Protein AF-0000000069819298 (afdb_homodimer)

Nearest PDB structures (foldseek):
  6ddc-assembly1_A  TM=9.667E-01  e=2.920E-60  Homo sapiens
  6ddk-assembly1_B  TM=9.464E-01  e=2.832E-61  Homo sapiens
  6ddk-assembly1_A-2  TM=9.397E-01  e=3.091E-60  Homo sapiens
  6ddo-assembly1_A-2  TM=9.383E-01  e=1.852E-60  Homo sapiens
  6ddq-assembly1_A-2  TM=9.361E-01  e=7.260E-60  Homo sapiens

Foldseek 3Di:
DPPPPPPCVLPPPQPQPPPVVRDGDGDPQLDWAFLAWDFLLLAFEEEEAVPCFLWNWDPPQLLQVLLQLLQVVVVVVPPDPVSNPDGDDQQPFDAFWKAFQQQLKTFFAFQQFATLWIDQQNDTDDPVRCCVLPPVNGDDDDPLGIDHGHFPLCRSVVNSSSSRRCVLVVDPQWDDDRQATDHDPDTDGSNNVSVSSVVSSVVCVVDVSLPVCLVVVPNTTDADLLSLVVLQQQDDPRHFYEYDYLAADVSCQSNQLVNQCAQHPVGDRDRSLQSGQYYEYNQPFPVQLPVKDAKFWADNVVSDTDDDHPDAAGGRPTYMYIHHPVVNCVRPVHQLCNYEYEDADLRRTFASSCPRRNYAYEHAALLVVLVVVLVPPVVVLVVVLVVLVVVVCVQCVPPDPPDPDDDPCPVSVVVNVVSLVVSQCSSGDRGDSADRRPGGTSNVVSCSVGHRIYHNHPSSCSSDDSRDMGHHDDDDDPCGVVDDPDDDPVPPCVVVVPPCPVVDPPPPPPVVVCCVVVVVVVVPDDPPVPPDDPDDDPPVPPPPPDDPPPPDDPDPPDPDDDDDDDDDPDPPPPDDDPDPDDPPPDDPDDDDDD/DPPPPPPCVLPPPQPQPPPVPRDGDGDPQLDWAFLAWDFLLLAFEEEEAVPCFLWNWDPPQLLQVLLQLLQVVVVVVPPDPCSNVDGDDQQPFDAFWKAFQQQLKTFFAFQQFATLWIDQQNDTDDPVRCCVLPPVNGDDDDPLGIDHGHFPLCRSVVNSSSSRRCVLVVDPQWDDDRQATDHDPDTDGSNNVSVSSVVSSVVCVVDVSLPVCLVPVPNTTDADLLSLVVLQVQDDPRHFYEYDYLAADVSCQSNQLVNQCAADPVGDRDRSLQSGQAYEYNQPFPVQLPVKDAKFWADNVVSDTDDDHDPAAGGRPTYMYIHHPVVNCVSPVHQLCSYEYEDADLRRTFASSCPRRNYAYEHAALLVVLVVVLVPPVVVLVVVLVVLVVVVCVQCVPPDPPDPDDDPCPVSVVVNVVSLVVSQCSSGDRGDSADRRPGGTSNVVSCSVGHRIYHNHPSSCVSDDSRDMGHHDDDDDPCGVVDDPDDDPPPPCVVVVPPCPVVDDPPPPPVNCCCVVVVVVVVPDDPPVPPDDPDDDDPPPPPPPDDPPPPDDPDDPDPDDDDDDDDDDDPDDCPDDPCPDDPDPDDPDDDDDD

Sequence (1188 aa):
MQLSLTNDDLDAQCLYGNLHRGKYQRRTKNRIFVNRSLRLDRIRFFGFDMDYTLASYKSPQYEELAFKILRDRLIEFGYPQELSQFEYEPSFPVRGLWFDQQYGSLMKIDQFGNILMCLVGFKVLSNEQIGELYPNRFIKYEKDRIRVMSTLFDLPEIYLLACIIHYMHSNDSYIKESNGVKYQSLYISYKSVLQDVEEAMSWMHMGELKKQTMANIGKYIEQNPKLLVLLDKLRTDRTNVFLLTNSDYEYSDAVMKYLCNLPDKDGNVRHWTSYFDYIVVDAKKPVFFQEGTLMRAVDMSTGRYKMGQIEGPLERGKIYAGGSSATFTHLIGAQGKDVLYTGDHIFGDILKSKRQVGWKTFLVVPELLNEIYVWKKKNSLFERLNELDNELADKYKDLNIASSSKPDVSQLHKEIRKVATEMNEAYGLLGSIFRHGSRLTTFSSQAMQFADLYSYSCYNLIYYPLCYMFRAPPMLMPHESTVPHEETAFESFKDLEDSPCGLRRRTTTEAEMARHIKAMLLKRLPDSMMATHSSVGETEEDYEGPECIEIAAIAATPVLTTTVPVVLKNLSSRMETMDIGTITSSSASSSHSFMQLSLTNDDLDAQCLYGNLHRGKYQRRTKNRIFVNRSLRLDRIRFFGFDMDYTLASYKSPQYEELAFKILRDRLIEFGYPQELSQFEYEPSFPVRGLWFDQQYGSLMKIDQFGNILMCLVGFKVLSNEQIGELYPNRFIKYEKDRIRVMSTLFDLPEIYLLACIIHYMHSNDSYIKESNGVKYQSLYISYKSVLQDVEEAMSWMHMGELKKQTMANIGKYIEQNPKLLVLLDKLRTDRTNVFLLTNSDYEYSDAVMKYLCNLPDKDGNVRHWTSYFDYIVVDAKKPVFFQEGTLMRAVDMSTGRYKMGQIEGPLERGKIYAGGSSATFTHLIGAQGKDVLYTGDHIFGDILKSKRQVGWKTFLVVPELLNEIYVWKKKNSLFERLNELDNELADKYKDLNIASSSKPDVSQLHKEIRKVATEMNEAYGLLGSIFRHGSRLTTFSSQAMQFADLYSYSCYNLIYYPLCYMFRAPPMLMPHESTVPHEETAFESFKDLEDSPCGLRRRTTTEAEMARHIKAMLLKRLPDSMMATHSSVGETEEDYEGPECIEIAAIAATPVLTTTVPVVLKNLSSRMETMDIGTITSSSASSSHSF

Organism: Echinococcus multilocularis (NCBI:txid6211)

pLDDT: mean 76.58, std 26.66, range [15.64, 98.25]

Solvent-accessible surface area (backbone atoms only — not comparable to full-atom values): 66427 Å² total; per-residue (Å²): 134,77,82,67,82,56,81,61,76,72,55,64,72,78,62,78,54,92,39,78,92,67,50,70,60,72,57,75,92,47,39,71,33,33,59,39,62,43,55,41,65,60,41,34,33,43,33,32,26,42,76,57,38,71,42,41,63,36,44,46,58,39,47,38,50,54,29,51,53,44,53,52,51,43,37,72,74,66,45,64,71,72,59,71,74,65,69,79,58,55,36,53,46,60,50,41,29,34,37,33,30,54,66,47,29,42,27,38,35,28,72,84,26,40,57,76,43,43,24,52,27,84,44,72,54,51,71,69,57,39,35,73,78,22,66,86,34,40,53,78,93,40,80,93,46,41,47,77,34,59,35,82,81,34,35,36,54,52,44,48,52,25,51,52,46,31,50,46,72,72,32,84,70,33,43,83,49,79,44,30,31,31,46,84,94,41,76,47,38,28,48,56,51,50,49,53,52,50,50,42,49,51,53,32,71,73,40,57,53,56,53,55,39,66,75,43,39,78,72,29,42,59,74,52,74,60,55,60,54,41,42,52,59,51,45,48,97,73,25,39,29,32,41,52,24,59,50,45,56,69,60,46,50,54,51,41,46,59,53,35,68,45,63,44,100,86,62,47,68,57,65,51,52,75,58,29,47,38,38,32,24,35,27,48,60,50,43,16,51,59,86,34,50,75,38,21,46,42,37,85,90,77,60,46,71,45,88,62,73,75,84,71,66,79,49,68,70,44,45,29,30,36,16,22,46,71,58,48,35,55,50,74,66,55,83,23,67,27,27,38,38,32,23,42,36,57,63,55,47,22,38,36,37,31,74,66,55,37,31,38,21,34,35,30,38,60,66,46,55,58,53,51,46,45,50,33,70,47,33,63,51,54,51,48,48,51,50,49,51,26,51,52,32,61,68,45,58,82,38,22,36,84,45,81,78,73,76,87,54,64,68,57,50,51,50,47,51,50,48,50,48,50,54,34,37,54,52,4,67,71,26,43,65,46,32,62,86,55,41,51,18,36,43,38,48,48,45,54,70,39,22,28,29,36,24,47,45,69,66,33,54,47,58,36,28,57,71,39,70,48,69,36,68,64,68,64,51,53,70,56,71,70,46,72,45,70,76,37,91,80,54,55,60,62,61,62,68,64,45,71,50,20,74,41,84,9,49,57,48,72,66,49,46,46,41,49,52,38,45,62,54,49,72,69,58,77,82,77,82,75,67,69,94,73,72,83,75,77,78,74,71,78,77,70,66,84,71,81,75,73,80,72,79,80,76,79,68,80,80,79,78,81,87,79,85,82,85,79,80,78,76,79,66,88,69,74,80,77,78,82,76,81,80,82,73,83,82,83,83,72,84,92,80,132,134,80,82,66,82,56,80,60,78,71,55,66,70,77,59,78,51,91,42,78,84,74,47,68,62,71,58,74,92,47,40,70,36,35,58,38,62,44,55,42,66,60,41,35,33,44,34,32,26,41,77,56,39,71,41,41,62,36,42,48,58,40,47,39,50,52,29,51,54,44,54,53,50,42,36,73,74,64,45,65,71,72,59,72,75,64,69,76,58,56,37,54,48,62,51,41,28,35,37,34,30,56,66,46,29,42,29,38,35,28,72,83,25,40,57,76,42,43,24,50,28,84,43,73,56,50,73,68,56,39,34,72,77,24,67,86,34,40,54,79,93,40,79,93,45,41,47,77,35,59,34,83,82,35,34,36,53,53,45,48,53,25,50,53,45,33,52,46,70,72,32,83,72,33,43,82,51,79,46,30,32,32,45,86,93,41,77,46,39,27,46,56,52,50,50,52,51,50,50,42,49,50,53,33,71,74,39,57,52,57,52,55,40,68,76,43,40,79,73,31,40,58,74,53,75,60,54,60,53,41,41,52,60,50,45,50,98,73,24,39,29,32,41,52,25,58,49,45,58,67,59,46,50,54,52,40,45,58,53,34,67,46,62,45,100,87,63,46,68,57,65,51,52,75,59,30,48,39,38,30,24,35,27,48,62,50,43,16,49,60,86,34,51,74,39,23,46,43,38,84,88,77,61,46,71,45,90,62,75,76,87,64,68,79,50,68,67,45,45,29,29,35,17,25,47,68,59,48,36,56,50,74,65,54,83,23,67,26,28,37,39,30,22,42,34,56,62,55,47,22,38,38,36,30,76,67,53,37,32,36,24,33,33,30,39,61,65,46,55,57,53,50,45,46,51,32,72,48,33,63,50,54,50,49,48,50,50,51,52,28,52,52,32,62,69,43,57,84,38,22,35,82,46,80,78,72,76,86,54,63,67,58,49,51,50,47,51,51,46,51,49,51,54,34,38,55,51,4,68,71,24,44,64,46,32,62,88,54,41,51,17,36,44,38,49,48,44,52,70,38,22,27,28,37,24,48,45,69,67,35,55,49,58,36,30,58,71,38,68,49,68,36,66,64,66,63,50,53,70,57,68,70,46,70,46,68,77,41,91,79,56,56,60,61,63,62,66,62,46,71,46,19,74,39,84,8,49,57,47,71,64,48,46,44,39,50,52,39,46,61,54,49,73,67,58,78,80,75,84,76,69,72,96,74,73,84,78,79,79,75,71,80,76,70,69,85,73,81,78,72,80,75,80,82,77,82,75,79,83,78,79,80,89,79,89,78,90,77,83,82,82,80,75,88,73,76,73,82,68,79,72,72,89,81,77,81,84,78,65,83,88,92,88,130

InterPro domains:
  IPR008380 HAD-superfamily hydrolase, subfamily IG, 5'-nucleotidase [PF05761] (32-481)
  IPR008380 HAD-superfamily hydrolase, subfamily IG, 5'-nucleotidase [PTHR12103] (24-482)
  IPR008380 HAD-superfamily hydrolase, subfamily IG, 5'-nucleotidase [TIGR02244] (32-384)
  IPR023214 HAD superfamily [G3DSA:3.40.50.1000] (191-397)
  IPR036412 HAD-like superfamily [SSF56784] (30-482)

Secondary structure (DSSP, 8-state):
------TTSS---------SS------GGG--EESS-EEGGG--EEEE-TBTTTBEEPTTHHHHHHHHHHHHHHHHHT--GGGGG----TTS--TTEEEETTTTEEEEEBTTSBEEEEEETTEEPPHHHHHHHSGGGB----TTTEEEE-SGGGHHHHHHHHHHHHHHHH-TTEEEETTEEEETTEEEEHHHHHHHHHHHHHHIIIIIHHHHHHHTHHHHEE--THHHHHHHHH--SS-EEEEE-SS-HHHHHHHHHHHT-S--TTS----GGGG-SEEEES--TTGGGTT----EEB-TTT-PBPSS---SSPPTT-EEE---HHHHHHHHT--STTEEEEES-IIIIIIHIIIII--EEEEE-TTHHHHHHHHHHTHHHHHHHHHHHHHHHHHHTT--TT-------HHHHHHHHHHHHHHHHHT-TT--SSEETTEEBHHHHHHHHH-SEEES-GGGGGGS-TT-EE-PPPPPPHHHHSS-SS--TTS-THHHHHS--SS------HHHHHHHHHHHHHTTS-GGGGSS--------------------------------------------------------------/------TTSS---------SS------GGG--EESS-EEGGG--EEEE-TBTTTBEEPTTHHHHHHHHHHHHHHHHHT--GGGGG----TTS--TTEEEETTTTEEEEEBTTSBEEEEEETTEEPPHHHHHHHSGGGB----TTTEEEE-SGGGHHHHHHHHHHHHHHHH-TTEEEETTEEEETTEEEEHHHHHHHHHHHHHHIIIIIHHHHHHHTHHHHEE--THHHHHHHHH--SS-EEEEE-SS-HHHHHHHHHHHT-S--TTS----GGGG-SEEEES--TTGGGTT----EEB-TTT-PBPSS---SPPPTT-EEE---HHHHHHHHT--STTEEEEES-IIIIIIHHHHHH--EEEEE-TTHHHHHHHHHHTHHHHHHHHHHHHHHHHHHTT--TT-------HHHHHHHHHHHHHHHHHT-TT--SSEETTEEBHHHHHHHHH-SEEES-GGGGGGS-TT-EE-PPPPPPHHHHSS-SS--TTS-THHHHHS--SS------HHHHHHHHHHHHHTTS-SGGGSS--------------------------------------------------------------

Radius of gyration: 34.6 Å; Cα contacts (8 Å, |Δi|>4): 1882; chains: 2; bounding box: 110×103×105 Å

Structure (mmCIF, N/CA/C/O backbone):
data_AF-0000000069819298-model_v1
#
loop_
_entity.id
_entity.type
_entity.pdbx_description
1 polymer 'Cytosolic purine 5prime nucleotidase'
#
loop_
_atom_site.group_PDB
_atom_site.id
_atom_site.type_symbol
_atom_site.label_atom_id
_atom_site.label_alt_id
_atom_site.label_comp_id
_atom_site.label_asym_id
_atom_site.label_entity_id
_atom_site.label_seq_id
_atom_site.pdbx_PDB_ins_code
_atom_site.Cartn_x
_atom_site.Cartn_y
_atom_site.Cartn_z
_atom_site.occupancy
_atom_site.B_iso_or_equiv
_atom_site.auth_seq_id
_atom_site.auth_comp_id
_atom_site.auth_asym_id
_atom_site.auth_atom_id
_atom_site.pdbx_PDB_model_num
ATOM 1 N N . MET A 1 1 ? 11.125 35.594 37.031 1 20.42 1 MET A N 1
ATOM 2 C CA . MET A 1 1 ? 11.391 34.188 37.375 1 20.42 1 MET A CA 1
ATOM 3 C C . MET A 1 1 ? 11.789 33.406 36.125 1 20.42 1 MET A C 1
ATOM 5 O O . MET A 1 1 ? 11.047 33.375 35.125 1 20.42 1 MET A O 1
ATOM 9 N N . GLN A 1 2 ? 13.078 33.281 35.844 1 22.42 2 GLN A N 1
ATOM 10 C CA . GLN A 1 2 ? 13.883 32.875 34.688 1 22.42 2 GLN A CA 1
ATOM 11 C C . GLN A 1 2 ? 13.594 31.438 34.312 1 22.42 2 GLN A C 1
ATOM 13 O O . GLN A 1 2 ? 13.758 30.531 35.125 1 22.42 2 GLN A O 1
ATOM 18 N N . LEU A 1 3 ? 12.578 31.219 33.531 1 28.88 3 LEU A N 1
ATOM 19 C CA . LEU A 1 3 ? 12.227 29.875 33.125 1 28.88 3 LEU A CA 1
ATOM 20 C C . LEU A 1 3 ? 13.445 29.125 32.594 1 28.88 3 LEU A C 1
ATOM 22 O O . LEU A 1 3 ? 13.938 29.406 31.516 1 28.88 3 LEU A O 1
ATOM 26 N N . SER A 1 4 ? 14.516 28.953 33.469 1 28.94 4 SER A N 1
ATOM 27 C CA . SER A 1 4 ? 15.68 28.125 33.219 1 28.94 4 SER A CA 1
ATOM 28 C C . SER A 1 4 ? 15.281 26.781 32.625 1 28.94 4 SER A C 1
ATOM 30 O O . SER A 1 4 ? 14.531 26.016 33.25 1 28.94 4 SER A O 1
ATOM 32 N N . LEU A 1 5 ? 15 26.703 31.375 1 33.53 5 LEU A N 1
ATOM 33 C CA . LEU A 1 5 ? 14.969 25.422 30.672 1 33.53 5 LEU A CA 1
ATOM 34 C C . LEU A 1 5 ? 16.047 24.484 31.203 1 33.53 5 LEU A C 1
ATOM 36 O O . LEU A 1 5 ? 17.219 24.641 30.891 1 33.53 5 LEU A O 1
ATOM 40 N N . THR A 1 6 ? 16.094 24.234 32.531 1 29.5 6 THR A N 1
ATOM 41 C CA . THR A 1 6 ? 17 23.266 33.156 1 29.5 6 THR A CA 1
ATOM 42 C C . THR A 1 6 ? 17.094 22.016 32.312 1 29.5 6 THR A C 1
ATOM 44 O O . THR A 1 6 ? 16.172 21.688 31.547 1 29.5 6 THR A O 1
ATOM 47 N N . ASN A 1 7 ? 18.375 21.453 32.094 1 32.81 7 ASN A N 1
ATOM 48 C CA . ASN A 1 7 ? 18.875 20.219 31.5 1 32.81 7 ASN A CA 1
ATOM 49 C C . ASN A 1 7 ? 17.906 19.047 31.719 1 32.81 7 ASN A C 1
ATOM 51 O O . ASN A 1 7 ? 18.062 17.984 31.141 1 32.81 7 ASN A O 1
ATOM 55 N N . ASP A 1 8 ? 17.203 19.031 32.812 1 31.86 8 ASP A N 1
ATOM 56 C CA . ASP A 1 8 ? 16.453 17.875 33.312 1 31.86 8 ASP A CA 1
ATOM 57 C C . ASP A 1 8 ? 15.273 17.562 32.406 1 31.86 8 ASP A C 1
ATOM 59 O O . ASP A 1 8 ? 14.758 16.438 32.406 1 31.86 8 ASP A O 1
ATOM 63 N N . ASP A 1 9 ? 14.586 18.562 31.891 1 35.12 9 ASP A N 1
ATOM 64 C CA . ASP A 1 9 ? 13.312 18.172 31.297 1 35.12 9 ASP A CA 1
ATOM 65 C C . ASP A 1 9 ? 13.516 17.406 30 1 35.12 9 ASP A C 1
ATOM 67 O O . ASP A 1 9 ? 12.547 17.062 29.312 1 35.12 9 ASP A O 1
ATOM 71 N N . LEU A 1 10 ? 14.578 17.75 29.375 1 38.12 10 LEU A N 1
ATOM 72 C CA . LEU A 1 10 ? 14.836 16.812 28.281 1 38.12 10 LEU A CA 1
ATOM 73 C C . LEU A 1 10 ? 15.102 15.414 28.828 1 38.12 10 LEU A C 1
ATOM 75 O O . LEU A 1 10 ? 16.25 15.047 29.062 1 38.12 10 LEU A O 1
ATOM 79 N N . ASP A 1 11 ? 14.562 15.055 30.016 1 32.53 11 ASP A N 1
ATOM 80 C CA . ASP A 1 11 ? 14.789 13.859 30.828 1 32.53 11 ASP A CA 1
ATOM 81 C C . ASP A 1 11 ? 14.75 12.602 29.953 1 32.53 11 ASP A C 1
ATOM 83 O O . ASP A 1 11 ? 13.719 12.281 29.375 1 32.53 11 ASP A O 1
ATOM 87 N N . ALA A 1 12 ? 15.758 12.266 29.312 1 33.41 12 ALA A N 1
ATOM 88 C CA . ALA A 1 12 ? 16.016 10.922 28.812 1 33.41 12 ALA A CA 1
ATOM 89 C C . ALA A 1 12 ? 15.727 9.875 29.891 1 33.41 12 ALA A C 1
ATOM 91 O O . ALA A 1 12 ? 16.625 9.43 30.609 1 33.41 12 ALA A O 1
ATOM 92 N N . GLN A 1 13 ? 14.844 10.078 30.875 1 30.28 13 GLN A N 1
ATOM 93 C CA . GLN A 1 13 ? 14.711 8.938 31.781 1 30.28 13 GLN A CA 1
ATOM 94 C C . GLN A 1 13 ? 14.344 7.668 31 1 30.28 13 GLN A C 1
ATOM 96 O O . GLN A 1 13 ? 13.43 7.684 30.172 1 30.28 13 GLN A O 1
ATOM 101 N N . CYS A 1 14 ? 15.305 6.727 30.922 1 32.38 14 CYS A N 1
ATOM 102 C CA . CYS A 1 14 ? 15.383 5.363 30.406 1 32.38 14 CYS A CA 1
ATOM 103 C C . CYS A 1 14 ? 14.211 4.523 30.922 1 32.38 14 CYS A C 1
ATOM 105 O O . CYS A 1 14 ? 14.141 4.215 32.094 1 32.38 14 CYS A O 1
ATOM 107 N N . LEU A 1 15 ? 13.023 4.773 30.594 1 31.7 15 LEU A N 1
ATOM 108 C CA . LEU A 1 15 ? 12.078 3.814 31.156 1 31.7 15 LEU A CA 1
ATOM 109 C C . LEU A 1 15 ? 12.32 2.418 30.594 1 31.7 15 LEU A C 1
ATOM 111 O O . LEU A 1 15 ? 12.367 2.236 29.375 1 31.7 15 LEU A O 1
ATOM 115 N N . TYR A 1 16 ? 13.055 1.569 31.344 1 29.77 16 TYR A N 1
ATOM 116 C CA . TYR A 1 16 ? 13.25 0.146 31.094 1 29.77 16 TYR A CA 1
ATOM 117 C C . TYR A 1 16 ? 11.914 -0.588 31.062 1 29.77 16 TYR A C 1
ATOM 119 O O . TYR A 1 16 ? 11.477 -1.132 32.094 1 29.77 16 TYR A O 1
ATOM 127 N N . GLY A 1 17 ? 10.773 0.037 30.844 1 30.34 17 GLY A N 1
ATOM 128 C CA . GLY A 1 17 ? 9.641 -0.849 31.031 1 30.34 17 GLY A CA 1
ATOM 129 C C . GLY A 1 17 ? 9.797 -2.184 30.328 1 30.34 17 GLY A C 1
ATOM 130 O O . GLY A 1 17 ? 10.75 -2.383 29.578 1 30.34 17 GLY A O 1
ATOM 131 N N . ASN A 1 18 ? 8.844 -3.166 30.766 1 30.3 18 ASN A N 1
ATOM 132 C CA . ASN A 1 18 ? 8.703 -4.555 30.344 1 30.3 18 ASN A CA 1
ATOM 133 C C . ASN A 1 18 ? 8.711 -4.684 28.828 1 30.3 18 ASN A C 1
ATOM 135 O O . ASN A 1 18 ? 7.691 -4.469 28.172 1 30.3 18 ASN A O 1
ATOM 139 N N . LEU A 1 19 ? 9.688 -4.301 28.312 1 35.22 19 LEU A N 1
ATOM 140 C CA . LEU A 1 19 ? 10.055 -4.496 26.922 1 35.22 19 LEU A CA 1
ATOM 141 C C . LEU A 1 19 ? 9.805 -5.938 26.484 1 35.22 19 LEU A C 1
ATOM 143 O O . LEU A 1 19 ? 10.375 -6.867 27.062 1 35.22 19 LEU A O 1
ATOM 147 N N . HIS A 1 20 ? 8.812 -6.449 26.406 1 36.72 20 HIS A N 1
ATOM 148 C CA . HIS A 1 20 ? 9.125 -7.723 25.781 1 36.72 20 HIS A CA 1
ATOM 149 C C . HIS A 1 20 ? 10.469 -7.66 25.047 1 36.72 20 HIS A C 1
ATOM 151 O O . HIS A 1 20 ? 11.43 -8.305 25.469 1 36.72 20 HIS A O 1
ATOM 157 N N . ARG A 1 21 ? 10.758 -7.766 23.547 1 42.88 21 ARG A N 1
ATOM 158 C CA . ARG A 1 21 ? 12.055 -7.691 22.875 1 42.88 21 ARG A CA 1
ATOM 159 C C . ARG A 1 21 ? 12.688 -6.316 23.078 1 42.88 21 ARG A C 1
ATOM 161 O O . ARG A 1 21 ? 12.078 -5.293 22.766 1 42.88 21 ARG A O 1
ATOM 168 N N . GLY A 1 22 ? 13.508 -5.887 24.234 1 47.5 22 GLY A N 1
ATOM 169 C CA . GLY A 1 22 ? 14.133 -4.918 25.125 1 47.5 22 GLY A CA 1
ATOM 170 C C . GLY A 1 22 ? 14.641 -3.686 24.391 1 47.5 22 GLY A C 1
ATOM 171 O O . GLY A 1 22 ? 15.742 -3.213 24.672 1 47.5 22 GLY A O 1
ATOM 172 N N . LYS A 1 23 ? 14.242 -3.338 23.281 1 57.28 23 LYS A N 1
ATOM 173 C CA . LYS A 1 23 ? 14.828 -2.172 22.625 1 57.28 23 LYS A CA 1
ATOM 174 C C . LYS A 1 23 ? 14.438 -0.883 23.344 1 57.28 23 LYS A C 1
ATOM 176 O O . LYS A 1 23 ? 13.289 -0.72 23.766 1 57.28 23 LYS A O 1
ATOM 181 N N . TYR A 1 24 ? 15.445 -0.209 23.844 1 58 24 TYR A N 1
ATOM 182 C CA . TYR A 1 24 ? 15.156 1.13 24.344 1 58 24 TYR A CA 1
ATOM 183 C C . TYR A 1 24 ? 14.359 1.936 23.312 1 58 24 TYR A C 1
ATOM 185 O O . TYR A 1 24 ? 14.641 1.879 22.125 1 58 24 TYR A O 1
ATOM 193 N N . GLN A 1 25 ? 13.188 2.293 23.812 1 68.94 25 GLN A N 1
ATOM 194 C CA . GLN A 1 25 ? 12.422 3.234 23 1 68.94 25 GLN A CA 1
ATOM 195 C C . GLN A 1 25 ? 12.148 4.523 23.766 1 68.94 25 GLN A C 1
ATOM 197 O O . GLN A 1 25 ? 11.938 4.5 24.969 1 68.94 25 GLN A O 1
ATOM 202 N N . ARG A 1 26 ? 12.328 5.633 23.109 1 77.44 26 ARG A N 1
ATOM 203 C CA . ARG A 1 26 ? 11.992 6.934 23.688 1 77.44 26 ARG A CA 1
ATOM 204 C C . ARG A 1 26 ? 10.531 6.992 24.109 1 77.44 26 ARG A C 1
ATOM 206 O O . ARG A 1 26 ? 9.727 6.156 23.688 1 77.44 26 ARG A O 1
ATOM 213 N N . ARG A 1 27 ? 10.266 7.996 24.984 1 77.12 27 ARG A N 1
ATOM 214 C CA . ARG A 1 27 ? 8.867 8.203 25.359 1 77.12 27 ARG A CA 1
ATOM 215 C C . ARG A 1 27 ? 7.988 8.383 24.125 1 77.12 27 ARG A C 1
ATOM 217 O O . ARG A 1 27 ? 8.383 9.039 23.156 1 77.12 27 ARG A O 1
ATOM 224 N N . THR A 1 28 ? 6.871 7.809 24.234 1 79.25 28 THR A N 1
ATOM 225 C CA . THR A 1 28 ? 5.996 7.746 23.062 1 79.25 28 THR A CA 1
ATOM 226 C C . THR A 1 28 ? 5.703 9.148 22.531 1 79.25 28 THR A C 1
ATOM 228 O O . THR A 1 28 ? 5.707 9.375 21.328 1 79.25 28 THR A O 1
ATOM 231 N N . LYS A 1 29 ? 5.473 10.102 23.438 1 81.38 29 LYS A N 1
ATOM 232 C CA . LYS A 1 29 ? 5.141 11.461 23.031 1 81.38 29 LYS A CA 1
ATOM 233 C C . LYS A 1 29 ? 6.336 12.148 22.375 1 81.38 29 LYS A C 1
ATOM 235 O O . LYS A 1 29 ? 6.176 13.156 21.688 1 81.38 29 LYS A O 1
ATOM 240 N N . ASN A 1 30 ? 7.512 11.625 22.594 1 87.62 30 ASN A N 1
ATOM 241 C CA . ASN A 1 30 ? 8.734 12.227 22.078 1 87.62 30 ASN A CA 1
ATOM 242 C C . ASN A 1 30 ? 9.242 11.484 20.844 1 87.62 30 ASN A C 1
ATOM 244 O O . ASN A 1 30 ? 10.281 11.836 20.281 1 87.62 30 ASN A O 1
ATOM 248 N N . ARG A 1 31 ? 8.453 10.57 20.391 1 90.81 31 ARG A N 1
ATOM 249 C CA . ARG A 1 31 ? 8.953 9.68 19.359 1 90.81 31 ARG A CA 1
ATOM 250 C C . ARG A 1 31 ? 8.656 10.227 17.969 1 90.81 31 ARG A C 1
ATOM 252 O O . ARG A 1 31 ? 7.66 10.93 17.781 1 90.81 31 ARG A O 1
ATOM 259 N N . ILE A 1 32 ? 9.594 9.961 17.141 1 95.56 32 ILE A N 1
ATOM 260 C CA . ILE A 1 32 ? 9.406 10.094 15.703 1 95.56 32 ILE A CA 1
ATOM 261 C C . ILE A 1 32 ? 9.266 8.711 15.07 1 95.56 32 ILE A C 1
ATOM 263 O O . ILE A 1 32 ? 10.102 7.832 15.297 1 95.56 32 ILE A O 1
ATOM 267 N N . PHE A 1 33 ? 8.234 8.516 14.391 1 95.62 33 PHE A N 1
ATOM 268 C CA . PHE A 1 33 ? 7.984 7.219 13.766 1 95.62 33 PHE A CA 1
ATOM 269 C C . PHE A 1 33 ? 8.531 7.188 12.344 1 95.62 33 PHE A C 1
ATOM 271 O O . PHE A 1 33 ? 8.625 8.227 11.688 1 95.62 33 PHE A O 1
ATOM 278 N N . VAL A 1 34 ? 8.867 5.961 11.914 1 94.62 34 VAL A N 1
ATOM 279 C CA . VAL A 1 34 ? 9.727 5.855 10.734 1 94.62 34 VAL A CA 1
ATOM 280 C C . VAL A 1 34 ? 9.07 4.949 9.695 1 94.62 34 VAL A C 1
ATOM 282 O O . VAL A 1 34 ? 8.797 3.779 9.969 1 94.62 34 VAL A O 1
ATOM 285 N N . ASN A 1 35 ? 8.781 5.508 8.539 1 89.94 35 ASN A N 1
ATOM 286 C CA . ASN A 1 35 ? 8.305 4.711 7.414 1 89.94 35 ASN A CA 1
ATOM 287 C C . ASN A 1 35 ? 9.469 4.223 6.551 1 89.94 35 ASN A C 1
ATOM 289 O O . ASN A 1 35 ? 9.398 3.143 5.961 1 89.94 35 ASN A O 1
ATOM 293 N N . ARG A 1 36 ? 10.523 5.059 6.461 1 88.06 36 ARG A N 1
ATOM 294 C CA . ARG A 1 36 ? 11.75 4.742 5.738 1 88.06 36 ARG A CA 1
ATOM 295 C C . ARG A 1 36 ? 12.984 5.184 6.527 1 88.06 36 ARG A C 1
ATOM 297 O O . ARG A 1 36 ? 13.008 6.285 7.082 1 88.06 36 ARG A O 1
ATOM 304 N N . SER A 1 37 ? 13.898 4.293 6.52 1 87.94 37 SER A N 1
ATOM 305 C CA . SER A 1 37 ? 15.102 4.586 7.301 1 87.94 37 SER A CA 1
ATOM 306 C C . SER A 1 37 ? 15.789 5.852 6.805 1 87.94 37 SER A C 1
ATOM 308 O O . SER A 1 37 ? 15.812 6.121 5.602 1 87.94 37 SER A O 1
ATOM 310 N N . LEU A 1 38 ? 16.312 6.613 7.754 1 91.75 38 LEU A N 1
ATOM 311 C CA . LEU A 1 38 ? 16.906 7.91 7.461 1 91.75 38 LEU A CA 1
ATOM 312 C C . LEU A 1 38 ? 18.062 8.203 8.422 1 91.75 38 LEU A C 1
ATOM 314 O O . LEU A 1 38 ? 17.922 8.047 9.633 1 91.75 38 LEU A O 1
ATOM 318 N N . ARG A 1 39 ? 19.141 8.555 7.801 1 90.94 39 ARG A N 1
ATOM 319 C CA . ARG A 1 39 ? 20.297 8.984 8.586 1 90.94 39 ARG A CA 1
ATOM 320 C C . ARG A 1 39 ? 20.328 10.508 8.727 1 90.94 39 ARG A C 1
ATOM 322 O O . ARG A 1 39 ? 20.5 11.219 7.738 1 90.94 39 ARG A O 1
ATOM 329 N N . LEU A 1 40 ? 20.266 10.969 9.914 1 93.38 40 LEU A N 1
ATOM 330 C CA . LEU A 1 40 ? 20.25 12.406 10.141 1 93.38 40 LEU A CA 1
ATOM 331 C C . LEU A 1 40 ? 21.625 13.016 9.852 1 93.38 40 LEU A C 1
ATOM 333 O O . LEU A 1 40 ? 21.734 14.203 9.539 1 93.38 40 LEU A O 1
ATOM 337 N N . ASP A 1 41 ? 22.656 12.227 10 1 90.5 41 ASP A N 1
ATOM 338 C CA . ASP A 1 41 ? 24 12.75 9.781 1 90.5 41 ASP A CA 1
ATOM 339 C C . ASP A 1 41 ? 24.25 13.039 8.297 1 90.5 41 ASP A C 1
ATOM 341 O O . ASP A 1 41 ? 25.203 13.727 7.941 1 90.5 41 ASP A O 1
ATOM 345 N N . ARG A 1 42 ? 23.344 12.586 7.469 1 91.38 42 ARG A N 1
ATOM 346 C CA . ARG A 1 42 ? 23.469 12.836 6.035 1 91.38 42 ARG A CA 1
ATOM 347 C C . ARG A 1 42 ? 22.609 14.016 5.605 1 91.38 42 ARG A C 1
ATOM 349 O O . ARG A 1 42 ? 22.688 14.461 4.457 1 91.38 42 ARG A O 1
ATOM 356 N N . ILE A 1 43 ? 21.859 14.508 6.48 1 95.62 43 ILE A N 1
ATOM 357 C CA . ILE A 1 43 ? 21 15.656 6.184 1 95.62 43 ILE A CA 1
ATOM 358 C C . ILE A 1 43 ? 21.797 16.953 6.391 1 95.62 43 ILE A C 1
ATOM 360 O O . ILE A 1 43 ? 22.375 17.172 7.457 1 95.62 43 ILE A O 1
ATOM 364 N N . ARG A 1 44 ? 21.75 17.781 5.395 1 96.5 44 ARG A N 1
ATOM 365 C CA . ARG A 1 44 ? 22.469 19.047 5.469 1 96.5 44 ARG A CA 1
ATOM 366 C C . ARG A 1 44 ? 21.516 20.219 5.562 1 96.5 44 ARG A C 1
ATOM 368 O O . ARG A 1 44 ? 21.891 21.297 6.027 1 96.5 44 ARG A O 1
ATOM 375 N N . PHE A 1 45 ? 20.328 20 5.066 1 96.88 45 PHE A N 1
ATOM 376 C CA . PHE A 1 45 ? 19.344 21.078 5.055 1 96.88 45 PHE A CA 1
ATOM 377 C C . PHE A 1 45 ? 18.047 20.625 5.719 1 96.88 45 PHE A C 1
ATOM 379 O O . PHE A 1 45 ? 17.453 19.641 5.309 1 96.88 45 PHE A O 1
ATOM 386 N N . PHE A 1 46 ? 17.672 21.344 6.711 1 97.88 46 PHE A N 1
ATOM 387 C CA . PHE A 1 46 ? 16.391 21.125 7.359 1 97.88 46 PHE A CA 1
ATOM 388 C C . PHE A 1 46 ? 15.391 22.203 6.945 1 97.88 46 PHE A C 1
ATOM 390 O O . PHE A 1 46 ? 15.586 23.391 7.234 1 97.88 46 PHE A O 1
ATOM 397 N N . GLY A 1 47 ? 14.359 21.812 6.262 1 97.12 47 GLY A N 1
ATOM 398 C CA . GLY A 1 47 ? 13.32 22.734 5.812 1 97.12 47 GLY A CA 1
ATOM 399 C C . GLY A 1 47 ? 12.008 22.547 6.547 1 97.12 47 GLY A C 1
ATOM 400 O O . GLY A 1 47 ? 11.633 21.422 6.891 1 97.12 47 GLY A O 1
ATOM 401 N N . PHE A 1 48 ? 11.312 23.703 6.695 1 97.75 48 PHE A N 1
ATOM 402 C CA . PHE A 1 48 ? 10.055 23.672 7.434 1 97.75 48 PHE A CA 1
ATOM 403 C C . PHE A 1 48 ? 8.984 24.5 6.727 1 97.75 48 PHE A C 1
ATOM 405 O O . PHE A 1 48 ? 9.273 25.578 6.211 1 97.75 48 PHE A O 1
ATOM 412 N N . ASP A 1 49 ? 7.781 23.875 6.707 1 96.62 49 ASP A N 1
ATOM 413 C CA . ASP A 1 49 ? 6.602 24.703 6.496 1 96.62 49 ASP A CA 1
ATOM 414 C C . ASP A 1 49 ? 6.254 25.5 7.754 1 96.62 49 ASP A C 1
ATOM 416 O O . ASP A 1 49 ? 6.812 25.25 8.828 1 96.62 49 ASP A O 1
ATOM 420 N N . MET A 1 50 ? 5.488 26.547 7.555 1 97.56 50 MET A N 1
ATOM 421 C CA . MET A 1 50 ? 5.117 27.359 8.711 1 97.56 50 MET A CA 1
ATOM 422 C C . MET A 1 50 ? 3.805 26.875 9.32 1 97.56 50 MET A C 1
ATOM 424 O O . MET A 1 50 ? 3.781 26.391 10.453 1 97.56 50 MET A O 1
ATOM 428 N N . ASP A 1 51 ? 2.727 26.812 8.461 1 95.69 51 ASP A N 1
ATOM 429 C CA . ASP A 1 51 ? 1.382 26.531 8.945 1 95.69 51 ASP A CA 1
ATOM 430 C C . ASP A 1 51 ? 1.242 25.062 9.328 1 95.69 51 ASP A C 1
ATOM 432 O O . ASP A 1 51 ? 1.488 24.172 8.508 1 95.69 51 ASP A O 1
ATOM 436 N N . TYR A 1 52 ? 0.8 24.797 10.562 1 94.56 52 TYR A N 1
ATOM 437 C CA . TYR A 1 52 ? 0.562 23.484 11.125 1 94.56 52 TYR A CA 1
ATOM 438 C C . TYR A 1 52 ? 1.856 22.672 11.195 1 94.56 52 TYR A C 1
ATOM 440 O O . TYR A 1 52 ? 1.831 21.438 11.227 1 94.56 52 TYR A O 1
ATOM 448 N N . THR A 1 53 ? 2.961 23.344 11.133 1 96.25 53 THR A N 1
ATOM 449 C CA . THR A 1 53 ? 4.281 22.734 11.281 1 96.25 53 THR A CA 1
ATOM 450 C C . THR A 1 53 ? 5.09 23.453 12.352 1 96.25 53 THR A C 1
ATOM 452 O O . THR A 1 53 ? 5.078 23.062 13.523 1 96.25 53 THR A O 1
ATOM 455 N N . LEU A 1 54 ? 5.656 24.656 11.992 1 97.5 54 LEU A N 1
ATOM 456 C CA . LEU A 1 54 ? 6.289 25.453 13.039 1 97.5 54 LEU A CA 1
ATOM 457 C C . LEU A 1 54 ? 5.246 26.141 13.914 1 97.5 54 LEU A C 1
ATOM 459 O O . LEU A 1 54 ? 5.43 26.25 15.125 1 97.5 54 LEU A O 1
ATOM 463 N N . ALA A 1 55 ? 4.215 26.609 13.234 1 96.56 55 ALA A N 1
ATOM 464 C CA . ALA A 1 55 ? 3.092 27.219 13.945 1 96.56 55 ALA A CA 1
ATOM 465 C C . ALA A 1 55 ? 2.006 26.188 14.234 1 96.56 55 ALA A C 1
ATOM 467 O O . ALA A 1 55 ? 1.386 25.656 13.305 1 96.56 55 ALA A O 1
ATOM 468 N N . SER A 1 56 ? 1.812 25.922 15.438 1 93.44 56 SER A N 1
ATOM 469 C CA . SER A 1 56 ? 0.711 25.062 15.844 1 93.44 56 SER A CA 1
ATOM 470 C C . SER A 1 56 ? -0.54 25.859 16.172 1 93.44 56 SER A C 1
ATOM 472 O O . SER A 1 56 ? -0.511 26.75 17.031 1 93.44 56 SER A O 1
ATOM 474 N N . TYR A 1 57 ? -1.57 25.547 15.492 1 94 57 TYR A N 1
ATOM 475 C CA . TYR A 1 57 ? -2.83 26.25 15.734 1 94 57 TYR A CA 1
ATOM 476 C C . TYR A 1 57 ? -3.656 25.531 16.797 1 94 57 TYR A C 1
ATOM 478 O O . TYR A 1 57 ? -3.752 24.297 16.781 1 94 57 TYR A O 1
ATOM 486 N N . LYS A 1 58 ? -4.199 26.312 17.672 1 91.81 58 LYS A N 1
ATOM 487 C CA . LYS A 1 58 ? -4.938 25.766 18.812 1 91.81 58 LYS A CA 1
ATOM 488 C C . LYS A 1 58 ? -6.266 25.172 18.359 1 91.81 58 LYS A C 1
ATOM 490 O O . LYS A 1 58 ? -7.078 25.844 17.719 1 91.81 58 LYS A O 1
ATOM 495 N N . SER A 1 59 ? -6.445 23.984 18.578 1 88.56 59 SER A N 1
ATOM 496 C CA . SER A 1 59 ? -7.68 23.25 18.297 1 88.56 59 SER A CA 1
ATOM 497 C C . SER A 1 59 ? -8.523 23.094 19.547 1 88.56 59 SER A C 1
ATOM 499 O O . SER A 1 59 ? -8.008 22.75 20.625 1 88.56 59 SER A O 1
ATOM 501 N N . PRO A 1 60 ? -9.836 23.438 19.5 1 89.81 60 PRO A N 1
ATOM 502 C CA . PRO A 1 60 ? -10.625 23.625 18.281 1 89.81 60 PRO A CA 1
ATOM 503 C C . PRO A 1 60 ? -10.852 25.094 17.938 1 89.81 60 PRO A C 1
ATOM 505 O O . PRO A 1 60 ? -11.625 25.406 17.031 1 89.81 60 PRO A O 1
ATOM 508 N N . GLN A 1 61 ? -10.172 25.984 18.688 1 93.06 61 GLN A N 1
ATOM 509 C CA . GLN A 1 61 ? -10.453 27.406 18.562 1 93.06 61 GLN A CA 1
ATOM 510 C C . GLN A 1 61 ? -10.258 27.891 17.141 1 93.06 61 GLN A C 1
ATOM 512 O O . GLN A 1 61 ? -11.07 28.656 16.625 1 93.06 61 GLN A O 1
ATOM 517 N N . TYR A 1 62 ? -9.227 27.453 16.547 1 94.88 62 TYR A N 1
ATOM 518 C CA . TYR A 1 62 ? -8.906 27.938 15.211 1 94.88 62 TYR A CA 1
ATOM 519 C C . TYR A 1 62 ? -9.883 27.375 14.18 1 94.88 62 TYR A C 1
ATOM 521 O O . TYR A 1 62 ? -10.305 28.078 13.266 1 94.88 62 TYR A O 1
ATOM 529 N N . GLU A 1 63 ? -10.227 26.062 14.297 1 94.94 63 GLU A N 1
ATOM 530 C CA . GLU A 1 63 ? -11.203 25.469 13.391 1 94.94 63 GLU A CA 1
ATOM 531 C C . GLU A 1 63 ? -12.57 26.125 13.547 1 94.94 63 GLU A C 1
ATOM 533 O O . GLU A 1 63 ? -13.289 26.328 12.562 1 94.94 63 GLU A O 1
ATOM 538 N N . GLU A 1 64 ? -12.867 26.453 14.773 1 95.31 64 GLU A N 1
ATOM 539 C CA . GLU A 1 64 ? -14.125 27.141 15.047 1 95.31 64 GLU A CA 1
ATOM 540 C C . GLU A 1 64 ? -14.172 28.5 14.336 1 95.31 64 GLU A C 1
ATOM 542 O O . GLU A 1 64 ? -15.203 28.875 13.789 1 95.31 64 GLU A O 1
ATOM 547 N N . LEU A 1 65 ? -13.109 29.172 14.406 1 97.44 65 LEU A N 1
ATOM 548 C CA . LEU A 1 65 ? -13.016 30.453 13.711 1 97.44 65 LEU A CA 1
ATOM 549 C C . LEU A 1 65 ? -13.242 30.281 12.219 1 97.44 65 LEU A C 1
ATOM 551 O O . LEU A 1 65 ? -14.062 30.984 11.625 1 97.44 65 LEU A O 1
ATOM 555 N N . ALA A 1 66 ? -12.5 29.344 11.617 1 97.62 66 ALA A N 1
ATOM 556 C CA . ALA A 1 66 ? -12.609 29.109 10.188 1 97.62 66 ALA A CA 1
ATOM 557 C C . ALA A 1 66 ? -14.031 28.688 9.805 1 97.62 66 ALA A C 1
ATOM 559 O O . ALA A 1 66 ? -14.57 29.156 8.805 1 97.62 66 ALA A O 1
ATOM 560 N N . PHE A 1 67 ? -14.672 27.875 10.633 1 97.62 67 PHE A N 1
ATOM 561 C CA . PHE A 1 67 ? -16.031 27.422 10.391 1 97.62 67 PHE A CA 1
ATOM 562 C C . PHE A 1 67 ? -17 28.594 10.383 1 97.62 67 PHE A C 1
ATOM 564 O O . PHE A 1 67 ? -17.844 28.703 9.484 1 97.62 67 PHE A O 1
ATOM 571 N N . LYS A 1 68 ? -16.875 29.406 11.367 1 97.75 68 LYS A N 1
ATOM 572 C CA . LYS A 1 68 ? -17.75 30.562 11.484 1 97.75 68 LYS A CA 1
ATOM 573 C C . LYS A 1 68 ? -17.609 31.484 10.273 1 97.75 68 LYS A C 1
ATOM 575 O O . LYS A 1 68 ? -18.609 31.969 9.734 1 97.75 68 LYS A O 1
ATOM 580 N N . ILE A 1 69 ? -16.391 31.719 9.883 1 98.06 69 ILE A N 1
ATOM 581 C CA . ILE A 1 69 ? -16.125 32.562 8.742 1 98.06 69 ILE A CA 1
ATOM 582 C C . ILE A 1 69 ? -16.781 32 7.492 1 98.06 69 ILE A C 1
ATOM 584 O O . ILE A 1 69 ? -17.469 32.719 6.758 1 98.06 69 ILE A O 1
ATOM 588 N N . LEU A 1 70 ? -16.641 30.703 7.25 1 98.25 70 LEU A N 1
ATOM 589 C CA . LEU A 1 70 ? -17.172 30.047 6.07 1 98.25 70 LEU A CA 1
ATOM 590 C C . LEU A 1 70 ? -18.703 30.047 6.098 1 98.25 70 LEU A C 1
ATOM 592 O O . LEU A 1 70 ? -19.344 30.359 5.098 1 98.25 70 LEU A O 1
ATOM 596 N N . ARG A 1 71 ? -19.219 29.656 7.246 1 98 71 ARG A N 1
ATOM 597 C CA . ARG A 1 71 ? -20.672 29.609 7.426 1 98 71 ARG A CA 1
ATOM 598 C C . ARG A 1 71 ? -21.297 30.969 7.141 1 98 71 ARG A C 1
ATOM 600 O O . ARG A 1 71 ? -22.266 31.062 6.367 1 98 71 ARG A O 1
ATOM 607 N N . ASP A 1 72 ? -20.766 31.969 7.73 1 97.75 72 ASP A N 1
ATOM 608 C CA . ASP A 1 72 ? -21.328 33.312 7.586 1 97.75 72 ASP A CA 1
ATOM 609 C C . ASP A 1 72 ? -21.172 33.812 6.152 1 97.75 72 ASP A C 1
ATOM 611 O O . ASP A 1 72 ? -22.062 34.5 5.637 1 97.75 72 ASP A O 1
ATOM 615 N N . ARG A 1 73 ? -20.078 33.5 5.508 1 97.75 73 ARG A N 1
ATOM 616 C CA . ARG A 1 73 ? -19.875 33.875 4.117 1 97.75 73 ARG A CA 1
ATOM 617 C C . ARG A 1 73 ? -20.906 33.219 3.205 1 97.75 73 ARG A C 1
ATOM 619 O O . ARG A 1 73 ? -21.406 33.875 2.275 1 97.75 73 ARG A O 1
ATOM 626 N N . LEU A 1 74 ? -21.234 31.984 3.441 1 97.75 74 LEU A N 1
ATOM 627 C CA . LEU A 1 74 ? -22.219 31.281 2.627 1 97.75 74 LEU A CA 1
ATOM 628 C C . LEU A 1 74 ? -23.609 31.875 2.826 1 97.75 74 LEU A C 1
ATOM 630 O O . LEU A 1 74 ? -24.391 31.984 1.875 1 97.75 74 LEU A O 1
ATOM 634 N N . ILE A 1 75 ? -23.922 32.25 4.062 1 97.19 75 ILE A N 1
ATOM 635 C CA . ILE A 1 75 ? -25.188 32.875 4.348 1 97.19 75 ILE A CA 1
ATOM 636 C C . ILE A 1 75 ? -25.281 34.188 3.582 1 97.19 75 ILE A C 1
ATOM 638 O O . ILE A 1 75 ? -26.312 34.5 2.992 1 97.19 75 ILE A O 1
ATOM 642 N N . GLU A 1 76 ? -24.188 34.906 3.521 1 96.56 76 GLU A N 1
ATOM 643 C CA . GLU A 1 76 ? -24.125 36.125 2.758 1 96.56 76 GLU A CA 1
ATOM 644 C C . GLU A 1 76 ? -24.344 35.875 1.269 1 96.56 76 GLU A C 1
ATOM 646 O O . GLU A 1 76 ? -24.906 36.719 0.563 1 96.56 76 GLU A O 1
ATOM 651 N N . PHE A 1 77 ? -23.906 34.75 0.788 1 94.06 77 PHE A N 1
ATOM 652 C CA . PHE A 1 77 ? -24.016 34.375 -0.618 1 94.06 77 PHE A CA 1
ATOM 653 C C . PHE A 1 77 ? -25.438 33.906 -0.948 1 94.06 77 PHE A C 1
ATOM 655 O O . PHE A 1 77 ? -25.766 33.719 -2.115 1 94.06 77 PHE A O 1
ATOM 662 N N . GLY A 1 78 ? -26.281 33.688 0.1 1 93.12 78 GLY A N 1
ATOM 663 C CA . GLY A 1 78 ? -27.656 33.344 -0.203 1 93.12 78 GLY A CA 1
ATOM 664 C C . GLY A 1 78 ? -28.109 32.031 0.402 1 93.12 78 GLY A C 1
ATOM 665 O O . GLY A 1 78 ? -29.266 31.625 0.218 1 93.12 78 GLY A O 1
ATOM 666 N N . TYR A 1 79 ? -27.234 31.375 1.06 1 95.69 79 TYR A N 1
ATOM 667 C CA . TYR A 1 79 ? -27.656 30.156 1.741 1 95.69 79 TYR A CA 1
ATOM 668 C C . TYR A 1 79 ? -28.625 30.484 2.881 1 95.69 79 TYR A C 1
ATOM 670 O O . TYR A 1 79 ? -28.688 31.625 3.342 1 95.69 79 TYR A O 1
ATOM 678 N N . PRO A 1 80 ? -29.359 29.5 3.336 1 93.5 80 PRO A N 1
ATOM 679 C CA . PRO A 1 80 ? -30.391 29.75 4.352 1 93.5 80 PRO A CA 1
ATOM 680 C C . PRO A 1 80 ? -29.812 30.281 5.656 1 93.5 80 PRO A C 1
ATOM 682 O O . PRO A 1 80 ? -28.781 29.797 6.129 1 93.5 80 PRO A O 1
ATOM 685 N N . GLN A 1 81 ? -30.469 31.188 6.273 1 95.12 81 GLN A N 1
ATOM 686 C CA . GLN A 1 81 ? -30.062 31.797 7.539 1 95.12 81 GLN A CA 1
ATOM 687 C C . GLN A 1 81 ? -30.016 30.75 8.656 1 95.12 81 GLN A C 1
ATOM 689 O O . GLN A 1 81 ? -29.266 30.906 9.625 1 95.12 81 GLN A O 1
ATOM 694 N N . GLU A 1 82 ? -30.734 29.703 8.492 1 93.06 82 GLU A N 1
ATOM 695 C CA . GLU A 1 82 ? -30.828 28.625 9.477 1 93.06 82 GLU A CA 1
ATOM 696 C C . GLU A 1 82 ? -29.484 27.953 9.672 1 93.06 82 GLU A C 1
ATOM 698 O O . GLU A 1 82 ? -29.25 27.281 10.688 1 93.06 82 GLU A O 1
ATOM 703 N N . LEU A 1 83 ? -28.594 28.156 8.734 1 94.69 83 LEU A N 1
ATOM 704 C CA . LEU A 1 83 ? -27.266 27.594 8.875 1 94.69 83 LEU A CA 1
ATOM 705 C C . LEU A 1 83 ? -26.547 28.188 10.078 1 94.69 83 LEU A C 1
ATOM 707 O O . LEU A 1 83 ? -25.594 27.594 10.602 1 94.69 83 LEU A O 1
ATOM 711 N N . SER A 1 84 ? -26.922 29.375 10.523 1 95.12 84 SER A N 1
ATOM 712 C CA . SER A 1 84 ? -26.281 30.062 11.641 1 95.12 84 SER A CA 1
ATOM 713 C C . SER A 1 84 ? -26.438 29.281 12.938 1 95.12 84 SER A C 1
ATOM 715 O O . SER A 1 84 ? -25.688 29.5 13.898 1 95.12 84 SER A O 1
ATOM 717 N N . GLN A 1 85 ? -27.297 28.328 12.945 1 91.56 85 GLN A N 1
ATOM 718 C CA . GLN A 1 85 ? -27.547 27.531 14.141 1 91.56 85 GLN A CA 1
ATOM 719 C C . GLN A 1 85 ? -26.422 26.5 14.367 1 91.56 85 GLN A C 1
ATOM 721 O O . GLN A 1 85 ? -26.25 26.016 15.477 1 91.56 85 GLN A O 1
ATOM 726 N N . PHE A 1 86 ? -25.766 26.234 13.312 1 93.38 86 PHE A N 1
ATOM 727 C CA . PHE A 1 86 ? -24.719 25.219 13.438 1 93.38 86 PHE A CA 1
ATOM 728 C C . PHE A 1 86 ? -23.453 25.828 14.055 1 93.38 86 PHE A C 1
ATOM 730 O O . PHE A 1 86 ? -23.031 26.906 13.68 1 93.38 86 PHE A O 1
ATOM 737 N N . GLU A 1 87 ? -22.953 25.125 15.07 1 93.75 87 GLU A N 1
ATOM 738 C CA . GLU A 1 87 ? -21.656 25.422 15.672 1 93.75 87 GLU A CA 1
ATOM 739 C C . GLU A 1 87 ? -20.656 24.312 15.383 1 93.75 87 GLU A C 1
ATOM 741 O O . GLU A 1 87 ? -21.031 23.156 15.211 1 93.75 87 GLU A O 1
ATOM 746 N N . TYR A 1 88 ? -19.422 24.719 15.352 1 93.19 88 TYR A N 1
ATOM 747 C CA . TYR A 1 88 ? -18.375 23.766 14.992 1 93.19 88 TYR A CA 1
ATOM 748 C C . TYR A 1 88 ? -18.312 22.641 16.016 1 93.19 88 TYR A C 1
ATOM 750 O O . TYR A 1 88 ? -18.266 22.891 17.219 1 93.19 88 TYR A O 1
ATOM 758 N N . GLU A 1 89 ? -18.328 21.422 15.531 1 87.94 89 GLU A N 1
ATOM 759 C CA . GLU A 1 89 ? -18.188 20.234 16.359 1 87.94 89 GLU A CA 1
ATOM 760 C C . GLU A 1 89 ? -16.875 19.516 16.078 1 87.94 89 GLU A C 1
ATOM 762 O O . GLU A 1 89 ? -16.766 18.766 15.109 1 87.94 89 GLU A O 1
ATOM 767 N N . PRO A 1 90 ? -15.891 19.734 16.906 1 85.62 90 PRO A N 1
ATOM 768 C CA . PRO A 1 90 ? -14.539 19.234 16.641 1 85.62 90 PRO A CA 1
ATOM 769 C C . PRO A 1 90 ? -14.461 17.719 16.594 1 85.62 90 PRO A C 1
ATOM 771 O O . PRO A 1 90 ? -13.531 17.156 16.016 1 85.62 90 PRO A O 1
ATOM 774 N N . SER A 1 91 ? -15.367 16.984 17.109 1 79.25 91 SER A N 1
ATOM 775 C CA . SER A 1 91 ? -15.312 15.523 17.188 1 79.25 91 SER A CA 1
ATOM 776 C C . SER A 1 91 ? -15.766 14.883 15.891 1 79.25 91 SER A C 1
ATOM 778 O O . SER A 1 91 ? -15.555 13.688 15.68 1 79.25 91 SER A O 1
ATOM 780 N N . PHE A 1 92 ? -16.281 15.641 15.016 1 86.25 92 PHE A N 1
ATOM 781 C CA . PHE A 1 92 ? -16.875 15.078 13.812 1 86.25 92 PHE A CA 1
ATOM 782 C C . PHE A 1 92 ? -15.828 14.922 12.711 1 86.25 92 PHE A C 1
ATOM 784 O O . PHE A 1 92 ? -15.578 13.812 12.234 1 86.25 92 PHE A O 1
ATOM 791 N N . PRO A 1 93 ? -15.211 16 12.305 1 89.19 93 PRO A N 1
ATOM 792 C CA . PRO A 1 93 ? -14.414 15.898 11.078 1 89.19 93 PRO A CA 1
ATOM 793 C C . PRO A 1 93 ? -13.078 15.195 11.297 1 89.19 93 PRO A C 1
ATOM 795 O O . PRO A 1 93 ? -12.469 15.344 12.367 1 89.19 93 PRO A O 1
ATOM 798 N N . VAL A 1 94 ? -12.672 14.445 10.375 1 89.94 94 VAL A N 1
ATOM 799 C CA . VAL A 1 94 ? -11.344 13.852 10.266 1 89.94 94 VAL A CA 1
ATOM 800 C C . VAL A 1 94 ? -10.797 14.07 8.852 1 89.94 94 VAL A C 1
ATOM 802 O O . VAL A 1 94 ? -11.539 13.977 7.871 1 89.94 94 VAL A O 1
ATOM 805 N N . ARG A 1 95 ? -9.555 14.445 8.781 1 91.56 95 ARG A N 1
ATOM 806 C CA . ARG A 1 95 ? -9.023 14.633 7.43 1 91.56 95 ARG A CA 1
ATOM 807 C C . ARG A 1 95 ? -8.797 13.289 6.742 1 91.56 95 ARG A C 1
ATOM 809 O O . ARG A 1 95 ? -8.797 12.242 7.395 1 91.56 95 ARG A O 1
ATOM 816 N N . GLY A 1 96 ? -8.719 13.344 5.457 1 92.69 96 GLY A N 1
ATOM 817 C CA . GLY A 1 96 ? -8.523 12.148 4.66 1 92.69 96 GLY A CA 1
ATOM 818 C C . GLY A 1 96 ? -9.805 11.633 4.039 1 92.69 96 GLY A C 1
ATOM 819 O O . GLY A 1 96 ? -9.797 10.617 3.334 1 92.69 96 GLY A O 1
ATOM 820 N N . LEU A 1 97 ? -10.875 12.328 4.242 1 95.31 97 LEU A N 1
ATOM 821 C CA . LEU A 1 97 ? -12.141 11.93 3.646 1 95.31 97 LEU A CA 1
ATOM 822 C C . LEU A 1 97 ? -12.219 12.359 2.188 1 95.31 97 LEU A C 1
ATOM 824 O O . LEU A 1 97 ? -11.547 13.305 1.778 1 95.31 97 LEU A O 1
ATOM 828 N N . TRP A 1 98 ? -12.969 11.578 1.45 1 96.62 98 TRP A N 1
ATOM 829 C CA . TRP A 1 98 ? -13.336 11.945 0.084 1 96.62 98 TRP A CA 1
ATOM 830 C C . TRP A 1 98 ? -14.75 12.508 0.028 1 96.62 98 TRP A C 1
ATOM 832 O O . TRP A 1 98 ? -15.664 11.953 0.644 1 96.62 98 TRP A O 1
ATOM 842 N N . PHE A 1 99 ? -14.906 13.617 -0.613 1 97.75 99 PHE A N 1
ATOM 843 C CA . PHE A 1 99 ? -16.25 14.141 -0.88 1 97.75 99 PHE A CA 1
ATOM 844 C C . PHE A 1 99 ? -16.656 13.867 -2.324 1 97.75 99 PHE A C 1
ATOM 846 O O . PHE A 1 99 ? -15.984 14.328 -3.256 1 97.75 99 PHE A O 1
ATOM 853 N N . ASP A 1 100 ? -17.719 13.141 -2.506 1 97.94 100 ASP A N 1
ATOM 854 C CA . ASP A 1 100 ? -18.281 12.875 -3.83 1 97.94 100 ASP A CA 1
ATOM 855 C C . ASP A 1 100 ? -19.297 13.938 -4.219 1 97.94 100 ASP A C 1
ATOM 857 O O . ASP A 1 100 ? -20.391 13.992 -3.66 1 97.94 100 ASP A O 1
ATOM 861 N N . GLN A 1 101 ? -18.984 14.688 -5.199 1 97.12 101 GLN A N 1
ATOM 862 C CA . GLN A 1 101 ? -19.844 15.805 -5.566 1 97.12 101 GLN A CA 1
ATOM 863 C C . GLN A 1 101 ? -21.078 15.32 -6.324 1 97.12 101 GLN A C 1
ATOM 865 O O . GLN A 1 101 ? -22.031 16.078 -6.516 1 97.12 101 GLN A O 1
ATOM 870 N N . GLN A 1 102 ? -21.109 14.109 -6.734 1 96.94 102 GLN A N 1
ATOM 871 C CA . GLN A 1 102 ? -22.266 13.555 -7.434 1 96.94 102 GLN A CA 1
ATOM 872 C C . GLN A 1 102 ? -23.391 13.234 -6.457 1 96.94 102 GLN A C 1
ATOM 874 O O . GLN A 1 102 ? -24.547 13.586 -6.695 1 96.94 102 GLN A O 1
ATOM 879 N N . TYR A 1 103 ? -23.062 12.633 -5.328 1 97.25 103 TYR A N 1
ATOM 880 C CA . TYR A 1 103 ? -24.094 12.156 -4.422 1 97.25 103 TYR A CA 1
ATOM 881 C C . TYR A 1 103 ? -24.062 12.938 -3.111 1 97.25 103 TYR A C 1
ATOM 883 O O . TYR A 1 103 ? -24.906 12.703 -2.23 1 97.25 103 TYR A O 1
ATOM 891 N N . GLY A 1 104 ? -23.141 13.867 -2.943 1 97.31 104 GLY A N 1
ATOM 892 C CA . GLY A 1 104 ? -23.047 14.656 -1.725 1 97.31 104 GLY A CA 1
ATOM 893 C C . GLY A 1 104 ? -22.625 13.844 -0.518 1 97.31 104 GLY A C 1
ATOM 894 O O . GLY A 1 104 ? -23.047 14.125 0.606 1 97.31 104 GLY A O 1
ATOM 895 N N . SER A 1 105 ? -21.828 12.82 -0.786 1 97.62 105 SER A N 1
ATOM 896 C CA . SER A 1 105 ? -21.438 11.906 0.286 1 97.62 105 SER A CA 1
ATOM 897 C C . SER A 1 105 ? -20 12.133 0.712 1 97.62 105 SER A C 1
ATOM 899 O O . SER A 1 105 ? -19.156 12.508 -0.107 1 97.62 105 SER A O 1
ATOM 901 N N . LEU A 1 106 ? -19.781 11.992 2.004 1 97.19 106 LEU A N 1
ATOM 902 C CA . LEU A 1 106 ? -18.438 11.93 2.586 1 97.19 106 LEU A CA 1
ATOM 903 C C . LEU A 1 106 ? -18.016 10.492 2.83 1 97.19 106 LEU A C 1
ATOM 905 O O . LEU A 1 106 ? -18.75 9.727 3.469 1 97.19 106 LEU A O 1
ATOM 909 N N . MET A 1 107 ? -16.828 10.156 2.377 1 97.25 107 MET A N 1
ATOM 910 C CA . MET A 1 107 ? -16.469 8.742 2.438 1 97.25 107 MET A CA 1
ATOM 911 C C . MET A 1 107 ? -15.055 8.562 2.992 1 97.25 107 MET A C 1
ATOM 913 O O . MET A 1 107 ? -14.156 9.336 2.674 1 97.25 107 MET A O 1
ATOM 917 N N . LYS A 1 108 ? -14.953 7.598 3.828 1 94.44 108 LYS A N 1
ATOM 918 C CA . LYS A 1 108 ? -13.648 7.039 4.168 1 94.44 108 LYS A CA 1
ATOM 919 C C . LYS A 1 108 ? -13.289 5.871 3.258 1 94.44 108 LYS A C 1
ATOM 921 O O . LYS A 1 108 ? -14.086 4.938 3.102 1 94.44 108 LYS A O 1
ATOM 926 N N . ILE A 1 109 ? -12.125 5.969 2.656 1 94.12 109 ILE A N 1
ATOM 927 C CA . ILE A 1 109 ? -11.75 5.023 1.612 1 94.12 109 ILE A CA 1
ATOM 928 C C . ILE A 1 109 ? -10.414 4.363 1.967 1 94.12 109 ILE A C 1
ATOM 930 O O . ILE A 1 109 ? -9.555 4.984 2.6 1 94.12 109 ILE A O 1
ATOM 934 N N . ASP A 1 110 ? -10.266 3.107 1.604 1 87.56 110 ASP A N 1
ATOM 935 C CA . ASP A 1 110 ? -8.961 2.475 1.795 1 87.56 110 ASP A CA 1
ATOM 936 C C . ASP A 1 110 ? -8.055 2.701 0.585 1 87.56 110 ASP A C 1
ATOM 938 O O . ASP A 1 110 ? -8.43 3.42 -0.346 1 87.56 110 ASP A O 1
ATOM 942 N N . GLN A 1 111 ? -6.887 2.197 0.647 1 80.44 111 GLN A N 1
ATOM 943 C CA . GLN A 1 111 ? -5.871 2.467 -0.363 1 80.44 111 GLN A CA 1
ATOM 944 C C . GLN A 1 111 ? -6.273 1.887 -1.716 1 80.44 111 GLN A C 1
ATOM 946 O O . GLN A 1 111 ? -5.723 2.271 -2.75 1 80.44 111 GLN A O 1
ATOM 951 N N . PHE A 1 112 ? -7.25 1.022 -1.706 1 72.81 112 PHE A N 1
ATOM 952 C CA . PHE A 1 112 ? -7.586 0.326 -2.941 1 72.81 112 PHE A CA 1
ATOM 953 C C . PHE A 1 112 ? -8.883 0.871 -3.533 1 72.81 112 PHE A C 1
ATOM 955 O O . PHE A 1 112 ? -9.312 0.433 -4.602 1 72.81 112 PHE A O 1
ATOM 962 N N . GLY A 1 113 ? -9.57 1.725 -2.84 1 82.38 113 GLY A N 1
ATOM 963 C CA . GLY A 1 113 ? -10.789 2.324 -3.352 1 82.38 113 GLY A CA 1
ATOM 964 C C . GLY A 1 113 ? -12.047 1.756 -2.717 1 82.38 113 GLY A C 1
ATOM 965 O O . GLY A 1 113 ? -13.156 2.141 -3.078 1 82.38 113 GLY A O 1
ATOM 966 N N . ASN A 1 114 ? -11.898 0.871 -1.8 1 85.31 114 ASN A N 1
ATOM 967 C CA . ASN A 1 114 ? -13.062 0.353 -1.085 1 85.31 114 ASN A CA 1
ATOM 968 C C . ASN A 1 114 ? -13.617 1.377 -0.098 1 85.31 114 ASN A C 1
ATOM 970 O O . ASN A 1 114 ? -12.852 2.01 0.638 1 85.31 114 ASN A O 1
ATOM 974 N N . ILE A 1 115 ? -14.891 1.481 -0.139 1 93.38 115 ILE A N 1
ATOM 975 C CA . ILE A 1 115 ? -15.539 2.428 0.767 1 93.38 115 ILE A CA 1
ATOM 976 C C . ILE A 1 115 ? -15.703 1.791 2.145 1 93.38 115 ILE A C 1
ATOM 978 O O . ILE A 1 115 ? -16.406 0.793 2.295 1 93.38 115 ILE A O 1
ATOM 982 N N . LEU A 1 116 ? -15.023 2.338 3.09 1 90.44 116 LEU A N 1
ATOM 983 C CA . LEU A 1 116 ? -15.055 1.816 4.453 1 90.44 116 LEU A CA 1
ATOM 984 C C . LEU A 1 116 ? -16.234 2.389 5.227 1 90.44 116 LEU A C 1
ATOM 986 O O . LEU A 1 116 ? -16.797 1.722 6.105 1 90.44 116 LEU A O 1
ATOM 990 N N . MET A 1 117 ? -16.516 3.631 4.973 1 92.31 117 MET A N 1
ATOM 991 C CA . MET A 1 117 ? -17.609 4.367 5.594 1 92.31 117 MET A CA 1
ATOM 992 C C . MET A 1 117 ? -18.125 5.457 4.66 1 92.31 117 MET A C 1
ATOM 994 O O . MET A 1 117 ? -17.359 6.039 3.889 1 92.31 117 MET A O 1
ATOM 998 N N . CYS A 1 118 ? -19.391 5.656 4.742 1 95.69 118 CYS A N 1
ATOM 999 C CA . CYS A 1 118 ? -20.031 6.652 3.887 1 95.69 118 CYS A CA 1
ATOM 1000 C C . CYS A 1 118 ? -21.109 7.418 4.641 1 95.69 118 CYS A C 1
ATOM 1002 O O . CYS A 1 118 ? -21.938 6.816 5.324 1 95.69 118 CYS A O 1
ATOM 1004 N N . LEU A 1 119 ? -21.062 8.711 4.469 1 95.75 119 LEU A N 1
ATOM 1005 C CA . LEU A 1 119 ? -22.016 9.578 5.137 1 95.75 119 LEU A CA 1
ATOM 1006 C C . LEU A 1 119 ? -22.703 10.508 4.137 1 95.75 119 LEU A C 1
ATOM 1008 O O . LEU A 1 119 ? -22.062 10.984 3.197 1 95.75 119 LEU A O 1
ATOM 1012 N N . VAL A 1 120 ? -23.938 10.766 4.328 1 95.81 120 VAL A N 1
ATOM 1013 C CA . VAL A 1 120 ? -24.688 11.852 3.709 1 95.81 120 VAL A CA 1
ATOM 1014 C C . VAL A 1 120 ? -25.234 12.781 4.789 1 95.81 120 VAL A C 1
ATOM 1016 O O . VAL A 1 120 ? -26.172 12.422 5.516 1 95.81 120 VAL A O 1
ATOM 1019 N N . GLY A 1 121 ? -24.656 14 4.793 1 94.38 121 GLY A N 1
ATOM 1020 C CA . GLY A 1 121 ? -24.891 14.773 6.004 1 94.38 121 GLY A CA 1
ATOM 1021 C C . GLY A 1 121 ? -24.297 14.125 7.242 1 94.38 121 GLY A C 1
ATOM 1022 O O . GLY A 1 121 ? -23.109 13.812 7.281 1 94.38 121 GLY A O 1
ATOM 1023 N N . PHE A 1 122 ? -25.141 13.898 8.18 1 92.88 122 PHE A N 1
ATOM 1024 C CA . PHE A 1 122 ? -24.672 13.242 9.398 1 92.88 122 PHE A CA 1
ATOM 1025 C C . PHE A 1 122 ? -25.141 11.797 9.453 1 92.88 122 PHE A C 1
ATOM 1027 O O . PHE A 1 122 ? -24.875 11.078 10.414 1 92.88 122 PHE A O 1
ATOM 1034 N N . LYS A 1 123 ? -25.766 11.359 8.406 1 91.81 123 LYS A N 1
ATOM 1035 C CA . LYS A 1 123 ? -26.297 10 8.359 1 91.81 123 LYS A CA 1
ATOM 1036 C C . LYS A 1 123 ? -25.25 9.023 7.812 1 91.81 123 LYS A C 1
ATOM 1038 O O . LYS A 1 123 ? -24.781 9.188 6.691 1 91.81 123 LYS A O 1
ATOM 1043 N N . VAL A 1 124 ? -25 8.016 8.625 1 90.62 124 VAL A N 1
ATOM 1044 C CA . VAL A 1 124 ? -24.125 6.945 8.172 1 90.62 124 VAL A CA 1
ATOM 1045 C C . VAL A 1 124 ? -24.906 5.93 7.348 1 90.62 124 VAL A C 1
ATOM 1047 O O . VAL A 1 124 ? -25.922 5.41 7.805 1 90.62 124 VAL A O 1
ATOM 1050 N N . LEU A 1 125 ? -24.469 5.66 6.188 1 94.31 125 LEU A N 1
ATOM 1051 C CA . LEU A 1 125 ? -25.141 4.723 5.305 1 94.31 125 LEU A CA 1
ATOM 1052 C C . LEU A 1 125 ? -24.766 3.283 5.641 1 94.31 125 LEU A C 1
ATOM 1054 O O . LEU A 1 125 ? -23.625 3 5.973 1 94.31 125 LEU A O 1
ATOM 1058 N N . SER A 1 126 ? -25.766 2.439 5.527 1 90.69 126 SER A N 1
ATOM 1059 C CA . SER A 1 126 ? -25.516 1.009 5.672 1 90.69 126 SER A CA 1
ATOM 1060 C C . SER A 1 126 ? -24.797 0.452 4.449 1 90.69 126 SER A C 1
ATOM 1062 O O . SER A 1 126 ? -24.734 1.104 3.404 1 90.69 126 SER A O 1
ATOM 1064 N N . ASN A 1 127 ? -24.281 -0.735 4.57 1 86.06 127 ASN A N 1
ATOM 1065 C CA . ASN A 1 127 ? -23.578 -1.384 3.463 1 86.06 127 ASN A CA 1
ATOM 1066 C C . ASN A 1 127 ? -24.5 -1.557 2.254 1 86.06 127 ASN A C 1
ATOM 1068 O O . ASN A 1 127 ? -24.047 -1.442 1.111 1 86.06 127 ASN A O 1
ATOM 1072 N N . GLU A 1 128 ? -25.703 -1.874 2.508 1 89.19 128 GLU A N 1
ATOM 1073 C CA . GLU A 1 128 ? -26.672 -2.021 1.433 1 89.19 128 GLU A CA 1
ATOM 1074 C C . GLU A 1 128 ? -26.891 -0.7 0.705 1 89.19 128 GLU A C 1
ATOM 1076 O O . GLU A 1 128 ? -26.906 -0.657 -0.527 1 89.19 128 GLU A O 1
ATOM 1081 N N . GLN A 1 129 ? -27 0.335 1.486 1 93.25 129 GLN A N 1
ATOM 1082 C CA . GLN A 1 129 ? -27.203 1.658 0.909 1 93.25 129 GLN A CA 1
ATOM 1083 C C . GLN A 1 129 ? -26 2.1 0.094 1 93.25 129 GLN A C 1
ATOM 1085 O O . GLN A 1 129 ? -26.141 2.709 -0.968 1 93.25 129 GLN A O 1
ATOM 1090 N N . ILE A 1 130 ? -24.828 1.794 0.619 1 94.75 130 ILE A N 1
ATOM 1091 C CA . ILE A 1 130 ? -23.594 2.117 -0.099 1 94.75 130 ILE A CA 1
ATOM 1092 C C . ILE A 1 130 ? -23.562 1.369 -1.43 1 94.75 130 ILE A C 1
ATOM 1094 O O . ILE A 1 130 ? -23.203 1.941 -2.463 1 94.75 130 ILE A O 1
ATOM 1098 N N . GLY A 1 131 ? -23.953 0.135 -1.403 1 88.19 131 GLY A N 1
ATOM 1099 C CA . GLY A 1 131 ? -23.969 -0.681 -2.607 1 88.19 131 GLY A CA 1
ATOM 1100 C C . GLY A 1 131 ? -24.906 -0.15 -3.676 1 88.19 131 GLY A C 1
ATOM 1101 O O . GLY A 1 131 ? -24.641 -0.315 -4.871 1 88.19 131 GLY A O 1
ATOM 1102 N N . GLU A 1 132 ? -25.953 0.457 -3.266 1 91.19 132 GLU A N 1
ATOM 1103 C CA . GLU A 1 132 ? -26.922 1.041 -4.195 1 91.19 132 GLU A CA 1
ATOM 1104 C C . GLU A 1 132 ? -26.328 2.244 -4.922 1 91.19 132 GLU A C 1
ATOM 1106 O O . GLU A 1 132 ? -26.578 2.451 -6.109 1 91.19 132 GLU A O 1
ATOM 1111 N N . LEU A 1 133 ? -25.547 2.988 -4.215 1 93.25 133 LEU A N 1
ATOM 1112 C CA . LEU A 1 133 ? -24.938 4.188 -4.785 1 93.25 133 LEU A CA 1
ATOM 1113 C C . LEU A 1 133 ? -23.656 3.854 -5.523 1 93.25 133 LEU A C 1
ATOM 1115 O O . LEU A 1 133 ? -23.328 4.469 -6.543 1 93.25 133 LEU A O 1
ATOM 1119 N N . TYR A 1 134 ? -22.922 2.928 -4.906 1 92.25 134 TYR A N 1
ATOM 1120 C CA . TYR A 1 134 ? -21.609 2.562 -5.398 1 92.25 134 TYR A CA 1
ATOM 1121 C C . TYR A 1 134 ? -21.5 1.058 -5.621 1 92.25 134 TYR A C 1
ATOM 1123 O O . TYR A 1 134 ? -21.312 0.296 -4.668 1 92.25 134 TYR A O 1
ATOM 1131 N N . PRO A 1 135 ? -21.5 0.714 -6.867 1 81.94 135 PRO A N 1
ATOM 1132 C CA . PRO A 1 135 ? -21.422 -0.722 -7.145 1 81.94 135 PRO A CA 1
ATOM 1133 C C . PRO A 1 135 ? -20.234 -1.396 -6.453 1 81.94 135 PRO A C 1
ATOM 1135 O O . PRO A 1 135 ? -19.109 -0.889 -6.508 1 81.94 135 PRO A O 1
ATOM 1138 N N . ASN A 1 136 ? -20.5 -2.455 -5.699 1 73.75 136 ASN A N 1
ATOM 1139 C CA . ASN A 1 136 ? -19.5 -3.254 -4.992 1 73.75 136 ASN A CA 1
ATOM 1140 C C . ASN A 1 136 ? -18.844 -2.465 -3.857 1 73.75 136 ASN A C 1
ATOM 1142 O O . ASN A 1 136 ? -17.781 -2.838 -3.371 1 73.75 136 ASN A O 1
ATOM 1146 N N . ARG A 1 137 ? -19.422 -1.299 -3.508 1 88.12 137 ARG A N 1
ATOM 1147 C CA . ARG A 1 137 ? -18.922 -0.414 -2.461 1 88.12 137 ARG A CA 1
ATOM 1148 C C . ARG A 1 137 ? -17.5 0.065 -2.775 1 88.12 137 ARG A C 1
ATOM 1150 O O . ARG A 1 137 ? -16.625 0.038 -1.911 1 88.12 137 ARG A O 1
ATOM 1157 N N . PHE A 1 138 ? -17.359 0.271 -4.062 1 85 138 PHE A N 1
ATOM 1158 C CA . PHE A 1 138 ? -16.062 0.671 -4.613 1 85 138 PHE A CA 1
ATOM 1159 C C . PHE A 1 138 ? -16.188 1.967 -5.406 1 85 138 PHE A C 1
ATOM 1161 O O . PHE A 1 138 ? -17.219 2.205 -6.055 1 85 138 PHE A O 1
ATOM 1168 N N . ILE A 1 139 ? -15.148 2.818 -5.273 1 89.5 139 ILE A N 1
ATOM 1169 C CA . ILE A 1 139 ? -15.133 4.035 -6.078 1 89.5 139 ILE A CA 1
ATOM 1170 C C . ILE A 1 139 ? -13.719 4.305 -6.578 1 89.5 139 ILE A C 1
ATOM 1172 O O . ILE A 1 139 ? -12.75 4.184 -5.824 1 89.5 139 ILE A O 1
ATOM 1176 N N . LYS A 1 140 ? -13.617 4.566 -7.836 1 83.81 140 LYS A N 1
ATOM 1177 C CA . LYS A 1 140 ? -12.344 5 -8.422 1 83.81 140 LYS A CA 1
ATOM 1178 C C . LYS A 1 140 ? -12.188 6.516 -8.336 1 83.81 140 LYS A C 1
ATOM 1180 O O . LYS A 1 140 ? -13.156 7.254 -8.539 1 83.81 140 LYS A O 1
ATOM 1185 N N . TYR A 1 141 ? -10.953 6.887 -8.047 1 89 141 TYR A N 1
ATOM 1186 C CA . TYR A 1 141 ? -10.711 8.32 -7.965 1 89 141 TYR A CA 1
ATOM 1187 C C . TYR A 1 141 ? -10.875 8.984 -9.328 1 89 141 TYR A C 1
ATOM 1189 O O . TYR A 1 141 ? -10.266 8.555 -10.312 1 89 141 TYR A O 1
ATOM 1197 N N . GLU A 1 142 ? -11.641 9.906 -9.312 1 89.94 142 GLU A N 1
ATOM 1198 C CA . GLU A 1 142 ? -11.828 10.781 -10.469 1 89.94 142 GLU A CA 1
ATOM 1199 C C . GLU A 1 142 ? -11.703 12.25 -10.07 1 89.94 142 GLU A C 1
ATOM 1201 O O . GLU A 1 142 ? -12.508 12.75 -9.289 1 89.94 142 GLU A O 1
ATOM 1206 N N . LYS A 1 143 ? -10.82 12.953 -10.672 1 88 143 LYS A N 1
ATOM 1207 C CA . LYS A 1 143 ? -10.477 14.32 -10.281 1 88 143 LYS A CA 1
ATOM 1208 C C . LYS A 1 143 ? -11.688 15.242 -10.383 1 88 143 LYS A C 1
ATOM 1210 O O . LYS A 1 143 ? -11.867 16.125 -9.539 1 88 143 LYS A O 1
ATOM 1215 N N . ASP A 1 144 ? -12.492 15.023 -11.375 1 91.5 144 ASP A N 1
ATOM 1216 C CA . ASP A 1 144 ? -13.602 15.938 -11.617 1 91.5 144 ASP A CA 1
ATOM 1217 C C . ASP A 1 144 ? -14.805 15.578 -10.758 1 91.5 144 ASP A C 1
ATOM 1219 O O . ASP A 1 144 ? -15.781 16.328 -10.695 1 91.5 144 ASP A O 1
ATOM 1223 N N . ARG A 1 145 ? -14.734 14.578 -10.031 1 95.31 145 ARG A N 1
ATOM 1224 C CA . ARG A 1 145 ? -15.883 14.109 -9.266 1 95.31 145 ARG A CA 1
ATOM 1225 C C . ARG A 1 145 ? -15.586 14.117 -7.773 1 95.31 145 ARG A C 1
ATOM 1227 O O . ARG A 1 145 ? -16.453 14.43 -6.961 1 95.31 145 ARG A O 1
ATOM 1234 N N . ILE A 1 146 ? -14.375 13.789 -7.473 1 96.88 146 ILE A N 1
ATOM 1235 C CA . ILE A 1 146 ? -14.055 13.555 -6.07 1 96.88 146 ILE A CA 1
ATOM 1236 C C . ILE A 1 146 ? -13.125 14.648 -5.559 1 96.88 146 ILE A C 1
ATOM 1238 O O . ILE A 1 146 ? -12.102 14.953 -6.188 1 96.88 146 ILE A O 1
ATOM 1242 N N . ARG A 1 147 ? -13.484 15.227 -4.457 1 96.06 147 ARG A N 1
ATOM 1243 C CA . ARG A 1 147 ? -12.602 16.125 -3.723 1 96.06 147 ARG A CA 1
ATOM 1244 C C . ARG A 1 147 ? -11.961 15.422 -2.535 1 96.06 147 ARG A C 1
ATOM 1246 O O . ARG A 1 147 ? -12.656 14.953 -1.631 1 96.06 147 ARG A O 1
ATOM 1253 N N . VAL A 1 148 ? -10.641 15.336 -2.568 1 93.62 148 VAL A N 1
ATOM 1254 C CA . VAL A 1 148 ? -9.922 14.719 -1.458 1 93.62 148 VAL A CA 1
ATOM 1255 C C . VAL A 1 148 ? -9.602 15.773 -0.398 1 93.62 148 VAL A C 1
ATOM 1257 O O . VAL A 1 148 ? -8.969 16.781 -0.692 1 93.62 148 VAL A O 1
ATOM 1260 N N . MET A 1 149 ? -10.008 15.562 0.81 1 94.69 149 MET A N 1
ATOM 1261 C CA . MET A 1 149 ? -9.836 16.516 1.897 1 94.69 149 MET A CA 1
ATOM 1262 C C . MET A 1 149 ? -8.836 16 2.926 1 94.69 149 MET A C 1
ATOM 1264 O O . MET A 1 149 ? -9.227 15.406 3.934 1 94.69 149 MET A O 1
ATOM 1268 N N . SER A 1 150 ? -7.543 16.328 2.703 1 90.94 150 SER A N 1
ATOM 1269 C CA . SER A 1 150 ? -6.5 15.641 3.463 1 90.94 150 SER A CA 1
ATOM 1270 C C . SER A 1 150 ? -5.68 16.625 4.289 1 90.94 150 SER A C 1
ATOM 1272 O O . SER A 1 150 ? -4.703 16.234 4.938 1 90.94 150 SER A O 1
ATOM 1274 N N . THR A 1 151 ? -5.992 17.906 4.328 1 90.94 151 THR A N 1
ATOM 1275 C CA . THR A 1 151 ? -5.246 18.891 5.102 1 90.94 151 THR A CA 1
ATOM 1276 C C . THR A 1 151 ? -6.008 19.281 6.363 1 90.94 151 THR A C 1
ATOM 1278 O O . THR A 1 151 ? -7.215 19.062 6.457 1 90.94 151 THR A O 1
ATOM 1281 N N . LEU A 1 152 ? -5.289 19.812 7.215 1 92.25 152 LEU A N 1
ATOM 1282 C CA . LEU A 1 152 ? -5.918 20.25 8.461 1 92.25 152 LEU A CA 1
ATOM 1283 C C . LEU A 1 152 ? -6.848 21.422 8.219 1 92.25 152 LEU A C 1
ATOM 1285 O O . LEU A 1 152 ? -7.816 21.625 8.953 1 92.25 152 LEU A O 1
ATOM 1289 N N . PHE A 1 153 ? -6.633 22.172 7.195 1 92.31 153 PHE A N 1
ATOM 1290 C CA . PHE A 1 153 ? -7.488 23.297 6.859 1 92.31 153 PHE A CA 1
ATOM 1291 C C . PHE A 1 153 ? -8.828 22.812 6.301 1 92.31 153 PHE A C 1
ATOM 1293 O O . PHE A 1 153 ? -9.781 23.594 6.223 1 92.31 153 PHE A O 1
ATOM 1300 N N . ASP A 1 154 ? -8.914 21.547 5.984 1 94.88 154 ASP A N 1
ATOM 1301 C CA . ASP A 1 154 ? -10.141 20.984 5.41 1 94.88 154 ASP A CA 1
ATOM 1302 C C . ASP A 1 154 ? -11.156 20.656 6.504 1 94.88 154 ASP A C 1
ATOM 1304 O O . ASP A 1 154 ? -12.336 20.453 6.215 1 94.88 154 ASP A O 1
ATOM 1308 N N . LEU A 1 155 ? -10.805 20.625 7.715 1 94.69 155 LEU A N 1
ATOM 1309 C CA . LEU A 1 155 ? -11.656 20.141 8.797 1 94.69 155 LEU A CA 1
ATOM 1310 C C . LEU A 1 155 ? -12.93 20.969 8.906 1 94.69 155 LEU A C 1
ATOM 1312 O O . LEU A 1 155 ? -14.031 20.422 8.906 1 94.69 155 LEU A O 1
ATOM 1316 N N . PRO A 1 156 ? -12.82 22.297 8.922 1 96.06 156 PRO A N 1
ATOM 1317 C CA . PRO A 1 156 ? -14.055 23.078 8.969 1 96.06 156 PRO A CA 1
ATOM 1318 C C . PRO A 1 156 ? -14.922 22.891 7.723 1 96.06 156 PRO A C 1
ATOM 1320 O O . PRO A 1 156 ? -16.156 22.922 7.809 1 96.06 156 PRO A O 1
ATOM 1323 N N . GLU A 1 157 ? -14.25 22.719 6.613 1 97 157 GLU A N 1
ATOM 1324 C CA . GLU A 1 157 ? -14.969 22.516 5.359 1 97 157 GLU A CA 1
ATOM 1325 C C . GLU A 1 157 ? -15.758 21.203 5.383 1 97 157 GLU A C 1
ATOM 1327 O O . GLU A 1 157 ? -16.906 21.156 4.941 1 97 157 GLU A O 1
ATOM 1332 N N . ILE A 1 158 ? -15.133 20.172 5.867 1 96.69 158 ILE A N 1
ATOM 1333 C CA . ILE A 1 158 ? -15.773 18.859 5.965 1 96.69 158 ILE A CA 1
ATOM 1334 C C . ILE A 1 158 ? -17.047 18.969 6.805 1 96.69 158 ILE A C 1
ATOM 1336 O O . ILE A 1 158 ? -18.109 18.5 6.398 1 96.69 158 ILE A O 1
ATOM 1340 N N . TYR A 1 159 ? -16.969 19.594 7.926 1 95.69 159 TYR A N 1
ATOM 1341 C CA . TYR A 1 159 ? -18.109 19.734 8.828 1 95.69 159 TYR A CA 1
ATOM 1342 C C . TYR A 1 159 ? -19.188 20.609 8.203 1 95.69 159 TYR A C 1
ATOM 1344 O O . TYR A 1 159 ? -20.375 20.297 8.32 1 95.69 159 TYR A O 1
ATOM 1352 N N . LEU A 1 160 ? -18.797 21.672 7.574 1 97.75 160 LEU A N 1
ATOM 1353 C CA . LEU A 1 160 ? -19.75 22.578 6.961 1 97.75 160 LEU A CA 1
ATOM 1354 C C . LEU A 1 160 ? -20.547 21.875 5.867 1 97.75 160 LEU A C 1
ATOM 1356 O O . LEU A 1 160 ? -21.766 22.047 5.777 1 97.75 160 LEU A O 1
ATOM 1360 N N . LEU A 1 161 ? -19.875 21.109 5.043 1 97.94 161 LEU A N 1
ATOM 1361 C CA . LEU A 1 161 ? -20.562 20.359 3.996 1 97.94 161 LEU A CA 1
ATOM 1362 C C . LEU A 1 161 ? -21.578 19.406 4.598 1 97.94 161 LEU A C 1
ATOM 1364 O O . LEU A 1 161 ? -22.703 19.281 4.09 1 97.94 161 LEU A O 1
ATOM 1368 N N . ALA A 1 162 ? -21.141 18.766 5.641 1 96.5 162 ALA A N 1
ATOM 1369 C CA . ALA A 1 162 ? -22.062 17.859 6.32 1 96.5 162 ALA A CA 1
ATOM 1370 C C . ALA A 1 162 ? -23.281 18.609 6.859 1 96.5 162 ALA A C 1
ATOM 1372 O O . ALA A 1 162 ? -24.406 18.125 6.758 1 96.5 162 ALA A O 1
ATOM 1373 N N . CYS A 1 163 ? -23.094 19.797 7.434 1 96.25 163 CYS A N 1
ATOM 1374 C CA . CYS A 1 163 ? -24.172 20.625 7.965 1 96.25 163 CYS A CA 1
ATOM 1375 C C . CYS A 1 163 ? -25.141 21.016 6.863 1 96.25 163 CYS A C 1
ATOM 1377 O O . CYS A 1 163 ? -26.359 20.906 7.039 1 96.25 163 CYS A O 1
ATOM 1379 N N . ILE A 1 164 ? -24.656 21.453 5.754 1 97.31 164 ILE A N 1
ATOM 1380 C CA . ILE A 1 164 ? -25.469 21.922 4.648 1 97.31 164 ILE A CA 1
ATOM 1381 C C . ILE A 1 164 ? -26.328 20.781 4.109 1 97.31 164 ILE A C 1
ATOM 1383 O O . ILE A 1 164 ? -27.547 20.938 3.963 1 97.31 164 ILE A O 1
ATOM 1387 N N . ILE A 1 165 ? -25.688 19.672 3.848 1 96.56 165 ILE A N 1
ATOM 1388 C CA . ILE A 1 165 ? -26.406 18.531 3.281 1 96.56 165 ILE A CA 1
ATOM 1389 C C . ILE A 1 165 ? -27.422 18.016 4.289 1 96.56 165 ILE A C 1
ATOM 1391 O O . ILE A 1 165 ? -28.562 17.672 3.918 1 96.56 165 ILE A O 1
ATOM 1395 N N . HIS A 1 166 ? -27 17.953 5.539 1 94.88 166 HIS A N 1
ATOM 1396 C CA . HIS A 1 166 ? -27.938 17.562 6.59 1 94.88 166 HIS A CA 1
ATOM 1397 C C . HIS A 1 166 ? -29.156 18.469 6.629 1 94.88 166 HIS A C 1
ATOM 1399 O O . HIS A 1 166 ? -30.281 18 6.727 1 94.88 166 HIS A O 1
ATOM 1405 N N . TYR A 1 167 ? -28.953 19.75 6.602 1 94.88 167 TYR A N 1
ATOM 1406 C CA . TYR A 1 167 ? -30.047 20.719 6.629 1 94.88 167 TYR A CA 1
ATOM 1407 C C . TYR A 1 167 ? -30.984 20.5 5.457 1 94.88 167 TYR A C 1
ATOM 1409 O O . TYR A 1 167 ? -32.219 20.469 5.633 1 94.88 167 TYR A O 1
ATOM 1417 N N . MET A 1 168 ? -30.422 20.328 4.266 1 94.31 168 MET A N 1
ATOM 1418 C CA . MET A 1 168 ? -31.219 20.141 3.059 1 94.31 168 MET A CA 1
ATOM 1419 C C . MET A 1 168 ? -32.031 18.859 3.127 1 94.31 168 MET A C 1
ATOM 1421 O O . MET A 1 168 ? -33.188 18.812 2.693 1 94.31 168 MET A O 1
ATOM 1425 N N . HIS A 1 169 ? -31.422 17.859 3.695 1 93.12 169 HIS A N 1
ATOM 1426 C CA . HIS A 1 169 ? -32.062 16.547 3.725 1 93.12 169 HIS A CA 1
ATOM 1427 C C . HIS A 1 169 ? -33.094 16.453 4.848 1 93.12 169 HIS A C 1
ATOM 1429 O O . HIS A 1 169 ? -34 15.625 4.801 1 93.12 169 HIS A O 1
ATOM 1435 N N . SER A 1 170 ? -32.906 17.234 5.871 1 91.38 170 SER A N 1
ATOM 1436 C CA . SER A 1 170 ? -33.781 17.172 7.031 1 91.38 170 SER A CA 1
ATOM 1437 C C . SER A 1 170 ? -34.969 18.156 6.898 1 91.38 170 SER A C 1
ATOM 1439 O O . SER A 1 170 ? -35.875 18.141 7.719 1 91.38 170 SER A O 1
ATOM 1441 N N . ASN A 1 171 ? -34.906 19.016 5.992 1 91.44 171 ASN A N 1
ATOM 1442 C CA . ASN A 1 171 ? -35.938 20.016 5.742 1 91.44 171 ASN A CA 1
ATOM 1443 C C . ASN A 1 171 ? -36.875 19.578 4.617 1 91.44 171 ASN A C 1
ATOM 1445 O O . ASN A 1 171 ? -36.469 19.406 3.477 1 91.44 171 ASN A O 1
ATOM 1449 N N . ASP A 1 172 ? -38.094 19.5 4.871 1 90.75 172 ASP A N 1
ATOM 1450 C CA . ASP A 1 172 ? -39.094 18.969 3.955 1 90.75 172 ASP A CA 1
ATOM 1451 C C . ASP A 1 172 ? -39.281 19.875 2.74 1 90.75 172 ASP A C 1
ATOM 1453 O O . ASP A 1 172 ? -39.812 19.453 1.714 1 90.75 172 ASP A O 1
ATOM 1457 N N . SER A 1 173 ? -38.844 21.062 2.893 1 91.75 173 SER A N 1
ATOM 1458 C CA . SER A 1 173 ? -38.969 22 1.772 1 91.75 173 SER A CA 1
ATOM 1459 C C . SER A 1 173 ? -38.031 21.625 0.639 1 91.75 173 SER A C 1
ATOM 1461 O O . SER A 1 173 ? -38.188 22.094 -0.486 1 91.75 173 SER A O 1
ATOM 1463 N N . TYR A 1 174 ? -37.094 20.812 0.955 1 93.38 174 TYR A N 1
ATOM 1464 C CA . TYR A 1 174 ? -36.156 20.344 -0.044 1 93.38 174 TYR A CA 1
ATOM 1465 C C . TYR A 1 174 ? -36.469 18.922 -0.486 1 93.38 174 TYR A C 1
ATOM 1467 O O . TYR A 1 174 ? -36.656 18.031 0.348 1 93.38 174 TYR A O 1
ATOM 1475 N N . ILE A 1 175 ? -36.625 18.75 -1.755 1 94.06 175 ILE A N 1
ATOM 1476 C CA . ILE A 1 175 ? -36.906 17.422 -2.297 1 94.06 175 ILE A CA 1
ATOM 1477 C C . ILE A 1 175 ? -35.594 16.766 -2.752 1 94.06 175 ILE A C 1
ATOM 1479 O O . ILE A 1 175 ? -34.906 17.297 -3.619 1 94.06 175 ILE A O 1
ATOM 1483 N N . LYS A 1 176 ? -35.344 15.641 -2.211 1 92.19 176 LYS A N 1
ATOM 1484 C CA . LYS A 1 176 ? -34.094 14.938 -2.498 1 92.19 176 LYS A CA 1
ATOM 1485 C C . LYS A 1 176 ? -34.094 14.352 -3.906 1 92.19 176 LYS A C 1
ATOM 1487 O O . LYS A 1 176 ? -35.094 13.75 -4.328 1 92.19 176 LYS A O 1
ATOM 1492 N N . GLU A 1 177 ? -33.062 14.617 -4.605 1 92.12 177 GLU A N 1
ATOM 1493 C CA . GLU A 1 177 ? -32.75 14 -5.895 1 92.12 177 GLU A CA 1
ATOM 1494 C C . GLU A 1 177 ? -31.422 13.258 -5.867 1 92.12 177 GLU A C 1
ATOM 1496 O O . GLU A 1 177 ? -30.703 13.328 -4.879 1 92.12 177 GLU A O 1
ATOM 1501 N N . SER A 1 178 ? -31.094 12.594 -6.949 1 88.56 178 SER A N 1
ATOM 1502 C CA . SER A 1 178 ? -29.922 11.734 -6.98 1 88.56 178 SER A CA 1
ATOM 1503 C C . SER A 1 178 ? -28.641 12.555 -6.852 1 88.56 178 SER A C 1
ATOM 1505 O O . SER A 1 178 ? -27.703 12.156 -6.148 1 88.56 178 SER A O 1
ATOM 1507 N N . ASN A 1 179 ? -28.609 13.703 -7.488 1 94.62 179 ASN A N 1
ATOM 1508 C CA . ASN A 1 179 ? -27.375 14.469 -7.543 1 94.62 179 ASN A CA 1
ATOM 1509 C C . ASN A 1 179 ? -27.531 15.844 -6.902 1 94.62 179 ASN A C 1
ATOM 1511 O O . ASN A 1 179 ? -26.734 16.75 -7.148 1 94.62 179 ASN A O 1
ATOM 1515 N N . GLY A 1 180 ? -28.609 15.977 -6.105 1 95.25 180 GLY A N 1
ATOM 1516 C CA . GLY A 1 180 ? -28.891 17.25 -5.477 1 95.25 180 GLY A CA 1
ATOM 1517 C C . GLY A 1 180 ? -30.266 17.312 -4.836 1 95.25 180 GLY A C 1
ATOM 1518 O O . GLY A 1 180 ? -30.781 16.297 -4.387 1 95.25 180 GLY A O 1
ATOM 1519 N N . VAL A 1 181 ? -30.688 18.547 -4.625 1 95.38 181 VAL A N 1
ATOM 1520 C CA . VAL A 1 181 ? -32 18.766 -4.043 1 95.38 181 VAL A CA 1
ATOM 1521 C C . VAL A 1 181 ? -32.75 19.812 -4.852 1 95.38 181 VAL A C 1
ATOM 1523 O O . VAL A 1 181 ? -32.156 20.641 -5.527 1 95.38 181 VAL A O 1
ATOM 1526 N N . LYS A 1 182 ? -34.031 19.625 -4.766 1 95.19 182 LYS A N 1
ATOM 1527 C CA . LYS A 1 182 ? -34.906 20.625 -5.359 1 95.19 182 LYS A CA 1
ATOM 1528 C C . LYS A 1 182 ? -35.594 21.484 -4.289 1 95.19 182 LYS A C 1
ATOM 1530 O O . LYS A 1 182 ? -36.094 20.938 -3.299 1 95.19 182 LYS A O 1
ATOM 1535 N N . TYR A 1 183 ? -35.406 22.75 -4.359 1 91.94 183 TYR A N 1
ATOM 1536 C CA . TYR A 1 183 ? -36.062 23.719 -3.484 1 91.94 183 TYR A CA 1
ATOM 1537 C C . TYR A 1 183 ? -36.938 24.672 -4.285 1 91.94 183 TYR A C 1
ATOM 1539 O O . TYR A 1 183 ? -36.438 25.547 -4.992 1 91.94 183 TYR A O 1
ATOM 1547 N N . GLN A 1 184 ? -38.219 24.453 -4.148 1 88.25 184 GLN A N 1
ATOM 1548 C CA . GLN A 1 184 ? -39.156 25.219 -4.961 1 88.25 184 GLN A CA 1
ATOM 1549 C C . GLN A 1 184 ? -38.875 25.016 -6.449 1 88.25 184 GLN A C 1
ATOM 1551 O O . GLN A 1 184 ? -38.875 23.891 -6.938 1 88.25 184 GLN A O 1
ATOM 1556 N N . SER A 1 185 ? -38.438 26.141 -7.184 1 89.62 185 SER A N 1
ATOM 1557 C CA . SER A 1 185 ? -38.188 26.031 -8.617 1 89.62 185 SER A CA 1
ATOM 1558 C C . SER A 1 185 ? -36.688 25.938 -8.906 1 89.62 185 SER A C 1
ATOM 1560 O O . SER A 1 185 ? -36.281 25.922 -10.062 1 89.62 185 SER A O 1
ATOM 1562 N N . LEU A 1 186 ? -36 25.75 -7.852 1 92.19 186 LEU A N 1
ATOM 1563 C CA . LEU A 1 186 ? -34.531 25.75 -8.031 1 92.19 186 LEU A CA 1
ATOM 1564 C C . LEU A 1 186 ? -33.969 24.359 -7.793 1 92.19 186 LEU A C 1
ATOM 1566 O O . LEU A 1 186 ? -34.406 23.641 -6.895 1 92.19 186 LEU A O 1
ATOM 1570 N N . TYR A 1 187 ? -33.062 24.047 -8.664 1 94.31 187 TYR A N 1
ATOM 1571 C CA . TYR A 1 187 ? -32.281 22.828 -8.469 1 94.31 187 TYR A CA 1
ATOM 1572 C C . TYR A 1 187 ? -30.891 23.141 -7.949 1 94.31 187 TYR A C 1
ATOM 1574 O O . TYR A 1 187 ? -30.172 23.938 -8.539 1 94.31 187 TYR A O 1
ATOM 1582 N N . ILE A 1 188 ? -30.562 22.547 -6.863 1 94.94 188 ILE A N 1
ATOM 1583 C CA . ILE A 1 188 ? -29.266 22.734 -6.234 1 94.94 188 ILE A CA 1
ATOM 1584 C C . ILE A 1 188 ? -28.484 21.422 -6.262 1 94.94 188 ILE A C 1
ATOM 1586 O O . ILE A 1 188 ? -28.781 20.516 -5.496 1 94.94 188 ILE A O 1
ATOM 1590 N N . SER A 1 189 ? -27.469 21.391 -7.117 1 96.62 189 SER A N 1
ATOM 1591 C CA . SER A 1 189 ? -26.656 20.188 -7.18 1 96.62 189 SER A CA 1
ATOM 1592 C C . SER A 1 189 ? -25.609 20.172 -6.066 1 96.62 189 SER A C 1
ATOM 1594 O O . SER A 1 189 ? -25.188 21.219 -5.582 1 96.62 189 SER A O 1
ATOM 1596 N N . TYR A 1 190 ? -25.188 19.031 -5.648 1 97.5 190 TYR A N 1
ATOM 1597 C CA . TYR A 1 190 ? -24.125 18.922 -4.66 1 97.5 190 TYR A CA 1
ATOM 1598 C C . TYR A 1 190 ? -22.812 19.484 -5.199 1 97.5 190 TYR A C 1
ATOM 1600 O O . TYR A 1 190 ? -22 20.031 -4.445 1 97.5 190 TYR A O 1
ATOM 1608 N N . LYS A 1 191 ? -22.656 19.328 -6.457 1 96.88 191 LYS A N 1
ATOM 1609 C CA . LYS A 1 191 ? -21.5 19.922 -7.121 1 96.88 191 LYS A CA 1
ATOM 1610 C C . LYS A 1 191 ? -21.469 21.438 -6.91 1 96.88 191 LYS A C 1
ATOM 1612 O O . LYS A 1 191 ? -20.422 22.016 -6.605 1 96.88 191 LYS A O 1
ATOM 1617 N N . SER A 1 192 ? -22.609 22.031 -7.094 1 96.12 192 SER A N 1
ATOM 1618 C CA . SER A 1 192 ? -22.688 23.469 -6.906 1 96.12 192 SER A CA 1
ATOM 1619 C C . SER A 1 192 ? -22.438 23.859 -5.453 1 96.12 192 SER A C 1
ATOM 1621 O O . SER A 1 192 ? -21.844 24.906 -5.176 1 96.12 192 SER A O 1
ATOM 1623 N N . VAL A 1 193 ? -22.953 23.047 -4.57 1 96.88 193 VAL A N 1
ATOM 1624 C CA . VAL A 1 193 ? -22.734 23.297 -3.148 1 96.88 193 VAL A CA 1
ATOM 1625 C C . VAL A 1 193 ? -21.234 23.281 -2.854 1 96.88 193 VAL A C 1
ATOM 1627 O O . VAL A 1 193 ? -20.719 24.188 -2.186 1 96.88 193 VAL A O 1
ATOM 1630 N N . LEU A 1 194 ? -20.578 22.266 -3.336 1 97.75 194 LEU A N 1
ATOM 1631 C CA . LEU A 1 194 ? -19.141 22.172 -3.129 1 97.75 194 LEU A CA 1
ATOM 1632 C C . LEU A 1 194 ? -18.406 23.375 -3.73 1 97.75 194 LEU A C 1
ATOM 1634 O O . LEU A 1 194 ? -17.5 23.922 -3.117 1 97.75 194 LEU A O 1
ATOM 1638 N N . GLN A 1 195 ? -18.766 23.766 -4.871 1 96.56 195 GLN A N 1
ATOM 1639 C CA . GLN A 1 195 ? -18.141 24.891 -5.551 1 96.56 195 GLN A CA 1
ATOM 1640 C C . GLN A 1 195 ? -18.281 26.172 -4.727 1 96.56 195 GLN A C 1
ATOM 1642 O O . GLN A 1 195 ? -17.328 26.938 -4.609 1 96.56 195 GLN A O 1
ATOM 1647 N N . ASP A 1 196 ? -19.453 26.359 -4.203 1 97.44 196 ASP A N 1
ATOM 1648 C CA . ASP A 1 196 ? -19.688 27.547 -3.375 1 97.44 196 ASP A CA 1
ATOM 1649 C C . ASP A 1 196 ? -18.828 27.5 -2.115 1 97.44 196 ASP A C 1
ATOM 1651 O O . ASP A 1 196 ? -18.25 28.516 -1.713 1 97.44 196 ASP A O 1
ATOM 1655 N N . VAL A 1 197 ? -18.797 26.328 -1.566 1 97.62 197 VAL A N 1
ATOM 1656 C CA . VAL A 1 197 ? -17.984 26.188 -0.355 1 97.62 197 VAL A CA 1
ATOM 1657 C C . VAL A 1 197 ? -16.516 26.406 -0.679 1 97.62 197 VAL A C 1
ATOM 1659 O O . VAL A 1 197 ? -15.797 27.062 0.083 1 97.62 197 VAL A O 1
ATOM 1662 N N . GLU A 1 198 ? -16.031 25.891 -1.751 1 96.25 198 GLU A N 1
ATOM 1663 C CA . GLU A 1 198 ? -14.641 26.062 -2.164 1 96.25 198 GLU A CA 1
ATOM 1664 C C . GLU A 1 198 ? -14.328 27.516 -2.461 1 96.25 198 GLU A C 1
ATOM 1666 O O . GLU A 1 198 ? -13.227 28 -2.168 1 96.25 198 GLU A O 1
ATOM 1671 N N . GLU A 1 199 ? -15.266 28.141 -3.061 1 95.81 199 GLU A N 1
ATOM 1672 C CA . GLU A 1 199 ? -15.094 29.562 -3.309 1 95.81 199 GLU A CA 1
ATOM 1673 C C . GLU A 1 199 ? -14.984 30.344 -2 1 95.81 199 GLU A C 1
ATOM 1675 O O . GLU A 1 199 ? -14.156 31.25 -1.876 1 95.81 199 GLU A O 1
ATOM 1680 N N . ALA A 1 200 ? -15.867 30.031 -1.127 1 97.25 200 ALA A N 1
ATOM 1681 C CA . ALA A 1 200 ? -15.805 30.656 0.192 1 97.25 200 ALA A CA 1
ATOM 1682 C C . ALA A 1 200 ? -14.469 30.359 0.875 1 97.25 200 ALA A C 1
ATOM 1684 O O . ALA A 1 200 ? -13.898 31.219 1.536 1 97.25 200 ALA A O 1
ATOM 1685 N N . MET A 1 201 ? -14.008 29.141 0.754 1 96.56 201 MET A N 1
ATOM 1686 C CA . MET A 1 201 ? -12.727 28.719 1.316 1 96.56 201 MET A CA 1
ATOM 1687 C C . MET A 1 201 ? -11.578 29.547 0.725 1 96.56 201 MET A C 1
ATOM 1689 O O . MET A 1 201 ? -10.703 30 1.453 1 96.56 201 MET A O 1
ATOM 1693 N N . SER A 1 202 ? -11.617 29.688 -0.538 1 93.62 202 SER A N 1
ATOM 1694 C CA . SER A 1 202 ? -10.594 30.469 -1.22 1 93.62 202 SER A CA 1
ATOM 1695 C C . SER A 1 202 ? -10.602 31.922 -0.736 1 93.62 202 SER A C 1
ATOM 1697 O O . SER A 1 202 ? -9.539 32.469 -0.454 1 93.62 202 SER A O 1
ATOM 1699 N N . TRP A 1 203 ? -11.742 32.406 -0.688 1 95 203 TRP A N 1
ATOM 1700 C CA . TRP A 1 203 ? -11.898 33.781 -0.204 1 95 203 TRP A CA 1
ATOM 1701 C C . TRP A 1 203 ? -11.367 33.938 1.219 1 95 203 TRP A C 1
ATOM 1703 O O . TRP A 1 203 ? -10.672 34.906 1.536 1 95 203 TRP A O 1
ATOM 1713 N N . MET A 1 204 ? -11.711 33.062 2.055 1 96.19 204 MET A N 1
ATOM 1714 C CA . MET A 1 204 ? -11.273 33.062 3.447 1 96.19 204 MET A CA 1
ATOM 1715 C C . MET A 1 204 ? -9.75 33.031 3.541 1 96.19 204 MET A C 1
ATOM 1717 O O . MET A 1 204 ? -9.164 33.812 4.301 1 96.19 204 MET A O 1
ATOM 1721 N N . HIS A 1 205 ? -9.109 32.188 2.742 1 91.19 205 HIS A N 1
ATOM 1722 C CA . HIS A 1 205 ? -7.66 32 2.816 1 91.19 205 HIS A CA 1
ATOM 1723 C C . HIS A 1 205 ? -6.918 33.188 2.207 1 91.19 205 HIS A C 1
ATOM 1725 O O . HIS A 1 205 ? -5.746 33.406 2.51 1 91.19 205 HIS A O 1
ATOM 1731 N N . MET A 1 206 ? -7.574 33.906 1.38 1 87.19 206 MET A N 1
ATOM 1732 C CA . MET A 1 206 ? -6.945 35.062 0.734 1 87.19 206 MET A CA 1
ATOM 1733 C C . MET A 1 206 ? -6.812 36.219 1.709 1 87.19 206 MET A C 1
ATOM 1735 O O . MET A 1 206 ? -5.941 37.094 1.541 1 87.19 206 MET A O 1
ATOM 1739 N N . GLY A 1 207 ? -7.734 36.188 2.758 1 88.06 207 GLY A N 1
ATOM 1740 C CA . GLY A 1 207 ? -7.527 37.344 3.594 1 88.06 207 GLY A CA 1
ATOM 1741 C C . GLY A 1 207 ? -8.234 37.281 4.934 1 88.06 207 GLY A C 1
ATOM 1742 O O . GLY A 1 207 ? -7.625 37.5 5.98 1 88.06 207 GLY A O 1
ATOM 1743 N N . GLU A 1 208 ? -9.406 36.906 4.949 1 94.25 208 GLU A N 1
ATOM 1744 C CA . GLU A 1 208 ? -10.25 37.062 6.129 1 94.25 208 GLU A CA 1
ATOM 1745 C C . GLU A 1 208 ? -9.711 36.25 7.301 1 94.25 208 GLU A C 1
ATOM 1747 O O . GLU A 1 208 ? -9.672 36.719 8.43 1 94.25 208 GLU A O 1
ATOM 1752 N N . LEU A 1 209 ? -9.328 35.031 7.055 1 96.81 209 LEU A N 1
ATOM 1753 C CA . LEU A 1 209 ? -8.82 34.156 8.109 1 96.81 209 LEU A CA 1
ATOM 1754 C C . LEU A 1 209 ? -7.512 34.719 8.68 1 96.81 209 LEU A C 1
ATOM 1756 O O . LEU A 1 209 ? -7.328 34.75 9.898 1 96.81 209 LEU A O 1
ATOM 1760 N N . LYS A 1 210 ? -6.633 35.125 7.836 1 96.25 210 LYS A N 1
ATOM 1761 C CA . LYS A 1 210 ? -5.352 35.688 8.25 1 96.25 210 LYS A CA 1
ATOM 1762 C C . LYS A 1 210 ? -5.543 36.969 9.07 1 96.25 210 LYS A C 1
ATOM 1764 O O . LYS A 1 210 ? -4.879 37.156 10.086 1 96.25 210 LYS A O 1
ATOM 1769 N N . LYS A 1 211 ? -6.445 37.75 8.578 1 96.81 211 LYS A N 1
ATOM 1770 C CA . LYS A 1 211 ? -6.754 39 9.266 1 96.81 211 LYS A CA 1
ATOM 1771 C C . LYS A 1 211 ? -7.223 38.75 10.695 1 96.81 211 LYS A C 1
ATOM 1773 O O . LYS A 1 211 ? -6.711 39.375 11.641 1 96.81 211 LYS A O 1
ATOM 1778 N N . GLN A 1 212 ? -8.125 37.875 10.812 1 97.19 212 GLN A N 1
ATOM 1779 C CA . GLN A 1 212 ? -8.68 37.594 12.133 1 97.19 212 GLN A CA 1
ATOM 1780 C C . GLN A 1 212 ? -7.652 36.875 13.008 1 97.19 212 GLN A C 1
ATOM 1782 O O . GLN A 1 212 ? -7.621 37.062 14.227 1 97.19 212 GLN A O 1
ATOM 1787 N N . THR A 1 213 ? -6.828 36.062 12.414 1 97.31 213 THR A N 1
ATOM 1788 C CA . THR A 1 213 ? -5.77 35.406 13.148 1 97.31 213 THR A CA 1
ATOM 1789 C C . THR A 1 213 ? -4.781 36.406 13.734 1 97.31 213 THR A C 1
ATOM 1791 O O . THR A 1 213 ? -4.441 36.312 14.914 1 97.31 213 THR A O 1
ATOM 1794 N N . MET A 1 214 ? -4.352 37.375 12.914 1 97 214 MET A N 1
ATOM 1795 C CA . MET A 1 214 ? -3.367 38.344 13.328 1 97 214 MET A CA 1
ATOM 1796 C C . MET A 1 214 ? -3.943 39.281 14.391 1 97 214 MET A C 1
ATOM 1798 O O . MET A 1 214 ? -3.225 39.719 15.289 1 97 214 MET A O 1
ATOM 1802 N N . ALA A 1 215 ? -5.234 39.5 14.32 1 97.12 215 ALA A N 1
ATOM 1803 C CA . ALA A 1 215 ? -5.902 40.344 15.289 1 97.12 215 ALA A CA 1
ATOM 1804 C C . ALA A 1 215 ? -5.93 39.719 16.672 1 97.12 215 ALA A C 1
ATOM 1806 O O . ALA A 1 215 ? -5.938 40.406 17.688 1 97.12 215 ALA A O 1
ATOM 1807 N N . ASN A 1 216 ? -5.973 38.375 16.781 1 96.75 216 ASN A N 1
ATOM 1808 C CA . ASN A 1 216 ? -5.996 37.625 18.031 1 96.75 216 ASN A CA 1
ATOM 1809 C C . ASN A 1 216 ? -5.02 36.469 18 1 96.75 216 ASN A C 1
ATOM 1811 O O . ASN A 1 216 ? -5.402 35.312 18.25 1 96.75 216 ASN A O 1
ATOM 1815 N N . ILE A 1 217 ? -3.828 36.781 17.734 1 96.62 217 ILE A N 1
ATOM 1816 C CA . ILE A 1 217 ? -2.828 35.781 17.391 1 96.62 217 ILE A CA 1
ATOM 1817 C C . ILE A 1 217 ? -2.592 34.875 18.594 1 96.62 217 ILE A C 1
ATOM 1819 O O . ILE A 1 217 ? -2.445 33.656 18.438 1 96.62 217 ILE A O 1
ATOM 1823 N N . GLY A 1 218 ? -2.562 35.344 19.844 1 95.12 218 GLY A N 1
ATOM 1824 C CA . GLY A 1 218 ? -2.361 34.562 21.047 1 95.12 218 GLY A CA 1
ATOM 1825 C C . GLY A 1 218 ? -3.473 33.562 21.297 1 95.12 218 GLY A C 1
ATOM 1826 O O . GLY A 1 218 ? -3.25 32.5 21.906 1 95.12 218 GLY A O 1
ATOM 1827 N N . LYS A 1 219 ? -4.621 33.875 20.781 1 95.44 219 LYS A N 1
ATOM 1828 C CA . LYS A 1 219 ? -5.781 33 20.953 1 95.44 219 LYS A CA 1
ATOM 1829 C C . LYS A 1 219 ? -5.695 31.781 20.031 1 95.44 219 LYS A C 1
ATOM 1831 O O . LYS A 1 219 ? -6.164 30.703 20.391 1 95.44 219 LYS A O 1
ATOM 1836 N N . TYR A 1 220 ? -5.016 31.922 18.953 1 96.44 220 TYR A N 1
ATOM 1837 C CA . TYR A 1 220 ? -5.152 30.906 17.906 1 96.44 220 TYR A CA 1
ATOM 1838 C C . TYR A 1 220 ? -3.832 30.172 17.688 1 96.44 220 TYR A C 1
ATOM 1840 O O . TYR A 1 220 ? -3.809 29.078 17.125 1 96.44 220 TYR A O 1
ATOM 1848 N N . ILE A 1 221 ? -2.766 30.719 18.062 1 96.38 221 ILE A N 1
ATOM 1849 C CA . ILE A 1 221 ? -1.466 30.109 17.812 1 96.38 221 ILE A CA 1
ATOM 1850 C C . ILE A 1 221 ? -0.747 29.859 19.125 1 96.38 221 ILE A C 1
ATOM 1852 O O . ILE A 1 221 ? -0.75 30.703 20.016 1 96.38 221 ILE A O 1
ATOM 1856 N N . GLU A 1 222 ? -0.155 28.703 19.234 1 92.62 222 GLU A N 1
ATOM 1857 C CA . GLU A 1 222 ? 0.572 28.312 20.438 1 92.62 222 GLU A CA 1
ATOM 1858 C C . GLU A 1 222 ? 2.039 28.734 20.359 1 92.62 222 GLU A C 1
ATOM 1860 O O . GLU A 1 222 ? 2.688 28.531 19.328 1 92.62 222 GLU A O 1
ATOM 1865 N N . GLN A 1 223 ? 2.518 29.359 21.469 1 92.12 223 GLN A N 1
ATOM 1866 C CA . GLN A 1 223 ? 3.947 29.625 21.594 1 92.12 223 GLN A CA 1
ATOM 1867 C C . GLN A 1 223 ? 4.645 28.5 22.375 1 92.12 223 GLN A C 1
ATOM 1869 O O . GLN A 1 223 ? 4.195 28.109 23.453 1 92.12 223 GLN A O 1
ATOM 1874 N N . ASN A 1 224 ? 5.629 27.984 21.797 1 89.88 224 ASN A N 1
ATOM 1875 C CA . ASN A 1 224 ? 6.395 26.891 22.391 1 89.88 224 ASN A CA 1
ATOM 1876 C C . ASN A 1 224 ? 7.891 27.172 22.359 1 89.88 224 ASN A C 1
ATOM 1878 O O . ASN A 1 224 ? 8.492 27.234 21.281 1 89.88 224 ASN A O 1
ATOM 1882 N N . PRO A 1 225 ? 8.5 27.297 23.484 1 90.44 225 PRO A N 1
ATOM 1883 C CA . PRO A 1 225 ? 9.93 27.625 23.531 1 90.44 225 PRO A CA 1
ATOM 1884 C C . PRO A 1 225 ? 10.797 26.578 22.859 1 90.44 225 PRO A C 1
ATOM 1886 O O . PRO A 1 225 ? 11.938 26.844 22.484 1 90.44 225 PRO A O 1
ATOM 1889 N N . LYS A 1 226 ? 10.289 25.391 22.703 1 90.81 226 LYS A N 1
ATOM 1890 C CA . LYS A 1 226 ? 11.047 24.312 22.062 1 90.81 226 LYS A CA 1
ATOM 1891 C C . LYS A 1 226 ? 11.391 24.672 20.625 1 90.81 226 LYS A C 1
ATOM 1893 O O . LYS A 1 226 ? 12.359 24.156 20.062 1 90.81 226 LYS A O 1
ATOM 1898 N N . LEU A 1 227 ? 10.617 25.562 20.078 1 94.5 227 LEU A N 1
ATOM 1899 C CA . LEU A 1 227 ? 10.844 25.984 18.703 1 94.5 227 LEU A CA 1
ATOM 1900 C C . LEU A 1 227 ? 12.227 26.625 18.562 1 94.5 227 LEU A C 1
ATOM 1902 O O . LEU A 1 227 ? 12.977 26.281 17.656 1 94.5 227 LEU A O 1
ATOM 1906 N N . LEU A 1 228 ? 12.531 27.547 19.484 1 94 228 LEU A N 1
ATOM 1907 C CA . LEU A 1 228 ? 13.789 28.281 19.406 1 94 228 LEU A CA 1
ATOM 1908 C C . LEU A 1 228 ? 14.977 27.344 19.609 1 94 228 LEU A C 1
ATOM 1910 O O . LEU A 1 228 ? 15.992 27.469 18.922 1 94 228 LEU A O 1
ATOM 1914 N N . VAL A 1 229 ? 14.797 26.406 20.5 1 92.06 229 VAL A N 1
ATOM 1915 C CA . VAL A 1 229 ? 15.836 25.406 20.766 1 92.06 229 VAL A CA 1
ATOM 1916 C C . VAL A 1 229 ? 16.062 24.562 19.516 1 92.06 229 VAL A C 1
ATOM 1918 O O . VAL A 1 229 ? 17.203 24.328 19.125 1 92.06 229 VAL A O 1
ATOM 1921 N N . LEU A 1 230 ? 15.023 24.141 18.938 1 95.5 230 LEU A N 1
ATOM 1922 C CA . LEU A 1 230 ? 15.086 23.297 17.734 1 95.5 230 LEU A CA 1
ATOM 1923 C C . LEU A 1 230 ? 15.828 24.016 16.609 1 95.5 230 LEU A C 1
ATOM 1925 O O . LEU A 1 230 ? 16.797 23.469 16.062 1 95.5 230 LEU A O 1
ATOM 1929 N N . LEU A 1 231 ? 15.43 25.219 16.328 1 95.94 231 LEU A N 1
ATOM 1930 C CA . LEU A 1 231 ? 16 25.953 15.195 1 95.94 231 LEU A CA 1
ATOM 1931 C C . LEU A 1 231 ? 17.469 26.266 15.445 1 95.94 231 LEU A C 1
ATOM 1933 O O . LEU A 1 231 ? 18.297 26.156 14.531 1 95.94 231 LEU A O 1
ATOM 1937 N N . ASP A 1 232 ? 17.812 26.578 16.656 1 93.69 232 ASP A N 1
ATOM 1938 C CA . ASP A 1 232 ? 19.188 26.906 17 1 93.69 232 ASP A CA 1
ATOM 1939 C C . ASP A 1 232 ? 20.078 25.672 16.906 1 93.69 232 ASP A C 1
ATOM 1941 O O . ASP A 1 232 ? 21.219 25.75 16.422 1 93.69 232 ASP A O 1
ATOM 1945 N N . LYS A 1 233 ? 19.578 24.609 17.391 1 93.38 233 LYS A N 1
ATOM 1946 C CA . LYS A 1 233 ? 20.406 23.406 17.469 1 93.38 233 LYS A CA 1
ATOM 1947 C C . LYS A 1 233 ? 20.531 22.75 16.094 1 93.38 233 LYS A C 1
ATOM 1949 O O . LYS A 1 233 ? 21.516 22.031 15.828 1 93.38 233 LYS A O 1
ATOM 1954 N N . LEU A 1 234 ? 19.609 23.016 15.234 1 95.88 234 LEU A N 1
ATOM 1955 C CA . LEU A 1 234 ? 19.672 22.453 13.891 1 95.88 234 LEU A CA 1
ATOM 1956 C C . LEU A 1 234 ? 20.672 23.219 13.023 1 95.88 234 LEU A C 1
ATOM 1958 O O . LEU A 1 234 ? 21.156 22.703 12.016 1 95.88 234 LEU A O 1
ATOM 1962 N N . ARG A 1 235 ? 20.875 24.406 13.438 1 93.81 235 ARG A N 1
ATOM 1963 C CA . ARG A 1 235 ? 21.828 25.219 12.688 1 93.81 235 ARG A CA 1
ATOM 1964 C C . ARG A 1 235 ? 23.25 25 13.203 1 93.81 235 ARG A C 1
ATOM 1966 O O . ARG A 1 235 ? 23.609 25.484 14.273 1 93.81 235 ARG A O 1
ATOM 1973 N N . THR A 1 236 ? 23.984 24.281 12.461 1 91.5 236 THR A N 1
ATOM 1974 C CA . THR A 1 236 ? 25.375 24.016 12.781 1 91.5 236 THR A CA 1
ATOM 1975 C C . THR A 1 236 ? 26.297 24.406 11.617 1 91.5 236 THR A C 1
ATOM 1977 O O . THR A 1 236 ? 25.844 25.062 10.672 1 91.5 236 THR A O 1
ATOM 1980 N N . ASP A 1 237 ? 27.547 24.078 11.75 1 89.94 237 ASP A N 1
ATOM 1981 C CA . ASP A 1 237 ? 28.5 24.344 10.672 1 89.94 237 ASP A CA 1
ATOM 1982 C C . ASP A 1 237 ? 28.219 23.453 9.461 1 89.94 237 ASP A C 1
ATOM 1984 O O . ASP A 1 237 ? 28.547 23.812 8.328 1 89.94 237 ASP A O 1
ATOM 1988 N N . ARG A 1 238 ? 27.547 22.438 9.773 1 91.12 238 ARG A N 1
ATOM 1989 C CA . ARG A 1 238 ? 27.344 21.453 8.711 1 91.12 238 ARG A CA 1
ATOM 1990 C C . ARG A 1 238 ? 25.906 21.516 8.195 1 91.12 238 ARG A C 1
ATOM 1992 O O . ARG A 1 238 ? 25.625 21.047 7.094 1 91.12 238 ARG A O 1
ATOM 1999 N N . THR A 1 239 ? 25.031 22 8.984 1 95.94 239 THR A N 1
ATOM 2000 C CA . THR A 1 239 ? 23.609 21.922 8.633 1 95.94 239 THR A CA 1
ATOM 2001 C C . THR A 1 239 ? 23 23.328 8.555 1 95.94 239 THR A C 1
ATOM 2003 O O . THR A 1 239 ? 23.438 24.234 9.273 1 95.94 239 THR A O 1
ATOM 2006 N N . ASN A 1 240 ? 22.062 23.516 7.641 1 96.94 240 ASN A N 1
ATOM 2007 C CA . ASN A 1 240 ? 21.312 24.766 7.434 1 96.94 240 ASN A CA 1
ATOM 2008 C C . ASN A 1 240 ? 19.828 24.562 7.641 1 96.94 240 ASN A C 1
ATOM 2010 O O . ASN A 1 240 ? 19.312 23.453 7.496 1 96.94 240 ASN A O 1
ATOM 2014 N N . VAL A 1 241 ? 19.203 25.656 8.023 1 98 241 VAL A N 1
ATOM 2015 C CA . VAL A 1 241 ? 17.766 25.641 8.25 1 98 241 VAL A CA 1
ATOM 2016 C C . VAL A 1 241 ? 17.078 26.641 7.32 1 98 241 VAL A C 1
ATOM 2018 O O . VAL A 1 241 ? 17.578 27.75 7.117 1 98 241 VAL A O 1
ATOM 2021 N N . PHE A 1 242 ? 15.961 26.219 6.676 1 97.5 242 PHE A N 1
ATOM 2022 C CA . PHE A 1 242 ? 15.25 27.172 5.832 1 97.5 242 PHE A CA 1
ATOM 2023 C C . PHE A 1 242 ? 13.75 27.078 6.062 1 97.5 242 PHE A C 1
ATOM 2025 O O . PHE A 1 242 ? 13.242 26.047 6.512 1 97.5 242 PHE A O 1
ATOM 2032 N N . LEU A 1 243 ? 13.102 28.172 5.848 1 97.94 243 LEU A N 1
ATOM 2033 C CA . LEU A 1 243 ? 11.641 28.281 5.855 1 97.94 243 LEU A CA 1
ATOM 2034 C C . LEU A 1 243 ? 11.094 28.344 4.434 1 97.94 243 LEU A C 1
ATOM 2036 O O . LEU A 1 243 ? 11.617 29.078 3.596 1 97.94 243 LEU A O 1
ATOM 2040 N N . LEU A 1 244 ? 10.164 27.484 4.129 1 96.62 244 LEU A N 1
ATOM 2041 C CA . LEU A 1 244 ? 9.469 27.469 2.846 1 96.62 244 LEU A CA 1
ATOM 2042 C C . LEU A 1 244 ? 7.961 27.359 3.049 1 96.62 244 LEU A C 1
ATOM 2044 O O . LEU A 1 244 ? 7.438 26.266 3.307 1 96.62 244 LEU A O 1
ATOM 2048 N N . THR A 1 245 ? 7.188 28.453 2.932 1 96.38 245 THR A N 1
ATOM 2049 C CA . THR A 1 245 ? 5.77 28.5 3.266 1 96.38 245 THR A CA 1
ATOM 2050 C C . THR A 1 245 ? 4.961 29.109 2.125 1 96.38 245 THR A C 1
ATOM 2052 O O . THR A 1 245 ? 5.496 29.875 1.32 1 96.38 245 THR A O 1
ATOM 2055 N N . ASN A 1 246 ? 3.734 28.703 2.006 1 93.31 246 ASN A N 1
ATOM 2056 C CA . ASN A 1 246 ? 2.82 29.281 1.025 1 93.31 246 ASN A CA 1
ATOM 2057 C C . ASN A 1 246 ? 2.27 30.625 1.496 1 93.31 246 ASN A C 1
ATOM 2059 O O . ASN A 1 246 ? 1.688 31.375 0.708 1 93.31 246 ASN A O 1
ATOM 2063 N N . SER A 1 247 ? 2.365 30.938 2.742 1 94.88 247 SER A N 1
ATOM 2064 C CA . SER A 1 247 ? 1.844 32.188 3.285 1 94.88 247 SER A CA 1
ATOM 2065 C C . SER A 1 247 ? 2.65 33.406 2.791 1 94.88 247 SER A C 1
ATOM 2067 O O . SER A 1 247 ? 3.867 33.281 2.611 1 94.88 247 SER A O 1
ATOM 2069 N N . ASP A 1 248 ? 1.996 34.469 2.605 1 93.94 248 ASP A N 1
ATOM 2070 C CA . ASP A 1 248 ? 2.664 35.688 2.146 1 93.94 248 ASP A CA 1
ATOM 2071 C C . ASP A 1 248 ? 3.523 36.281 3.256 1 93.94 248 ASP A C 1
ATOM 2073 O O . ASP A 1 248 ? 3.494 35.812 4.395 1 93.94 248 ASP A O 1
ATOM 2077 N N . TYR A 1 249 ? 4.27 37.312 2.873 1 95.44 249 TYR A N 1
ATOM 2078 C CA . TYR A 1 249 ? 5.246 37.906 3.789 1 95.44 249 TYR A CA 1
ATOM 2079 C C . TYR A 1 249 ? 4.559 38.5 5.012 1 95.44 249 TYR A C 1
ATOM 2081 O O . TYR A 1 249 ? 4.992 38.281 6.145 1 95.44 249 TYR A O 1
ATOM 2089 N N . GLU A 1 250 ? 3.504 39.25 4.836 1 94.75 250 GLU A N 1
ATOM 2090 C CA . GLU A 1 250 ? 2.842 39.938 5.938 1 94.75 250 GLU A CA 1
ATOM 2091 C C . GLU A 1 250 ? 2.379 38.969 7.012 1 94.75 250 GLU A C 1
ATOM 2093 O O . GLU A 1 250 ? 2.627 39.156 8.195 1 94.75 250 GLU A O 1
ATOM 2098 N N . TYR A 1 251 ? 1.743 38.031 6.574 1 96.44 251 TYR A N 1
ATOM 2099 C CA . TYR A 1 251 ? 1.238 37.031 7.512 1 96.44 251 TYR A CA 1
ATOM 2100 C C . TYR A 1 251 ? 2.383 36.25 8.148 1 96.44 251 TYR A C 1
ATOM 2102 O O . TYR A 1 251 ? 2.389 36 9.359 1 96.44 251 TYR A O 1
ATOM 2110 N N . SER A 1 252 ? 3.336 35.781 7.316 1 97.25 252 SER A N 1
ATOM 2111 C CA . SER A 1 252 ? 4.477 35.031 7.82 1 97.25 252 SER A CA 1
ATOM 2112 C C . SER A 1 252 ? 5.266 35.844 8.844 1 97.25 252 SER A C 1
ATOM 2114 O O . SER A 1 252 ? 5.707 35.312 9.867 1 97.25 252 SER A O 1
ATOM 2116 N N . ASP A 1 253 ? 5.438 37.094 8.531 1 96.75 253 ASP A N 1
ATOM 2117 C CA . ASP A 1 253 ? 6.164 37.969 9.43 1 96.75 253 ASP A CA 1
ATOM 2118 C C . ASP A 1 253 ? 5.445 38.094 10.773 1 96.75 253 ASP A C 1
ATOM 2120 O O . ASP A 1 253 ? 6.078 38.031 11.828 1 96.75 253 ASP A O 1
ATOM 2124 N N . ALA A 1 254 ? 4.168 38.281 10.719 1 96.69 254 ALA A N 1
ATOM 2125 C CA . ALA A 1 254 ? 3.377 38.438 11.938 1 96.69 254 ALA A CA 1
ATOM 2126 C C . ALA A 1 254 ? 3.43 37.156 12.781 1 96.69 254 ALA A C 1
ATOM 2128 O O . ALA A 1 254 ? 3.646 37.219 14 1 96.69 254 ALA A O 1
ATOM 2129 N N . VAL A 1 255 ? 3.254 36.031 12.172 1 97.88 255 VAL A N 1
ATOM 2130 C CA . VAL A 1 255 ? 3.193 34.75 12.867 1 97.88 255 VAL A CA 1
ATOM 2131 C C . VAL A 1 255 ? 4.566 34.438 13.445 1 97.88 255 VAL A C 1
ATOM 2133 O O . VAL A 1 255 ? 4.684 34.062 14.617 1 97.88 255 VAL A O 1
ATOM 2136 N N . MET A 1 256 ? 5.57 34.562 12.664 1 98.06 256 MET A N 1
ATOM 2137 C CA . MET A 1 256 ? 6.914 34.219 13.109 1 98.06 256 MET A CA 1
ATOM 2138 C C . MET A 1 256 ? 7.41 35.156 14.188 1 98.06 256 MET A C 1
ATOM 2140 O O . MET A 1 256 ? 8.117 34.75 15.109 1 98.06 256 MET A O 1
ATOM 2144 N N . LYS A 1 257 ? 7.059 36.469 14.07 1 96.75 257 LYS A N 1
ATOM 2145 C CA . LYS A 1 257 ? 7.379 37.406 15.133 1 96.75 257 LYS A CA 1
ATOM 2146 C C . LYS A 1 257 ? 6.75 36.969 16.453 1 96.75 257 LYS A C 1
ATOM 2148 O O . LYS A 1 257 ? 7.387 37.062 17.516 1 96.75 257 LYS A O 1
ATOM 2153 N N . TYR A 1 258 ? 5.551 36.594 16.375 1 97.31 258 TYR A N 1
ATOM 2154 C CA . TYR A 1 258 ? 4.848 36.125 17.578 1 97.31 258 TYR A CA 1
ATOM 2155 C C . TYR A 1 258 ? 5.488 34.875 18.141 1 97.31 258 TYR A C 1
ATOM 2157 O O . TYR A 1 258 ? 5.727 34.781 19.344 1 97.31 258 TYR A O 1
ATOM 2165 N N . LEU A 1 259 ? 5.812 33.875 17.266 1 97.31 259 LEU A N 1
ATOM 2166 C CA . LEU A 1 259 ? 6.359 32.594 17.672 1 97.31 259 LEU A CA 1
ATOM 2167 C C . LEU A 1 259 ? 7.734 32.75 18.312 1 97.31 259 LEU A C 1
ATOM 2169 O O . LEU A 1 259 ? 8.07 32.062 19.266 1 97.31 259 LEU A O 1
ATOM 2173 N N . CYS A 1 260 ? 8.484 33.688 17.766 1 96 260 CYS A N 1
ATOM 2174 C CA . CYS A 1 260 ? 9.875 33.844 18.188 1 96 260 CYS A CA 1
ATOM 2175 C C . CYS A 1 260 ? 10.016 34.938 19.234 1 96 260 CYS A C 1
ATOM 2177 O O . CYS A 1 260 ? 11.133 35.281 19.641 1 96 260 CYS A O 1
ATOM 2179 N N . ASN A 1 261 ? 8.836 35.469 19.594 1 94.06 261 ASN A N 1
ATOM 2180 C CA . ASN A 1 261 ? 8.875 36.5 20.641 1 94.06 261 ASN A CA 1
ATOM 2181 C C . ASN A 1 261 ? 9.062 35.875 22.016 1 94.06 261 ASN A C 1
ATOM 2183 O O . ASN A 1 261 ? 8.25 36.094 22.922 1 94.06 261 ASN A O 1
ATOM 2187 N N . LEU A 1 262 ? 10.078 35.094 22.172 1 92.19 262 LEU A N 1
ATOM 2188 C CA . LEU A 1 262 ? 10.5 34.406 23.391 1 92.19 262 LEU A CA 1
ATOM 2189 C C . LEU A 1 262 ? 12.008 34.562 23.594 1 92.19 262 LEU A C 1
ATOM 2191 O O . LEU A 1 262 ? 12.758 34.719 22.641 1 92.19 262 LEU A O 1
ATOM 2195 N N . PRO A 1 263 ? 12.406 34.594 24.859 1 89.94 263 PRO A N 1
ATOM 2196 C CA . PRO A 1 263 ? 13.844 34.688 25.078 1 89.94 263 PRO A CA 1
ATOM 2197 C C . PRO A 1 263 ? 14.586 33.406 24.656 1 89.94 263 PRO A C 1
ATOM 2199 O O . PRO A 1 263 ? 14.102 32.281 24.891 1 89.94 263 PRO A O 1
ATOM 2202 N N . ASP A 1 264 ? 15.703 33.656 24.016 1 85.12 264 ASP A N 1
ATOM 2203 C CA . ASP A 1 264 ? 16.531 32.5 23.625 1 85.12 264 ASP A CA 1
ATOM 2204 C C . ASP A 1 264 ? 17.391 32.031 24.797 1 85.12 264 ASP A C 1
ATOM 2206 O O . ASP A 1 264 ? 17.125 32.375 25.953 1 85.12 264 ASP A O 1
ATOM 2210 N N . LYS A 1 265 ? 18.297 31.094 24.516 1 78.69 265 LYS A N 1
ATOM 2211 C CA . LYS A 1 265 ? 19.141 30.484 25.547 1 78.69 265 LYS A CA 1
ATOM 2212 C C . LYS A 1 265 ? 19.906 31.547 26.328 1 78.69 265 LYS A C 1
ATOM 2214 O O . LYS A 1 265 ? 20.203 31.359 27.516 1 78.69 265 LYS A O 1
ATOM 2219 N N . ASP A 1 266 ? 20.188 32.719 25.719 1 84.25 266 ASP A N 1
ATOM 2220 C CA . ASP A 1 266 ? 20.953 33.781 26.328 1 84.25 266 ASP A CA 1
ATOM 2221 C C . ASP A 1 266 ? 20.016 34.875 26.891 1 84.25 266 ASP A C 1
ATOM 2223 O O . ASP A 1 266 ? 20.484 35.906 27.359 1 84.25 266 ASP A O 1
ATOM 2227 N N . GLY A 1 267 ? 18.703 34.625 26.75 1 86.19 267 GLY A N 1
ATOM 2228 C CA . GLY A 1 267 ? 17.734 35.562 27.297 1 86.19 267 GLY A CA 1
ATOM 2229 C C . GLY A 1 267 ? 17.359 36.688 26.344 1 86.19 267 GLY A C 1
ATOM 2230 O O . GLY A 1 267 ? 16.656 37.625 26.703 1 86.19 267 GLY A O 1
ATOM 2231 N N . ASN A 1 268 ? 17.859 36.656 25.125 1 89.75 268 ASN A N 1
ATOM 2232 C CA . ASN A 1 268 ? 17.594 37.688 24.125 1 89.75 268 ASN A CA 1
ATOM 2233 C C . ASN A 1 268 ? 16.422 37.312 23.234 1 89.75 268 ASN A C 1
ATOM 2235 O O . ASN A 1 268 ? 16.188 36.125 22.969 1 89.75 268 ASN A O 1
ATOM 2239 N N . VAL A 1 269 ? 15.719 38.312 22.875 1 93.38 269 VAL A N 1
ATOM 2240 C CA . VAL A 1 269 ? 14.68 38.125 21.875 1 93.38 269 VAL A CA 1
ATOM 2241 C C . VAL A 1 269 ? 15.203 38.562 20.5 1 93.38 269 VAL A C 1
ATOM 2243 O O . VAL A 1 269 ? 15.391 39.75 20.25 1 93.38 269 VAL A O 1
ATOM 2246 N N . ARG A 1 270 ? 15.453 37.625 19.656 1 92.94 270 ARG A N 1
ATOM 2247 C CA . ARG A 1 270 ? 16 37.875 18.328 1 92.94 270 ARG A CA 1
ATOM 2248 C C . ARG A 1 270 ? 14.898 37.938 17.281 1 92.94 270 ARG A C 1
ATOM 2250 O O . ARG A 1 270 ? 13.812 37.406 17.469 1 92.94 270 ARG A O 1
ATOM 2257 N N . HIS A 1 271 ? 15.227 38.719 16.266 1 94.44 271 HIS A N 1
ATOM 2258 C CA . HIS A 1 271 ? 14.312 38.719 15.133 1 94.44 271 HIS A CA 1
ATOM 2259 C C . HIS A 1 271 ? 14.219 37.312 14.516 1 94.44 271 HIS A C 1
ATOM 2261 O O . HIS A 1 271 ? 15.219 36.625 14.406 1 94.44 271 HIS A O 1
ATOM 2267 N N . TRP A 1 272 ? 13.047 37 14.07 1 96.56 272 TRP A N 1
ATOM 2268 C CA . TRP A 1 272 ? 12.781 35.594 13.703 1 96.56 272 TRP A CA 1
ATOM 2269 C C . TRP A 1 272 ? 13.625 35.188 12.5 1 96.56 272 TRP A C 1
ATOM 2271 O O . TRP A 1 272 ? 13.969 34 12.352 1 96.56 272 TRP A O 1
ATOM 2281 N N . THR A 1 273 ? 14.062 36.094 11.625 1 96.44 273 THR A N 1
ATOM 2282 C CA . THR A 1 273 ? 14.828 35.75 10.438 1 96.44 273 THR A CA 1
ATOM 2283 C C . THR A 1 273 ? 16.203 35.219 10.82 1 96.44 273 THR A C 1
ATOM 2285 O O . THR A 1 273 ? 16.844 34.5 10.031 1 96.44 273 THR A O 1
ATOM 2288 N N . SER A 1 274 ? 16.672 35.531 12.016 1 95.31 274 SER A N 1
ATOM 2289 C CA . SER A 1 274 ? 18 35.125 12.461 1 95.31 274 SER A CA 1
ATOM 2290 C C . SER A 1 274 ? 18.062 33.625 12.719 1 95.31 274 SER A C 1
ATOM 2292 O O . SER A 1 274 ? 19.156 33.062 12.797 1 95.31 274 SER A O 1
ATOM 2294 N N . TYR A 1 275 ? 16.953 33 12.828 1 96 275 TYR A N 1
ATOM 2295 C CA . TYR A 1 275 ? 16.906 31.594 13.133 1 96 275 TYR A CA 1
ATOM 2296 C C . TYR A 1 275 ? 17 30.75 11.859 1 96 275 TYR A C 1
ATOM 2298 O O . TYR A 1 275 ? 17.094 29.531 11.922 1 96 275 TYR A O 1
ATOM 2306 N N . PHE A 1 276 ? 17.016 31.406 10.695 1 97.56 276 PHE A N 1
ATOM 2307 C CA . PHE A 1 276 ? 17 30.688 9.422 1 97.56 276 PHE A CA 1
ATOM 2308 C C . PHE A 1 276 ? 18.188 31.109 8.562 1 97.56 276 PHE A C 1
ATOM 2310 O O . PHE A 1 276 ? 18.625 32.25 8.617 1 97.56 276 PHE A O 1
ATOM 2317 N N . ASP A 1 277 ? 18.641 30.172 7.824 1 97.12 277 ASP A N 1
ATOM 2318 C CA . ASP A 1 277 ? 19.656 30.484 6.82 1 97.12 277 ASP A CA 1
ATOM 2319 C C . ASP A 1 277 ? 19.016 30.969 5.523 1 97.12 277 ASP A C 1
ATOM 2321 O O . ASP A 1 277 ? 19.562 31.844 4.848 1 97.12 277 ASP A O 1
ATOM 2325 N N . TYR A 1 278 ? 17.875 30.406 5.168 1 96.44 278 TYR A N 1
ATOM 2326 C CA . TYR A 1 278 ? 17.125 30.781 3.973 1 96.44 278 TYR A CA 1
ATOM 2327 C C . TYR A 1 278 ? 15.633 30.875 4.266 1 96.44 278 TYR A C 1
ATOM 2329 O O . TYR A 1 278 ? 15.102 30.109 5.066 1 96.44 278 TYR A O 1
ATOM 2337 N N . ILE A 1 279 ? 15.008 31.875 3.664 1 97.31 279 ILE A N 1
ATOM 2338 C CA . ILE A 1 279 ? 13.578 32.062 3.896 1 97.31 279 ILE A CA 1
ATOM 2339 C C . ILE A 1 279 ? 12.867 32.312 2.568 1 97.31 279 ILE A C 1
ATOM 2341 O O . ILE A 1 279 ? 13.227 33.219 1.824 1 97.31 279 ILE A O 1
ATOM 2345 N N . VAL A 1 280 ? 11.883 31.484 2.289 1 96.06 280 VAL A N 1
ATOM 2346 C CA . VAL A 1 280 ? 11.047 31.656 1.102 1 96.06 280 VAL A CA 1
ATOM 2347 C C . VAL A 1 280 ? 9.578 31.734 1.51 1 96.06 280 VAL A C 1
ATOM 2349 O O . VAL A 1 280 ? 9.047 30.812 2.131 1 96.06 280 VAL A O 1
ATOM 2352 N N . VAL A 1 281 ? 8.914 32.812 1.196 1 96.06 281 VAL A N 1
ATOM 2353 C CA . VAL A 1 281 ? 7.488 33 1.457 1 96.06 281 VAL A CA 1
ATOM 2354 C C . VAL A 1 281 ? 6.719 33 0.139 1 96.06 281 VAL A C 1
ATOM 2356 O O . VAL A 1 281 ? 7.316 33.031 -0.938 1 96.06 281 VAL A O 1
ATOM 2359 N N . ASP A 1 282 ? 5.414 32.844 0.229 1 94.81 282 ASP A N 1
ATOM 2360 C CA . ASP A 1 282 ? 4.566 32.844 -0.959 1 94.81 282 ASP A CA 1
ATOM 2361 C C . ASP A 1 282 ? 5.109 31.891 -2.018 1 94.81 282 ASP A C 1
ATOM 2363 O O . ASP A 1 282 ? 5.273 32.25 -3.178 1 94.81 282 ASP A O 1
ATOM 2367 N N . ALA A 1 283 ? 5.461 30.734 -1.601 1 93.06 283 ALA A N 1
ATOM 2368 C CA . ALA A 1 283 ? 6.125 29.766 -2.475 1 93.06 283 ALA A CA 1
ATOM 2369 C C . ALA A 1 283 ? 5.145 29.188 -3.486 1 93.06 283 ALA A C 1
ATOM 2371 O O . ALA A 1 283 ? 5.551 28.688 -4.539 1 93.06 283 ALA A O 1
ATOM 2372 N N . LYS A 1 284 ? 3.844 29.125 -3.131 1 91.5 284 LYS A N 1
ATOM 2373 C CA . LYS A 1 284 ? 2.781 28.656 -4.008 1 91.5 284 LYS A CA 1
ATOM 2374 C C . LYS A 1 284 ? 2.9 27.156 -4.242 1 91.5 284 LYS A C 1
ATOM 2376 O O . LYS A 1 284 ? 2.805 26.688 -5.383 1 91.5 284 LYS A O 1
ATOM 2381 N N . LYS A 1 285 ? 3.279 26.469 -3.227 1 88.38 285 LYS A N 1
ATOM 2382 C CA . LYS A 1 285 ? 3.203 25.016 -3.324 1 88.38 285 LYS A CA 1
ATOM 2383 C C . LYS A 1 285 ? 1.789 24.562 -3.678 1 88.38 285 LYS A C 1
ATOM 2385 O O . LYS A 1 285 ? 0.809 25.125 -3.201 1 88.38 285 LYS A O 1
ATOM 2390 N N . PRO A 1 286 ? 1.609 23.672 -4.504 1 86.62 286 PRO A N 1
ATOM 2391 C CA . PRO A 1 286 ? 2.555 22.688 -5.023 1 86.62 286 PRO A CA 1
ATOM 2392 C C . PRO A 1 286 ? 3.271 23.156 -6.285 1 86.62 286 PRO A C 1
ATOM 2394 O O . PRO A 1 286 ? 4.207 22.5 -6.75 1 86.62 286 PRO A O 1
ATOM 2397 N N . VAL A 1 287 ? 2.969 24.281 -6.844 1 85.38 287 VAL A N 1
ATOM 2398 C CA . VAL A 1 287 ? 3.568 24.797 -8.07 1 85.38 287 VAL A CA 1
ATOM 2399 C C . VAL A 1 287 ? 5.078 24.938 -7.883 1 85.38 287 VAL A C 1
ATOM 2401 O O . VAL A 1 287 ? 5.844 24.734 -8.828 1 85.38 287 VAL A O 1
ATOM 2404 N N . PHE A 1 288 ? 5.473 25.219 -6.766 1 89.62 288 PHE A N 1
ATOM 2405 C CA . PHE A 1 288 ? 6.879 25.375 -6.41 1 89.62 288 PHE A CA 1
ATOM 2406 C C . PHE A 1 288 ? 7.676 24.141 -6.789 1 89.62 288 PHE A C 1
ATOM 2408 O O . PHE A 1 288 ? 8.836 24.234 -7.191 1 89.62 288 PHE A O 1
ATOM 2415 N N . PHE A 1 289 ? 7.086 23 -6.691 1 84.06 289 PHE A N 1
ATOM 2416 C CA . PHE A 1 289 ? 7.785 21.734 -6.91 1 84.06 289 PHE A CA 1
ATOM 2417 C C . PHE A 1 289 ? 7.648 21.297 -8.359 1 84.06 289 PHE A C 1
ATOM 2419 O O . PHE A 1 289 ? 8.133 20.219 -8.727 1 84.06 289 PHE A O 1
ATOM 2426 N N . GLN A 1 290 ? 6.996 22.016 -9.094 1 83.25 290 GLN A N 1
ATOM 2427 C CA . GLN A 1 290 ? 6.828 21.766 -10.523 1 83.25 290 GLN A CA 1
ATOM 2428 C C . GLN A 1 290 ? 7.523 22.828 -11.359 1 83.25 290 GLN A C 1
ATOM 2430 O O . GLN A 1 290 ? 8.742 23.016 -11.258 1 83.25 290 GLN A O 1
ATOM 2435 N N . GLU A 1 291 ? 6.699 23.703 -12.109 1 80.62 291 GLU A N 1
ATOM 2436 C CA . GLU A 1 291 ? 7.266 24.75 -12.969 1 80.62 291 GLU A CA 1
ATOM 2437 C C . GLU A 1 291 ? 7.758 25.938 -12.148 1 80.62 291 GLU A C 1
ATOM 2439 O O . GLU A 1 291 ? 8.695 26.625 -12.539 1 80.62 291 GLU A O 1
ATOM 2444 N N . GLY A 1 292 ? 7.207 26.062 -11.125 1 86.06 292 GLY A N 1
ATOM 2445 C CA . GLY A 1 292 ? 7.582 27.156 -10.234 1 86.06 292 GLY A CA 1
ATOM 2446 C C . GLY A 1 292 ? 7.145 28.516 -10.742 1 86.06 292 GLY A C 1
ATOM 2447 O O . GLY A 1 292 ? 6.305 28.609 -11.641 1 86.06 292 GLY A O 1
ATOM 2448 N N . THR A 1 293 ? 7.531 29.578 -10.008 1 88.44 293 THR A N 1
ATOM 2449 C CA . THR A 1 293 ? 7.305 30.984 -10.336 1 88.44 293 THR A CA 1
ATOM 2450 C C . THR A 1 293 ? 8.602 31.781 -10.258 1 88.44 293 THR A C 1
ATOM 2452 O O . THR A 1 293 ? 9.664 31.219 -9.977 1 88.44 293 THR A O 1
ATOM 2455 N N . LEU A 1 294 ? 8.492 33 -10.617 1 86.5 294 LEU A N 1
ATOM 2456 C CA . LEU A 1 294 ? 9.656 33.875 -10.516 1 86.5 294 LEU A CA 1
ATOM 2457 C C . LEU A 1 294 ? 10.016 34.125 -9.055 1 86.5 294 LEU A C 1
ATOM 2459 O O . LEU A 1 294 ? 9.141 34.5 -8.258 1 86.5 294 LEU A O 1
ATOM 2463 N N . MET A 1 295 ? 11.25 33.906 -8.797 1 90.88 295 MET A N 1
ATOM 2464 C CA . MET A 1 295 ? 11.719 34.156 -7.441 1 90.88 295 MET A CA 1
ATOM 2465 C C . MET A 1 295 ? 12.102 35.625 -7.285 1 90.88 295 MET A C 1
ATOM 2467 O O . MET A 1 295 ? 12.836 36.188 -8.109 1 90.88 295 MET A O 1
ATOM 2471 N N . ARG A 1 296 ? 11.586 36.281 -6.223 1 90.94 296 ARG A N 1
ATOM 2472 C CA . ARG A 1 296 ? 11.828 37.688 -5.992 1 90.94 296 ARG A CA 1
ATOM 2473 C C . ARG A 1 296 ? 12.258 37.938 -4.551 1 90.94 296 ARG A C 1
ATOM 2475 O O . ARG A 1 296 ? 11.875 37.219 -3.643 1 90.94 296 ARG A O 1
ATOM 2482 N N . ALA A 1 297 ? 13.062 38.938 -4.395 1 91.5 297 ALA A N 1
ATOM 2483 C CA . ALA A 1 297 ? 13.391 39.375 -3.041 1 91.5 297 ALA A CA 1
ATOM 2484 C C . ALA A 1 297 ? 12.266 40.219 -2.438 1 91.5 297 ALA A C 1
ATOM 2486 O O . ALA A 1 297 ? 11.594 40.969 -3.146 1 91.5 297 ALA A O 1
ATOM 2487 N N . VAL A 1 298 ? 12.094 40.094 -1.18 1 93.25 298 VAL A N 1
ATOM 2488 C CA . VAL A 1 298 ? 11.047 40.812 -0.483 1 93.25 298 VAL A CA 1
ATOM 2489 C C . VAL A 1 298 ? 11.656 42.031 0.217 1 93.25 298 VAL A C 1
ATOM 2491 O O . VAL A 1 298 ? 12.68 41.938 0.892 1 93.25 298 VAL A O 1
ATOM 2494 N N . ASP A 1 299 ? 11.07 43.125 -0.011 1 90.81 299 ASP A N 1
ATOM 2495 C CA . ASP A 1 299 ? 11.414 44.312 0.795 1 90.81 299 ASP A CA 1
ATOM 2496 C C . ASP A 1 299 ? 10.766 44.219 2.176 1 90.81 299 ASP A C 1
ATOM 2498 O O . ASP A 1 299 ? 9.562 44.469 2.316 1 90.81 299 ASP A O 1
ATOM 2502 N N . MET A 1 300 ? 11.5 44.031 3.154 1 89 300 MET A N 1
ATOM 2503 C CA . MET A 1 300 ? 11.008 43.75 4.496 1 89 300 MET A CA 1
ATOM 2504 C C . MET A 1 300 ? 10.352 44.969 5.109 1 89 300 MET A C 1
ATOM 2506 O O . MET A 1 300 ? 9.57 44.875 6.055 1 89 300 MET A O 1
ATOM 2510 N N . SER A 1 301 ? 10.633 46.125 4.602 1 88.44 301 SER A N 1
ATOM 2511 C CA . SER A 1 301 ? 10.039 47.375 5.121 1 88.44 301 SER A CA 1
ATOM 2512 C C . SER A 1 301 ? 8.648 47.594 4.547 1 88.44 301 SER A C 1
ATOM 2514 O O . SER A 1 301 ? 7.738 48.031 5.262 1 88.44 301 SER A O 1
ATOM 2516 N N . THR A 1 302 ? 8.469 47.219 3.312 1 88 302 THR A N 1
ATOM 2517 C CA . THR A 1 302 ? 7.199 47.5 2.652 1 88 302 THR A CA 1
ATOM 2518 C C . THR A 1 302 ? 6.391 46.219 2.445 1 88 302 THR A C 1
ATOM 2520 O O . THR A 1 302 ? 5.176 46.281 2.25 1 88 302 THR A O 1
ATOM 2523 N N . GLY A 1 303 ? 7.109 45.219 2.502 1 87.56 303 GLY A N 1
ATOM 2524 C CA . GLY A 1 303 ? 6.445 43.938 2.225 1 87.56 303 GLY A CA 1
ATOM 2525 C C . GLY A 1 303 ? 6.293 43.656 0.741 1 87.56 303 GLY A C 1
ATOM 2526 O O . GLY A 1 303 ? 5.836 42.594 0.351 1 87.56 303 GLY A O 1
ATOM 2527 N N . ARG A 1 304 ? 6.734 44.562 -0.156 1 88.38 304 ARG A N 1
ATOM 2528 C CA . ARG A 1 304 ? 6.59 44.438 -1.603 1 88.38 304 ARG A CA 1
ATOM 2529 C C . ARG A 1 304 ? 7.691 43.562 -2.184 1 88.38 304 ARG A C 1
ATOM 2531 O O . ARG A 1 304 ? 8.781 43.469 -1.615 1 88.38 304 ARG A O 1
ATOM 2538 N N . TYR A 1 305 ? 7.352 42.938 -3.271 1 88 305 TYR A N 1
ATOM 2539 C CA . TYR A 1 305 ? 8.305 42.062 -3.977 1 88 305 TYR A CA 1
ATOM 2540 C C . TYR A 1 305 ? 9.133 42.875 -4.969 1 88 305 TYR A C 1
ATOM 2542 O O . TYR A 1 305 ? 8.578 43.688 -5.746 1 88 305 TYR A O 1
ATOM 2550 N N . LYS A 1 306 ? 10.414 42.812 -4.828 1 84.12 306 LYS A N 1
ATOM 2551 C CA . LYS A 1 306 ? 11.305 43.562 -5.699 1 84.12 306 LYS A CA 1
ATOM 2552 C C . LYS A 1 306 ? 11.297 43 -7.117 1 84.12 306 LYS A C 1
ATOM 2554 O O . LYS A 1 306 ? 11.094 41.812 -7.312 1 84.12 306 LYS A O 1
ATOM 2559 N N . MET A 1 307 ? 11.508 44.062 -8.062 1 75.44 307 MET A N 1
ATOM 2560 C CA . MET A 1 307 ? 11.578 43.656 -9.469 1 75.44 307 MET A CA 1
ATOM 2561 C C . MET A 1 307 ? 12.945 43.062 -9.797 1 75.44 307 MET A C 1
ATOM 2563 O O . MET A 1 307 ? 13.961 43.5 -9.234 1 75.44 307 MET A O 1
ATOM 2567 N N . GLY A 1 308 ? 13.039 41.969 -10.5 1 67.44 308 GLY A N 1
ATOM 2568 C CA . GLY A 1 308 ? 14.297 41.438 -10.984 1 67.44 308 GLY A CA 1
ATOM 2569 C C . GLY A 1 308 ? 14.539 40 -10.531 1 67.44 308 GLY A C 1
ATOM 2570 O O . GLY A 1 308 ? 13.875 39.531 -9.609 1 67.44 308 GLY A O 1
ATOM 2571 N N . GLN A 1 309 ? 15.352 39.344 -11.367 1 66.06 309 GLN A N 1
ATOM 2572 C CA . GLN A 1 309 ? 15.734 37.938 -11.109 1 66.06 309 GLN A CA 1
ATOM 2573 C C . GLN A 1 309 ? 16.906 37.875 -10.125 1 66.06 309 GLN A C 1
ATOM 2575 O O . GLN A 1 309 ? 17.781 38.719 -10.141 1 66.06 309 GLN A O 1
ATOM 2580 N N . ILE A 1 310 ? 16.688 37.188 -9.086 1 68.19 310 ILE A N 1
ATOM 2581 C CA . ILE A 1 310 ? 17.75 36.938 -8.125 1 68.19 310 ILE A CA 1
ATOM 2582 C C . ILE A 1 310 ? 18.984 36.406 -8.844 1 68.19 310 ILE A C 1
ATOM 2584 O O . ILE A 1 310 ? 18.906 35.406 -9.562 1 68.19 310 ILE A O 1
ATOM 2588 N N . GLU A 1 311 ? 20 37.406 -9 1 63.06 311 GLU A N 1
ATOM 2589 C CA . GLU A 1 311 ? 21.281 37 -9.57 1 63.06 311 GLU A CA 1
ATOM 2590 C C . GLU A 1 311 ? 22.25 36.562 -8.477 1 63.06 311 GLU A C 1
ATOM 2592 O O . GLU A 1 311 ? 22.453 37.281 -7.492 1 63.06 311 GLU A O 1
ATOM 2597 N N . GLY A 1 312 ? 22.406 35.25 -8.086 1 67.38 312 GLY A N 1
ATOM 2598 C CA . GLY A 1 312 ? 23.422 34.75 -7.172 1 67.38 312 GLY A CA 1
ATOM 2599 C C . GLY A 1 312 ? 22.844 33.875 -6.066 1 67.38 312 GLY A C 1
ATOM 2600 O O . GLY A 1 312 ? 21.672 33.531 -6.09 1 67.38 312 GLY A O 1
ATOM 2601 N N . PRO A 1 313 ? 23.766 33.719 -5.062 1 79.88 313 PRO A N 1
ATOM 2602 C CA . PRO A 1 313 ? 23.375 32.844 -3.951 1 79.88 313 PRO A CA 1
ATOM 2603 C C . PRO A 1 313 ? 22.406 33.531 -2.982 1 79.88 313 PRO A C 1
ATOM 2605 O O . PRO A 1 313 ? 22.406 34.75 -2.867 1 79.88 313 PRO A O 1
ATOM 2608 N N . LEU A 1 314 ? 21.562 32.844 -2.414 1 87 314 LEU A N 1
ATOM 2609 C CA . LEU A 1 314 ? 20.641 33.375 -1.416 1 87 314 LEU A CA 1
ATOM 2610 C C . LEU A 1 314 ? 21.406 33.875 -0.192 1 87 314 LEU A C 1
ATOM 2612 O O . LEU A 1 314 ? 22.422 33.281 0.203 1 87 314 LEU A O 1
ATOM 2616 N N . GLU A 1 315 ? 20.922 34.969 0.257 1 86.69 315 GLU A N 1
ATOM 2617 C CA . GLU A 1 315 ? 21.594 35.594 1.387 1 86.69 315 GLU A CA 1
ATOM 2618 C C . GLU A 1 315 ? 20.844 35.344 2.691 1 86.69 315 GLU A C 1
ATOM 2620 O O . GLU A 1 315 ? 19.625 35.375 2.721 1 86.69 315 GLU A O 1
ATOM 2625 N N . ARG A 1 316 ? 21.672 35.188 3.672 1 87.5 316 ARG A N 1
ATOM 2626 C CA . ARG A 1 316 ? 21.109 35.031 5.008 1 87.5 316 ARG A CA 1
ATOM 2627 C C . ARG A 1 316 ? 20.438 36.312 5.469 1 87.5 316 ARG A C 1
ATOM 2629 O O . ARG A 1 316 ? 20.969 37.406 5.23 1 87.5 316 ARG A O 1
ATOM 2636 N N . GLY A 1 317 ? 19.281 36.188 6.109 1 86.06 317 GLY A N 1
ATOM 2637 C CA . GLY A 1 317 ? 18.578 37.344 6.645 1 86.06 317 GLY A CA 1
ATOM 2638 C C . GLY A 1 317 ? 17.609 37.969 5.66 1 86.06 317 GLY A C 1
ATOM 2639 O O . GLY A 1 317 ? 16.766 38.781 6.035 1 86.06 317 GLY A O 1
ATOM 2640 N N . LYS A 1 318 ? 17.766 37.562 4.43 1 90.38 318 LYS A N 1
ATOM 2641 C CA . LYS A 1 318 ? 16.844 38.062 3.422 1 90.38 318 LYS A CA 1
ATOM 2642 C C . LYS A 1 318 ? 15.688 37.094 3.203 1 90.38 318 LYS A C 1
ATOM 2644 O O . LYS A 1 318 ? 15.82 35.906 3.475 1 90.38 318 LYS A O 1
ATOM 2649 N N . ILE A 1 319 ? 14.641 37.75 2.795 1 95.25 319 ILE A N 1
ATOM 2650 C CA . ILE A 1 319 ? 13.438 36.969 2.529 1 95.25 319 ILE A CA 1
ATOM 2651 C C . ILE A 1 319 ? 13.133 36.969 1.032 1 95.25 319 ILE A C 1
ATOM 2653 O O . ILE A 1 319 ? 13.234 38.031 0.381 1 95.25 319 ILE A O 1
ATOM 2657 N N . TYR A 1 320 ? 12.859 35.844 0.502 1 94.5 320 TYR A N 1
ATOM 2658 C CA . TYR A 1 320 ? 12.523 35.719 -0.912 1 94.5 320 TYR A CA 1
ATOM 2659 C C . TYR A 1 320 ? 11.102 35.188 -1.092 1 94.5 320 TYR A C 1
ATOM 2661 O O . TYR A 1 320 ? 10.516 34.625 -0.163 1 94.5 320 TYR A O 1
ATOM 2669 N N . ALA A 1 321 ? 10.516 35.469 -2.24 1 94.31 321 ALA A N 1
ATOM 2670 C CA . ALA A 1 321 ? 9.172 35 -2.568 1 94.31 321 ALA A CA 1
ATOM 2671 C C . ALA A 1 321 ? 9.156 34.281 -3.91 1 94.31 321 ALA A C 1
ATOM 2673 O O . ALA A 1 321 ? 9.844 34.656 -4.852 1 94.31 321 ALA A O 1
ATOM 2674 N N . GLY A 1 322 ? 8.336 33.188 -3.938 1 92.5 322 GLY A N 1
ATOM 2675 C CA . GLY A 1 322 ? 8.203 32.438 -5.176 1 92.5 322 GLY A CA 1
ATOM 2676 C C . GLY A 1 322 ? 9.383 31.516 -5.445 1 92.5 322 GLY A C 1
ATOM 2677 O O . GLY A 1 322 ? 9.961 30.953 -4.512 1 92.5 322 GLY A O 1
ATOM 2678 N N . GLY A 1 323 ? 9.523 31.156 -6.754 1 89.94 323 GLY A N 1
ATOM 2679 C CA . GLY A 1 323 ? 10.625 30.297 -7.156 1 89.94 323 GLY A CA 1
ATOM 2680 C C . GLY A 1 323 ? 10.188 28.875 -7.453 1 89.94 323 GLY A C 1
ATOM 2681 O O . GLY A 1 323 ? 8.992 28.594 -7.578 1 89.94 323 GLY A O 1
ATOM 2682 N N . SER A 1 324 ? 11.211 28.062 -7.676 1 89.69 324 SER A N 1
ATOM 2683 C CA . SER A 1 324 ? 10.984 26.641 -7.926 1 89.69 324 SER A CA 1
ATOM 2684 C C . SER A 1 324 ? 11.93 25.781 -7.094 1 89.69 324 SER A C 1
ATOM 2686 O O . SER A 1 324 ? 13 26.234 -6.688 1 89.69 324 SER A O 1
ATOM 2688 N N . SER A 1 325 ? 11.43 24.594 -6.871 1 88.94 325 SER A N 1
ATOM 2689 C CA . SER A 1 325 ? 12.242 23.672 -6.086 1 88.94 325 SER A CA 1
ATOM 2690 C C . SER A 1 325 ? 13.594 23.422 -6.742 1 88.94 325 SER A C 1
ATOM 2692 O O . SER A 1 325 ? 14.617 23.328 -6.059 1 88.94 325 SER A O 1
ATOM 2694 N N . ALA A 1 326 ? 13.609 23.312 -8.016 1 83.94 326 ALA A N 1
ATOM 2695 C CA . ALA A 1 326 ? 14.852 23.094 -8.75 1 83.94 326 ALA A CA 1
ATOM 2696 C C . ALA A 1 326 ? 15.812 24.266 -8.57 1 83.94 326 ALA A C 1
ATOM 2698 O O . ALA A 1 326 ? 16.984 24.078 -8.234 1 83.94 326 ALA A O 1
ATOM 2699 N N . THR A 1 327 ? 15.312 25.406 -8.789 1 86 327 THR A N 1
ATOM 2700 C CA . THR A 1 327 ? 16.109 26.625 -8.656 1 86 327 THR A CA 1
ATOM 2701 C C . THR A 1 327 ? 16.578 26.797 -7.211 1 86 327 THR A C 1
ATOM 2703 O O . THR A 1 327 ? 17.734 27.141 -6.961 1 86 327 THR A O 1
ATOM 2706 N N . PHE A 1 328 ? 15.734 26.594 -6.324 1 91.31 328 PHE A N 1
ATOM 2707 C CA . PHE A 1 328 ? 16.047 26.781 -4.91 1 91.31 328 PHE A CA 1
ATOM 2708 C C . PHE A 1 328 ? 17.109 25.781 -4.457 1 91.31 328 PHE A C 1
ATOM 2710 O O . PHE A 1 328 ? 18.078 26.156 -3.795 1 91.31 328 PHE A O 1
ATOM 2717 N N . THR A 1 329 ? 16.891 24.531 -4.789 1 88.12 329 THR A N 1
ATOM 2718 C CA . THR A 1 329 ? 17.844 23.484 -4.438 1 88.12 329 THR A CA 1
ATOM 2719 C C . THR A 1 329 ? 19.234 23.797 -4.98 1 88.12 329 THR A C 1
ATOM 2721 O O . THR A 1 329 ? 20.234 23.594 -4.297 1 88.12 329 THR A O 1
ATOM 2724 N N . HIS A 1 330 ? 19.234 24.297 -6.125 1 86.88 330 HIS A N 1
ATOM 2725 C CA . HIS A 1 330 ? 20.5 24.688 -6.754 1 86.88 330 HIS A CA 1
ATOM 2726 C C . HIS A 1 330 ? 21.125 25.875 -6.043 1 86.88 330 HIS A C 1
ATOM 2728 O O . HIS A 1 330 ? 22.328 25.891 -5.793 1 86.88 330 HIS A O 1
ATOM 2734 N N . LEU A 1 331 ? 20.359 26.812 -5.766 1 89.31 331 LEU A N 1
ATOM 2735 C CA . LEU A 1 331 ? 20.828 28.047 -5.168 1 89.31 331 LEU A CA 1
ATOM 2736 C C . LEU A 1 331 ? 21.406 27.797 -3.783 1 89.31 331 LEU A C 1
ATOM 2738 O O . LEU A 1 331 ? 22.359 28.469 -3.369 1 89.31 331 LEU A O 1
ATOM 2742 N N . ILE A 1 332 ? 20.875 26.859 -3.064 1 90.81 332 ILE A N 1
ATOM 2743 C CA . ILE A 1 332 ? 21.344 26.625 -1.703 1 90.81 332 ILE A CA 1
ATOM 2744 C C . ILE A 1 332 ? 22.438 25.562 -1.706 1 90.81 332 ILE A C 1
ATOM 2746 O O . ILE A 1 332 ? 23.047 25.281 -0.673 1 90.81 332 ILE A O 1
ATOM 2750 N N . GLY A 1 333 ? 22.594 24.906 -2.848 1 88.38 333 GLY A N 1
ATOM 2751 C CA . GLY A 1 333 ? 23.641 23.906 -2.99 1 88.38 333 GLY A CA 1
ATOM 2752 C C . GLY A 1 333 ? 23.266 22.547 -2.453 1 88.38 333 GLY A C 1
ATOM 2753 O O . GLY A 1 333 ? 24.109 21.797 -1.977 1 88.38 333 GLY A O 1
ATOM 2754 N N . ALA A 1 334 ? 22.047 22.281 -2.447 1 89.12 334 ALA A N 1
ATOM 2755 C CA . ALA A 1 334 ? 21.562 20.984 -1.979 1 89.12 334 ALA A CA 1
ATOM 2756 C C . ALA A 1 334 ? 21.625 19.953 -3.092 1 89.12 334 ALA A C 1
ATOM 2758 O O . ALA A 1 334 ? 21.594 20.297 -4.277 1 89.12 334 ALA A O 1
ATOM 2759 N N . GLN A 1 335 ? 21.719 18.656 -2.697 1 83.31 335 GLN A N 1
ATOM 2760 C CA . GLN A 1 335 ? 21.797 17.547 -3.643 1 83.31 335 GLN A CA 1
ATOM 2761 C C . GLN A 1 335 ? 20.453 16.828 -3.756 1 83.31 335 GLN A C 1
ATOM 2763 O O . GLN A 1 335 ? 20.266 15.992 -4.641 1 83.31 335 GLN A O 1
ATOM 2768 N N . GLY A 1 336 ? 19.594 17.125 -2.914 1 83.38 336 GLY A N 1
ATOM 2769 C CA . GLY A 1 336 ? 18.297 16.469 -2.914 1 83.38 336 GLY A CA 1
ATOM 2770 C C . GLY A 1 336 ? 18.062 15.602 -1.689 1 83.38 336 GLY A C 1
ATOM 2771 O O . GLY A 1 336 ? 17.391 16.016 -0.743 1 83.38 336 GLY A O 1
ATOM 2772 N N . LYS A 1 337 ? 18.859 14.516 -1.608 1 84.25 337 LYS A N 1
ATOM 2773 C CA . LYS A 1 337 ? 18.672 13.547 -0.529 1 84.25 337 LYS A CA 1
ATOM 2774 C C . LYS A 1 337 ? 19.219 14.086 0.79 1 84.25 337 LYS A C 1
ATOM 2776 O O . LYS A 1 337 ? 18.938 13.531 1.855 1 84.25 337 LYS A O 1
ATOM 2781 N N . ASP A 1 338 ? 19.875 15.188 0.693 1 93.12 338 ASP A N 1
ATOM 2782 C CA . ASP A 1 338 ? 20.438 15.766 1.908 1 93.12 338 ASP A CA 1
ATOM 2783 C C . ASP A 1 338 ? 19.5 16.828 2.492 1 93.12 338 ASP A C 1
ATOM 2785 O O . ASP A 1 338 ? 19.891 17.594 3.379 1 93.12 338 ASP A O 1
ATOM 2789 N N . VAL A 1 339 ? 18.266 16.875 1.968 1 94.25 339 VAL A N 1
ATOM 2790 C CA . VAL A 1 339 ? 17.25 17.797 2.471 1 94.25 339 VAL A CA 1
ATOM 2791 C C . VAL A 1 339 ? 16.156 17.031 3.201 1 94.25 339 VAL A C 1
ATOM 2793 O O . VAL A 1 339 ? 15.695 15.992 2.715 1 94.25 339 VAL A O 1
ATOM 2796 N N . LEU A 1 340 ? 15.805 17.438 4.391 1 96.44 340 LEU A N 1
ATOM 2797 C CA . LEU A 1 340 ? 14.633 16.953 5.113 1 96.44 340 LEU A CA 1
ATOM 2798 C C . LEU A 1 340 ? 13.578 18.062 5.234 1 96.44 340 LEU A C 1
ATOM 2800 O O . LEU A 1 340 ? 13.766 19.016 5.988 1 96.44 340 LEU A O 1
ATOM 2804 N N . TYR A 1 341 ? 12.57 17.938 4.48 1 95.88 341 TYR A N 1
ATOM 2805 C CA . TYR A 1 341 ? 11.508 18.938 4.492 1 95.88 341 TYR A CA 1
ATOM 2806 C C . TYR A 1 341 ? 10.344 18.484 5.367 1 95.88 341 TYR A C 1
ATOM 2808 O O . TYR A 1 341 ? 9.875 17.344 5.254 1 95.88 341 TYR A O 1
ATOM 2816 N N . THR A 1 342 ? 9.867 19.375 6.234 1 96.88 342 THR A N 1
ATOM 2817 C CA . THR A 1 342 ? 8.844 19.062 7.223 1 96.88 342 THR A CA 1
ATOM 2818 C C . THR A 1 342 ? 7.57 19.859 6.949 1 96.88 342 THR A C 1
ATOM 2820 O O . THR A 1 342 ? 7.617 21.094 6.812 1 96.88 342 THR A O 1
ATOM 2823 N N . GLY A 1 343 ? 6.469 19.141 6.883 1 95.38 343 GLY A N 1
ATOM 2824 C CA . GLY A 1 343 ? 5.184 19.797 6.668 1 95.38 343 GLY A CA 1
ATOM 2825 C C . GLY A 1 343 ? 4.008 18.922 7.066 1 95.38 343 GLY A C 1
ATOM 2826 O O . GLY A 1 343 ? 4.188 17.781 7.496 1 95.38 343 GLY A O 1
ATOM 2827 N N . ASP A 1 344 ? 2.838 19.5 6.934 1 92.69 344 ASP A N 1
ATOM 2828 C CA . ASP A 1 344 ? 1.646 18.766 7.348 1 92.69 344 ASP A CA 1
ATOM 2829 C C . ASP A 1 344 ? 0.854 18.266 6.137 1 92.69 344 ASP A C 1
ATOM 2831 O O . ASP A 1 344 ? -0.007 17.391 6.266 1 92.69 344 ASP A O 1
ATOM 2835 N N . HIS A 1 345 ? 1.163 18.797 4.996 1 90 345 HIS A N 1
ATOM 2836 C CA . HIS A 1 345 ? 0.419 18.438 3.793 1 90 345 HIS A CA 1
ATOM 2837 C C . HIS A 1 345 ? 1.121 17.328 3.021 1 90 345 HIS A C 1
ATOM 2839 O O . HIS A 1 345 ? 2.258 17.5 2.572 1 90 345 HIS A O 1
ATOM 2845 N N . ILE A 1 346 ? 0.414 16.281 2.846 1 85.06 346 ILE A N 1
ATOM 2846 C CA . ILE A 1 346 ? 1.02 15.141 2.16 1 85.06 346 ILE A CA 1
ATOM 2847 C C . ILE A 1 346 ? 1.302 15.508 0.704 1 85.06 346 ILE A C 1
ATOM 2849 O O . ILE A 1 346 ? 2.396 15.258 0.195 1 85.06 346 ILE A O 1
ATOM 2853 N N . PHE A 1 347 ? 0.438 16.141 0.002 1 75.44 347 PHE A N 1
ATOM 2854 C CA . PHE A 1 347 ? 0.585 16.391 -1.425 1 75.44 347 PHE A CA 1
ATOM 2855 C C . PHE A 1 347 ? 1.4 17.656 -1.664 1 75.44 347 PHE A C 1
ATOM 2857 O O . PHE A 1 347 ? 2.326 17.656 -2.477 1 75.44 347 PHE A O 1
ATOM 2864 N N . GLY A 1 348 ? 1.096 18.641 -0.967 1 73.75 348 GLY A N 1
ATOM 2865 C CA . GLY A 1 348 ? 1.733 19.922 -1.214 1 73.75 348 GLY A CA 1
ATOM 2866 C C . GLY A 1 348 ? 3.139 20 -0.648 1 73.75 348 GLY A C 1
ATOM 2867 O O . GLY A 1 348 ? 3.982 20.734 -1.179 1 73.75 348 GLY A O 1
ATOM 2868 N N . ASP A 1 349 ? 3.367 19.203 0.331 1 78.44 349 ASP A N 1
ATOM 2869 C CA . ASP A 1 349 ? 4.656 19.312 1.011 1 78.44 349 ASP A CA 1
ATOM 2870 C C . ASP A 1 349 ? 5.5 18.062 0.776 1 78.44 349 ASP A C 1
ATOM 2872 O O . ASP A 1 349 ? 6.707 18.156 0.537 1 78.44 349 ASP A O 1
ATOM 2876 N N . ILE A 1 350 ? 4.883 16.984 0.833 1 77.56 350 ILE A N 1
ATOM 2877 C CA . ILE A 1 350 ? 5.605 15.734 1.022 1 77.56 350 ILE A CA 1
ATOM 2878 C C . ILE A 1 350 ? 5.758 15.016 -0.317 1 77.56 350 ILE A C 1
ATOM 2880 O O . ILE A 1 350 ? 6.875 14.711 -0.742 1 77.56 350 ILE A O 1
ATOM 2884 N N . LEU A 1 351 ? 4.656 14.859 -0.963 1 68.75 351 LEU A N 1
ATOM 2885 C CA . LEU A 1 351 ? 4.66 14.07 -2.191 1 68.75 351 LEU A CA 1
ATOM 2886 C C . LEU A 1 351 ? 5.52 14.734 -3.26 1 68.75 351 LEU A C 1
ATOM 2888 O O . LEU A 1 351 ? 6.414 14.102 -3.826 1 68.75 351 LEU A O 1
ATOM 2892 N N . LYS A 1 352 ? 5.344 15.961 -3.498 1 68.5 352 LYS A N 1
ATOM 2893 C CA . LYS A 1 352 ? 5.973 16.656 -4.621 1 68.5 352 LYS A CA 1
ATOM 2894 C C . LYS A 1 352 ? 7.465 16.859 -4.375 1 68.5 352 LYS A C 1
ATOM 2896 O O . LYS A 1 352 ? 8.273 16.719 -5.293 1 68.5 352 LYS A O 1
ATOM 2901 N N . SER A 1 353 ? 7.738 17.078 -3.164 1 71.19 353 SER A N 1
ATOM 2902 C CA . SER A 1 353 ? 9.148 17.266 -2.83 1 71.19 353 SER A CA 1
ATOM 2903 C C . SER A 1 353 ? 9.938 15.969 -3.012 1 71.19 353 SER A C 1
ATOM 2905 O O . SER A 1 353 ? 11.07 15.992 -3.492 1 71.19 353 SER A O 1
ATOM 2907 N N . LYS A 1 354 ? 9.383 14.969 -2.734 1 70.56 354 LYS A N 1
ATOM 2908 C CA . LYS A 1 354 ? 10.031 13.664 -2.803 1 70.56 354 LYS A CA 1
ATOM 2909 C C . LYS A 1 354 ? 10.172 13.188 -4.246 1 70.56 354 LYS A C 1
ATOM 2911 O O . LYS A 1 354 ? 11.25 12.773 -4.668 1 70.56 354 LYS A O 1
ATOM 2916 N N . ARG A 1 355 ? 9.18 13.203 -4.965 1 63.88 355 ARG A N 1
ATOM 2917 C CA . ARG A 1 355 ? 9.133 12.633 -6.309 1 63.88 355 ARG A CA 1
ATOM 2918 C C . ARG A 1 355 ? 9.945 13.477 -7.289 1 63.88 355 ARG A C 1
ATOM 2920 O O . ARG A 1 355 ? 10.648 12.938 -8.148 1 63.88 355 ARG A O 1
ATOM 2927 N N . GLN A 1 356 ? 9.867 14.734 -7.078 1 64.19 356 GLN A N 1
ATOM 2928 C CA . GLN A 1 356 ? 10.438 15.609 -8.102 1 64.19 356 GLN A CA 1
ATOM 2929 C C . GLN A 1 356 ? 11.906 15.898 -7.824 1 64.19 356 GLN A C 1
ATOM 2931 O O . GLN A 1 356 ? 12.719 15.953 -8.75 1 64.19 356 GLN A O 1
ATOM 2936 N N . VAL A 1 357 ? 12.203 16.031 -6.492 1 67.62 357 VAL A N 1
ATOM 2937 C CA . VAL A 1 357 ? 13.547 16.531 -6.23 1 67.62 357 VAL A CA 1
ATOM 2938 C C . VAL A 1 357 ? 14.297 15.539 -5.336 1 67.62 357 VAL A C 1
ATOM 2940 O O . VAL A 1 357 ? 15.516 15.656 -5.152 1 67.62 357 VAL A O 1
ATOM 2943 N N . GLY A 1 358 ? 13.617 14.625 -4.781 1 76.62 358 GLY A N 1
ATOM 2944 C CA . GLY A 1 358 ? 14.281 13.578 -4.02 1 76.62 358 GLY A CA 1
ATOM 2945 C C . GLY A 1 358 ? 14.531 13.969 -2.574 1 76.62 358 GLY A C 1
ATOM 2946 O O . GLY A 1 358 ? 15.461 13.453 -1.943 1 76.62 358 GLY A O 1
ATOM 2947 N N . TRP A 1 359 ? 13.812 14.984 -2.064 1 87.69 359 TRP A N 1
ATOM 2948 C CA . TRP A 1 359 ? 13.945 15.367 -0.661 1 87.69 359 TRP A CA 1
ATOM 2949 C C . TRP A 1 359 ? 13.422 14.258 0.252 1 87.69 359 TRP A C 1
ATOM 2951 O O . TRP A 1 359 ? 12.555 13.477 -0.14 1 87.69 359 TRP A O 1
ATOM 2961 N N . LYS A 1 360 ? 14.094 14.195 1.419 1 92.38 360 LYS A N 1
ATOM 2962 C CA . LYS A 1 360 ? 13.469 13.438 2.498 1 92.38 360 LYS A CA 1
ATOM 2963 C C . LYS A 1 360 ? 12.336 14.234 3.146 1 92.38 360 LYS A C 1
ATOM 2965 O O . LYS A 1 360 ? 12.328 15.461 3.094 1 92.38 360 LYS A O 1
ATOM 2970 N N . THR A 1 361 ? 11.398 13.484 3.656 1 94.31 361 THR A N 1
ATOM 2971 C CA . THR A 1 361 ? 10.195 14.188 4.102 1 94.31 361 THR A CA 1
ATOM 2972 C C . THR A 1 361 ? 9.828 13.773 5.523 1 94.31 361 THR A C 1
ATOM 2974 O O . THR A 1 361 ? 9.977 12.609 5.898 1 94.31 361 THR A O 1
ATOM 2977 N N . PHE A 1 362 ? 9.422 14.742 6.297 1 96.88 362 PHE A N 1
ATOM 2978 C CA . PHE A 1 362 ? 8.93 14.602 7.664 1 96.88 362 PHE A CA 1
ATOM 2979 C C . PHE A 1 362 ? 7.523 15.164 7.801 1 96.88 362 PHE A C 1
ATOM 2981 O O . PHE A 1 362 ? 7.332 16.391 7.762 1 96.88 362 PHE A O 1
ATOM 2988 N N . LEU A 1 363 ? 6.547 14.227 7.984 1 96.62 363 LEU A N 1
ATOM 2989 C CA . LEU A 1 363 ? 5.141 14.617 8.031 1 96.62 363 LEU A CA 1
ATOM 2990 C C . LEU A 1 363 ? 4.703 14.914 9.461 1 96.62 363 LEU A C 1
ATOM 2992 O O . LEU A 1 363 ? 4.93 14.102 10.367 1 96.62 363 LEU A O 1
ATOM 2996 N N . VAL A 1 364 ? 4.105 16.062 9.648 1 96.12 364 VAL A N 1
ATOM 2997 C CA . VAL A 1 364 ? 3.539 16.422 10.945 1 96.12 364 VAL A CA 1
ATOM 2998 C C . VAL A 1 364 ? 2.066 16.016 10.992 1 96.12 364 VAL A C 1
ATOM 3000 O O . VAL A 1 364 ? 1.258 16.5 10.195 1 96.12 364 VAL A O 1
ATOM 3003 N N . VAL A 1 365 ? 1.764 15.117 11.922 1 94.56 365 VAL A N 1
ATOM 3004 C CA . VAL A 1 365 ? 0.406 14.609 12.102 1 94.56 365 VAL A CA 1
ATOM 3005 C C . VAL A 1 365 ? -0.045 14.836 13.539 1 94.56 365 VAL A C 1
ATOM 3007 O O . VAL A 1 365 ? -0.008 13.922 14.359 1 94.56 365 VAL A O 1
ATOM 3010 N N . PRO A 1 366 ? -0.616 15.984 13.82 1 91.75 366 PRO A N 1
ATOM 3011 C CA . PRO A 1 366 ? -1.009 16.297 15.195 1 91.75 366 PRO A CA 1
ATOM 3012 C C . PRO A 1 366 ? -2 15.281 15.766 1 91.75 366 PRO A C 1
ATOM 3014 O O . PRO A 1 366 ? -1.998 15.023 16.969 1 91.75 366 PRO A O 1
ATOM 3017 N N . GLU A 1 367 ? -2.785 14.609 14.938 1 90.06 367 GLU A N 1
ATOM 3018 C CA . GLU A 1 367 ? -3.791 13.641 15.352 1 90.06 367 GLU A CA 1
ATOM 3019 C C . GLU A 1 367 ? -3.143 12.406 15.969 1 90.06 367 GLU A C 1
ATOM 3021 O O . GLU A 1 367 ? -3.811 11.617 16.641 1 90.06 367 GLU A O 1
ATOM 3026 N N . LEU A 1 368 ? -1.896 12.289 15.742 1 90.88 368 LEU A N 1
ATOM 3027 C CA . LEU A 1 368 ? -1.175 11.102 16.188 1 90.88 368 LEU A CA 1
ATOM 3028 C C . LEU A 1 368 ? -1.229 10.961 17.703 1 90.88 368 LEU A C 1
ATOM 3030 O O . LEU A 1 368 ? -1.259 9.852 18.234 1 90.88 368 LEU A O 1
ATOM 3034 N N . LEU A 1 369 ? -1.225 12.07 18.391 1 85.31 369 LEU A N 1
ATOM 3035 C CA . LEU A 1 369 ? -1.285 12.031 19.859 1 85.31 369 LEU A CA 1
ATOM 3036 C C . LEU A 1 369 ? -2.562 11.344 20.328 1 85.31 369 LEU A C 1
ATOM 3038 O O . LEU A 1 369 ? -2.529 10.531 21.25 1 85.31 369 LEU A O 1
ATOM 3042 N N . ASN A 1 370 ? -3.615 11.719 19.688 1 83.5 370 ASN A N 1
ATOM 3043 C CA . ASN A 1 370 ? -4.883 11.078 20.016 1 83.5 370 ASN A CA 1
ATOM 3044 C C . ASN A 1 370 ? -4.883 9.602 19.625 1 83.5 370 ASN A C 1
ATOM 3046 O O . ASN A 1 370 ? -5.434 8.766 20.344 1 83.5 370 ASN A O 1
ATOM 3050 N N . GLU A 1 371 ? -4.336 9.281 18.516 1 87.19 371 GLU A N 1
ATOM 3051 C CA . GLU A 1 371 ? -4.258 7.906 18.047 1 87.19 371 GLU A CA 1
ATOM 3052 C C . GLU A 1 371 ? -3.5 7.023 19.031 1 87.19 371 GLU A C 1
ATOM 3054 O O . GLU A 1 371 ? -3.936 5.91 19.344 1 87.19 371 GLU A O 1
ATOM 3059 N N . ILE A 1 372 ? -2.432 7.594 19.5 1 85.06 372 ILE A N 1
ATOM 3060 C CA . ILE A 1 372 ? -1.59 6.848 20.438 1 85.06 372 ILE A CA 1
ATOM 3061 C C . ILE A 1 372 ? -2.307 6.707 21.781 1 85.06 372 ILE A C 1
ATOM 3063 O O . ILE A 1 372 ? -2.234 5.656 22.422 1 85.06 372 ILE A O 1
ATOM 3067 N N . TYR A 1 373 ? -2.961 7.738 22.141 1 81.06 373 TYR A N 1
ATOM 3068 C CA . TYR A 1 373 ? -3.705 7.719 23.391 1 81.06 373 TYR A CA 1
ATOM 3069 C C . TYR A 1 373 ? -4.754 6.609 23.391 1 81.06 373 TYR A C 1
ATOM 3071 O O . TYR A 1 373 ? -4.832 5.816 24.328 1 81.06 373 TYR A O 1
ATOM 3079 N N . VAL A 1 374 ? -5.574 6.582 22.344 1 81.88 374 VAL A N 1
ATOM 3080 C CA . VAL A 1 374 ? -6.633 5.586 22.234 1 81.88 374 VAL A CA 1
ATOM 3081 C C . VAL A 1 374 ? -6.023 4.191 22.109 1 81.88 374 VAL A C 1
ATOM 3083 O O . VAL A 1 374 ? -6.527 3.232 22.703 1 81.88 374 VAL A O 1
ATOM 3086 N N . TRP A 1 375 ? -4.973 4.141 21.422 1 79.75 375 TRP A N 1
ATOM 3087 C CA . TRP A 1 375 ? -4.266 2.879 21.25 1 79.75 375 TRP A CA 1
ATOM 3088 C C . TRP A 1 375 ? -3.83 2.301 22.578 1 79.75 375 TRP A C 1
ATOM 3090 O O . TRP A 1 375 ? -3.928 1.093 22.812 1 79.75 375 TRP A O 1
ATOM 3100 N N . LYS A 1 376 ? -3.416 3.123 23.438 1 77.38 376 LYS A N 1
ATOM 3101 C CA . LYS A 1 376 ? -2.918 2.688 24.734 1 77.38 376 LYS A CA 1
ATOM 3102 C C . LYS A 1 376 ? -4.066 2.488 25.719 1 77.38 376 LYS A C 1
ATOM 3104 O O . LYS A 1 376 ? -4.113 1.48 26.438 1 77.38 376 LYS A O 1
ATOM 3109 N N . LYS A 1 377 ? -4.973 3.391 25.75 1 77 377 LYS A N 1
ATOM 3110 C CA . LYS A 1 377 ? -6.027 3.396 26.766 1 77 377 LYS A CA 1
ATOM 3111 C C . LYS A 1 377 ? -7.047 2.293 26.5 1 77 377 LYS A C 1
ATOM 3113 O O . LYS A 1 377 ? -7.617 1.729 27.438 1 77 377 LYS A O 1
ATOM 3118 N N . LYS A 1 378 ? -7.301 2.086 25.312 1 80.25 378 LYS A N 1
ATOM 3119 C CA . LYS A 1 378 ? -8.344 1.121 24.969 1 80.25 378 LYS A CA 1
ATOM 3120 C C . LYS A 1 378 ? -7.742 -0.242 24.641 1 80.25 378 LYS A C 1
ATOM 3122 O O . LYS A 1 378 ? -8.273 -0.974 23.812 1 80.25 378 LYS A O 1
ATOM 3127 N N . ASN A 1 379 ? -6.664 -0.517 25.25 1 80.56 379 ASN A N 1
ATOM 3128 C CA . ASN A 1 379 ? -5.992 -1.801 25.078 1 80.56 379 ASN A CA 1
ATOM 3129 C C . ASN A 1 379 ? -6.914 -2.967 25.422 1 80.56 379 ASN A C 1
ATOM 3131 O O . ASN A 1 379 ? -6.816 -4.039 24.812 1 80.56 379 ASN A O 1
ATOM 3135 N N . SER A 1 380 ? -7.77 -2.672 26.344 1 84.38 380 SER A N 1
ATOM 3136 C CA . SER A 1 380 ? -8.688 -3.717 26.781 1 84.38 380 SER A CA 1
ATOM 3137 C C . SER A 1 380 ? -9.578 -4.18 25.625 1 84.38 380 SER A C 1
ATOM 3139 O O . SER A 1 380 ? -9.93 -5.363 25.547 1 84.38 380 SER A O 1
ATOM 3141 N N . LEU A 1 381 ? -9.938 -3.258 24.812 1 85.25 381 LEU A N 1
ATOM 3142 C CA . LEU A 1 381 ? -10.773 -3.613 23.672 1 85.25 381 LEU A CA 1
ATOM 3143 C C . LEU A 1 381 ? -10 -4.484 22.688 1 85.25 381 LEU A C 1
ATOM 3145 O O . LEU A 1 381 ? -10.547 -5.434 22.125 1 85.25 381 LEU A O 1
ATOM 3149 N N . PHE A 1 382 ? -8.766 -4.219 22.547 1 77.56 382 PHE A N 1
ATOM 3150 C CA . PHE A 1 382 ? -7.91 -5.023 21.688 1 77.56 382 PHE A CA 1
ATOM 3151 C C . PHE A 1 382 ? -7.758 -6.434 22.234 1 77.56 382 PHE A C 1
ATOM 3153 O O . PHE A 1 382 ? -7.812 -7.414 21.484 1 77.56 382 PHE A O 1
ATOM 3160 N N . GLU A 1 383 ? -7.551 -6.477 23.484 1 84.25 383 GLU A N 1
ATOM 3161 C CA . GLU A 1 383 ? -7.422 -7.77 24.141 1 84.25 383 GLU A CA 1
ATOM 3162 C C . GLU A 1 383 ? -8.711 -8.586 24.016 1 84.25 383 GLU A C 1
ATOM 3164 O O . GLU A 1 383 ? -8.664 -9.797 23.797 1 84.25 383 GLU A O 1
ATOM 3169 N N . ARG A 1 384 ? -9.758 -7.848 24.203 1 89.12 384 ARG A N 1
ATOM 3170 C CA . ARG A 1 384 ? -11.039 -8.531 24.094 1 89.12 384 ARG A CA 1
ATOM 3171 C C . ARG A 1 384 ? -11.25 -9.07 22.688 1 89.12 384 ARG A C 1
ATOM 3173 O O . ARG A 1 384 ? -11.758 -10.18 22.5 1 89.12 384 ARG A O 1
ATOM 3180 N N . LEU A 1 385 ? -10.906 -8.352 21.719 1 84.88 385 LEU A N 1
ATOM 3181 C CA . LEU A 1 385 ? -11.016 -8.797 20.328 1 84.88 385 LEU A CA 1
ATOM 3182 C C . LEU A 1 385 ? -10.141 -10.031 20.094 1 84.88 385 LEU A C 1
ATOM 3184 O O . LEU A 1 385 ? -10.555 -10.961 19.406 1 84.88 385 LEU A O 1
ATOM 3188 N N . ASN A 1 386 ? -8.992 -10.023 20.641 1 82.31 386 ASN A N 1
ATOM 3189 C CA . ASN A 1 386 ? -8.094 -11.164 20.531 1 82.31 386 ASN A CA 1
ATOM 3190 C C . ASN A 1 386 ? -8.68 -12.406 21.188 1 82.31 386 ASN A C 1
ATOM 3192 O O . ASN A 1 386 ? -8.547 -13.516 20.672 1 82.31 386 ASN A O 1
ATOM 3196 N N . GLU A 1 387 ? -9.227 -12.156 22.297 1 89.44 387 GLU A N 1
ATOM 3197 C CA . GLU A 1 387 ? -9.875 -13.258 23 1 89.44 387 GLU A CA 1
ATOM 3198 C C . GLU A 1 387 ? -11.008 -13.852 22.172 1 89.44 387 GLU A C 1
ATOM 3200 O O . GLU A 1 387 ? -11.156 -15.078 22.109 1 89.44 387 GLU A O 1
ATOM 3205 N N . LEU A 1 388 ? -11.766 -12.969 21.609 1 89.56 388 LEU A N 1
ATOM 3206 C CA . LEU A 1 388 ? -12.883 -13.414 20.781 1 89.56 388 LEU A CA 1
ATOM 3207 C C . LEU A 1 388 ? -12.375 -14.156 19.562 1 89.56 388 LEU A C 1
ATOM 3209 O O . LEU A 1 388 ? -12.969 -15.156 19.141 1 89.56 388 LEU A O 1
ATOM 3213 N N . ASP A 1 389 ? -11.336 -13.758 19.031 1 84.38 389 ASP A N 1
ATOM 3214 C CA . ASP A 1 389 ? -10.727 -14.43 17.875 1 84.38 389 ASP A CA 1
ATOM 3215 C C . ASP A 1 389 ? -10.234 -15.828 18.266 1 84.38 389 ASP A C 1
ATOM 3217 O O . ASP A 1 389 ? -10.344 -16.766 17.484 1 84.38 389 ASP A O 1
ATOM 3221 N N . ASN A 1 390 ? -9.688 -15.875 19.438 1 85.44 390 ASN A N 1
ATOM 3222 C CA . ASN A 1 390 ? -9.234 -17.156 19.938 1 85.44 390 ASN A CA 1
ATOM 3223 C C . ASN A 1 390 ? -10.398 -18.125 20.156 1 85.44 390 ASN A C 1
ATOM 3225 O O . ASN A 1 390 ? -10.289 -19.312 19.891 1 85.44 390 ASN A O 1
ATOM 3229 N N . GLU A 1 391 ? -11.406 -17.578 20.672 1 89.19 391 GLU A N 1
ATOM 3230 C CA . GLU A 1 391 ? -12.602 -18.391 20.875 1 89.19 391 GLU A CA 1
ATOM 3231 C C . GLU A 1 391 ? -13.148 -18.906 19.531 1 89.19 391 GLU A C 1
ATOM 3233 O O . GLU A 1 391 ? -13.586 -20.047 19.438 1 89.19 391 GLU A O 1
ATOM 3238 N N . LEU A 1 392 ? -13.164 -18.109 18.609 1 87.44 392 LEU A N 1
ATOM 3239 C CA . LEU A 1 392 ? -13.609 -18.5 17.281 1 87.44 392 LEU A CA 1
ATOM 3240 C C . LEU A 1 392 ? -12.719 -19.594 16.719 1 87.44 392 LEU A C 1
ATOM 3242 O O . LEU A 1 392 ? -13.219 -20.562 16.141 1 87.44 392 LEU A O 1
ATOM 3246 N N . ALA A 1 393 ? -11.414 -19.438 16.828 1 84.44 393 ALA A N 1
ATOM 3247 C CA . ALA A 1 393 ? -10.453 -20.438 16.359 1 84.44 393 ALA A CA 1
ATOM 3248 C C . ALA A 1 393 ? -10.672 -21.766 17.062 1 84.44 393 ALA A C 1
ATOM 3250 O O . ALA A 1 393 ? -10.562 -22.828 16.422 1 84.44 393 ALA A O 1
ATOM 3251 N N . ASP A 1 394 ? -10.992 -21.672 18.312 1 86.25 394 ASP A N 1
ATOM 3252 C CA . ASP A 1 394 ? -11.227 -22.875 19.109 1 86.25 394 ASP A CA 1
ATOM 3253 C C . ASP A 1 394 ? -12.453 -23.625 18.594 1 86.25 394 ASP A C 1
ATOM 3255 O O . ASP A 1 394 ? -12.492 -24.859 18.641 1 86.25 394 ASP A O 1
ATOM 3259 N N . LYS A 1 395 ? -13.383 -22.906 18.141 1 87 395 LYS A N 1
ATOM 3260 C CA . LYS A 1 395 ? -14.594 -23.531 17.625 1 87 395 LYS A CA 1
ATOM 3261 C C . LYS A 1 395 ? -14.328 -24.25 16.297 1 87 395 LYS A C 1
ATOM 3263 O O . LYS A 1 395 ? -14.977 -25.25 15.984 1 87 395 LYS A O 1
ATOM 3268 N N . TYR A 1 396 ? -13.312 -23.766 15.586 1 86.81 396 TYR A N 1
ATOM 3269 C CA . TYR A 1 396 ? -13.055 -24.312 14.258 1 86.81 396 TYR A CA 1
ATOM 3270 C C . TYR A 1 396 ? -11.891 -25.297 14.281 1 86.81 396 TYR A C 1
ATOM 3272 O O . TYR A 1 396 ? -11.641 -25.984 13.297 1 86.81 396 TYR A O 1
ATOM 3280 N N . LYS A 1 397 ? -11.102 -25.375 15.328 1 84.38 397 LYS A N 1
ATOM 3281 C CA . LYS A 1 397 ? -9.797 -26.016 15.391 1 84.38 397 LYS A CA 1
ATOM 3282 C C . LYS A 1 397 ? -9.875 -27.469 14.938 1 84.38 397 LYS A C 1
ATOM 3284 O O . LYS A 1 397 ? -8.961 -27.984 14.289 1 84.38 397 LYS A O 1
ATOM 3289 N N . ASP A 1 398 ? -10.977 -28.125 15.141 1 83.25 398 ASP A N 1
ATOM 3290 C CA . ASP A 1 398 ? -11.062 -29.547 14.812 1 83.25 398 ASP A CA 1
ATOM 3291 C C . ASP A 1 398 ? -11.906 -29.766 13.562 1 83.25 398 ASP A C 1
ATOM 3293 O O . ASP A 1 398 ? -12.297 -30.906 13.266 1 83.25 398 ASP A O 1
ATOM 3297 N N . LEU A 1 399 ? -12.109 -28.734 12.891 1 88.44 399 LEU A N 1
ATOM 3298 C CA . LEU A 1 399 ? -12.969 -28.859 11.719 1 88.44 399 LEU A CA 1
ATOM 3299 C C . LEU A 1 399 ? -12.156 -28.75 10.43 1 88.44 399 LEU A C 1
ATOM 3301 O O . LEU A 1 399 ? -11.102 -28.094 10.414 1 88.44 399 LEU A O 1
ATOM 3305 N N . ASN A 1 400 ? -12.508 -29.453 9.438 1 89.31 400 ASN A N 1
ATOM 3306 C CA . ASN A 1 400 ? -11.938 -29.406 8.094 1 89.31 400 ASN A CA 1
ATOM 3307 C C . ASN A 1 400 ? -13.031 -29.422 7.027 1 89.31 400 ASN A C 1
ATOM 3309 O O . ASN A 1 400 ? -14.203 -29.219 7.332 1 89.31 400 ASN A O 1
ATOM 3313 N N . ILE A 1 401 ? -12.672 -29.609 5.832 1 89.5 401 ILE A N 1
ATOM 3314 C CA . ILE A 1 401 ? -13.594 -29.453 4.715 1 89.5 401 ILE A CA 1
ATOM 3315 C C . ILE A 1 401 ? -14.648 -30.547 4.762 1 89.5 401 ILE A C 1
ATOM 3317 O O . ILE A 1 401 ? -15.75 -30.391 4.223 1 89.5 401 ILE A O 1
ATOM 3321 N N . ALA A 1 402 ? -14.344 -31.656 5.406 1 85.25 402 ALA A N 1
ATOM 3322 C CA . ALA A 1 402 ? -15.25 -32.812 5.469 1 85.25 402 ALA A CA 1
ATOM 3323 C C . ALA A 1 402 ? -16.234 -32.656 6.633 1 85.25 402 ALA A C 1
ATOM 3325 O O . ALA A 1 402 ? -17.188 -33.438 6.734 1 85.25 402 ALA A O 1
ATOM 3326 N N . SER A 1 403 ? -15.922 -31.688 7.457 1 85.31 403 SER A N 1
ATOM 3327 C CA . SER A 1 403 ? -16.766 -31.531 8.641 1 85.31 403 SER A CA 1
ATOM 3328 C C . SER A 1 403 ? -18.156 -31.031 8.258 1 85.31 403 SER A C 1
ATOM 3330 O O . SER A 1 403 ? -18.297 -30.125 7.438 1 85.31 403 SER A O 1
ATOM 3332 N N . SER A 1 404 ? -19.156 -31.703 8.727 1 75.69 404 SER A N 1
ATOM 3333 C CA . SER A 1 404 ? -20.531 -31.328 8.453 1 75.69 404 SER A CA 1
ATOM 3334 C C . SER A 1 404 ? -21.094 -30.453 9.562 1 75.69 404 SER A C 1
ATOM 3336 O O . SER A 1 404 ? -22.109 -29.766 9.367 1 75.69 404 SER A O 1
ATOM 3338 N N . SER A 1 405 ? -20.391 -30.516 10.656 1 79.06 405 SER A N 1
ATOM 3339 C CA . SER A 1 405 ? -20.875 -29.734 11.789 1 79.06 405 SER A CA 1
ATOM 3340 C C . SER A 1 405 ? -20.562 -28.25 11.617 1 79.06 405 SER A C 1
ATOM 3342 O O . SER A 1 405 ? -19.453 -27.891 11.188 1 79.06 405 SER A O 1
ATOM 3344 N N . LYS A 1 406 ? -21.594 -27.516 11.75 1 84.25 406 LYS A N 1
ATOM 3345 C CA . LYS A 1 406 ? -21.453 -26.062 11.758 1 84.25 406 LYS A CA 1
ATOM 3346 C C . LYS A 1 406 ? -21.594 -25.516 13.172 1 84.25 406 LYS A C 1
ATOM 3348 O O . LYS A 1 406 ? -22.719 -25.391 13.688 1 84.25 406 LYS A O 1
ATOM 3353 N N . PRO A 1 407 ? -20.438 -25.234 13.75 1 87.31 407 PRO A N 1
ATOM 3354 C CA . PRO A 1 407 ? -20.578 -24.609 15.07 1 87.31 407 PRO A CA 1
ATOM 3355 C C . PRO A 1 407 ? -21.328 -23.281 15.031 1 87.31 407 PRO A C 1
ATOM 3357 O O . PRO A 1 407 ? -21.25 -22.547 14.039 1 87.31 407 PRO A O 1
ATOM 3360 N N . ASP A 1 408 ? -22.141 -23.047 16.016 1 87.31 408 ASP A N 1
ATOM 3361 C CA . ASP A 1 408 ? -22.844 -21.781 16.109 1 87.31 408 ASP A CA 1
ATOM 3362 C C . ASP A 1 408 ? -21.922 -20.672 16.609 1 87.31 408 ASP A C 1
ATOM 3364 O O . ASP A 1 408 ? -21.609 -20.609 17.812 1 87.31 408 ASP A O 1
ATOM 3368 N N . VAL A 1 409 ? -21.469 -19.906 15.695 1 89.12 409 VAL A N 1
ATOM 3369 C CA . VAL A 1 409 ? -20.547 -18.828 16.031 1 89.12 409 VAL A CA 1
ATOM 3370 C C . VAL A 1 409 ? -21.25 -17.484 15.922 1 89.12 409 VAL A C 1
ATOM 3372 O O . VAL A 1 409 ? -20.609 -16.438 15.828 1 89.12 409 VAL A O 1
ATOM 3375 N N . SER A 1 410 ? -22.578 -17.422 15.93 1 88.25 410 SER A N 1
ATOM 3376 C CA . SER A 1 410 ? -23.344 -16.188 15.727 1 88.25 410 SER A CA 1
ATOM 3377 C C . SER A 1 410 ? -23.125 -15.203 16.875 1 88.25 410 SER A C 1
ATOM 3379 O O . SER A 1 410 ? -22.938 -14.008 16.641 1 88.25 410 SER A O 1
ATOM 3381 N N . GLN A 1 411 ? -23.141 -15.773 18.062 1 90.62 411 GLN A N 1
ATOM 3382 C CA . GLN A 1 411 ? -22.938 -14.906 19.219 1 90.62 411 GLN A CA 1
ATOM 3383 C C . GLN A 1 411 ? -21.531 -14.32 19.234 1 90.62 411 GLN A C 1
ATOM 3385 O O . GLN A 1 411 ? -21.344 -13.156 19.609 1 90.62 411 GLN A O 1
ATOM 3390 N N . LEU A 1 412 ? -20.609 -15.141 18.844 1 90.5 412 LEU A N 1
ATOM 3391 C CA . LEU A 1 412 ? -19.234 -14.68 18.797 1 90.5 412 LEU A CA 1
ATOM 3392 C C . LEU A 1 412 ? -19.062 -13.586 17.75 1 90.5 412 LEU A C 1
ATOM 3394 O O . LEU A 1 412 ? -18.375 -12.586 17.984 1 90.5 412 LEU A O 1
ATOM 3398 N N . HIS A 1 413 ? -19.703 -13.719 16.703 1 87.81 413 HIS A N 1
ATOM 3399 C CA . HIS A 1 413 ? -19.641 -12.719 15.641 1 87.81 413 HIS A CA 1
ATOM 3400 C C . HIS A 1 413 ? -20.266 -11.406 16.078 1 87.81 413 HIS A C 1
ATOM 3402 O O . HIS A 1 413 ? -19.75 -10.328 15.781 1 87.81 413 HIS A O 1
ATOM 3408 N N . LYS A 1 414 ? -21.328 -11.539 16.75 1 90.25 414 LYS A N 1
ATOM 3409 C CA . LYS A 1 414 ? -22 -10.344 17.266 1 90.25 414 LYS A CA 1
ATOM 3410 C C . LYS A 1 414 ? -21.109 -9.602 18.25 1 90.25 414 LYS A C 1
ATOM 3412 O O . LYS A 1 414 ? -21.031 -8.375 18.234 1 90.25 414 LYS A O 1
ATOM 3417 N N . GLU A 1 415 ? -20.484 -10.344 19.094 1 92 415 GLU A N 1
ATOM 3418 C CA . GLU A 1 415 ? -19.594 -9.742 20.094 1 92 415 GLU A CA 1
ATOM 3419 C C . GLU A 1 415 ? -18.375 -9.102 19.438 1 92 415 GLU A C 1
ATOM 3421 O O . GLU A 1 415 ? -17.922 -8.039 19.859 1 92 415 GLU A O 1
ATOM 3426 N N . ILE A 1 416 ? -17.828 -9.75 18.469 1 88 416 ILE A N 1
ATOM 3427 C CA . ILE A 1 416 ? -16.688 -9.211 17.734 1 88 416 ILE A CA 1
ATOM 3428 C C . ILE A 1 416 ? -17.078 -7.887 17.094 1 88 416 ILE A C 1
ATOM 3430 O O . ILE A 1 416 ? -16.344 -6.902 17.188 1 88 416 ILE A O 1
ATOM 3434 N N . ARG A 1 417 ? -18.219 -7.863 16.484 1 84.94 417 ARG A N 1
ATOM 3435 C CA . ARG A 1 417 ? -18.703 -6.645 15.836 1 84.94 417 ARG A CA 1
ATOM 3436 C C . ARG A 1 417 ? -18.906 -5.527 16.859 1 84.94 417 ARG A C 1
ATOM 3438 O O . ARG A 1 417 ? -18.578 -4.371 16.578 1 84.94 417 ARG A O 1
ATOM 3445 N N . LYS A 1 418 ? -19.422 -5.891 17.938 1 89.06 418 LYS A N 1
ATOM 3446 C CA . LYS A 1 418 ? -19.672 -4.918 19 1 89.06 418 LYS A CA 1
ATOM 3447 C C . LYS A 1 418 ? -18.359 -4.305 19.5 1 89.06 418 LYS A C 1
ATOM 3449 O O . LYS A 1 418 ? -18.25 -3.084 19.609 1 89.06 418 LYS A O 1
ATOM 3454 N N . VAL A 1 419 ? -17.406 -5.145 19.766 1 88.56 419 VAL A N 1
ATOM 3455 C CA . VAL A 1 419 ? -16.125 -4.68 20.266 1 88.56 419 VAL A CA 1
ATOM 3456 C C . VAL A 1 419 ? -15.406 -3.865 19.203 1 88.56 419 VAL A C 1
ATOM 3458 O O . VAL A 1 419 ? -14.773 -2.85 19.5 1 88.56 419 VAL A O 1
ATOM 3461 N N . ALA A 1 420 ? -15.508 -4.27 18 1 83.56 420 ALA A N 1
ATOM 3462 C CA . ALA A 1 420 ? -14.891 -3.545 16.891 1 83.56 420 ALA A CA 1
ATOM 3463 C C . ALA A 1 420 ? -15.5 -2.158 16.734 1 83.56 420 ALA A C 1
ATOM 3465 O O . ALA A 1 420 ? -14.789 -1.181 16.484 1 83.56 420 ALA A O 1
ATOM 3466 N N . THR A 1 421 ? -16.766 -2.105 16.859 1 81.88 421 THR A N 1
ATOM 3467 C CA . THR A 1 421 ? -17.469 -0.831 16.766 1 81.88 421 THR A CA 1
ATOM 3468 C C . THR A 1 421 ? -17.062 0.091 17.922 1 81.88 421 THR A C 1
ATOM 3470 O O . THR A 1 421 ? -16.844 1.286 17.719 1 81.88 421 THR A O 1
ATOM 3473 N N . GLU A 1 422 ? -16.969 -0.485 19.031 1 83.19 422 GLU A N 1
ATOM 3474 C CA . GLU A 1 422 ? -16.547 0.285 20.188 1 83.19 422 GLU A CA 1
ATOM 3475 C C . GLU A 1 422 ? -15.133 0.822 20.016 1 83.19 422 GLU A C 1
ATOM 3477 O O . GLU A 1 422 ? -14.836 1.953 20.391 1 83.19 422 GLU A O 1
ATOM 3482 N N . MET A 1 423 ? -14.352 0.04 19.484 1 83.25 423 MET A N 1
ATOM 3483 C CA . MET A 1 423 ? -12.977 0.446 19.219 1 83.25 423 MET A CA 1
ATOM 3484 C C . MET A 1 423 ? -12.93 1.608 18.234 1 83.25 423 MET A C 1
ATOM 3486 O O . MET A 1 423 ? -12.195 2.574 18.438 1 83.25 423 MET A O 1
ATOM 3490 N N . ASN A 1 424 ? -13.68 1.503 17.266 1 80.62 424 ASN A N 1
ATOM 3491 C CA . ASN A 1 424 ? -13.719 2.568 16.266 1 80.62 424 ASN A CA 1
ATOM 3492 C C . ASN A 1 424 ? -14.25 3.869 16.859 1 80.62 424 ASN A C 1
ATOM 3494 O O . ASN A 1 424 ? -13.742 4.949 16.547 1 80.62 424 ASN A O 1
ATOM 3498 N N . GLU A 1 425 ? -15.195 3.703 17.625 1 77.69 425 GLU A N 1
ATOM 3499 C CA . GLU A 1 425 ? -15.844 4.863 18.219 1 77.69 425 GLU A CA 1
ATOM 3500 C C . GLU A 1 425 ? -14.922 5.555 19.234 1 77.69 425 GLU A C 1
ATOM 3502 O O . GLU A 1 425 ? -15.094 6.738 19.531 1 77.69 425 GLU A O 1
ATOM 3507 N N . ALA A 1 426 ? -13.992 4.82 19.719 1 80.38 426 ALA A N 1
ATOM 3508 C CA . ALA A 1 426 ? -13.047 5.395 20.672 1 80.38 426 ALA A CA 1
ATOM 3509 C C . ALA A 1 426 ? -12.203 6.492 20.031 1 80.38 426 ALA A C 1
ATOM 3511 O O . ALA A 1 426 ? -11.711 7.387 20.719 1 80.38 426 ALA A O 1
ATOM 3512 N N . TYR A 1 427 ? -12.062 6.441 18.75 1 80.25 427 TYR A N 1
ATOM 3513 C CA . TYR A 1 427 ? -11.266 7.43 18.031 1 80.25 427 TYR A CA 1
ATOM 3514 C C . TYR A 1 427 ? -12.117 8.625 17.625 1 80.25 427 TYR A C 1
ATOM 3516 O O . TYR A 1 427 ? -11.594 9.641 17.156 1 80.25 427 TYR A O 1
ATOM 3524 N N . GLY A 1 428 ? -13.312 8.609 17.812 1 76.56 428 GLY A N 1
ATOM 3525 C CA . GLY A 1 428 ? -14.258 9.625 17.359 1 76.56 428 GLY A CA 1
ATOM 3526 C C . GLY A 1 428 ? -15.352 9.062 16.469 1 76.56 428 GLY A C 1
ATOM 3527 O O . GLY A 1 428 ? -15.391 7.855 16.219 1 76.56 428 GLY A O 1
ATOM 3528 N N . LEU A 1 429 ? -16.156 9.961 15.93 1 76.12 429 LEU A N 1
ATOM 3529 C CA . LEU A 1 429 ? -17.344 9.547 15.188 1 76.12 429 LEU A CA 1
ATOM 3530 C C . LEU A 1 429 ? -16.953 8.844 13.891 1 76.12 429 LEU A C 1
ATOM 3532 O O . LEU A 1 429 ? -17.578 7.863 13.492 1 76.12 429 LEU A O 1
ATOM 3536 N N . LEU A 1 430 ? -15.938 9.414 13.367 1 86.5 430 LEU A N 1
ATOM 3537 C CA . LEU A 1 430 ? -15.547 8.852 12.078 1 86.5 430 LEU A CA 1
ATOM 3538 C C . LEU A 1 430 ? -14.367 7.895 12.242 1 86.5 430 LEU A C 1
ATOM 3540 O O . LEU A 1 430 ? -13.805 7.426 11.25 1 86.5 430 LEU A O 1
ATOM 3544 N N . GLY A 1 431 ? -14.023 7.621 13.516 1 86.38 431 GLY A N 1
ATOM 3545 C CA . GLY A 1 431 ? -12.992 6.641 13.797 1 86.38 431 GLY A CA 1
ATOM 3546 C C . GLY A 1 431 ? -11.586 7.18 13.609 1 86.38 431 GLY A C 1
ATOM 3547 O O . GLY A 1 431 ? -11.375 8.391 13.602 1 86.38 431 GLY A O 1
ATOM 3548 N N . SER A 1 432 ? -10.617 6.297 13.477 1 89.94 432 SER A N 1
ATOM 3549 C CA . SER A 1 432 ? -9.203 6.625 13.312 1 89.94 432 SER A CA 1
ATOM 3550 C C . SER A 1 432 ? -8.93 7.23 11.938 1 89.94 432 SER A C 1
ATOM 3552 O O . SER A 1 432 ? -9.539 6.82 10.945 1 89.94 432 SER A O 1
ATOM 3554 N N . ILE A 1 433 ? -8.031 8.195 11.945 1 91.69 433 ILE A N 1
ATOM 3555 C CA . ILE A 1 433 ? -7.641 8.766 10.664 1 91.69 433 ILE A CA 1
ATOM 3556 C C . ILE A 1 433 ? -6.832 7.742 9.875 1 91.69 433 ILE A C 1
ATOM 3558 O O . ILE A 1 433 ? -6.746 7.828 8.648 1 91.69 433 ILE A O 1
ATOM 3562 N N . PHE A 1 434 ? -6.324 6.746 10.57 1 92.31 434 PHE A N 1
ATOM 3563 C CA . PHE A 1 434 ? -5.367 5.855 9.922 1 92.31 434 PHE A CA 1
ATOM 3564 C C . PHE A 1 434 ? -6.027 4.535 9.539 1 92.31 434 PHE A C 1
ATOM 3566 O O . PHE A 1 434 ? -5.508 3.797 8.703 1 92.31 434 PHE A O 1
ATOM 3573 N N . ARG A 1 435 ? -7.133 4.242 10.188 1 89.38 435 ARG A N 1
ATOM 3574 C CA . ARG A 1 435 ? -7.672 2.914 9.898 1 89.38 435 ARG A CA 1
ATOM 3575 C C . ARG A 1 435 ? -9.172 2.861 10.172 1 89.38 435 ARG A C 1
ATOM 3577 O O . ARG A 1 435 ? -9.719 3.756 10.82 1 89.38 435 ARG A O 1
ATOM 35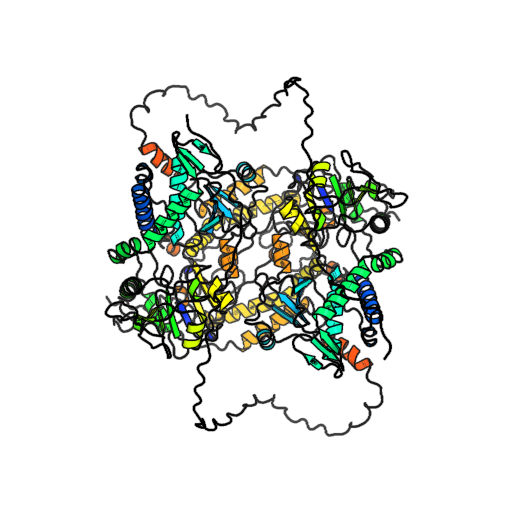84 N N . HIS A 1 436 ? -9.797 1.932 9.617 1 86.19 436 HIS A N 1
ATOM 3585 C CA . HIS A 1 436 ? -11.141 1.443 9.906 1 86.19 436 HIS A CA 1
ATOM 3586 C C . HIS A 1 436 ? -11.141 -0.067 10.117 1 86.19 436 HIS A C 1
ATOM 3588 O O . HIS A 1 436 ? -11.023 -0.833 9.156 1 86.19 436 HIS A O 1
ATOM 3594 N N . GLY A 1 437 ? -11.219 -0.453 11.422 1 79.44 437 GLY A N 1
ATOM 3595 C CA . GLY A 1 437 ? -11 -1.862 11.711 1 79.44 437 GLY A CA 1
ATOM 3596 C C . GLY A 1 437 ? -9.586 -2.322 11.391 1 79.44 437 GLY A C 1
ATOM 3597 O O . GLY A 1 437 ? -8.617 -1.718 11.852 1 79.44 437 GLY A O 1
ATOM 3598 N N . SER A 1 438 ? -9.5 -3.383 10.578 1 77.31 438 SER A N 1
ATOM 3599 C CA . SER A 1 438 ? -8.188 -3.938 10.242 1 77.31 438 SER A CA 1
ATOM 3600 C C . SER A 1 438 ? -7.625 -3.281 8.984 1 77.31 438 SER A C 1
ATOM 3602 O O . SER A 1 438 ? -6.469 -3.514 8.625 1 77.31 438 SER A O 1
ATOM 3604 N N . ARG A 1 439 ? -8.328 -2.426 8.398 1 83.38 439 ARG A N 1
ATOM 3605 C CA . ARG A 1 439 ? -7.934 -1.864 7.113 1 83.38 439 ARG A CA 1
ATOM 3606 C C . ARG A 1 439 ? -7.352 -0.466 7.281 1 83.38 439 ARG A C 1
ATOM 3608 O O . ARG A 1 439 ? -7.836 0.322 8.094 1 83.38 439 ARG A O 1
ATOM 3615 N N . LEU A 1 440 ? -6.379 -0.197 6.48 1 89 440 LEU A N 1
ATOM 3616 C CA . LEU A 1 440 ? -5.75 1.118 6.484 1 89 440 LEU A CA 1
ATOM 3617 C C . LEU A 1 440 ? -6.477 2.072 5.543 1 89 440 LEU A C 1
ATOM 3619 O O . LEU A 1 440 ? -6.984 1.653 4.5 1 89 440 LEU A O 1
ATOM 3623 N N . THR A 1 441 ? -6.508 3.342 5.902 1 92.94 441 THR A N 1
ATOM 3624 C CA . THR A 1 441 ? -7.152 4.363 5.082 1 92.94 441 THR A CA 1
ATOM 3625 C C . THR A 1 441 ? -6.215 4.844 3.979 1 92.94 441 THR A C 1
ATOM 3627 O O . THR A 1 441 ? -5.02 4.535 3.992 1 92.94 441 THR A O 1
ATOM 3630 N N . THR A 1 442 ? -6.801 5.57 3.02 1 90.25 442 THR A N 1
ATOM 3631 C CA . THR A 1 442 ? -5.996 6.188 1.972 1 90.25 442 THR A CA 1
ATOM 3632 C C . THR A 1 442 ? -4.996 7.176 2.568 1 90.25 442 THR A C 1
ATOM 3634 O O . THR A 1 442 ? -3.875 7.305 2.074 1 90.25 442 THR A O 1
ATOM 3637 N N . PHE A 1 443 ? -5.359 7.863 3.625 1 92.06 443 PHE A N 1
ATOM 3638 C CA . PHE A 1 443 ? -4.473 8.805 4.289 1 92.06 443 PHE A CA 1
ATOM 3639 C C . PHE A 1 443 ? -3.227 8.102 4.816 1 92.06 443 PHE A C 1
ATOM 3641 O O . PHE A 1 443 ? -2.105 8.57 4.605 1 92.06 443 PHE A O 1
ATOM 3648 N N . SER A 1 444 ? -3.457 7.039 5.535 1 92.19 444 SER A N 1
ATOM 3649 C CA . SER A 1 444 ? -2.334 6.309 6.109 1 92.19 444 SER A CA 1
ATOM 3650 C C . SER A 1 444 ? -1.43 5.738 5.023 1 92.19 444 SER A C 1
ATOM 3652 O O . SER A 1 444 ? -0.204 5.75 5.16 1 92.19 444 SER A O 1
ATOM 3654 N N . SER A 1 445 ? -2.029 5.227 3.998 1 86.75 445 SER A N 1
ATOM 3655 C CA . SER A 1 445 ? -1.245 4.68 2.896 1 86.75 445 SER A CA 1
ATOM 3656 C C . SER A 1 445 ? -0.382 5.754 2.244 1 86.75 445 SER A C 1
ATOM 3658 O O . SER A 1 445 ? 0.777 5.508 1.907 1 86.75 445 SER A O 1
ATOM 3660 N N . GLN A 1 446 ? -0.962 6.879 2.074 1 88.38 446 GLN A N 1
ATOM 3661 C CA . GLN A 1 446 ? -0.218 7.996 1.498 1 88.38 446 GLN A CA 1
ATOM 3662 C C . GLN A 1 446 ? 0.89 8.461 2.438 1 88.38 446 GLN A C 1
ATOM 3664 O O . GLN A 1 446 ? 1.987 8.805 1.991 1 88.38 446 GLN A O 1
ATOM 3669 N N . ALA A 1 447 ? 0.579 8.539 3.643 1 90.62 447 ALA A N 1
ATOM 3670 C CA . ALA A 1 447 ? 1.592 8.906 4.629 1 90.62 447 ALA A CA 1
ATOM 3671 C C . ALA A 1 447 ? 2.762 7.93 4.605 1 90.62 447 ALA A C 1
ATOM 3673 O O . ALA A 1 447 ? 3.924 8.336 4.641 1 90.62 447 ALA A O 1
ATOM 3674 N N . MET A 1 448 ? 2.477 6.68 4.535 1 87.81 448 MET A N 1
ATOM 3675 C CA . MET A 1 448 ? 3.512 5.648 4.516 1 87.81 448 MET A CA 1
ATOM 3676 C C . MET A 1 448 ? 4.316 5.711 3.219 1 87.81 448 MET A C 1
ATOM 3678 O O . MET A 1 448 ? 5.516 5.434 3.215 1 87.81 448 MET A O 1
ATOM 3682 N N . GLN A 1 449 ? 3.67 6.109 2.236 1 82.5 449 GLN A N 1
ATOM 3683 C CA . GLN A 1 449 ? 4.312 6.141 0.926 1 82.5 449 GLN A CA 1
ATOM 3684 C C . GLN A 1 449 ? 5.227 7.355 0.79 1 82.5 449 GLN A C 1
ATOM 3686 O O . GLN A 1 449 ? 6.34 7.246 0.271 1 82.5 449 GLN A O 1
ATOM 3691 N N . PHE A 1 450 ? 4.777 8.469 1.291 1 85.81 450 PHE A N 1
ATOM 3692 C CA . PHE A 1 450 ? 5.457 9.695 0.894 1 85.81 450 PHE A CA 1
ATOM 3693 C C . PHE A 1 450 ? 6.262 10.266 2.055 1 85.81 450 PHE A C 1
ATOM 3695 O O . PHE A 1 450 ? 7.199 11.039 1.844 1 85.81 450 PHE A O 1
ATOM 3702 N N . ALA A 1 451 ? 5.887 9.961 3.213 1 92.56 451 ALA A N 1
ATOM 3703 C CA . ALA A 1 451 ? 6.625 10.477 4.359 1 92.56 451 ALA A CA 1
ATOM 3704 C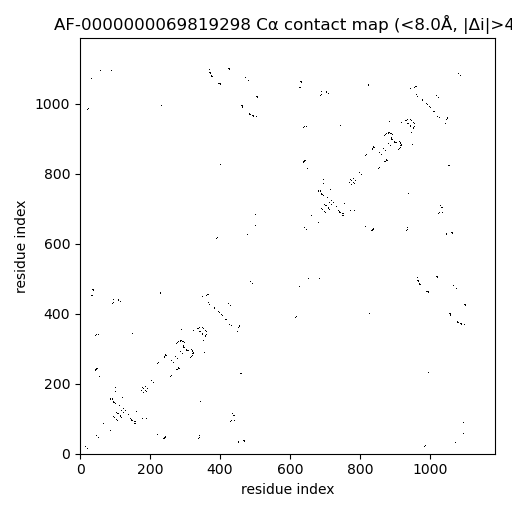 C . ALA A 1 451 ? 7.691 9.484 4.82 1 92.56 451 ALA A C 1
ATOM 3706 O O . ALA A 1 451 ? 7.395 8.312 5.059 1 92.56 451 ALA A O 1
ATOM 3707 N N . ASP A 1 452 ? 8.906 9.961 4.961 1 92.69 452 ASP A N 1
ATOM 3708 C CA . ASP A 1 452 ? 9.945 9.117 5.555 1 92.69 452 ASP A CA 1
ATOM 3709 C C . ASP A 1 452 ? 9.773 9.023 7.07 1 92.69 452 ASP A C 1
ATOM 3711 O O . ASP A 1 452 ? 9.906 7.945 7.648 1 92.69 452 ASP A O 1
ATOM 3715 N N . LEU A 1 453 ? 9.492 10.148 7.633 1 96.25 453 LEU A N 1
ATOM 3716 C CA . LEU A 1 453 ? 9.258 10.273 9.062 1 96.25 453 LEU A CA 1
ATOM 3717 C C . LEU A 1 453 ? 7.902 10.914 9.344 1 96.25 453 LEU A C 1
ATOM 3719 O O . LEU A 1 453 ? 7.363 11.633 8.492 1 96.25 453 LEU A O 1
ATOM 3723 N N . TYR A 1 454 ? 7.336 10.609 10.477 1 96.56 454 TYR A N 1
ATOM 3724 C CA . TYR A 1 454 ? 6.145 11.336 10.898 1 96.56 454 TYR A CA 1
ATOM 3725 C C . TYR A 1 454 ? 6.016 11.352 12.414 1 96.56 454 TYR A C 1
ATOM 3727 O O . TYR A 1 454 ? 6.508 10.445 13.094 1 96.56 454 TYR A O 1
ATOM 3735 N N . SER A 1 455 ? 5.508 12.336 12.969 1 96.06 455 SER A N 1
ATOM 3736 C CA . SER A 1 455 ? 5.223 12.523 14.391 1 96.06 455 SER A CA 1
ATOM 3737 C C . SER A 1 455 ? 4.137 13.57 14.602 1 96.06 455 SER A C 1
ATOM 3739 O O . SER A 1 455 ? 3.652 14.172 13.641 1 96.06 455 SER A O 1
ATOM 3741 N N . TYR A 1 456 ? 3.688 13.734 15.82 1 92.69 456 TYR A N 1
ATOM 3742 C CA . TYR A 1 456 ? 2.629 14.695 16.078 1 92.69 456 TYR A CA 1
ATOM 3743 C C . TYR A 1 456 ? 3.16 16.125 16 1 92.69 456 TYR A C 1
ATOM 3745 O O . TYR A 1 456 ? 2.395 17.062 15.781 1 92.69 456 TYR A O 1
ATOM 3753 N N . SER A 1 457 ? 4.488 16.234 16.156 1 94.06 457 SER A N 1
ATOM 3754 C CA . SER A 1 457 ? 5.129 17.547 16.125 1 94.06 457 SER A CA 1
ATOM 3755 C C . SER A 1 457 ? 6.559 17.438 15.602 1 94.06 457 SER A C 1
ATOM 3757 O O . SER A 1 457 ? 7.27 16.484 15.906 1 94.06 457 SER A O 1
ATOM 3759 N N . CYS A 1 458 ? 6.945 18.484 14.867 1 95.81 458 CYS A N 1
ATOM 3760 C CA . CYS A 1 458 ? 8.32 18.5 14.383 1 95.81 458 CYS A CA 1
ATOM 3761 C C . CYS A 1 458 ? 9.297 18.781 15.516 1 95.81 458 CYS A C 1
ATOM 3763 O O . CYS A 1 458 ? 10.5 18.516 15.391 1 95.81 458 CYS A O 1
ATOM 3765 N N . TYR A 1 459 ? 8.789 19.25 16.688 1 94.88 459 TYR A N 1
ATOM 3766 C CA . TYR A 1 459 ? 9.633 19.547 17.844 1 94.88 459 TYR A CA 1
ATOM 3767 C C . TYR A 1 459 ? 10.266 18.266 18.391 1 94.88 459 TYR A C 1
ATOM 3769 O O . TYR A 1 459 ? 11.258 18.328 19.125 1 94.88 459 TYR A O 1
ATOM 3777 N N . ASN A 1 460 ? 9.703 17.156 17.984 1 94.62 460 ASN A N 1
ATOM 3778 C CA . ASN A 1 460 ? 10.227 15.891 18.484 1 94.62 460 ASN A CA 1
ATOM 3779 C C . ASN A 1 460 ? 11.664 15.656 18.031 1 94.62 460 ASN A C 1
ATOM 3781 O O . ASN A 1 460 ? 12.359 14.805 18.578 1 94.62 460 ASN A O 1
ATOM 3785 N N . LEU A 1 461 ? 12.086 16.422 17.094 1 96.19 461 LEU A N 1
ATOM 3786 C CA . LEU A 1 461 ? 13.469 16.328 16.625 1 96.19 461 LEU A CA 1
ATOM 3787 C C . LEU A 1 461 ? 14.445 16.672 17.75 1 96.19 461 LEU A C 1
ATOM 3789 O O . LEU A 1 461 ? 15.602 16.25 17.734 1 96.19 461 LEU A O 1
ATOM 3793 N N . ILE A 1 462 ? 13.992 17.453 18.766 1 95.12 462 ILE A N 1
ATOM 3794 C CA . ILE A 1 462 ? 14.852 17.922 19.844 1 95.12 462 ILE A CA 1
ATOM 3795 C C . ILE A 1 462 ? 15.312 16.734 20.688 1 95.12 462 ILE A C 1
ATOM 3797 O O . ILE A 1 462 ? 16.359 16.797 21.344 1 95.12 462 ILE A O 1
ATOM 3801 N N . TYR A 1 463 ? 14.625 15.672 20.578 1 92.44 463 TYR A N 1
ATOM 3802 C CA . TYR A 1 463 ? 14.914 14.523 21.438 1 92.44 463 TYR A CA 1
ATOM 3803 C C . TYR A 1 463 ? 15.883 13.57 20.766 1 92.44 463 TYR A C 1
ATOM 3805 O O . TYR A 1 463 ? 16.219 12.516 21.312 1 92.44 463 TYR A O 1
ATOM 3813 N N . TYR A 1 464 ? 16.359 13.898 19.609 1 93.06 464 TYR A N 1
ATOM 3814 C CA . TYR A 1 464 ? 17.266 13.047 18.859 1 93.06 464 TYR A CA 1
ATOM 3815 C C . TYR A 1 464 ? 18.562 13.789 18.547 1 93.06 464 TYR A C 1
ATOM 3817 O O . TYR A 1 464 ? 18.547 14.977 18.219 1 93.06 464 TYR A O 1
ATOM 3825 N N . PRO A 1 465 ? 19.688 13.039 18.688 1 92.75 465 PRO A N 1
ATOM 3826 C CA . PRO A 1 465 ? 20.938 13.656 18.234 1 92.75 465 PRO A CA 1
ATOM 3827 C C . PRO A 1 465 ? 21.016 13.773 16.719 1 92.75 465 PRO A C 1
ATOM 3829 O O . PRO A 1 465 ? 20.375 12.992 16 1 92.75 465 PRO A O 1
ATOM 3832 N N . LEU A 1 466 ? 21.812 14.672 16.219 1 92.44 466 LEU A N 1
ATOM 3833 C CA . LEU A 1 466 ? 21.875 14.938 14.781 1 92.44 466 LEU A CA 1
ATOM 3834 C C . LEU A 1 466 ? 22.625 13.82 14.055 1 92.44 466 LEU A C 1
ATOM 3836 O O . LEU A 1 466 ? 22.641 13.773 12.828 1 92.44 466 LEU A O 1
ATOM 3840 N N . CYS A 1 467 ? 23.188 12.891 14.82 1 91.19 467 CYS A N 1
ATOM 3841 C CA . CYS A 1 467 ? 23.844 11.734 14.219 1 91.19 467 CYS A CA 1
ATOM 3842 C C . CYS A 1 467 ? 22.938 10.516 14.234 1 91.19 467 CYS A C 1
ATOM 3844 O O . CYS A 1 467 ? 23.344 9.414 13.859 1 91.19 467 CYS A O 1
ATOM 3846 N N . TYR A 1 468 ? 21.734 10.695 14.641 1 92 468 TYR A N 1
ATOM 3847 C CA . TYR A 1 468 ? 20.812 9.586 14.875 1 92 468 TYR A CA 1
ATOM 3848 C C . TYR A 1 468 ? 20.484 8.875 13.562 1 92 468 TYR A C 1
ATOM 3850 O O . TYR A 1 468 ? 20.359 9.508 12.516 1 92 468 TYR A O 1
ATOM 3858 N N . MET A 1 469 ? 20.312 7.621 13.703 1 90.81 469 MET A N 1
ATOM 3859 C CA . MET A 1 469 ? 19.844 6.805 12.586 1 90.81 469 MET A CA 1
ATOM 3860 C C . MET A 1 469 ? 18.453 6.273 12.844 1 90.81 469 MET A C 1
ATOM 3862 O O . MET A 1 469 ? 18.266 5.367 13.656 1 90.81 469 MET A O 1
ATOM 3866 N N . PHE A 1 470 ? 17.516 6.844 12.07 1 92 470 PHE A N 1
ATOM 3867 C CA . PHE A 1 470 ? 16.172 6.316 12.125 1 92 470 PHE A CA 1
ATOM 3868 C C . PHE A 1 470 ? 16.047 5.016 11.336 1 92 470 PHE A C 1
ATOM 3870 O O . PHE A 1 470 ? 16.375 4.977 10.148 1 92 470 PHE A O 1
ATOM 3877 N N . ARG A 1 471 ? 15.555 4.031 11.961 1 88.5 471 ARG A N 1
ATOM 3878 C CA . ARG A 1 471 ? 15.375 2.75 11.289 1 88.5 471 ARG A CA 1
ATOM 3879 C C . ARG A 1 471 ? 13.906 2.373 11.211 1 88.5 471 ARG A C 1
ATOM 3881 O O . ARG A 1 471 ? 13.195 2.387 12.219 1 88.5 471 ARG A O 1
ATOM 3888 N N . ALA A 1 472 ? 13.555 2.012 10.016 1 88.31 472 ALA A N 1
ATOM 3889 C CA . ALA A 1 472 ? 12.156 1.654 9.805 1 88.31 472 ALA A CA 1
ATOM 3890 C C . ALA A 1 472 ? 11.883 0.229 10.273 1 88.31 472 ALA A C 1
ATOM 3892 O O . ALA A 1 472 ? 12.648 -0.69 9.977 1 88.31 472 ALA A O 1
ATOM 3893 N N . PRO A 1 473 ? 10.773 0.071 11.016 1 85.75 473 PRO A N 1
ATOM 3894 C CA . PRO A 1 473 ? 10.352 -1.3 11.32 1 85.75 473 PRO A CA 1
ATOM 3895 C C . PRO A 1 473 ? 9.805 -2.031 10.094 1 85.75 473 PRO A C 1
ATOM 3897 O O . PRO A 1 473 ? 9.281 -1.397 9.172 1 85.75 473 PRO A O 1
ATOM 3900 N N . PRO A 1 474 ? 9.992 -3.332 10.062 1 80.31 474 PRO A N 1
ATOM 3901 C CA . PRO A 1 474 ? 9.453 -4.074 8.922 1 80.31 474 PRO A CA 1
ATOM 3902 C C . PRO A 1 474 ? 7.93 -4.125 8.906 1 80.31 474 PRO A C 1
ATOM 3904 O O . PRO A 1 474 ? 7.305 -4.242 9.969 1 80.31 474 PRO A O 1
ATOM 3907 N N . MET A 1 475 ? 7.398 -3.869 7.812 1 80.75 475 MET A N 1
ATOM 3908 C CA . MET A 1 475 ? 5.984 -4.16 7.617 1 80.75 475 MET A CA 1
ATOM 3909 C C . MET A 1 475 ? 5.773 -5.633 7.277 1 80.75 475 MET A C 1
ATOM 3911 O O . MET A 1 475 ? 6.262 -6.113 6.25 1 80.75 475 MET A O 1
ATOM 3915 N N . LEU A 1 476 ? 5.035 -6.262 8.047 1 85.44 476 LEU A N 1
ATOM 3916 C CA . LEU A 1 476 ? 4.918 -7.707 7.91 1 85.44 476 LEU A CA 1
ATOM 3917 C C . LEU A 1 476 ? 3.637 -8.086 7.172 1 85.44 476 LEU A C 1
ATOM 3919 O O . LEU A 1 476 ? 2.582 -7.492 7.414 1 85.44 476 LEU A O 1
ATOM 3923 N N . MET A 1 477 ? 3.758 -9.008 6.266 1 89.88 477 MET A N 1
ATOM 3924 C CA . MET A 1 477 ? 2.596 -9.633 5.641 1 89.88 477 MET A CA 1
ATOM 3925 C C . MET A 1 477 ? 1.97 -10.672 6.566 1 89.88 477 MET A C 1
ATOM 3927 O O . MET A 1 477 ? 2.59 -11.086 7.547 1 89.88 477 MET A O 1
ATOM 3931 N N . PRO A 1 478 ? 0.777 -11.141 6.238 1 88.88 478 PRO A N 1
ATOM 3932 C CA . PRO A 1 478 ? 0.087 -12.07 7.137 1 88.88 478 PRO A CA 1
ATOM 3933 C C . PRO A 1 478 ? 0.892 -13.336 7.402 1 88.88 478 PRO A C 1
ATOM 3935 O O . PRO A 1 478 ? 0.905 -13.836 8.531 1 88.88 478 PRO A O 1
ATOM 3938 N N . HIS A 1 479 ? 1.644 -13.836 6.465 1 90.12 479 HIS A N 1
ATOM 3939 C CA . HIS A 1 479 ? 2.391 -15.07 6.68 1 90.12 479 HIS A CA 1
ATOM 3940 C C . HIS A 1 479 ? 3.623 -14.82 7.543 1 90.12 479 HIS A C 1
ATOM 3942 O O . HIS A 1 479 ? 4.219 -15.766 8.07 1 90.12 479 HIS A O 1
ATOM 3948 N N . GLU A 1 480 ? 4.027 -13.586 7.621 1 85.31 480 GLU A N 1
ATOM 3949 C CA . GLU A 1 480 ? 5.148 -13.211 8.484 1 85.31 480 GLU A CA 1
ATOM 3950 C C . GLU A 1 480 ? 4.668 -12.852 9.883 1 85.31 480 GLU A C 1
ATOM 3952 O O . GLU A 1 480 ? 5.277 -13.258 10.883 1 85.31 480 GLU A O 1
ATOM 3957 N N . SER A 1 481 ? 3.547 -12.156 9.938 1 82.31 481 SER A N 1
ATOM 3958 C CA . SER A 1 481 ? 3.055 -11.648 11.211 1 82.31 481 SER A CA 1
ATOM 3959 C C . SER A 1 481 ? 2.381 -12.75 12.023 1 82.31 481 SER A C 1
ATOM 3961 O O . SER A 1 481 ? 2.348 -12.688 13.258 1 82.31 481 SER A O 1
ATOM 3963 N N . THR A 1 482 ? 1.898 -13.758 11.383 1 78.38 482 THR A N 1
ATOM 3964 C CA . THR A 1 482 ? 1.098 -14.742 12.102 1 78.38 482 THR A CA 1
ATOM 3965 C C . THR A 1 482 ? 1.88 -16.047 12.289 1 78.38 482 THR A C 1
ATOM 3967 O O . THR A 1 482 ? 1.442 -16.938 13.016 1 78.38 482 THR A O 1
ATOM 3970 N N . VAL A 1 483 ? 2.98 -16.234 11.578 1 75.81 483 VAL A N 1
ATOM 3971 C CA . VAL A 1 483 ? 3.789 -17.438 11.719 1 75.81 483 VAL A CA 1
ATOM 3972 C C . VAL A 1 483 ? 4.953 -17.172 12.672 1 75.81 483 VAL A C 1
ATOM 3974 O O . VAL A 1 483 ? 5.809 -16.328 12.391 1 75.81 483 VAL A O 1
ATOM 3977 N N . PRO A 1 484 ? 4.965 -17.812 13.758 1 72.56 484 PRO A N 1
ATOM 3978 C CA . PRO A 1 484 ? 6.07 -17.609 14.695 1 72.56 484 PRO A CA 1
ATOM 3979 C C . PRO A 1 484 ? 7.395 -18.172 14.18 1 72.56 484 PRO A C 1
ATOM 3981 O O . PRO A 1 484 ? 7.402 -19.125 13.406 1 72.56 484 PRO A O 1
ATOM 3984 N N . HIS A 1 485 ? 8.508 -17.578 14.531 1 67.25 485 HIS A N 1
ATOM 3985 C CA . HIS A 1 485 ? 9.852 -18.016 14.148 1 67.25 485 HIS A CA 1
ATOM 3986 C C . HIS A 1 485 ? 10.219 -19.328 14.836 1 67.25 485 HIS A C 1
ATOM 3988 O O . HIS A 1 485 ? 10.992 -20.125 14.297 1 67.25 485 HIS A O 1
ATOM 3994 N N . GLU A 1 486 ? 9.688 -19.531 15.984 1 62.78 486 GLU A N 1
ATOM 3995 C CA . GLU A 1 486 ? 10.133 -20.625 16.828 1 62.78 486 GLU A CA 1
ATOM 3996 C C . GLU A 1 486 ? 9.609 -21.969 16.297 1 62.78 486 GLU A C 1
ATOM 3998 O O . GLU A 1 486 ? 8.492 -22.047 15.781 1 62.78 486 GLU A O 1
ATOM 4003 N N . GLU A 1 487 ? 10.633 -22.859 15.984 1 57.69 487 GLU A N 1
ATOM 4004 C CA . GLU A 1 487 ? 10.289 -24.234 15.633 1 57.69 487 GLU A CA 1
ATOM 4005 C C . GLU A 1 487 ? 9.438 -24.891 16.719 1 57.69 487 GLU A C 1
ATOM 4007 O O . GLU A 1 487 ? 9.711 -24.719 17.922 1 57.69 487 GLU A O 1
ATOM 4012 N N . THR A 1 488 ? 8.211 -25.031 16.359 1 55.22 488 THR A N 1
ATOM 4013 C CA . THR A 1 488 ? 7.457 -25.828 17.328 1 55.22 488 THR A CA 1
ATOM 4014 C C . THR A 1 488 ? 7.59 -27.312 17.016 1 55.22 488 THR A C 1
ATOM 4016 O O . THR A 1 488 ? 8.016 -27.703 15.922 1 55.22 488 THR A O 1
ATOM 4019 N N . ALA A 1 489 ? 7.734 -28.219 17.969 1 48.47 489 ALA A N 1
ATOM 4020 C CA . ALA A 1 489 ? 7.836 -29.672 17.891 1 48.47 489 ALA A CA 1
ATOM 4021 C C . ALA A 1 489 ? 6.973 -30.219 16.75 1 48.47 489 ALA A C 1
ATOM 4023 O O . ALA A 1 489 ? 7.289 -31.25 16.172 1 48.47 489 ALA A O 1
ATOM 4024 N N . PHE A 1 490 ? 5.906 -29.672 16.5 1 48.06 490 PHE A N 1
ATOM 4025 C CA . PHE A 1 490 ? 4.934 -30.234 15.562 1 48.06 490 PHE A CA 1
ATOM 4026 C C . PHE A 1 490 ? 5.176 -29.719 14.156 1 48.06 490 PHE A C 1
ATOM 4028 O O . PHE A 1 490 ? 4.609 -30.234 13.188 1 48.06 490 PHE A O 1
ATOM 4035 N N . GLU A 1 491 ? 5.863 -28.688 14.062 1 56.56 491 GLU A N 1
ATOM 4036 C CA . GLU A 1 491 ? 6.117 -28.188 12.719 1 56.56 491 GLU A CA 1
ATOM 4037 C C . GLU A 1 491 ? 7.594 -28.312 12.344 1 56.56 491 GLU A C 1
ATOM 4039 O O . GLU A 1 491 ? 8.398 -27.438 12.656 1 56.56 491 GLU A O 1
ATOM 4044 N N . SER A 1 492 ? 7.895 -29.719 12.367 1 50.72 492 SER A N 1
ATOM 4045 C CA . SER A 1 492 ? 9.273 -29.938 11.938 1 50.72 492 SER A CA 1
ATOM 4046 C C . SER A 1 492 ? 9.5 -29.422 10.523 1 50.72 492 SER A C 1
ATOM 4048 O O . SER A 1 492 ? 8.594 -29.469 9.688 1 50.72 492 SER A O 1
ATOM 4050 N N . PHE A 1 493 ? 10.398 -28.578 10.414 1 54.66 493 PHE A N 1
ATOM 4051 C CA . PHE A 1 493 ? 10.961 -28.031 9.188 1 54.66 493 PHE A CA 1
ATOM 4052 C C . PHE A 1 493 ? 11.203 -29.125 8.156 1 54.66 493 PHE A C 1
ATOM 4054 O O . PHE A 1 493 ? 11.359 -28.844 6.969 1 54.66 493 PHE A O 1
ATOM 4061 N N . LYS A 1 494 ? 11.258 -30.375 8.688 1 54.81 494 LYS A N 1
ATOM 4062 C CA . LYS A 1 494 ? 11.664 -31.469 7.801 1 54.81 494 LYS A CA 1
ATOM 4063 C C . LYS A 1 494 ? 10.695 -31.609 6.633 1 54.81 494 LYS A C 1
ATOM 4065 O O . LYS A 1 494 ? 11.109 -31.906 5.512 1 54.81 494 LYS A O 1
ATOM 4070 N N . ASP A 1 495 ? 9.453 -31.312 7.016 1 54.16 495 ASP A N 1
ATOM 4071 C CA . ASP A 1 495 ? 8.484 -31.438 5.93 1 54.16 495 ASP A CA 1
ATOM 4072 C C . ASP A 1 495 ? 8.703 -30.344 4.875 1 54.16 495 ASP A C 1
ATOM 4074 O O . ASP A 1 495 ? 8.5 -30.594 3.682 1 54.16 495 ASP A O 1
ATOM 4078 N N . LEU A 1 496 ? 9.094 -29.203 5.332 1 57 496 LEU A N 1
ATOM 4079 C CA . LEU A 1 496 ? 9.367 -28.141 4.371 1 57 496 LEU A CA 1
ATOM 4080 C C . LEU A 1 496 ? 10.664 -28.406 3.611 1 57 496 LEU A C 1
ATOM 4082 O O . LEU A 1 496 ? 10.805 -28.016 2.451 1 57 496 LEU A O 1
ATOM 4086 N N . GLU A 1 497 ? 11.531 -29.094 4.289 1 56.41 497 GLU A N 1
ATOM 4087 C CA . GLU A 1 497 ? 12.812 -29.406 3.664 1 56.41 497 GLU A CA 1
ATOM 4088 C C . GLU A 1 497 ? 12.633 -30.359 2.48 1 56.41 497 GLU A C 1
ATOM 4090 O O . GLU A 1 497 ? 13.359 -30.266 1.488 1 56.41 497 GLU A O 1
ATOM 4095 N N . ASP A 1 498 ? 11.609 -31.312 2.631 1 50.09 498 ASP A N 1
ATOM 4096 C CA . ASP A 1 498 ? 11.406 -32.344 1.608 1 50.09 498 ASP A CA 1
ATOM 4097 C C . ASP A 1 498 ? 10.586 -31.797 0.444 1 50.09 498 ASP A C 1
ATOM 4099 O O . ASP A 1 498 ? 10.422 -32.469 -0.574 1 50.09 498 ASP A O 1
ATOM 4103 N N . SER A 1 499 ? 9.852 -30.875 0.755 1 47.75 499 SER A N 1
ATOM 4104 C CA . SER A 1 499 ? 9.031 -30.391 -0.353 1 47.75 499 SER A CA 1
ATOM 4105 C C . SER A 1 499 ? 9.891 -29.812 -1.468 1 47.75 499 SER A C 1
ATOM 4107 O O . SER A 1 499 ? 10.75 -28.969 -1.218 1 47.75 499 SER A O 1
ATOM 4109 N N . PRO A 1 500 ? 10.023 -30.688 -2.5 1 42.59 500 PRO A N 1
ATOM 4110 C CA . PRO A 1 500 ? 10.734 -30.141 -3.654 1 42.59 500 PRO A CA 1
ATOM 4111 C C . PRO A 1 500 ? 10.344 -28.688 -3.959 1 42.59 500 PRO A C 1
ATOM 4113 O O . PRO A 1 500 ? 9.164 -28.406 -4.207 1 42.59 500 PRO A O 1
ATOM 4116 N N . CYS A 1 501 ? 10.289 -27.938 -3.047 1 45.22 501 CYS A N 1
ATOM 4117 C CA . CYS A 1 501 ? 9.922 -26.641 -3.584 1 45.22 501 CYS A CA 1
ATOM 4118 C C . CYS A 1 501 ? 10.742 -26.312 -4.828 1 45.22 501 CYS A C 1
ATOM 4120 O O . CYS A 1 501 ? 11.977 -26.312 -4.781 1 45.22 501 CYS A O 1
ATOM 4122 N N . GLY A 1 502 ? 10.375 -26.922 -5.863 1 41.81 502 GLY A N 1
ATOM 4123 C CA . GLY A 1 502 ? 10.945 -26.625 -7.164 1 41.81 502 GLY A CA 1
ATOM 4124 C C . GLY A 1 502 ? 11.711 -25.312 -7.188 1 41.81 502 GLY A C 1
ATOM 4125 O O . GLY A 1 502 ? 12.438 -25.031 -8.148 1 41.81 502 GLY A O 1
ATOM 4126 N N . LEU A 1 503 ? 10.953 -24.25 -6.867 1 44.97 503 LEU A N 1
ATOM 4127 C CA . LEU A 1 503 ? 11.797 -23.062 -6.949 1 44.97 503 LEU A CA 1
ATOM 4128 C C . LEU A 1 503 ? 12.992 -23.188 -6.004 1 44.97 503 LEU A C 1
ATOM 4130 O O . LEU A 1 503 ? 12.828 -23.109 -4.785 1 44.97 503 LEU A O 1
ATOM 4134 N N . ARG A 1 504 ? 13.758 -24.234 -5.992 1 41.12 504 ARG A N 1
ATOM 4135 C CA . ARG A 1 504 ? 14.977 -24.688 -5.332 1 41.12 504 ARG A CA 1
ATOM 4136 C C . ARG A 1 504 ? 15.648 -23.531 -4.594 1 41.12 504 ARG A C 1
ATOM 4138 O O . ARG A 1 504 ? 15.531 -22.375 -4.996 1 41.12 504 ARG A O 1
ATOM 4145 N N . ARG A 1 505 ? 16.094 -23.984 -3.348 1 45.28 505 ARG A N 1
ATOM 4146 C CA . ARG A 1 505 ? 16.844 -23.328 -2.273 1 45.28 505 ARG A CA 1
ATOM 4147 C C . ARG A 1 505 ? 17.953 -22.453 -2.832 1 45.28 505 ARG A C 1
ATOM 4149 O O . ARG A 1 505 ? 18.922 -22.953 -3.4 1 45.28 505 ARG A O 1
ATOM 4156 N N . ARG A 1 506 ? 17.656 -21.656 -3.318 1 42.69 506 ARG A N 1
ATOM 4157 C CA . ARG A 1 506 ? 18.422 -20.594 -3.928 1 42.69 506 ARG A CA 1
ATOM 4158 C C . ARG A 1 506 ? 19.594 -20.188 -3.039 1 42.69 506 ARG A C 1
ATOM 4160 O O . ARG A 1 506 ? 20.172 -19.109 -3.209 1 42.69 506 ARG A O 1
ATOM 4167 N N . THR A 1 507 ? 19.812 -20.844 -1.905 1 35.78 507 THR A N 1
ATOM 4168 C CA . THR A 1 507 ? 20.875 -20.328 -1.062 1 35.78 507 THR A CA 1
ATOM 4169 C C . THR A 1 507 ? 22.203 -20.359 -1.804 1 35.78 507 THR A C 1
ATOM 4171 O O . THR A 1 507 ? 23.266 -20.375 -1.181 1 35.78 507 THR A O 1
ATOM 4174 N N . THR A 1 508 ? 22.328 -20.625 -2.998 1 35.59 508 THR A N 1
ATOM 4175 C CA . THR A 1 508 ? 23.719 -20.578 -3.41 1 35.59 508 THR A CA 1
ATOM 4176 C C . THR A 1 508 ? 24.266 -19.156 -3.357 1 35.59 508 THR A C 1
ATOM 4178 O O . THR A 1 508 ? 23.625 -18.219 -3.873 1 35.59 508 THR A O 1
ATOM 4181 N N . THR A 1 509 ? 25.141 -18.812 -2.453 1 35.81 509 THR A N 1
ATOM 4182 C CA . THR A 1 509 ? 25.859 -17.547 -2.266 1 35.81 509 THR A CA 1
ATOM 4183 C C . THR A 1 509 ? 26.344 -17 -3.605 1 35.81 509 THR A C 1
ATOM 4185 O O . THR A 1 509 ? 26.484 -17.75 -4.578 1 35.81 509 THR A O 1
ATOM 4188 N N . GLU A 1 510 ? 26.391 -15.672 -3.748 1 36.41 510 GLU A N 1
ATOM 4189 C CA . GLU A 1 510 ? 27.031 -14.953 -4.848 1 36.41 510 GLU A CA 1
ATOM 4190 C C . GLU A 1 510 ? 28.281 -15.672 -5.332 1 36.41 510 GLU A C 1
ATOM 4192 O O . GLU A 1 510 ? 28.531 -15.75 -6.535 1 36.41 510 GLU A O 1
ATOM 4197 N N . ALA A 1 511 ? 29.078 -16.141 -4.402 1 38.12 511 ALA A N 1
ATOM 4198 C CA . ALA A 1 511 ? 30.344 -16.797 -4.719 1 38.12 511 ALA A CA 1
ATOM 4199 C C . ALA A 1 511 ? 30.109 -18.109 -5.461 1 38.12 511 ALA A C 1
ATOM 4201 O O . ALA A 1 511 ? 30.828 -18.422 -6.414 1 38.12 511 ALA A O 1
ATOM 4202 N N . GLU A 1 512 ? 29.094 -18.781 -5.043 1 41.56 512 GLU A N 1
ATOM 4203 C CA . GLU A 1 512 ? 28.906 -20.094 -5.672 1 41.56 512 GLU A CA 1
ATOM 4204 C C . GLU A 1 512 ? 28.234 -19.953 -7.031 1 41.56 512 GLU A C 1
ATOM 4206 O O . GLU A 1 512 ? 28.562 -20.672 -7.973 1 41.56 512 GLU A O 1
ATOM 4211 N N . MET A 1 513 ? 27.391 -19 -7.137 1 42.69 513 MET A N 1
ATOM 4212 C CA . MET A 1 513 ? 26.844 -18.688 -8.453 1 42.69 513 MET A CA 1
ATOM 4213 C C . MET A 1 513 ? 27.938 -18.141 -9.367 1 42.69 513 MET A C 1
ATOM 4215 O O . MET A 1 513 ? 28.031 -18.5 -10.539 1 42.69 513 MET A O 1
ATOM 4219 N N . ALA A 1 514 ? 28.781 -17.234 -8.766 1 43.22 514 ALA A N 1
ATOM 4220 C CA . ALA A 1 514 ? 29.984 -16.828 -9.477 1 43.22 514 ALA A CA 1
ATOM 4221 C C . ALA A 1 514 ? 30.859 -18.031 -9.805 1 43.22 514 ALA A C 1
ATOM 4223 O O . ALA A 1 514 ? 31.422 -18.109 -10.898 1 43.22 514 ALA A O 1
ATOM 4224 N N . ARG A 1 515 ? 30.953 -18.969 -8.883 1 46.31 515 ARG A N 1
ATOM 4225 C CA . ARG A 1 515 ? 31.75 -20.172 -9.156 1 46.31 515 ARG A CA 1
ATOM 4226 C C . ARG A 1 515 ? 31.078 -21.047 -10.203 1 46.31 515 ARG A C 1
ATOM 4228 O O . ARG A 1 515 ? 31.75 -21.562 -11.102 1 46.31 515 ARG A O 1
ATOM 4235 N N . HIS A 1 516 ? 29.781 -21.156 -10.039 1 44.28 516 HIS A N 1
ATOM 4236 C CA . HIS A 1 516 ? 29.078 -21.953 -11.039 1 44.28 516 HIS A CA 1
ATOM 4237 C C . HIS A 1 516 ? 28.984 -21.203 -12.367 1 44.28 516 HIS A C 1
ATOM 4239 O O . HIS A 1 516 ? 29.203 -21.797 -13.43 1 44.28 516 HIS A O 1
ATOM 4245 N N . ILE A 1 517 ? 28.688 -19.922 -12.211 1 46.12 517 ILE A N 1
ATOM 4246 C CA . ILE A 1 517 ? 28.781 -19.094 -13.406 1 46.12 517 ILE A CA 1
ATOM 4247 C C . ILE A 1 517 ? 30.234 -19.016 -13.867 1 46.12 517 ILE A C 1
ATOM 4249 O O . ILE A 1 517 ? 30.531 -19.156 -15.055 1 46.12 517 ILE A O 1
ATOM 4253 N N . LYS A 1 518 ? 31.172 -18.766 -12.891 1 44.19 518 LYS A N 1
ATOM 4254 C CA . LYS A 1 518 ? 32.594 -18.875 -13.211 1 44.19 518 LYS A CA 1
ATOM 4255 C C . LYS A 1 518 ? 32.969 -20.297 -13.656 1 44.19 518 LYS A C 1
ATOM 4257 O O . LYS A 1 518 ? 33.719 -20.484 -14.609 1 44.19 518 LYS A O 1
ATOM 4262 N N . ALA A 1 519 ? 32.594 -21.297 -12.93 1 45.31 519 ALA A N 1
ATOM 4263 C CA . ALA A 1 519 ? 32.875 -22.672 -13.344 1 45.31 519 ALA A CA 1
ATOM 4264 C C . ALA A 1 519 ? 32.25 -22.969 -14.711 1 45.31 519 ALA A C 1
ATOM 4266 O O . ALA A 1 519 ? 32.844 -23.688 -15.523 1 45.31 519 ALA A O 1
ATOM 4267 N N . MET A 1 520 ? 31.172 -22.453 -14.898 1 43.16 520 MET A N 1
ATOM 4268 C CA . MET A 1 520 ? 30.594 -22.516 -16.234 1 43.16 520 MET A CA 1
ATOM 4269 C C . MET A 1 520 ? 31.406 -21.688 -17.219 1 43.16 520 MET A C 1
ATOM 4271 O O . MET A 1 520 ? 31.562 -22.078 -18.391 1 43.16 520 MET A O 1
ATOM 4275 N N . LEU A 1 521 ? 31.906 -20.547 -16.641 1 39.78 521 LEU A N 1
ATOM 4276 C CA . LEU A 1 521 ? 32.844 -19.75 -17.453 1 39.78 521 LEU A CA 1
ATOM 4277 C C . LEU A 1 521 ? 34.188 -20.484 -17.578 1 39.78 521 LEU A C 1
ATOM 4279 O O . LEU A 1 521 ? 34.781 -20.469 -18.656 1 39.78 521 LEU A O 1
ATOM 4283 N N . LEU A 1 522 ? 34.812 -20.984 -16.469 1 37.22 522 LEU A N 1
ATOM 4284 C CA . LEU A 1 522 ? 36.125 -21.656 -16.5 1 37.22 522 LEU A CA 1
ATOM 4285 C C . LEU A 1 522 ? 36.031 -22.969 -17.25 1 37.22 522 LEU A C 1
ATOM 4287 O O . LEU A 1 522 ? 37.031 -23.469 -17.797 1 37.22 522 LEU A O 1
ATOM 4291 N N . LYS A 1 523 ? 35.125 -23.844 -17.125 1 40.72 523 LYS A N 1
ATOM 4292 C CA . LYS A 1 523 ? 35.125 -25.078 -17.891 1 40.72 523 LYS A CA 1
ATOM 4293 C C . LYS A 1 523 ? 35.344 -24.797 -19.375 1 40.72 523 LYS A C 1
ATOM 4295 O O . LYS A 1 523 ? 35.625 -25.703 -20.156 1 40.72 523 LYS A O 1
ATOM 4300 N N . ARG A 1 524 ? 35.188 -23.641 -19.875 1 38.09 524 ARG A N 1
ATOM 4301 C CA . ARG A 1 524 ? 35.562 -23.484 -21.281 1 38.09 524 ARG A CA 1
ATOM 4302 C C . ARG A 1 524 ? 37 -23.016 -21.422 1 38.09 524 ARG A C 1
ATOM 4304 O O . ARG A 1 524 ? 37.438 -22.656 -22.516 1 38.09 524 ARG A O 1
ATOM 4311 N N . LEU A 1 525 ? 37.781 -22.688 -20.188 1 32.03 525 LEU A N 1
ATOM 4312 C CA . LEU A 1 525 ? 39.188 -22.375 -20.547 1 32.03 525 LEU A CA 1
ATOM 4313 C C . LEU A 1 525 ? 39.969 -23.656 -20.859 1 32.03 525 LEU A C 1
ATOM 4315 O O . LEU A 1 525 ? 39.844 -24.641 -20.125 1 32.03 525 LEU A O 1
ATOM 4319 N N . PRO A 1 526 ? 40.656 -23.859 -22 1 31.2 526 PRO A N 1
ATOM 4320 C CA . PRO A 1 526 ? 41.594 -24.922 -22.312 1 31.2 526 PRO A CA 1
ATOM 4321 C C . PRO A 1 526 ? 42.719 -25.062 -21.281 1 31.2 526 PRO A C 1
ATOM 4323 O O . PRO A 1 526 ? 43.031 -24.094 -20.578 1 31.2 526 PRO A O 1
ATOM 4326 N N . ASP A 1 527 ? 43.375 -26.297 -20.766 1 31.2 527 ASP A N 1
ATOM 4327 C CA . ASP A 1 527 ? 44.406 -26.797 -19.891 1 31.2 527 ASP A CA 1
ATOM 4328 C C . ASP A 1 527 ? 45.688 -25.969 -20 1 31.2 527 ASP A C 1
ATOM 4330 O O . ASP A 1 527 ? 46.5 -25.938 -19.078 1 31.2 527 ASP A O 1
ATOM 4334 N N . SER A 1 528 ? 46.281 -25.531 -21.141 1 30.81 528 SER A N 1
ATOM 4335 C CA . SER A 1 528 ? 47.656 -25.109 -21.375 1 30.81 528 SER A CA 1
ATOM 4336 C C . SER A 1 528 ? 48 -23.875 -20.547 1 30.81 528 SER A C 1
ATOM 4338 O O . SER A 1 528 ? 49.188 -23.609 -20.281 1 30.81 528 SER A O 1
ATOM 4340 N N . MET A 1 529 ? 47.25 -22.875 -20.453 1 27.38 529 MET A N 1
ATOM 4341 C CA . MET A 1 529 ? 47.812 -21.625 -19.938 1 27.38 529 MET A CA 1
ATOM 4342 C C . MET A 1 529 ? 47.844 -21.625 -18.422 1 27.38 529 MET A C 1
ATOM 4344 O O . MET A 1 529 ? 48.125 -20.609 -17.797 1 27.38 529 MET A O 1
ATOM 4348 N N . MET A 1 530 ? 47.5 -22.828 -17.734 1 26.53 530 MET A N 1
ATOM 4349 C CA . MET A 1 530 ? 47.531 -22.844 -16.281 1 26.53 530 MET A CA 1
ATOM 4350 C C . MET A 1 530 ? 48.969 -23 -15.773 1 26.53 530 MET A C 1
ATOM 4352 O O . MET A 1 530 ? 49.188 -23.203 -14.578 1 26.53 530 MET A O 1
ATOM 4356 N N . ALA A 1 531 ? 50.031 -23.328 -16.672 1 24.69 531 ALA A N 1
ATOM 4357 C CA . ALA A 1 531 ? 51.281 -23.812 -16.094 1 24.69 531 ALA A CA 1
ATOM 4358 C C . ALA A 1 531 ? 51.969 -22.719 -15.273 1 24.69 531 ALA A C 1
ATOM 4360 O O . ALA A 1 531 ? 52.719 -23.016 -14.344 1 24.69 531 ALA A O 1
ATOM 4361 N N . THR A 1 532 ? 52.312 -21.547 -15.852 1 22.33 532 THR A N 1
ATOM 4362 C CA . THR A 1 532 ? 53.594 -20.969 -15.5 1 22.33 532 THR A CA 1
ATOM 4363 C C . THR A 1 532 ? 53.594 -20.484 -14.047 1 22.33 532 THR A C 1
ATOM 4365 O O . THR A 1 532 ? 54.594 -20.672 -13.336 1 22.33 532 THR A O 1
ATOM 4368 N N . HIS A 1 533 ? 53.062 -19.297 -13.695 1 22.47 533 HIS A N 1
ATOM 4369 C CA . HIS A 1 533 ? 53.781 -18.391 -12.812 1 22.47 533 HIS A CA 1
ATOM 4370 C C . HIS A 1 533 ? 53.625 -18.781 -11.352 1 22.47 533 HIS A C 1
ATOM 4372 O O . HIS A 1 533 ? 52.562 -18.5 -10.75 1 22.47 533 HIS A O 1
ATOM 4378 N N . SER A 1 534 ? 54.062 -20.031 -10.906 1 21.56 534 SER A N 1
ATOM 4379 C CA . SER A 1 534 ? 54.031 -20.609 -9.57 1 21.56 534 SER A CA 1
ATOM 4380 C C . SER A 1 534 ? 54.656 -19.656 -8.539 1 21.56 534 SER A C 1
ATOM 4382 O O . SER A 1 534 ? 54.469 -19.844 -7.336 1 21.56 534 SER A O 1
ATOM 4384 N N . SER A 1 535 ? 55.906 -19.188 -8.789 1 20.95 535 SER A N 1
ATOM 4385 C CA . SER A 1 535 ? 56.906 -19.094 -7.738 1 20.95 535 SER A CA 1
ATOM 4386 C C . SER A 1 535 ? 56.562 -18.016 -6.727 1 20.95 535 SER A C 1
ATOM 4388 O O . SER A 1 535 ? 57.281 -17.812 -5.742 1 20.95 535 SER A O 1
ATOM 4390 N N . VAL A 1 536 ? 56.125 -16.891 -7.254 1 21.67 536 VAL A N 1
ATOM 4391 C CA . VAL A 1 536 ? 56.594 -15.742 -6.496 1 21.67 536 VAL A CA 1
ATOM 4392 C C . VAL A 1 536 ? 56.031 -15.805 -5.066 1 21.67 536 VAL A C 1
ATOM 4394 O O . VAL A 1 536 ? 54.938 -16.312 -4.832 1 21.67 536 VAL A O 1
ATOM 4397 N N . GLY A 1 537 ? 56.875 -15.633 -3.984 1 20.42 537 GLY A N 1
ATOM 4398 C CA . GLY A 1 537 ? 57.125 -15.617 -2.551 1 20.42 537 GLY A CA 1
ATOM 4399 C C . GLY A 1 537 ? 56 -14.977 -1.764 1 20.42 537 GLY A C 1
ATOM 4400 O O . GLY A 1 537 ? 55.25 -14.141 -2.289 1 20.42 537 GLY A O 1
ATOM 4401 N N . GLU A 1 538 ? 55.5 -15.656 -0.76 1 20.22 538 GLU A N 1
ATOM 4402 C CA . GLU A 1 538 ? 54.375 -15.656 0.161 1 20.22 538 GLU A CA 1
ATOM 4403 C C . GLU A 1 538 ? 54.312 -14.359 0.958 1 20.22 538 GLU A C 1
ATOM 4405 O O . GLU A 1 538 ? 53.625 -14.281 1.979 1 20.22 538 GLU A O 1
ATOM 4410 N N . THR A 1 539 ? 55.062 -13.289 0.549 1 20.03 539 THR A N 1
ATOM 4411 C CA . THR A 1 539 ? 55.188 -12.289 1.607 1 20.03 539 THR A CA 1
ATOM 4412 C C . THR A 1 539 ? 53.844 -11.945 2.182 1 20.03 539 THR A C 1
ATOM 4414 O O . THR A 1 539 ? 52.875 -11.734 1.436 1 20.03 539 THR A O 1
ATOM 4417 N N . GLU A 1 540 ? 53.531 -12.312 3.449 1 20.06 540 GLU A N 1
ATOM 4418 C CA . GLU A 1 540 ? 52.438 -12.25 4.434 1 20.06 540 GLU A CA 1
ATOM 4419 C C . GLU A 1 540 ? 51.875 -10.852 4.516 1 20.06 540 GLU A C 1
ATOM 4421 O O . GLU A 1 540 ? 51.094 -10.539 5.434 1 20.06 540 GLU A O 1
ATOM 4426 N N . GLU A 1 541 ? 52.219 -9.906 3.586 1 19.39 541 GLU A N 1
ATOM 4427 C CA . GLU A 1 541 ? 51.938 -8.555 4.043 1 19.39 541 GLU A CA 1
ATOM 4428 C C . GLU A 1 541 ? 50.469 -8.414 4.488 1 19.39 541 GLU A C 1
ATOM 4430 O O . GLU A 1 541 ? 49.594 -9.164 4.027 1 19.39 541 GLU A O 1
ATOM 4435 N N . ASP A 1 542 ? 50.25 -7.625 5.625 1 20.16 542 ASP A N 1
ATOM 4436 C CA . ASP A 1 542 ? 49.25 -7.148 6.559 1 20.16 542 ASP A CA 1
ATOM 4437 C C . ASP A 1 542 ? 48.031 -6.609 5.816 1 20.16 542 ASP A C 1
ATOM 4439 O O . ASP A 1 542 ? 48.125 -5.652 5.047 1 20.16 542 ASP A O 1
ATOM 4443 N N . TYR A 1 543 ? 47.344 -7.391 5.219 1 19.12 543 TYR A N 1
ATOM 4444 C CA . TYR A 1 543 ? 46.281 -7.051 4.266 1 19.12 543 TYR A CA 1
ATOM 4445 C C . TYR A 1 543 ? 45.344 -6.016 4.848 1 19.12 543 TYR A C 1
ATOM 4447 O O . TYR A 1 543 ? 44.531 -6.324 5.742 1 19.12 543 TYR A O 1
ATOM 4455 N N . GLU A 1 544 ? 45.969 -4.777 5.184 1 21.56 544 GLU A N 1
ATOM 4456 C CA . GLU A 1 544 ? 45.281 -3.535 5.516 1 21.56 544 GLU A CA 1
ATOM 4457 C C . GLU A 1 544 ? 44.062 -3.336 4.637 1 21.56 544 GLU A C 1
ATOM 4459 O O . GLU A 1 544 ? 44.125 -3.414 3.41 1 21.56 544 GLU A O 1
ATOM 4464 N N . GLY A 1 545 ? 43 -3.877 5.023 1 20.42 545 GLY A N 1
ATOM 4465 C CA . GLY A 1 545 ? 41.688 -3.922 4.406 1 20.42 545 GLY A CA 1
ATOM 4466 C C . GLY A 1 545 ? 41.375 -2.701 3.557 1 20.42 545 GLY A C 1
ATOM 4467 O O . GLY A 1 545 ? 41.938 -1.63 3.775 1 20.42 545 GLY A O 1
ATOM 4468 N N . PRO A 1 546 ? 41.031 -2.77 2.273 1 20.28 546 PRO A N 1
ATOM 4469 C CA . PRO A 1 546 ? 41.25 -1.748 1.25 1 20.28 546 PRO A CA 1
ATOM 4470 C C . PRO A 1 546 ? 40.969 -0.335 1.748 1 20.28 546 PRO A C 1
ATOM 4472 O O . PRO A 1 546 ? 40.062 -0.143 2.576 1 20.28 546 PRO A O 1
ATOM 4475 N N . GLU A 1 547 ? 42 0.438 1.984 1 18.98 547 GLU A N 1
ATOM 4476 C CA . GLU A 1 547 ? 42.094 1.893 2.025 1 18.98 547 GLU A CA 1
ATOM 4477 C C . GLU A 1 547 ? 41.188 2.543 1.005 1 18.98 547 GLU A C 1
ATOM 4479 O O . GLU A 1 547 ? 41 2.039 -0.109 1 18.98 547 GLU A O 1
ATOM 4484 N N . CYS A 1 548 ? 40.281 3.344 1.482 1 18.3 548 CYS A N 1
ATOM 4485 C CA . CYS A 1 548 ? 39.438 4.395 0.913 1 18.3 548 CYS A CA 1
ATOM 4486 C C . CYS A 1 548 ? 40.219 5.242 -0.08 1 18.3 548 CYS A C 1
ATOM 4488 O O . CYS A 1 548 ? 41.125 5.973 0.309 1 18.3 548 CYS A O 1
ATOM 4490 N N . ILE A 1 549 ? 40.75 4.598 -1.163 1 17.56 549 ILE A N 1
ATOM 4491 C CA . ILE A 1 549 ? 41.625 5.305 -2.08 1 17.56 549 ILE A CA 1
ATOM 4492 C C . ILE A 1 549 ? 41.125 6.734 -2.281 1 17.56 549 ILE A C 1
ATOM 4494 O O . ILE A 1 549 ? 39.969 6.945 -2.65 1 17.56 549 ILE A O 1
ATOM 4498 N N . GLU A 1 550 ? 41.875 7.645 -1.673 1 17.03 550 GLU A N 1
ATOM 4499 C CA . GLU A 1 550 ? 41.875 9.102 -1.741 1 17.03 550 GLU A CA 1
ATOM 4500 C C . GLU A 1 550 ? 42 9.586 -3.182 1 17.03 550 GLU A C 1
ATOM 4502 O O . GLU A 1 550 ? 43.062 9.477 -3.781 1 17.03 550 GLU A O 1
ATOM 4507 N N . ILE A 1 551 ? 41.156 9.133 -4.098 1 16.78 551 ILE A N 1
ATOM 4508 C CA . ILE A 1 551 ? 41.375 9.703 -5.422 1 16.78 551 ILE A CA 1
ATOM 4509 C C . ILE A 1 551 ? 41.625 11.203 -5.305 1 16.78 551 ILE A C 1
ATOM 4511 O O . ILE A 1 551 ? 40.75 11.945 -4.832 1 16.78 551 ILE A O 1
ATOM 4515 N N . ALA A 1 552 ? 42.875 11.578 -5.117 1 17.3 552 ALA A N 1
ATOM 4516 C CA . ALA A 1 552 ? 43.469 12.906 -5.164 1 17.3 552 ALA A CA 1
ATOM 4517 C C . ALA A 1 552 ? 42.906 13.742 -6.301 1 17.3 552 ALA A C 1
ATOM 4519 O O . ALA A 1 552 ? 42.406 13.195 -7.293 1 17.3 552 ALA A O 1
ATOM 4520 N N . ALA A 1 553 ? 43 15.109 -6.121 1 17.5 553 ALA A N 1
ATOM 4521 C CA . ALA A 1 553 ? 42.594 16.406 -6.629 1 17.5 553 ALA A CA 1
ATOM 4522 C C . ALA A 1 553 ? 43.219 16.703 -7.984 1 17.5 553 ALA A C 1
ATOM 4524 O O . ALA A 1 553 ? 44.219 17.453 -8.062 1 17.5 553 ALA A O 1
ATOM 4525 N N . ILE A 1 554 ? 43.531 15.766 -8.859 1 16.45 554 ILE A N 1
ATOM 4526 C CA . ILE A 1 554 ? 44.375 16.312 -9.906 1 16.45 554 ILE A CA 1
ATOM 4527 C C . ILE A 1 554 ? 43.781 17.609 -10.445 1 16.45 554 ILE A C 1
ATOM 4529 O O . ILE A 1 554 ? 42.562 17.688 -10.68 1 16.45 554 ILE A O 1
ATOM 4533 N N . ALA A 1 555 ? 44.75 18.625 -10.508 1 16 555 ALA A N 1
ATOM 4534 C CA . ALA A 1 555 ? 44.844 20.031 -10.891 1 16 555 ALA A CA 1
ATOM 4535 C C . ALA A 1 555 ? 44.25 20.266 -12.273 1 16 555 ALA A C 1
ATOM 4537 O O . ALA A 1 555 ? 44.438 19.453 -13.188 1 16 555 ALA A O 1
ATOM 4538 N N . ALA A 1 556 ? 43.188 21.031 -12.219 1 17.17 556 ALA A N 1
ATOM 4539 C CA . ALA A 1 556 ? 42.469 21.75 -13.266 1 17.17 556 ALA A CA 1
ATOM 4540 C C . ALA A 1 556 ? 43.406 22.406 -14.258 1 17.17 556 ALA A C 1
ATOM 4542 O O . ALA A 1 556 ? 44.094 23.375 -13.922 1 17.17 556 ALA A O 1
ATOM 4543 N N . THR A 1 557 ? 44.25 21.625 -14.906 1 16.72 557 THR A N 1
ATOM 4544 C CA . THR A 1 557 ? 45 22.484 -15.805 1 16.72 557 THR A CA 1
ATOM 4545 C C . THR A 1 557 ? 44.062 23.391 -16.609 1 16.72 557 THR A C 1
ATOM 4547 O O . THR A 1 557 ? 42.938 23 -16.922 1 16.72 557 THR A O 1
ATOM 4550 N N . PRO A 1 558 ? 44.531 24.641 -16.938 1 17.22 558 PRO A N 1
ATOM 4551 C CA . PRO A 1 558 ? 43.969 25.859 -17.531 1 17.22 558 PRO A CA 1
ATOM 4552 C C . PRO A 1 558 ? 43.469 25.641 -18.953 1 17.22 558 PRO A C 1
ATOM 4554 O O . PRO A 1 558 ? 44.219 25.203 -19.828 1 17.22 558 PRO A O 1
ATOM 4557 N N . VAL A 1 559 ? 42.406 24.75 -19.125 1 16.41 559 VAL A N 1
ATOM 4558 C CA . VAL A 1 559 ? 41.969 24.75 -20.516 1 16.41 559 VAL A CA 1
ATOM 4559 C C . VAL A 1 559 ? 42 26.172 -21.062 1 16.41 559 VAL A C 1
ATOM 4561 O O . VAL A 1 559 ? 41.469 27.094 -20.438 1 16.41 559 VAL A O 1
ATOM 4564 N N . LEU A 1 560 ? 42.719 26.406 -22.047 1 16.91 560 LEU A N 1
ATOM 4565 C CA . LEU A 1 560 ? 43.125 27.469 -22.969 1 16.91 560 LEU A CA 1
ATOM 4566 C C . LEU A 1 560 ? 41.875 28.188 -23.531 1 16.91 560 LEU A C 1
ATOM 4568 O O . LEU A 1 560 ? 40.812 27.609 -23.578 1 16.91 560 LEU A O 1
ATOM 4572 N N . THR A 1 561 ? 42.031 29.359 -24.25 1 16.44 561 THR A N 1
ATOM 4573 C CA . THR A 1 561 ? 41.562 30.719 -24.578 1 16.44 561 THR A CA 1
ATOM 4574 C C . THR A 1 561 ? 40.531 30.688 -25.688 1 16.44 561 THR A C 1
ATOM 4576 O O . THR A 1 561 ? 39.812 31.656 -25.875 1 16.44 561 THR A O 1
ATOM 4579 N N . THR A 1 562 ? 40.438 29.578 -26.547 1 16.59 562 THR A N 1
ATOM 4580 C CA . THR A 1 562 ? 40.312 30.266 -27.844 1 16.59 562 THR A CA 1
ATOM 4581 C C . THR A 1 562 ? 39 31.047 -27.938 1 16.59 562 THR A C 1
ATOM 4583 O O . THR A 1 562 ? 38.094 30.812 -27.141 1 16.59 562 THR A O 1
ATOM 4586 N N . THR A 1 563 ? 38.375 30.984 -29.188 1 17.14 563 THR A N 1
ATOM 4587 C CA . THR A 1 563 ? 37.812 31.938 -30.141 1 17.14 563 THR A CA 1
ATOM 4588 C C . THR A 1 563 ? 36.344 32.156 -29.891 1 17.14 563 THR A C 1
ATOM 4590 O O . THR A 1 563 ? 35.656 31.297 -29.344 1 17.14 563 THR A O 1
ATOM 4593 N N . VAL A 1 564 ? 35.719 33.344 -30.219 1 16.23 564 VAL A N 1
ATOM 4594 C CA . VAL A 1 564 ? 34.781 34.438 -29.953 1 16.23 564 VAL A CA 1
ATOM 4595 C C . VAL A 1 564 ? 33.375 34.031 -30.422 1 16.23 564 VAL A C 1
ATOM 4597 O O . VAL A 1 564 ? 32.406 34.312 -29.75 1 16.23 564 VAL A O 1
ATOM 4600 N N . PRO A 1 565 ? 33.062 33.188 -31.516 1 17.3 565 PRO A N 1
ATOM 4601 C CA . PRO A 1 565 ? 32.156 34.062 -32.281 1 17.3 565 PRO A CA 1
ATOM 4602 C C . PRO A 1 565 ? 30.75 34.094 -31.734 1 17.3 565 PRO A C 1
ATOM 4604 O O . PRO A 1 565 ? 30.344 33.188 -31 1 17.3 565 PRO A O 1
ATOM 4607 N N . VAL A 1 566 ? 29.734 35.031 -32.188 1 16.55 566 VAL A N 1
ATOM 4608 C CA . VAL A 1 566 ? 28.625 35.969 -31.969 1 16.55 566 VAL A CA 1
ATOM 4609 C C . VAL A 1 566 ? 27.297 35.219 -32.125 1 16.55 566 VAL A C 1
ATOM 4611 O O . VAL A 1 566 ? 26.312 35.594 -31.453 1 16.55 566 VAL A O 1
ATOM 4614 N N . VAL A 1 567 ? 27.078 34 -32.875 1 17.22 567 VAL A N 1
ATOM 4615 C CA . VAL A 1 567 ? 25.906 34.219 -33.719 1 17.22 567 VAL A CA 1
ATOM 4616 C C . VAL A 1 567 ? 24.625 34.094 -32.906 1 17.22 567 VAL A C 1
ATOM 4618 O O . VAL A 1 567 ? 24.578 33.281 -31.953 1 17.22 567 VAL A O 1
ATOM 4621 N N . LEU A 1 568 ? 23.469 34.812 -33.188 1 15.64 568 LEU A N 1
ATOM 4622 C CA . LEU A 1 568 ? 22.219 35.5 -32.875 1 15.64 568 LEU A CA 1
ATOM 4623 C C . LEU A 1 568 ? 21.047 34.5 -32.812 1 15.64 568 LEU A C 1
ATOM 4625 O O . LEU A 1 568 ? 20.312 34.344 -33.781 1 15.64 568 LEU A O 1
ATOM 4629 N N . LYS A 1 569 ? 21.359 33.188 -32.531 1 16.02 569 LYS A N 1
ATOM 4630 C CA . LYS A 1 569 ? 20.219 32.375 -32.969 1 16.02 569 LYS A CA 1
ATOM 4631 C C . LYS A 1 569 ? 18.938 32.812 -32.25 1 16.02 569 LYS A C 1
ATOM 4633 O O . LYS A 1 569 ? 18.953 33.062 -31.047 1 16.02 569 LYS A O 1
ATOM 4638 N N . ASN A 1 570 ? 17.859 32.969 -33.031 1 16.48 570 ASN A N 1
ATOM 4639 C CA . ASN A 1 570 ? 16.5 33.469 -33.062 1 16.48 570 ASN A CA 1
ATOM 4640 C C . ASN A 1 570 ? 15.57 32.688 -32.125 1 16.48 570 ASN A C 1
ATOM 4642 O O . ASN A 1 570 ? 15.508 31.469 -32.219 1 16.48 570 ASN A O 1
ATOM 4646 N N . LEU A 1 571 ? 15.211 33.156 -31.016 1 16.55 571 LEU A N 1
ATOM 4647 C CA . LEU A 1 571 ? 14.414 32.875 -29.812 1 16.55 571 LEU A CA 1
ATOM 4648 C C . LEU A 1 571 ? 12.977 32.531 -30.188 1 16.55 571 LEU A C 1
ATOM 4650 O O . LEU A 1 571 ? 12.102 33.406 -30.141 1 16.55 571 LEU A O 1
ATOM 4654 N N . SER A 1 572 ? 12.859 31.906 -31.469 1 16.39 572 SER A N 1
ATOM 4655 C CA . SER A 1 572 ? 11.445 32.094 -31.797 1 16.39 572 SER A CA 1
ATOM 4656 C C . SER A 1 572 ? 10.562 31.469 -30.719 1 16.39 572 SER A C 1
ATOM 4658 O O . SER A 1 572 ? 10.836 30.359 -30.234 1 16.39 572 SER A O 1
ATOM 4660 N N . SER A 1 573 ? 9.734 32.281 -30.094 1 15.95 573 SER A N 1
ATOM 4661 C CA . SER A 1 573 ? 8.688 32.594 -29.125 1 15.95 573 SER A CA 1
ATOM 4662 C C . SER A 1 573 ? 7.441 31.75 -29.344 1 15.95 573 SER A C 1
ATOM 4664 O O . SER A 1 573 ? 6.324 32.281 -29.391 1 15.95 573 SER A O 1
ATOM 4666 N N . ARG A 1 574 ? 7.641 30.484 -29.766 1 17.88 574 ARG A N 1
ATOM 4667 C CA . ARG A 1 574 ? 6.336 29.891 -30.031 1 17.88 574 ARG A CA 1
ATOM 4668 C C . ARG A 1 574 ? 5.449 29.953 -28.797 1 17.88 574 ARG A C 1
ATOM 4670 O O . ARG A 1 574 ? 5.715 29.281 -27.797 1 17.88 574 ARG A O 1
ATOM 4677 N N . MET A 1 575 ? 4.84 31.156 -28.641 1 15.97 575 MET A N 1
ATOM 4678 C CA . MET A 1 575 ? 3.82 31.656 -27.719 1 15.97 575 MET A CA 1
ATOM 4679 C C . MET A 1 575 ? 2.629 30.703 -27.656 1 15.97 575 MET A C 1
ATOM 4681 O O . MET A 1 575 ? 2.357 29.984 -28.609 1 15.97 575 MET A O 1
ATOM 4685 N N . GLU A 1 576 ? 1.921 30.781 -26.656 1 16.7 576 GLU A N 1
ATOM 4686 C CA . GLU A 1 576 ? 0.839 30.141 -25.922 1 16.7 576 GLU A CA 1
ATOM 4687 C C . GLU A 1 576 ? -0.468 30.188 -26.703 1 16.7 576 GLU A C 1
ATOM 4689 O O . GLU A 1 576 ? -1.36 29.359 -26.484 1 16.7 576 GLU A O 1
ATOM 4694 N N . THR A 1 577 ? -0.75 30.953 -27.688 1 16.41 577 THR A N 1
ATOM 4695 C CA . THR A 1 577 ? -2.078 31.531 -27.531 1 16.41 577 THR A CA 1
ATOM 4696 C C . THR A 1 577 ? -3.162 30.5 -27.828 1 16.41 577 THR A C 1
ATOM 4698 O O . THR A 1 577 ? -3.299 30.047 -28.953 1 16.41 577 THR A O 1
ATOM 4701 N N . MET A 1 578 ? -3.305 29.453 -27.109 1 16.75 578 MET A N 1
ATOM 4702 C CA . MET A 1 578 ? -4.414 28.594 -27.5 1 16.75 578 MET A CA 1
ATOM 4703 C C . MET A 1 578 ? -5.719 29.375 -27.578 1 16.75 578 MET A C 1
ATOM 4705 O O . MET A 1 578 ? -6.117 30.031 -26.609 1 16.75 578 MET A O 1
ATOM 4709 N N . ASP A 1 579 ? -6.16 29.922 -28.594 1 16.41 579 ASP A N 1
ATOM 4710 C CA . ASP A 1 579 ? -7.254 30.719 -29.141 1 16.41 579 ASP A CA 1
ATOM 4711 C C . ASP A 1 579 ? -8.609 30.156 -28.719 1 16.41 579 ASP A C 1
ATOM 4713 O O . ASP A 1 579 ? -8.906 28.984 -29 1 16.41 579 ASP A O 1
ATOM 4717 N N . ILE A 1 580 ? -9.195 30.734 -27.656 1 17.5 580 ILE A N 1
ATOM 4718 C CA . ILE A 1 580 ? -10.57 30.922 -27.188 1 17.5 580 ILE A CA 1
ATOM 4719 C C . ILE A 1 580 ? -11.43 31.469 -28.328 1 17.5 580 ILE A C 1
ATOM 4721 O O . ILE A 1 580 ? -11.32 32.625 -28.703 1 17.5 580 ILE A O 1
ATOM 4725 N N . GLY A 1 581 ? -11.531 30.844 -29.422 1 15.91 581 GLY A N 1
ATOM 4726 C CA . GLY A 1 581 ? -12.242 31.359 -30.578 1 15.91 581 GLY A CA 1
ATOM 4727 C C . GLY A 1 581 ? -13.57 32 -30.234 1 15.91 581 GLY A C 1
ATOM 4728 O O . GLY A 1 581 ? -14.023 31.938 -29.094 1 15.91 581 GLY A O 1
ATOM 4729 N N . THR A 1 582 ? -14.555 32.156 -31.156 1 16.25 582 THR A N 1
ATOM 4730 C CA . THR A 1 582 ? -15.383 33.031 -31.953 1 16.25 582 THR A CA 1
ATOM 4731 C C . THR A 1 582 ? -16.75 33.219 -31.312 1 16.25 582 THR A C 1
ATOM 4733 O O . THR A 1 582 ? -17.5 32.281 -31.141 1 16.25 582 THR A O 1
ATOM 4736 N N . ILE A 1 583 ? -16.859 34.219 -30.438 1 17.48 583 ILE A N 1
ATOM 4737 C CA . ILE A 1 583 ? -18.109 34.844 -30.031 1 17.48 583 ILE A CA 1
ATOM 4738 C C . ILE A 1 583 ? -18.812 35.375 -31.281 1 17.48 583 ILE A C 1
ATOM 4740 O O . ILE A 1 583 ? -18.344 36.312 -31.906 1 17.48 583 ILE A O 1
ATOM 4744 N N . THR A 1 584 ? -19.422 34.656 -32.188 1 16.45 584 THR A N 1
ATOM 4745 C CA . THR A 1 584 ? -20.109 35.25 -33.344 1 16.45 584 THR A CA 1
ATOM 4746 C C . THR A 1 584 ? -21.234 36.156 -32.844 1 16.45 584 THR A C 1
ATOM 4748 O O . THR A 1 584 ? -22.156 35.719 -32.188 1 16.45 584 THR A O 1
ATOM 4751 N N . SER A 1 585 ? -20.844 37.531 -32.656 1 17.11 585 SER A N 1
ATOM 4752 C CA . SER A 1 585 ? -21.734 38.656 -32.469 1 17.11 585 SER A CA 1
ATOM 4753 C C . SER A 1 585 ? -22.625 38.906 -33.688 1 17.11 585 SER A C 1
ATOM 4755 O O . SER A 1 585 ? -22.141 39.375 -34.719 1 17.11 585 SER A O 1
ATOM 4757 N N . SER A 1 586 ? -23.391 38.156 -34.25 1 16.84 586 SER A N 1
ATOM 4758 C CA . SER A 1 586 ? -23.984 38.781 -35.406 1 16.84 586 SER A CA 1
ATOM 4759 C C . SER A 1 586 ? -24.562 40.156 -35.094 1 16.84 586 SER A C 1
ATOM 4761 O O . SER A 1 586 ? -24.703 40.5 -33.906 1 16.84 586 SER A O 1
ATOM 4763 N N . SER A 1 587 ? -25.547 40.688 -36.188 1 16.89 587 SER A N 1
ATOM 4764 C CA . SER A 1 587 ? -26.031 41.75 -37.031 1 16.89 587 SER A CA 1
ATOM 4765 C C . SER A 1 587 ? -27 42.656 -36.281 1 16.89 587 SER A C 1
ATOM 4767 O O . SER A 1 587 ? -28.016 42.219 -35.75 1 16.89 587 SER A O 1
ATOM 4769 N N . ALA A 1 588 ? -26.578 43.75 -35.875 1 18.19 588 ALA A N 1
ATOM 4770 C CA . ALA A 1 588 ? -27.297 44.938 -35.406 1 18.19 588 ALA A CA 1
ATOM 4771 C C . ALA A 1 588 ? -28.016 45.625 -36.562 1 18.19 588 ALA A C 1
ATOM 4773 O O . ALA A 1 588 ? -27.406 46.406 -37.312 1 18.19 588 ALA A O 1
ATOM 4774 N N . SER A 1 589 ? -28.859 44.844 -37.406 1 17.09 589 SER A N 1
ATOM 4775 C CA . SER A 1 589 ? -29.5 45.75 -38.344 1 17.09 589 SER A CA 1
ATOM 4776 C C . SER A 1 589 ? -30.25 46.875 -37.625 1 17.09 589 SER A C 1
ATOM 4778 O O . SER A 1 589 ? -30.875 46.625 -36.562 1 17.09 589 SER A O 1
ATOM 4780 N N . SER A 1 590 ? -30.109 48.125 -37.812 1 17.31 590 SER A N 1
ATOM 4781 C CA . SER A 1 590 ? -30.578 49.5 -37.688 1 17.31 590 SER A CA 1
ATOM 4782 C C . SER A 1 590 ? -32 49.625 -38.219 1 17.31 590 SER A C 1
ATOM 4784 O O . SER A 1 590 ? -32.656 50.656 -38.031 1 17.31 590 SER A O 1
ATOM 4786 N N . SER A 1 591 ? -32.594 49.219 -39.312 1 19.08 591 SER A N 1
ATOM 4787 C CA . SER A 1 591 ? -33.688 50.125 -39.688 1 19.08 591 SER A CA 1
ATOM 4788 C C . SER A 1 591 ? -34.844 50.031 -38.719 1 19.08 591 SER A C 1
ATOM 4790 O 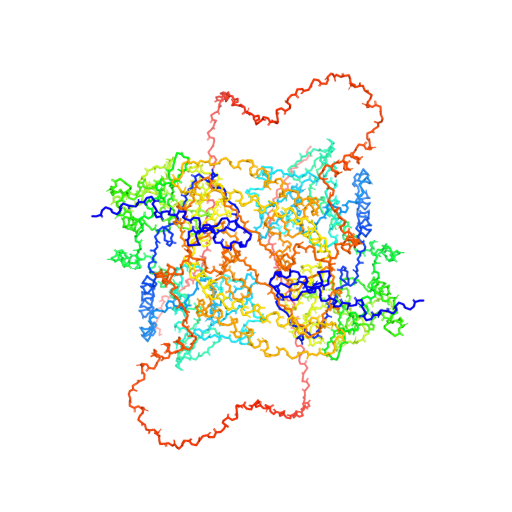O . SER A 1 591 ? -35.281 51.031 -38.156 1 19.08 591 SER A O 1
ATOM 4792 N N . HIS A 1 592 ? -36.25 49.531 -39.156 1 20.14 592 HIS A N 1
ATOM 4793 C CA . HIS A 1 592 ? -37.438 50.344 -39.406 1 20.14 592 HIS A CA 1
ATOM 4794 C C . HIS A 1 592 ? -38.281 50.438 -38.125 1 20.14 592 HIS A C 1
ATOM 4796 O O . HIS A 1 592 ? -38.125 49.625 -37.219 1 20.14 592 HIS A O 1
ATOM 4802 N N . SER A 1 593 ? -39.562 50.875 -38.312 1 20.64 593 SER A N 1
ATOM 4803 C CA . SER A 1 593 ? -40.875 51.312 -37.844 1 20.64 593 SER A CA 1
ATOM 4804 C C . SER A 1 593 ? -41.625 50.156 -37.156 1 20.64 593 SER A C 1
ATOM 4806 O O . SER A 1 593 ? -42.156 50.312 -36.062 1 20.64 593 SER A O 1
ATOM 4808 N N . PHE A 1 594 ? -42.25 49.094 -37.781 1 21.27 594 PHE A N 1
ATOM 4809 C CA . PHE A 1 594 ? -43.625 49 -37.312 1 21.27 594 PHE A CA 1
ATOM 4810 C C . PHE A 1 594 ? -43.688 48.219 -36 1 21.27 594 PHE A C 1
ATOM 4812 O O . PHE A 1 594 ? -43 47.219 -35.812 1 21.27 594 PHE A O 1
ATOM 4819 N N . MET B 1 1 ? -2.695 -52.25 -2.652 1 20.38 1 MET B N 1
ATOM 4820 C CA . MET B 1 1 ? -2.578 -51.625 -1.335 1 20.38 1 MET B CA 1
ATOM 4821 C C . MET B 1 1 ? -3.297 -50.281 -1.299 1 20.38 1 MET B C 1
ATOM 4823 O O . MET B 1 1 ? -2.986 -49.406 -2.084 1 20.38 1 MET B O 1
ATOM 4827 N N . GLN B 1 2 ? -4.562 -50.25 -0.92 1 23.03 2 GLN B N 1
ATOM 4828 C CA . GLN B 1 2 ? -5.652 -49.281 -0.939 1 23.03 2 GLN B CA 1
ATOM 4829 C C . GLN B 1 2 ? -5.273 -48.031 -0.165 1 23.03 2 GLN B C 1
ATOM 4831 O O . GLN B 1 2 ? -4.941 -48.094 1.021 1 23.03 2 GLN B O 1
ATOM 4836 N N . LEU B 1 3 ? -4.586 -47.125 -0.782 1 29.31 3 LEU B N 1
ATOM 4837 C CA . LEU B 1 3 ? -4.184 -45.906 -0.114 1 29.31 3 LEU B CA 1
ATOM 4838 C C . LEU B 1 3 ? -5.359 -45.281 0.63 1 29.31 3 LEU B C 1
ATOM 4840 O O . LEU B 1 3 ? -6.277 -44.75 0.007 1 29.31 3 LEU B O 1
ATOM 4844 N N . SER B 1 4 ? -5.961 -46.062 1.607 1 28.89 4 SER B N 1
ATOM 4845 C CA . SER B 1 4 ? -6.953 -45.531 2.545 1 28.89 4 SER B CA 1
ATOM 4846 C C . SER B 1 4 ? -6.555 -44.156 3.068 1 28.89 4 SER B C 1
ATOM 4848 O O . SER B 1 4 ? -5.488 -44 3.668 1 28.89 4 SER B O 1
ATOM 4850 N N . LEU B 1 5 ? -6.766 -43.156 2.346 1 33.31 5 LEU B N 1
ATOM 4851 C CA . LEU B 1 5 ? -6.766 -41.812 2.92 1 33.31 5 LEU B CA 1
ATOM 4852 C C . LEU B 1 5 ? -7.32 -41.812 4.34 1 33.31 5 LEU B C 1
ATOM 4854 O O . LEU B 1 5 ? -8.531 -41.938 4.539 1 33.31 5 LEU B O 1
ATOM 4858 N N . THR B 1 6 ? -6.797 -42.719 5.242 1 29.38 6 THR B N 1
ATOM 4859 C CA . THR B 1 6 ? -7.16 -42.75 6.652 1 29.38 6 THR B CA 1
ATOM 4860 C C . THR B 1 6 ? -7.324 -41.344 7.203 1 29.38 6 THR B C 1
ATOM 4862 O O . THR B 1 6 ? -6.723 -40.406 6.688 1 29.38 6 THR B O 1
ATOM 4865 N N . ASN B 1 7 ? -8.453 -41.062 8.016 1 32.75 7 ASN B N 1
ATOM 4866 C CA . ASN B 1 7 ? -8.875 -39.938 8.844 1 32.75 7 ASN B CA 1
ATOM 4867 C C . ASN B 1 7 ? -7.68 -39.219 9.461 1 32.75 7 ASN B C 1
ATOM 4869 O O . ASN B 1 7 ? -7.828 -38.156 10.039 1 32.75 7 ASN B O 1
ATOM 4873 N N . ASP B 1 8 ? -6.633 -39.906 9.758 1 32 8 ASP B N 1
ATOM 4874 C CA . ASP B 1 8 ? -5.539 -39.406 10.602 1 32 8 ASP B CA 1
ATOM 4875 C C . ASP B 1 8 ? -4.758 -38.312 9.898 1 32 8 ASP B C 1
ATOM 4877 O O . ASP B 1 8 ? -4.094 -37.5 10.555 1 32 8 ASP B O 1
ATOM 4881 N N . ASP B 1 9 ? -4.543 -38.406 8.617 1 35 9 ASP B N 1
ATOM 4882 C CA . ASP B 1 9 ? -3.564 -37.469 8.055 1 35 9 ASP B CA 1
ATOM 4883 C C . ASP B 1 9 ? -4.121 -36.062 8.016 1 35 9 ASP B C 1
ATOM 4885 O O . ASP B 1 9 ? -3.447 -35.125 7.566 1 35 9 ASP B O 1
ATOM 4889 N N . LEU B 1 10 ? -5.391 -36 7.852 1 38.41 10 LEU B N 1
ATOM 4890 C CA . LEU B 1 10 ? -5.914 -34.688 8.102 1 38.41 10 LEU B CA 1
ATOM 4891 C C . LEU B 1 10 ? -5.715 -34.281 9.562 1 38.41 10 LEU B C 1
ATOM 4893 O O . LEU B 1 10 ? -6.629 -34.406 10.383 1 38.41 10 LEU B O 1
ATOM 4897 N N . ASP B 1 11 ? -4.734 -34.906 10.273 1 32.41 11 ASP B N 1
ATOM 4898 C CA . ASP B 1 11 ? -4.453 -34.781 11.703 1 32.41 11 ASP B CA 1
ATOM 4899 C C . ASP B 1 11 ? -4.492 -33.312 12.156 1 32.41 11 ASP B C 1
ATOM 4901 O O . ASP B 1 11 ? -3.678 -32.5 11.719 1 32.41 11 ASP B O 1
ATOM 4905 N N . ALA B 1 12 ? -5.586 -32.781 12.406 1 33.22 12 ALA B N 1
ATOM 4906 C CA . ALA B 1 12 ? -5.742 -31.609 13.266 1 33.22 12 ALA B CA 1
ATOM 4907 C C . ALA B 1 12 ? -4.879 -31.719 14.516 1 33.22 12 ALA B C 1
ATOM 4909 O O . ALA B 1 12 ? -5.367 -32.094 15.586 1 33.22 12 ALA B O 1
ATOM 4910 N N . GLN B 1 13 ? -3.777 -32.438 14.562 1 30.23 13 GLN B N 1
ATOM 4911 C CA . GLN B 1 13 ? -3.109 -32.375 15.859 1 30.23 13 GLN B CA 1
ATOM 4912 C C . GLN B 1 13 ? -2.805 -30.938 16.234 1 30.23 13 GLN B C 1
ATOM 4914 O O . GLN B 1 13 ? -2.25 -30.172 15.438 1 30.23 13 GLN B O 1
ATOM 4919 N N . CYS B 1 14 ? -3.545 -30.406 17.234 1 32.5 14 CYS B N 1
ATOM 4920 C CA . CYS B 1 14 ? -3.566 -29.156 17.984 1 32.5 14 CYS B CA 1
ATOM 4921 C C . CYS B 1 14 ? -2.168 -28.781 18.469 1 32.5 14 CYS B C 1
ATOM 4923 O O . CYS B 1 14 ? -1.584 -29.484 19.297 1 32.5 14 CYS B O 1
ATOM 4925 N N . LEU B 1 15 ? -1.23 -28.531 17.656 1 31.52 15 LEU B N 1
ATOM 4926 C CA . LEU B 1 15 ? 0 -28.156 18.359 1 31.52 15 LEU B CA 1
ATOM 4927 C C . LEU B 1 15 ? -0.2 -26.891 19.188 1 31.52 15 LEU B C 1
ATOM 4929 O O . LEU B 1 15 ? -0.687 -25.875 18.672 1 31.52 15 LEU B O 1
ATOM 4933 N N . TYR B 1 16 ? -0.457 -27.047 20.484 1 29.91 16 TYR B N 1
ATOM 4934 C CA . TYR B 1 16 ? -0.455 -25.984 21.484 1 29.91 16 TYR B CA 1
ATOM 4935 C C . TYR B 1 16 ? 0.875 -25.25 21.484 1 29.91 16 TYR B C 1
ATOM 4937 O O . TYR B 1 16 ? 1.764 -25.547 22.281 1 29.91 16 TYR B O 1
ATOM 4945 N N . GLY B 1 17 ? 1.686 -25.312 20.469 1 30.33 17 GLY B N 1
ATOM 4946 C CA . GLY B 1 17 ? 2.961 -24.672 20.75 1 30.33 17 GLY B CA 1
ATOM 4947 C C . GLY B 1 17 ? 2.812 -23.328 21.438 1 30.33 17 GLY B C 1
ATOM 4948 O O . GLY B 1 17 ? 1.699 -22.812 21.578 1 30.33 17 GLY B O 1
ATOM 4949 N N . ASN B 1 18 ? 4.047 -22.859 21.984 1 30.03 18 ASN B N 1
ATOM 4950 C CA . ASN B 1 18 ? 4.289 -21.625 22.734 1 30.03 18 ASN B CA 1
ATOM 4951 C C . ASN B 1 18 ? 3.674 -20.422 22.031 1 30.03 18 ASN B C 1
ATOM 4953 O O . ASN B 1 18 ? 4.219 -19.922 21.047 1 30.03 18 ASN B O 1
ATOM 4957 N N . LEU B 1 19 ? 2.514 -20.453 21.891 1 35.22 19 LEU B N 1
ATOM 4958 C CA . LEU B 1 19 ? 1.637 -19.375 21.469 1 35.22 19 LEU B CA 1
ATOM 4959 C C . LEU B 1 19 ? 2.051 -18.062 22.141 1 35.22 19 LEU B C 1
ATOM 4961 O O . LEU B 1 19 ? 2.043 -17.953 23.375 1 35.22 19 LEU B O 1
ATOM 4965 N N . HIS B 1 20 ? 3.037 -17.547 21.969 1 37.22 20 HIS B N 1
ATOM 4966 C CA . HIS B 1 20 ? 2.783 -16.297 22.672 1 37.22 20 HIS B CA 1
ATOM 4967 C C . HIS B 1 20 ? 1.288 -16.031 22.797 1 37.22 20 HIS B C 1
ATOM 4969 O O . HIS B 1 20 ? 0.759 -15.953 23.906 1 37.22 20 HIS B O 1
ATOM 4975 N N . ARG B 1 21 ? 0.471 -14.953 22.047 1 41.75 21 ARG B N 1
ATOM 4976 C CA . ARG B 1 21 ? -0.962 -14.75 22.234 1 41.75 21 ARG B CA 1
ATOM 4977 C C . ARG B 1 21 ? -1.756 -15.93 21.688 1 41.75 21 ARG B C 1
ATOM 4979 O O . ARG B 1 21 ? -1.426 -16.484 20.641 1 41.75 21 ARG B O 1
ATOM 4986 N N . GLY B 1 22 ? -2.316 -17.047 22.438 1 47.94 22 GLY B N 1
ATOM 4987 C CA . GLY B 1 22 ? -3.047 -18.297 22.594 1 47.94 22 GLY B CA 1
ATOM 4988 C C . GLY B 1 22 ? -3.912 -18.641 21.391 1 47.94 22 GLY B C 1
ATOM 4989 O O . GLY B 1 22 ? -4.914 -19.344 21.516 1 47.94 22 GLY B O 1
ATOM 4990 N N . LYS B 1 23 ? -3.723 -18.031 20.297 1 56.97 23 LYS B N 1
ATOM 4991 C CA . LYS B 1 23 ? -4.695 -18.359 19.266 1 56.97 23 LYS B CA 1
ATOM 4992 C C . LYS B 1 23 ? -4.309 -19.641 18.547 1 56.97 23 LYS B C 1
ATOM 4994 O O . LYS B 1 23 ? -3.137 -19.859 18.234 1 56.97 23 LYS B O 1
ATOM 4999 N N . TYR B 1 24 ? -5.129 -20.688 18.625 1 57.69 24 TYR B N 1
ATOM 5000 C CA . TYR B 1 24 ? -4.93 -21.859 17.797 1 57.69 24 TYR B CA 1
ATOM 5001 C C . TYR B 1 24 ? -4.715 -21.469 16.344 1 57.69 24 TYR B C 1
ATOM 5003 O O . TYR B 1 24 ? -5.395 -20.578 15.828 1 57.69 24 TYR B O 1
ATOM 5011 N N . GLN B 1 25 ? -3.521 -21.891 15.906 1 68.62 25 GLN B N 1
ATOM 5012 C CA . GLN B 1 25 ? -3.289 -21.734 14.477 1 68.62 25 GLN B CA 1
ATOM 5013 C C . GLN B 1 25 ? -2.984 -23.078 13.82 1 68.62 25 GLN B C 1
ATOM 5015 O O . GLN B 1 25 ? -2.357 -23.938 14.43 1 68.62 25 GLN B O 1
ATOM 5020 N N . ARG B 1 26 ? -3.562 -23.312 12.68 1 77.56 26 ARG B N 1
ATOM 5021 C CA . ARG B 1 26 ? -3.283 -24.516 11.898 1 77.56 26 ARG B CA 1
ATOM 5022 C C . ARG B 1 26 ? -1.803 -24.609 11.547 1 77.56 26 ARG B C 1
ATOM 5024 O O . ARG B 1 26 ? -1.07 -23.625 11.656 1 77.56 26 ARG B O 1
ATOM 5031 N N . ARG B 1 27 ? -1.408 -25.859 11.156 1 77.31 27 ARG B N 1
ATOM 5032 C CA . ARG B 1 27 ? -0.03 -26.031 10.711 1 77.31 27 ARG B CA 1
ATOM 5033 C C . ARG B 1 27 ? 0.301 -25.062 9.578 1 77.31 27 ARG B C 1
ATOM 5035 O O . ARG B 1 27 ? -0.525 -24.828 8.695 1 77.31 27 ARG B O 1
ATOM 5042 N N . THR B 1 28 ? 1.451 -24.594 9.664 1 79.5 28 THR B N 1
ATOM 5043 C CA . THR B 1 28 ? 1.844 -23.516 8.758 1 79.5 28 THR B CA 1
ATOM 5044 C C . THR B 1 28 ? 1.68 -23.953 7.305 1 79.5 28 THR B C 1
ATOM 5046 O O . THR B 1 28 ? 1.197 -23.188 6.469 1 79.5 28 THR B O 1
ATOM 5049 N N . LYS B 1 29 ? 2.055 -25.203 6.996 1 81.81 29 LYS B N 1
ATOM 5050 C CA . LYS B 1 29 ? 1.976 -25.703 5.625 1 81.81 29 LYS B CA 1
ATOM 5051 C C . LYS B 1 29 ? 0.524 -25.844 5.176 1 81.81 29 LYS B C 1
ATOM 5053 O O . LYS B 1 29 ? 0.244 -25.938 3.98 1 81.81 29 LYS B O 1
ATOM 5058 N N . ASN B 1 30 ? -0.375 -25.891 6.113 1 87.62 30 ASN B N 1
ATOM 5059 C CA . ASN B 1 30 ? -1.789 -26.078 5.816 1 87.62 30 ASN B CA 1
ATOM 5060 C C . ASN B 1 30 ? -2.566 -24.766 5.883 1 87.62 30 ASN B C 1
ATOM 5062 O O . ASN B 1 30 ? -3.781 -24.75 5.68 1 87.62 30 ASN B O 1
ATOM 5066 N N . ARG B 1 31 ? -1.852 -23.719 6.043 1 90.75 31 ARG B N 1
ATOM 5067 C CA . ARG B 1 31 ? -2.525 -22.453 6.332 1 90.75 31 ARG B CA 1
ATOM 5068 C C . ARG B 1 31 ? -2.844 -21.688 5.047 1 90.75 31 ARG B C 1
ATOM 5070 O O . ARG B 1 31 ? -2.121 -21.812 4.055 1 90.75 31 ARG B O 1
ATOM 5077 N N . ILE B 1 32 ? -3.947 -21.062 5.129 1 95.56 32 ILE B N 1
ATOM 5078 C CA . ILE B 1 32 ? -4.312 -20.031 4.172 1 95.56 32 ILE B CA 1
ATOM 5079 C C . ILE B 1 32 ? -4.172 -18.656 4.82 1 95.56 32 ILE B C 1
ATOM 5081 O O . ILE B 1 32 ? -4.707 -18.422 5.906 1 95.56 32 ILE B O 1
ATOM 5085 N N . PHE B 1 33 ? -3.436 -17.828 4.227 1 95.5 33 PHE B N 1
ATOM 5086 C CA . PHE B 1 33 ? -3.201 -16.5 4.773 1 95.5 33 PHE B CA 1
ATOM 5087 C C . PHE B 1 33 ? -4.211 -15.508 4.215 1 95.5 33 PHE B C 1
ATOM 5089 O O . PHE B 1 33 ? -4.707 -15.672 3.1 1 95.5 33 PHE B O 1
ATOM 5096 N N . VAL B 1 34 ? -4.457 -14.469 5.027 1 94.62 34 VAL B N 1
ATOM 5097 C CA . VAL B 1 34 ? -5.645 -13.656 4.77 1 94.62 34 VAL B CA 1
ATOM 5098 C C . VAL B 1 34 ? -5.254 -12.188 4.645 1 94.62 34 VAL B C 1
ATOM 5100 O O . VAL B 1 34 ? -4.699 -11.609 5.582 1 94.62 34 VAL B O 1
ATOM 5103 N N . ASN B 1 35 ? -5.496 -11.617 3.486 1 89.81 35 ASN B N 1
ATOM 5104 C CA . ASN B 1 35 ? -5.328 -10.18 3.299 1 89.81 35 ASN B CA 1
ATOM 5105 C C . ASN B 1 35 ? -6.617 -9.422 3.613 1 89.81 35 ASN B C 1
ATOM 5107 O O . ASN B 1 35 ? -6.57 -8.281 4.086 1 89.81 35 ASN B O 1
ATOM 5111 N N . ARG B 1 36 ? -7.758 -10.062 3.309 1 88.06 36 ARG B N 1
ATOM 5112 C CA . ARG B 1 36 ? -9.086 -9.531 3.59 1 88.06 36 ARG B CA 1
ATOM 5113 C C . ARG B 1 36 ? -10.008 -10.617 4.129 1 88.06 36 ARG B C 1
ATOM 5115 O O . ARG B 1 36 ? -10.031 -11.734 3.607 1 88.06 36 ARG B O 1
ATOM 5122 N N . SER B 1 37 ? -10.703 -10.203 5.137 1 87.88 37 SER B N 1
ATOM 5123 C CA . SER B 1 37 ? -11.57 -11.188 5.773 1 87.88 37 SER B CA 1
ATOM 5124 C C . SER B 1 37 ? -12.602 -11.734 4.789 1 87.88 37 SER B C 1
ATOM 5126 O O . SER B 1 37 ? -13.102 -10.992 3.938 1 87.88 37 SER B O 1
ATOM 5128 N N . LEU B 1 38 ? -12.883 -13.008 4.926 1 91.75 38 LEU B N 1
ATOM 5129 C CA . LEU B 1 38 ? -13.766 -13.711 3.998 1 91.75 38 LEU B CA 1
ATOM 5130 C C . LEU B 1 38 ? -14.531 -14.828 4.711 1 91.75 38 LEU B C 1
ATOM 5132 O O . LEU B 1 38 ? -13.938 -15.617 5.445 1 91.75 38 LEU B O 1
ATOM 5136 N N . ARG B 1 39 ? -15.812 -14.773 4.5 1 90.81 39 ARG B N 1
ATOM 5137 C CA . ARG B 1 39 ? -16.656 -15.844 5.02 1 90.81 39 ARG B CA 1
ATOM 5138 C C . ARG B 1 39 ? -16.906 -16.906 3.959 1 90.81 39 ARG B C 1
ATOM 5140 O O . ARG B 1 39 ? -17.547 -16.641 2.938 1 90.81 39 ARG B O 1
ATOM 5147 N N . LEU B 1 40 ? -16.5 -18.094 4.238 1 93.31 40 LEU B N 1
ATOM 5148 C CA . LEU B 1 40 ? -16.672 -19.172 3.266 1 93.31 40 LEU B CA 1
ATOM 5149 C C . LEU B 1 40 ? -18.125 -19.578 3.141 1 93.31 40 LEU B C 1
ATOM 5151 O O . LEU B 1 40 ? -18.547 -20.109 2.107 1 93.31 40 LEU B O 1
ATOM 5155 N N . ASP B 1 41 ? -18.891 -19.375 4.184 1 90.38 41 ASP B N 1
ATOM 5156 C CA . ASP B 1 41 ? -20.297 -19.766 4.148 1 90.38 41 ASP B CA 1
ATOM 5157 C C . ASP B 1 41 ? -21.094 -18.875 3.201 1 90.38 41 ASP B C 1
ATOM 5159 O O . ASP B 1 41 ? -22.219 -19.203 2.83 1 90.38 41 ASP B O 1
ATOM 5163 N N . ARG B 1 42 ? -20.484 -17.812 2.771 1 91.19 42 ARG B N 1
ATOM 5164 C CA . ARG B 1 42 ? -21.156 -16.906 1.845 1 91.19 42 ARG B CA 1
ATOM 5165 C C . ARG B 1 42 ? -20.734 -17.172 0.407 1 91.19 42 ARG B C 1
ATOM 5167 O O . ARG B 1 42 ? -21.281 -16.594 -0.531 1 91.19 42 ARG B O 1
ATOM 5174 N N . ILE B 1 43 ? -19.828 -18.016 0.236 1 95.56 43 ILE B N 1
ATOM 5175 C CA . ILE B 1 43 ? -19.344 -18.359 -1.098 1 95.56 43 ILE B CA 1
ATOM 5176 C C . ILE B 1 43 ? -20.219 -19.469 -1.682 1 95.56 43 ILE B C 1
ATOM 5178 O O . ILE B 1 43 ? -20.406 -20.516 -1.051 1 95.56 43 ILE B O 1
ATOM 5182 N N . ARG B 1 44 ? -20.672 -19.234 -2.863 1 96.5 44 ARG B N 1
ATOM 5183 C CA . ARG B 1 44 ? -21.531 -20.219 -3.516 1 96.5 44 ARG B CA 1
ATOM 5184 C C . ARG B 1 44 ? -20.812 -20.875 -4.699 1 96.5 44 ARG B C 1
ATOM 5186 O O . ARG B 1 44 ? -21.172 -21.969 -5.121 1 96.5 44 ARG B O 1
ATOM 5193 N N . PHE B 1 45 ? -19.875 -20.141 -5.23 1 96.88 45 PHE B N 1
ATOM 5194 C CA . PHE B 1 45 ? -19.156 -20.641 -6.402 1 96.88 45 PHE B CA 1
ATOM 5195 C C . PHE B 1 45 ? -17.656 -20.625 -6.164 1 96.88 45 PHE B C 1
ATOM 5197 O O . PHE B 1 45 ? -17.078 -19.594 -5.844 1 96.88 45 PHE B O 1
ATOM 5204 N N . PHE B 1 46 ? -17.094 -21.766 -6.301 1 97.88 46 PHE B N 1
ATOM 5205 C CA . PHE B 1 46 ? -15.641 -21.891 -6.242 1 97.88 46 PHE B CA 1
ATOM 5206 C C . PHE B 1 46 ? -15.055 -22.094 -7.637 1 97.88 46 PHE B C 1
ATOM 5208 O O . PHE B 1 46 ? -15.336 -23.094 -8.297 1 97.88 46 PHE B O 1
ATOM 5215 N N . GLY B 1 47 ? -14.297 -21.141 -8.086 1 97.12 47 GLY B N 1
ATOM 5216 C CA . GLY B 1 47 ? -13.664 -21.203 -9.398 1 97.12 47 GLY B CA 1
ATOM 5217 C C . GLY B 1 47 ? -12.164 -21.406 -9.328 1 97.12 47 GLY B C 1
ATOM 5218 O O . GLY B 1 47 ? -11.5 -20.891 -8.43 1 97.12 47 GLY B O 1
ATOM 5219 N N . PHE B 1 48 ? -11.672 -22.125 -10.375 1 97.75 48 PHE B N 1
ATOM 5220 C CA . PHE B 1 48 ? -10.25 -22.453 -10.391 1 97.75 48 PHE B CA 1
ATOM 5221 C C . PHE B 1 48 ? -9.664 -22.25 -11.781 1 97.75 48 PHE B C 1
ATOM 5223 O O . PHE B 1 48 ? -10.305 -22.594 -12.781 1 97.75 48 PHE B O 1
ATOM 5230 N N . ASP B 1 49 ? -8.453 -21.641 -11.766 1 96.56 49 ASP B N 1
ATOM 5231 C CA . ASP B 1 49 ? -7.594 -21.797 -12.93 1 96.56 49 ASP B CA 1
ATOM 5232 C C . ASP B 1 49 ? -6.965 -23.188 -12.969 1 96.56 49 ASP B C 1
ATOM 5234 O O . ASP B 1 49 ? -7.051 -23.938 -11.992 1 96.56 49 ASP B O 1
ATOM 5238 N N . MET B 1 50 ? -6.527 -23.562 -14.141 1 97.56 50 MET B N 1
ATOM 5239 C CA . MET B 1 50 ? -5.914 -24.891 -14.258 1 97.56 50 MET B CA 1
ATOM 5240 C C . MET B 1 50 ? -4.406 -24.812 -14.023 1 97.56 50 MET B C 1
ATOM 5242 O O . MET B 1 50 ? -3.895 -25.359 -13.047 1 97.56 50 MET B O 1
ATOM 5246 N N . ASP B 1 51 ? -3.715 -23.922 -14.836 1 95.62 51 ASP B N 1
ATOM 5247 C CA . ASP B 1 51 ? -2.258 -23.875 -14.828 1 95.62 51 ASP B CA 1
ATOM 5248 C C . ASP B 1 51 ? -1.735 -23.219 -13.555 1 95.62 51 ASP B C 1
ATOM 5250 O O . ASP B 1 51 ? -2.105 -22.078 -13.25 1 95.62 51 ASP B O 1
ATOM 5254 N N . TYR B 1 52 ? -0.845 -23.906 -12.859 1 94.44 52 TYR B N 1
ATOM 5255 C CA . TYR B 1 52 ? -0.193 -23.453 -11.633 1 94.44 52 TYR B CA 1
ATOM 5256 C C . TYR B 1 52 ? -1.212 -23.234 -10.523 1 94.44 52 TYR B C 1
ATOM 5258 O O . TYR B 1 52 ? -0.967 -22.453 -9.602 1 94.44 52 TYR B O 1
ATOM 5266 N N . THR B 1 53 ? -2.359 -23.797 -10.656 1 96.25 53 THR B N 1
ATOM 5267 C CA . THR B 1 53 ? -3.408 -23.75 -9.641 1 96.25 53 THR B CA 1
ATOM 5268 C C . THR B 1 53 ? -3.893 -25.156 -9.312 1 96.25 53 THR B C 1
ATOM 5270 O O . THR B 1 53 ? -3.398 -25.797 -8.375 1 96.25 53 THR B O 1
ATOM 5273 N N . LEU B 1 54 ? -4.75 -25.75 -10.195 1 97.44 54 LEU B N 1
ATOM 5274 C CA . LEU B 1 54 ? -5.098 -27.156 -10 1 97.44 54 LEU B CA 1
ATOM 5275 C C . LEU B 1 54 ? -3.947 -28.062 -10.414 1 97.44 54 LEU B C 1
ATOM 5277 O O . LEU B 1 54 ? -3.701 -29.078 -9.773 1 97.44 54 LEU B O 1
ATOM 5281 N N . ALA B 1 55 ? -3.338 -27.672 -11.523 1 96.5 55 ALA B N 1
ATOM 5282 C CA . ALA B 1 55 ? -2.156 -28.391 -11.992 1 96.5 55 ALA B CA 1
ATOM 5283 C C . ALA B 1 55 ? -0.878 -27.766 -11.445 1 96.5 55 ALA B C 1
ATOM 5285 O O . ALA B 1 55 ? -0.553 -26.625 -11.766 1 96.5 55 ALA B O 1
ATOM 5286 N N . SER B 1 56 ? -0.225 -28.484 -10.664 1 93.31 56 SER B N 1
ATOM 5287 C CA . SER B 1 56 ? 1.083 -28.047 -10.18 1 93.31 56 SER B CA 1
ATOM 5288 C C . SER B 1 56 ? 2.203 -28.594 -11.062 1 93.31 56 SER B C 1
ATOM 5290 O O . SER B 1 56 ? 2.33 -29.797 -11.25 1 93.31 56 SER B O 1
ATOM 5292 N N . TYR B 1 57 ? 2.965 -27.688 -11.578 1 93.88 57 TYR B N 1
ATOM 5293 C CA . TYR B 1 57 ? 4.082 -28.094 -12.422 1 93.88 57 TYR B CA 1
ATOM 5294 C C . TYR B 1 57 ? 5.348 -28.297 -11.602 1 93.88 57 TYR B C 1
ATOM 5296 O O . TYR B 1 57 ? 5.652 -27.5 -10.711 1 93.88 57 TYR B O 1
ATOM 5304 N N . LYS B 1 58 ? 6.016 -29.359 -11.898 1 91.69 58 LYS B N 1
ATOM 5305 C CA . LYS B 1 58 ? 7.199 -29.75 -11.133 1 91.69 58 LYS B CA 1
ATOM 5306 C C . LYS B 1 58 ? 8.359 -28.797 -11.398 1 91.69 58 LYS B C 1
ATOM 5308 O O . LYS B 1 58 ? 8.758 -28.594 -12.547 1 91.69 58 LYS B O 1
ATOM 5313 N N . SER B 1 59 ? 8.82 -28.188 -10.445 1 88.38 59 SER B N 1
ATOM 5314 C CA . SER B 1 59 ? 9.977 -27.297 -10.492 1 88.38 59 SER B CA 1
ATOM 5315 C C . SER B 1 59 ? 11.227 -28 -9.984 1 88.38 59 SER B C 1
ATOM 5317 O O . SER B 1 59 ? 11.195 -28.672 -8.953 1 88.38 59 SER B O 1
ATOM 5319 N N . PRO B 1 60 ? 12.352 -27.938 -10.75 1 89.69 60 PRO B N 1
ATOM 5320 C CA . PRO B 1 60 ? 12.609 -27 -11.844 1 89.69 60 PRO B CA 1
ATOM 5321 C C . PRO B 1 60 ? 12.43 -27.641 -13.219 1 89.69 60 PRO B C 1
ATOM 5323 O O . PRO B 1 60 ? 12.766 -27.016 -14.234 1 89.69 60 PRO B O 1
ATOM 5326 N N . GLN B 1 61 ? 11.922 -28.875 -13.242 1 92.88 61 GLN B N 1
ATOM 5327 C CA . GLN B 1 61 ? 11.883 -29.641 -14.492 1 92.88 61 GLN B CA 1
ATOM 5328 C C . GLN B 1 61 ? 11.109 -28.891 -15.57 1 92.88 61 GLN B C 1
ATOM 5330 O O . GLN B 1 61 ? 11.523 -28.844 -16.719 1 92.88 61 GLN B O 1
ATOM 5335 N N . TYR B 1 62 ? 10.023 -28.359 -15.188 1 94.75 62 TYR B N 1
ATOM 5336 C CA . TYR B 1 62 ? 9.164 -27.703 -16.172 1 94.75 62 TYR B CA 1
ATOM 5337 C C . TYR B 1 62 ? 9.789 -26.406 -16.656 1 94.75 62 TYR B C 1
ATOM 5339 O O . TYR B 1 62 ? 9.727 -26.078 -17.844 1 94.75 62 TYR B O 1
ATOM 5347 N N . GLU B 1 63 ? 10.383 -25.609 -15.727 1 94.75 63 GLU B N 1
ATOM 5348 C CA . GLU B 1 63 ? 11.062 -24.375 -16.125 1 94.75 63 GLU B CA 1
ATOM 5349 C C . GLU B 1 63 ? 12.258 -24.672 -17.031 1 94.75 63 GLU B C 1
ATOM 5351 O O . GLU B 1 63 ? 12.523 -23.922 -17.969 1 94.75 63 GLU B O 1
ATOM 5356 N N . GLU B 1 64 ? 12.914 -25.75 -16.703 1 95.25 64 GLU B N 1
ATOM 5357 C CA . GLU B 1 64 ? 14.039 -26.172 -17.531 1 95.25 64 GLU B CA 1
ATOM 5358 C C . GLU B 1 64 ? 13.586 -26.484 -18.953 1 95.25 64 GLU B C 1
ATOM 5360 O O . GLU B 1 64 ? 14.266 -26.125 -19.922 1 95.25 64 GLU B O 1
ATOM 5365 N N . LEU B 1 65 ? 12.516 -27.156 -19.047 1 97.38 65 LEU B N 1
ATOM 5366 C CA . LEU B 1 65 ? 11.961 -27.453 -20.359 1 97.38 65 LEU B CA 1
ATOM 5367 C C . LEU B 1 65 ? 11.664 -26.172 -21.125 1 97.38 65 LEU B C 1
ATOM 5369 O O . LEU B 1 65 ? 12.07 -26.031 -22.281 1 97.38 65 LEU B O 1
ATOM 5373 N N . ALA B 1 66 ? 10.922 -25.266 -20.484 1 97.56 66 ALA B N 1
ATOM 5374 C CA . ALA B 1 66 ? 10.555 -24 -21.125 1 97.56 66 ALA B CA 1
ATOM 5375 C C . ALA B 1 66 ? 11.789 -23.203 -21.531 1 97.56 66 ALA B C 1
ATOM 5377 O O . ALA B 1 66 ? 11.844 -22.656 -22.625 1 97.56 66 ALA B O 1
ATOM 5378 N N . PHE B 1 67 ? 12.828 -23.203 -20.688 1 97.56 67 PHE B N 1
ATOM 5379 C CA . PHE B 1 67 ? 14.07 -22.484 -20.969 1 97.56 67 PHE B CA 1
ATOM 5380 C C . PHE B 1 67 ? 14.742 -23.062 -22.219 1 97.56 67 PHE B C 1
ATOM 5382 O O . PHE B 1 67 ? 15.164 -22.297 -23.094 1 97.56 67 PHE B O 1
ATOM 5389 N N . LYS B 1 68 ? 14.828 -24.328 -22.25 1 97.75 68 LYS B N 1
ATOM 5390 C CA . LYS B 1 68 ? 15.477 -25 -23.375 1 97.75 68 LYS B CA 1
ATOM 5391 C C . LYS B 1 68 ? 14.75 -24.688 -24.688 1 97.75 68 LYS B C 1
ATOM 5393 O O . LYS B 1 68 ? 15.391 -24.406 -25.703 1 97.75 68 LYS B O 1
ATOM 5398 N N . ILE B 1 69 ? 13.453 -24.75 -24.625 1 98 69 ILE B N 1
ATOM 5399 C CA . ILE B 1 69 ? 12.648 -24.469 -25.812 1 98 69 ILE B CA 1
ATOM 5400 C C . ILE B 1 69 ? 12.914 -23.047 -26.281 1 98 69 ILE B C 1
ATOM 5402 O O . ILE B 1 69 ? 13.148 -22.828 -27.469 1 98 69 ILE B O 1
ATOM 5406 N N . LEU B 1 70 ? 12.898 -22.094 -25.391 1 98.19 70 LEU B N 1
ATOM 5407 C CA . LEU B 1 70 ? 13.086 -20.672 -25.734 1 98.19 70 LEU B CA 1
ATOM 5408 C C . LEU B 1 70 ? 14.492 -20.422 -26.266 1 98.19 70 LEU B C 1
ATOM 5410 O O . LEU B 1 70 ? 14.664 -19.766 -27.297 1 98.19 70 LEU B O 1
ATOM 5414 N N . ARG B 1 71 ? 15.461 -20.969 -25.531 1 98.06 71 ARG B N 1
ATOM 5415 C CA . ARG B 1 71 ? 16.859 -20.812 -25.922 1 98.06 71 ARG B CA 1
ATOM 5416 C C . ARG B 1 71 ? 17.094 -21.344 -27.328 1 98.06 71 ARG B C 1
ATOM 5418 O O . ARG B 1 71 ? 17.672 -20.641 -28.172 1 98.06 71 ARG B O 1
ATOM 5425 N N . ASP B 1 72 ? 16.641 -22.516 -27.578 1 97.75 72 ASP B N 1
ATOM 5426 C CA . ASP B 1 72 ? 16.859 -23.156 -28.859 1 97.75 72 ASP B CA 1
ATOM 5427 C C . ASP B 1 72 ? 16.125 -22.422 -29.969 1 97.75 72 ASP B C 1
ATOM 5429 O O . ASP B 1 72 ? 16.625 -22.312 -31.094 1 97.75 72 ASP B O 1
ATOM 5433 N N . ARG B 1 73 ? 14.945 -21.922 -29.703 1 97.75 73 ARG B N 1
ATOM 5434 C CA . ARG B 1 73 ? 14.188 -21.141 -30.688 1 97.75 73 ARG B CA 1
ATOM 5435 C C . ARG B 1 73 ? 14.922 -19.859 -31.062 1 97.75 73 ARG B C 1
ATOM 5437 O O . ARG B 1 73 ? 14.938 -19.469 -32.219 1 97.75 73 ARG B O 1
ATOM 5444 N N . LEU B 1 74 ? 15.523 -19.203 -30.094 1 97.75 74 LEU B N 1
ATOM 5445 C CA . LEU B 1 74 ? 16.266 -17.969 -30.375 1 97.75 74 LEU B CA 1
ATOM 5446 C C . LEU B 1 74 ? 17.5 -18.266 -31.219 1 97.75 74 LEU B C 1
ATOM 5448 O O . LEU B 1 74 ? 17.859 -17.469 -32.094 1 97.75 74 LEU B O 1
ATOM 5452 N N . ILE B 1 75 ? 18.156 -19.359 -30.938 1 97.19 75 ILE B N 1
ATOM 5453 C CA . ILE B 1 75 ? 19.312 -19.766 -31.719 1 97.19 75 ILE B CA 1
ATOM 5454 C C . ILE B 1 75 ? 18.891 -20.016 -33.156 1 97.19 75 ILE B C 1
ATOM 5456 O O . ILE B 1 75 ? 19.578 -19.578 -34.094 1 97.19 75 ILE B O 1
ATOM 5460 N N . GLU B 1 76 ? 17.75 -20.594 -33.312 1 96.56 76 GLU B N 1
ATOM 5461 C CA . GLU B 1 76 ? 17.203 -20.812 -34.656 1 96.56 76 GLU B CA 1
ATOM 5462 C C . GLU B 1 76 ? 16.906 -19.484 -35.375 1 96.56 76 GLU B C 1
ATOM 5464 O O . GLU B 1 76 ? 17.031 -19.391 -36.594 1 96.56 76 GLU B O 1
ATOM 5469 N N . PHE B 1 77 ? 16.531 -18.484 -34.594 1 94.06 77 PHE B N 1
ATOM 5470 C CA . PHE B 1 77 ? 16.188 -17.172 -35.125 1 94.06 77 PHE B CA 1
ATOM 5471 C C . PHE B 1 77 ? 17.453 -16.391 -35.469 1 94.06 77 PHE B C 1
ATOM 5473 O O . PHE B 1 77 ? 17.375 -15.32 -36.094 1 94.06 77 PHE B O 1
ATOM 5480 N N . GLY B 1 78 ? 18.641 -16.875 -35.031 1 93.12 78 GLY B N 1
ATOM 5481 C CA . GLY B 1 78 ? 19.859 -16.203 -35.438 1 93.12 78 GLY B CA 1
ATOM 5482 C C . GLY B 1 78 ? 20.719 -15.75 -34.281 1 93.12 78 GLY B C 1
ATOM 5483 O O . GLY B 1 78 ? 21.781 -15.148 -34.5 1 93.12 78 GLY B O 1
ATOM 5484 N N . TYR B 1 79 ? 20.266 -15.984 -33.125 1 95.62 79 TYR B N 1
ATOM 5485 C CA . TYR B 1 79 ? 21.109 -15.656 -31.984 1 95.62 79 TYR B CA 1
ATOM 5486 C C . TYR B 1 79 ? 22.344 -16.547 -31.938 1 95.62 79 TYR B C 1
ATOM 5488 O O . TYR B 1 79 ? 22.375 -17.609 -32.562 1 95.62 79 TYR B O 1
ATOM 5496 N N . PRO B 1 80 ? 23.375 -16.141 -31.219 1 93.5 80 PRO B N 1
ATOM 5497 C CA . PRO B 1 80 ? 24.641 -16.891 -31.219 1 93.5 80 PRO B CA 1
ATOM 5498 C C . PRO B 1 80 ? 24.484 -18.312 -30.703 1 93.5 80 PRO B C 1
ATOM 5500 O O . PRO B 1 80 ? 23.797 -18.547 -29.703 1 93.5 80 PRO B O 1
ATOM 5503 N N . GLN B 1 81 ? 25.125 -19.234 -31.266 1 95.12 81 GLN B N 1
ATOM 5504 C CA . GLN B 1 81 ? 25.109 -20.641 -30.891 1 95.12 81 GLN B CA 1
ATOM 5505 C C . GLN B 1 81 ? 25.641 -20.828 -29.469 1 95.12 81 GLN B C 1
ATOM 5507 O O . GLN B 1 81 ? 25.281 -21.797 -28.797 1 95.12 81 GLN B O 1
ATOM 5512 N N . GLU B 1 82 ? 26.438 -19.922 -29.047 1 93.19 82 GLU B N 1
ATOM 5513 C CA . GLU B 1 82 ? 27.078 -19.984 -27.719 1 93.19 82 GLU B CA 1
ATOM 5514 C C . GLU B 1 82 ? 26.031 -19.922 -26.609 1 93.19 82 GLU B C 1
ATOM 5516 O O . GLU B 1 82 ? 26.312 -20.312 -25.469 1 93.19 82 GLU B O 1
ATOM 5521 N N . LEU B 1 83 ? 24.844 -19.516 -26.969 1 94.81 83 LEU B N 1
ATOM 5522 C CA . LEU B 1 83 ? 23.781 -19.484 -25.984 1 94.81 83 LEU B CA 1
ATOM 5523 C C . LEU B 1 83 ? 23.438 -20.906 -25.5 1 94.81 83 LEU B C 1
ATOM 5525 O O . LEU B 1 83 ? 22.875 -21.078 -24.422 1 94.81 83 LEU B O 1
ATOM 5529 N N . SER B 1 84 ? 23.75 -21.922 -26.297 1 95.31 84 SER B N 1
ATOM 5530 C CA . SER B 1 84 ? 23.453 -23.312 -25.969 1 95.31 84 SER B CA 1
ATOM 5531 C C . SER B 1 84 ? 24.203 -23.766 -24.719 1 95.31 84 SER B C 1
ATOM 5533 O O . SER B 1 84 ? 23.828 -24.75 -24.094 1 95.31 84 SER B O 1
ATOM 5535 N N . GLN B 1 85 ? 25.156 -23.016 -24.312 1 91.75 85 GLN B N 1
ATOM 5536 C CA . GLN B 1 85 ? 25.953 -23.359 -23.141 1 91.75 85 GLN B CA 1
ATOM 5537 C C . GLN B 1 85 ? 25.188 -23.094 -21.844 1 91.75 85 GLN B C 1
ATOM 5539 O O . GLN B 1 85 ? 25.516 -23.656 -20.797 1 91.75 85 GLN B O 1
ATOM 5544 N N . PHE B 1 86 ? 24.234 -22.25 -21.969 1 93.56 86 PHE B N 1
ATOM 5545 C CA . PHE B 1 86 ? 23.5 -21.891 -20.766 1 93.56 86 PHE B CA 1
ATOM 5546 C C . PHE B 1 86 ? 22.469 -22.953 -20.422 1 93.56 86 PHE B C 1
ATOM 5548 O O . PHE B 1 86 ? 21.75 -23.438 -21.297 1 93.56 86 PHE B O 1
ATOM 5555 N N . GLU B 1 87 ? 22.5 -23.359 -19.172 1 93.75 87 GLU B N 1
ATOM 5556 C CA . GLU B 1 87 ? 21.469 -24.234 -18.594 1 93.75 87 GLU B CA 1
ATOM 5557 C C . GLU B 1 87 ? 20.641 -23.484 -17.547 1 93.75 87 GLU B C 1
ATOM 5559 O O . GLU B 1 87 ? 21.125 -22.562 -16.906 1 93.75 87 GLU B O 1
ATOM 5564 N N . TYR B 1 88 ? 19.422 -23.938 -17.453 1 93.06 88 TYR B N 1
ATOM 5565 C CA . TYR B 1 88 ? 18.516 -23.25 -16.547 1 93.06 88 TYR B CA 1
ATOM 5566 C C . TYR B 1 88 ? 19.016 -23.328 -15.102 1 93.06 88 TYR B C 1
ATOM 5568 O O . TYR B 1 88 ? 19.359 -24.406 -14.617 1 93.06 88 TYR B O 1
ATOM 5576 N N . GLU B 1 89 ? 19.094 -22.188 -14.469 1 87.75 89 GLU B N 1
ATOM 5577 C CA . GLU B 1 89 ? 19.469 -22.078 -13.062 1 87.75 89 GLU B CA 1
ATOM 5578 C C . GLU B 1 89 ? 18.281 -21.656 -12.203 1 87.75 89 GLU B C 1
ATOM 5580 O O . GLU B 1 89 ? 17.969 -20.469 -12.117 1 87.75 89 GLU B O 1
ATOM 5585 N N . PRO B 1 90 ? 17.641 -22.609 -11.555 1 85.31 90 PRO B N 1
ATOM 5586 C CA . PRO B 1 90 ? 16.391 -22.328 -10.852 1 85.31 90 PRO B CA 1
ATOM 5587 C C . PRO B 1 90 ? 16.578 -21.344 -9.688 1 85.31 90 PRO B C 1
ATOM 5589 O O . PRO B 1 90 ? 15.609 -20.719 -9.258 1 85.31 90 PRO B O 1
ATOM 5592 N N . SER B 1 91 ? 17.703 -21.109 -9.172 1 78.75 91 SER B N 1
ATOM 5593 C CA . SER B 1 91 ? 17.938 -20.266 -8.008 1 78.75 91 SER B CA 1
ATOM 5594 C C . SER B 1 91 ? 18 -18.781 -8.406 1 78.75 91 SER B C 1
ATOM 5596 O O . SER B 1 91 ? 17.953 -17.906 -7.543 1 78.75 91 SER B O 1
ATOM 5598 N N . PHE B 1 92 ? 18.016 -18.516 -9.648 1 85.75 92 PHE B N 1
ATOM 5599 C CA . PHE B 1 92 ? 18.234 -17.141 -10.102 1 85.75 92 PHE B CA 1
ATOM 5600 C C . PHE B 1 92 ? 16.906 -16.391 -10.203 1 85.75 92 PHE B C 1
ATOM 5602 O O . PHE B 1 92 ? 16.703 -15.375 -9.539 1 85.75 92 PHE B O 1
ATOM 5609 N N . PRO B 1 93 ? 16.016 -16.875 -11.008 1 88.44 93 PRO B N 1
ATOM 5610 C CA . PRO B 1 93 ? 14.859 -16.031 -11.32 1 88.44 93 PRO B CA 1
ATOM 5611 C C . PRO B 1 93 ? 13.836 -15.992 -10.188 1 88.44 93 PRO B C 1
ATOM 5613 O O . PRO B 1 93 ? 13.641 -17 -9.5 1 88.44 93 PRO B O 1
ATOM 5616 N N . VAL B 1 94 ? 13.266 -14.891 -9.984 1 89.62 94 VAL B N 1
ATOM 5617 C CA . VAL B 1 94 ? 12.109 -14.664 -9.125 1 89.62 94 VAL B CA 1
ATOM 5618 C C . VAL B 1 94 ? 11.062 -13.828 -9.859 1 89.62 94 VAL B C 1
ATOM 5620 O O . VAL B 1 94 ? 11.414 -12.898 -10.594 1 89.62 94 VAL B O 1
ATOM 5623 N N . ARG B 1 95 ? 9.836 -14.219 -9.727 1 91.38 95 ARG B N 1
ATOM 5624 C CA . ARG B 1 95 ? 8.828 -13.406 -10.414 1 91.38 95 ARG B CA 1
ATOM 5625 C C . ARG B 1 95 ? 8.609 -12.086 -9.688 1 91.38 95 ARG B C 1
ATOM 5627 O O . ARG B 1 95 ? 9.023 -11.922 -8.539 1 91.38 95 ARG B O 1
ATOM 5634 N N . GLY B 1 96 ? 8.07 -11.156 -10.398 1 92.5 96 GLY B N 1
ATOM 5635 C CA . GLY B 1 96 ? 7.82 -9.836 -9.859 1 92.5 96 GLY B CA 1
ATOM 5636 C C . GLY B 1 96 ? 8.859 -8.812 -10.273 1 92.5 96 GLY B C 1
ATOM 5637 O O . GLY B 1 96 ? 8.773 -7.641 -9.898 1 92.5 96 GLY B O 1
ATOM 5638 N N . LEU B 1 97 ? 9.789 -9.219 -11.078 1 95.19 97 LEU B N 1
ATOM 5639 C CA . LEU B 1 97 ? 10.812 -8.297 -11.562 1 95.19 97 LEU B CA 1
ATOM 5640 C C . LEU B 1 97 ? 10.281 -7.453 -12.719 1 95.19 97 LEU B C 1
ATOM 5642 O O . LEU B 1 97 ? 9.336 -7.855 -13.406 1 95.19 97 LEU B O 1
ATOM 5646 N N . TRP B 1 98 ? 10.844 -6.27 -12.781 1 96.56 98 TRP B N 1
ATOM 5647 C CA . TRP B 1 98 ? 10.617 -5.406 -13.938 1 96.56 98 TRP B CA 1
ATOM 5648 C C . TRP B 1 98 ? 11.797 -5.469 -14.906 1 96.56 98 TRP B C 1
ATOM 5650 O O . TRP B 1 98 ? 12.953 -5.434 -14.484 1 96.56 98 TRP B O 1
ATOM 5660 N N . PHE B 1 99 ? 11.523 -5.652 -16.156 1 97.69 99 PHE B N 1
ATOM 5661 C CA . PHE B 1 99 ? 12.562 -5.543 -17.188 1 97.69 99 PHE B CA 1
ATOM 5662 C C . PHE B 1 99 ? 12.461 -4.211 -17.906 1 97.69 99 PHE B C 1
ATOM 5664 O O . PHE B 1 99 ? 11.438 -3.91 -18.531 1 97.69 99 PHE B O 1
ATOM 5671 N N . ASP B 1 100 ? 13.5 -3.428 -17.844 1 97.88 100 ASP B N 1
ATOM 5672 C CA . ASP B 1 100 ? 13.586 -2.162 -18.562 1 97.88 100 ASP B CA 1
ATOM 5673 C C . ASP B 1 100 ? 14.188 -2.363 -19.953 1 97.88 100 ASP B C 1
ATOM 5675 O O . ASP B 1 100 ? 15.383 -2.633 -20.094 1 97.88 100 ASP B O 1
ATOM 5679 N N . GLN B 1 101 ? 13.43 -2.152 -20.938 1 97.06 101 GLN B N 1
ATOM 5680 C CA . GLN B 1 101 ? 13.883 -2.43 -22.297 1 97.06 101 GLN B CA 1
ATOM 5681 C C . GLN B 1 101 ? 14.828 -1.335 -22.797 1 97.06 101 GLN B C 1
ATOM 5683 O O . GLN B 1 101 ? 15.492 -1.5 -23.812 1 97.06 101 GLN B O 1
ATOM 5688 N N . GLN B 1 102 ? 14.906 -0.248 -22.109 1 96.88 102 GLN B N 1
ATOM 5689 C CA . GLN B 1 102 ? 15.812 0.831 -22.5 1 96.88 102 GLN B CA 1
ATOM 5690 C C . GLN B 1 102 ? 17.25 0.496 -22.125 1 96.88 102 GLN B C 1
ATOM 5692 O O . GLN B 1 102 ? 18.172 0.651 -22.938 1 96.88 102 GLN B O 1
ATOM 5697 N N . TYR B 1 103 ? 17.469 -0.032 -20.922 1 97.25 103 TYR B N 1
ATOM 5698 C CA . TYR B 1 103 ? 18.828 -0.238 -20.453 1 97.25 103 TYR B CA 1
ATOM 5699 C C . TYR B 1 103 ? 19.141 -1.724 -20.312 1 97.25 103 TYR B C 1
ATOM 5701 O O . TYR B 1 103 ? 20.25 -2.1 -19.969 1 97.25 103 TYR B O 1
ATOM 5709 N N . GLY B 1 104 ? 18.188 -2.602 -20.594 1 97.25 104 GLY B N 1
ATOM 5710 C CA . GLY B 1 104 ? 18.391 -4.035 -20.484 1 97.25 104 GLY B CA 1
ATOM 5711 C C . GLY B 1 104 ? 18.578 -4.508 -19.062 1 97.25 104 GLY B C 1
ATOM 5712 O O . GLY B 1 104 ? 19.328 -5.465 -18.812 1 97.25 104 GLY B O 1
ATOM 5713 N N . SER B 1 105 ? 17.938 -3.809 -18.141 1 97.56 105 SER B N 1
ATOM 5714 C CA . SER B 1 105 ? 18.125 -4.109 -16.719 1 97.56 105 SER B CA 1
ATOM 5715 C C . SER B 1 105 ? 16.922 -4.836 -16.141 1 97.56 105 SER B C 1
ATOM 5717 O O . SER B 1 105 ? 15.789 -4.598 -16.562 1 97.56 105 SER B O 1
ATOM 5719 N N . LEU B 1 106 ? 17.219 -5.766 -15.25 1 97.12 106 LEU B N 1
ATOM 5720 C CA . LEU B 1 106 ? 16.203 -6.402 -14.406 1 97.12 106 LEU B CA 1
ATOM 5721 C C . LEU B 1 106 ? 16.156 -5.75 -13.031 1 97.12 106 LEU B C 1
ATOM 5723 O O . LEU B 1 106 ? 17.188 -5.625 -12.359 1 97.12 106 LEU B O 1
ATOM 5727 N N . MET B 1 107 ? 14.961 -5.395 -12.602 1 97.31 107 MET B N 1
ATOM 5728 C CA . MET B 1 107 ? 14.906 -4.613 -11.367 1 97.31 107 MET B CA 1
ATOM 5729 C C . MET B 1 107 ? 13.844 -5.168 -10.422 1 97.31 107 MET B C 1
ATOM 5731 O O . MET B 1 107 ? 12.766 -5.578 -10.867 1 97.31 107 MET B O 1
ATOM 5735 N N . LYS B 1 108 ? 14.203 -5.211 -9.203 1 94.5 108 LYS B N 1
ATOM 5736 C CA . LYS B 1 108 ? 13.234 -5.352 -8.125 1 94.5 108 LYS B CA 1
ATOM 5737 C C . LYS B 1 108 ? 12.781 -3.988 -7.602 1 94.5 108 LYS B C 1
ATOM 5739 O O . LYS B 1 108 ? 13.617 -3.146 -7.258 1 94.5 108 LYS B O 1
ATOM 5744 N N . ILE B 1 109 ? 11.484 -3.793 -7.586 1 94.12 109 ILE B N 1
ATOM 5745 C CA . ILE B 1 109 ? 10.93 -2.471 -7.309 1 94.12 109 ILE B CA 1
ATOM 5746 C C . ILE B 1 109 ? 9.953 -2.559 -6.137 1 94.12 109 ILE B C 1
ATOM 5748 O O . ILE B 1 109 ? 9.281 -3.576 -5.957 1 94.12 109 ILE B O 1
ATOM 5752 N N . ASP B 1 110 ? 9.906 -1.533 -5.332 1 87.62 110 ASP B N 1
ATOM 5753 C CA . ASP B 1 110 ? 8.891 -1.506 -4.281 1 87.62 110 ASP B CA 1
ATOM 5754 C C . ASP B 1 110 ? 7.586 -0.899 -4.793 1 87.62 110 ASP B C 1
ATOM 5756 O O . ASP B 1 110 ? 7.465 -0.593 -5.98 1 87.62 110 ASP B O 1
ATOM 5760 N N . GLN B 1 111 ? 6.625 -0.825 -3.951 1 80.69 111 GLN B N 1
ATOM 5761 C CA . GLN B 1 111 ? 5.281 -0.414 -4.348 1 80.69 111 GLN B CA 1
ATOM 5762 C C . GLN B 1 111 ? 5.262 1.045 -4.793 1 80.69 111 GLN B C 1
ATOM 5764 O O . GLN B 1 111 ? 4.312 1.488 -5.445 1 80.69 111 GLN B O 1
ATOM 5769 N N . PHE B 1 112 ? 6.312 1.759 -4.5 1 72.81 112 PHE B N 1
ATOM 5770 C CA . PHE B 1 112 ? 6.297 3.191 -4.77 1 72.81 112 PHE B CA 1
ATOM 5771 C C . PHE B 1 112 ? 7.176 3.525 -5.973 1 72.81 112 PHE B C 1
ATOM 5773 O O . PHE B 1 112 ? 7.266 4.684 -6.379 1 72.81 112 PHE B O 1
ATOM 5780 N N . GLY B 1 113 ? 7.91 2.586 -6.477 1 82.5 113 GLY B N 1
ATOM 5781 C CA . GLY B 1 113 ? 8.742 2.812 -7.648 1 82.5 113 GLY B CA 1
ATOM 5782 C C . GLY B 1 113 ? 10.219 2.91 -7.324 1 82.5 113 GLY B C 1
ATOM 5783 O O . GLY B 1 113 ? 11.047 3.137 -8.211 1 82.5 113 GLY B O 1
ATOM 5784 N N . ASN B 1 114 ? 10.57 2.75 -6.098 1 85.25 114 ASN B N 1
ATOM 5785 C CA . ASN B 1 114 ? 11.984 2.742 -5.73 1 85.25 114 ASN B CA 1
ATOM 5786 C C . ASN B 1 114 ? 12.664 1.445 -6.156 1 85.25 114 ASN B C 1
ATOM 5788 O O . ASN B 1 114 ? 12.125 0.358 -5.957 1 85.25 114 ASN B O 1
ATOM 5792 N N . ILE B 1 115 ? 13.805 1.625 -6.719 1 93.44 115 ILE B N 1
ATOM 5793 C CA . ILE B 1 115 ? 14.555 0.456 -7.168 1 93.44 115 ILE B CA 1
ATOM 5794 C C . ILE B 1 115 ? 15.312 -0.154 -5.988 1 93.44 115 ILE B C 1
ATOM 5796 O O . ILE B 1 115 ? 16.188 0.488 -5.406 1 93.44 115 ILE B O 1
ATOM 5800 N N . LEU B 1 116 ? 14.945 -1.325 -5.641 1 90.44 116 LEU B N 1
ATOM 5801 C CA . LEU B 1 116 ? 15.555 -2.021 -4.512 1 90.44 116 LEU B CA 1
ATOM 5802 C C . LEU B 1 116 ? 16.812 -2.76 -4.945 1 90.44 116 LEU B C 1
ATOM 5804 O O . LEU B 1 116 ? 17.75 -2.91 -4.16 1 90.44 116 LEU B O 1
ATOM 5808 N N . MET B 1 117 ? 16.75 -3.305 -6.129 1 92.19 117 MET B N 1
ATOM 5809 C CA . MET B 1 117 ? 17.844 -4.047 -6.742 1 92.19 117 MET B CA 1
ATOM 5810 C C . MET B 1 117 ? 17.797 -3.934 -8.266 1 92.19 117 MET B C 1
ATOM 5812 O O . MET B 1 117 ? 16.719 -3.844 -8.852 1 92.19 117 MET B O 1
ATOM 5816 N N . CYS B 1 118 ? 18.953 -3.906 -8.82 1 95.56 118 CYS B N 1
ATOM 5817 C CA . CYS B 1 118 ? 19.047 -3.775 -10.273 1 95.56 118 CYS B CA 1
ATOM 5818 C C . CYS B 1 118 ? 20.172 -4.641 -10.828 1 95.56 118 CYS B C 1
ATOM 5820 O O . CYS B 1 118 ? 21.281 -4.633 -10.305 1 95.56 118 CYS B O 1
ATOM 5822 N N . LEU B 1 119 ? 19.828 -5.332 -11.891 1 95.62 119 LEU B N 1
ATOM 5823 C CA . LEU B 1 119 ? 20.812 -6.215 -12.523 1 95.62 119 LEU B CA 1
ATOM 5824 C C . LEU B 1 119 ? 20.906 -5.926 -14.016 1 95.62 119 LEU B C 1
ATOM 5826 O O . LEU B 1 119 ? 19.906 -5.633 -14.664 1 95.62 119 LEU B O 1
ATOM 5830 N N . VAL B 1 120 ? 22.062 -6.02 -14.555 1 95.88 120 VAL B N 1
ATOM 5831 C CA . VAL B 1 120 ? 22.328 -6.105 -15.984 1 95.88 120 VAL B CA 1
ATOM 5832 C C . VAL B 1 120 ? 23.062 -7.414 -16.297 1 95.88 120 VAL B C 1
ATOM 5834 O O . VAL B 1 120 ? 24.234 -7.574 -15.961 1 95.88 120 VAL B O 1
ATOM 5837 N N . GLY B 1 121 ? 22.328 -8.289 -17 1 94.38 121 GLY B N 1
ATOM 5838 C CA . GLY B 1 121 ? 22.812 -9.648 -17 1 94.38 121 GLY B CA 1
ATOM 5839 C C . GLY B 1 121 ? 22.844 -10.281 -15.625 1 94.38 121 GLY B C 1
ATOM 5840 O O . GLY B 1 121 ? 21.828 -10.328 -14.938 1 94.38 121 GLY B O 1
ATOM 5841 N N . PHE B 1 122 ? 24 -10.711 -15.25 1 92.75 122 PHE B N 1
ATOM 5842 C CA . PHE B 1 122 ? 24.125 -11.297 -13.922 1 92.75 122 PHE B CA 1
ATOM 5843 C C . PHE B 1 122 ? 24.844 -10.344 -12.969 1 92.75 122 PHE B C 1
ATOM 5845 O O . PHE B 1 122 ? 25.062 -10.672 -11.805 1 92.75 122 PHE B O 1
ATOM 5852 N N . LYS B 1 123 ? 25.109 -9.164 -13.422 1 91.81 123 LYS B N 1
ATOM 5853 C CA . LYS B 1 123 ? 25.812 -8.172 -12.617 1 91.81 123 LYS B CA 1
ATOM 5854 C C . LYS B 1 123 ? 24.844 -7.328 -11.805 1 91.81 123 LYS B C 1
ATOM 5856 O O . LYS B 1 123 ? 23.969 -6.66 -12.359 1 91.81 123 LYS B O 1
ATOM 5861 N N . VAL B 1 124 ? 25.078 -7.355 -10.516 1 90.56 124 VAL B N 1
ATOM 5862 C CA . VAL B 1 124 ? 24.297 -6.496 -9.633 1 90.56 124 VAL B CA 1
ATOM 5863 C C . VAL B 1 124 ? 24.891 -5.094 -9.602 1 90.56 124 VAL B C 1
ATOM 5865 O O . VAL B 1 124 ? 26.094 -4.934 -9.336 1 90.56 124 VAL B O 1
ATOM 5868 N N . LEU B 1 125 ? 24.125 -4.109 -9.859 1 94.31 125 LEU B N 1
ATOM 5869 C CA . LEU B 1 125 ? 24.594 -2.732 -9.891 1 94.31 125 LEU B CA 1
ATOM 5870 C C . LEU B 1 125 ? 24.625 -2.145 -8.484 1 94.31 125 LEU B C 1
ATOM 5872 O O . LEU B 1 125 ? 23.75 -2.42 -7.668 1 94.31 125 LEU B O 1
ATOM 5876 N N . SER B 1 126 ? 25.641 -1.36 -8.266 1 90.75 126 SER B N 1
ATOM 5877 C CA . SER B 1 126 ? 25.719 -0.61 -7.016 1 90.75 126 SER B CA 1
ATOM 5878 C C . SER B 1 126 ? 24.703 0.538 -7 1 90.75 126 SER B C 1
ATOM 5880 O O . SER B 1 126 ? 24.172 0.905 -8.047 1 90.75 126 SER B O 1
ATOM 5882 N N . ASN B 1 127 ? 24.484 1.104 -5.852 1 86.06 127 ASN B N 1
ATOM 5883 C CA . ASN B 1 127 ? 23.562 2.229 -5.719 1 86.06 127 ASN B CA 1
ATOM 5884 C C . ASN B 1 127 ? 24 3.414 -6.578 1 86.06 127 ASN B C 1
ATOM 5886 O O . ASN B 1 127 ? 23.156 4.125 -7.129 1 86.06 127 ASN B O 1
ATOM 5890 N N . GLU B 1 128 ? 25.266 3.635 -6.629 1 89.31 128 GLU B N 1
ATOM 5891 C CA . GLU B 1 128 ? 25.797 4.711 -7.457 1 89.31 128 GLU B CA 1
ATOM 5892 C C . GLU B 1 128 ? 25.5 4.469 -8.938 1 89.31 128 GLU B C 1
ATOM 5894 O O . GLU B 1 128 ? 25.062 5.375 -9.641 1 89.31 128 GLU B O 1
ATOM 5899 N N . GLN B 1 129 ? 25.703 3.238 -9.336 1 93.19 129 GLN B N 1
ATOM 5900 C CA . GLN B 1 129 ? 25.453 2.877 -10.727 1 93.19 129 GLN B CA 1
ATOM 5901 C C . GLN B 1 129 ? 23.969 3.006 -11.07 1 93.19 129 GLN B C 1
ATOM 5903 O O . GLN B 1 129 ? 23.609 3.453 -12.164 1 93.19 129 GLN B O 1
ATOM 5908 N N . ILE B 1 130 ? 23.125 2.596 -10.125 1 94.75 130 ILE B N 1
ATOM 5909 C CA . ILE B 1 130 ? 21.688 2.723 -10.312 1 94.75 130 ILE B CA 1
ATOM 5910 C C . ILE B 1 130 ? 21.312 4.195 -10.461 1 94.75 130 ILE B C 1
ATOM 5912 O O . ILE B 1 130 ? 20.516 4.555 -11.328 1 94.75 130 ILE B O 1
ATOM 5916 N N . GLY B 1 131 ? 21.875 5.016 -9.641 1 88.19 131 GLY B N 1
ATOM 5917 C CA . GLY B 1 131 ? 21.609 6.445 -9.688 1 88.19 131 GLY B CA 1
ATOM 5918 C C . GLY B 1 131 ? 21.984 7.086 -11.008 1 88.19 131 GLY B C 1
ATOM 5919 O O . GLY B 1 131 ? 21.359 8.047 -11.438 1 88.19 131 GLY B O 1
ATOM 5920 N N . GLU B 1 132 ? 23 6.57 -11.633 1 91.06 132 GLU B N 1
ATOM 5921 C CA . GLU B 1 132 ? 23.438 7.074 -12.93 1 91.06 132 GLU B CA 1
ATOM 5922 C C . GLU B 1 132 ? 22.422 6.762 -14.023 1 91.06 132 GLU B C 1
ATOM 5924 O O . GLU B 1 132 ? 22.188 7.578 -14.914 1 91.06 132 GLU B O 1
ATOM 5929 N N . LEU B 1 133 ? 21.844 5.621 -13.914 1 93.19 133 LEU B N 1
ATOM 5930 C CA . LEU B 1 133 ? 20.875 5.195 -14.922 1 93.19 133 LEU B CA 1
ATOM 5931 C C . LEU B 1 133 ? 19.484 5.734 -14.602 1 93.19 133 LEU B C 1
ATOM 5933 O O . LEU B 1 133 ? 18.719 6.066 -15.508 1 93.19 133 LEU B O 1
ATOM 5937 N N . TYR B 1 134 ? 19.203 5.719 -13.305 1 92.12 134 TYR B N 1
ATOM 5938 C CA . TYR B 1 134 ? 17.875 6.09 -12.82 1 92.12 134 TYR B CA 1
ATOM 5939 C C . TYR B 1 134 ? 17.969 7.188 -11.766 1 92.12 134 TYR B C 1
ATOM 5941 O O . TYR B 1 134 ? 18.266 6.918 -10.602 1 92.12 134 TYR B O 1
ATOM 5949 N N . PRO B 1 135 ? 17.594 8.352 -12.195 1 81.88 135 PRO B N 1
ATOM 5950 C CA . PRO B 1 135 ? 17.672 9.453 -11.234 1 81.88 135 PRO B CA 1
ATOM 5951 C C . PRO B 1 135 ? 16.953 9.148 -9.922 1 81.88 135 PRO B C 1
ATOM 5953 O O . PRO B 1 135 ? 15.812 8.68 -9.938 1 81.88 135 PRO B O 1
ATOM 5956 N N . ASN B 1 136 ? 17.641 9.289 -8.797 1 73.75 136 ASN B N 1
ATOM 5957 C CA . ASN B 1 136 ? 17.109 9.086 -7.453 1 73.75 136 ASN B CA 1
ATOM 5958 C C . ASN B 1 136 ? 16.781 7.617 -7.195 1 73.75 136 ASN B C 1
ATOM 5960 O O . ASN B 1 136 ? 16.047 7.297 -6.262 1 73.75 136 ASN B O 1
ATOM 5964 N N . ARG B 1 137 ? 17.219 6.723 -8.086 1 88.06 137 ARG B N 1
ATOM 5965 C CA . ARG B 1 137 ? 16.984 5.285 -8.008 1 88.06 137 ARG B CA 1
ATOM 5966 C C . ARG B 1 137 ? 15.492 4.973 -8.031 1 88.06 137 ARG B C 1
ATOM 5968 O O . ARG B 1 137 ? 15 4.188 -7.223 1 88.06 137 ARG B O 1
ATOM 5975 N N . PHE B 1 138 ? 14.859 5.793 -8.836 1 85 138 PHE B N 1
ATOM 5976 C CA . PHE B 1 138 ? 13.406 5.73 -8.977 1 85 138 PHE B CA 1
ATOM 5977 C C . PHE B 1 138 ? 13.008 5.539 -10.438 1 85 138 PHE B C 1
ATOM 5979 O O . PHE B 1 138 ? 13.672 6.059 -11.336 1 85 138 PHE B O 1
ATOM 5986 N N . ILE B 1 139 ? 11.953 4.715 -10.633 1 89.44 139 ILE B N 1
ATOM 5987 C CA . ILE B 1 139 ? 11.438 4.555 -11.984 1 89.44 139 ILE B CA 1
ATOM 5988 C C . ILE B 1 139 ? 9.914 4.516 -11.961 1 89.44 139 ILE B C 1
ATOM 5990 O O . ILE B 1 139 ? 9.32 3.848 -11.109 1 89.44 139 ILE B O 1
ATOM 5994 N N . LYS B 1 140 ? 9.336 5.281 -12.797 1 83.75 140 LYS B N 1
ATOM 5995 C CA . LYS B 1 140 ? 7.891 5.23 -12.992 1 83.75 140 LYS B CA 1
ATOM 5996 C C . LYS B 1 140 ? 7.508 4.18 -14.031 1 83.75 140 LYS B C 1
ATOM 5998 O O . LYS B 1 140 ? 8.188 4.035 -15.055 1 83.75 140 LYS B O 1
ATOM 6003 N N . TYR B 1 141 ? 6.406 3.514 -13.719 1 88.94 141 TYR B N 1
ATOM 6004 C CA . TYR B 1 141 ? 5.957 2.5 -14.664 1 88.94 141 TYR B CA 1
ATOM 6005 C C . TYR B 1 141 ? 5.504 3.141 -15.969 1 88.94 141 TYR B C 1
ATOM 6007 O O . TYR B 1 141 ? 4.668 4.047 -15.969 1 88.94 141 TYR B O 1
AT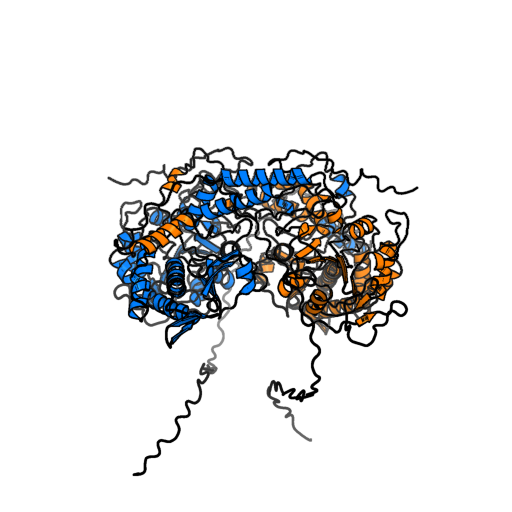OM 6015 N N . GLU B 1 142 ? 6.051 2.693 -16.938 1 89.75 142 GLU B N 1
ATOM 6016 C CA . GLU B 1 142 ? 5.652 3.045 -18.297 1 89.75 142 GLU B CA 1
ATOM 6017 C C . GLU B 1 142 ? 5.43 1.798 -19.156 1 89.75 142 GLU B C 1
ATOM 6019 O O . GLU B 1 142 ? 6.363 1.032 -19.391 1 89.75 142 GLU B O 1
ATOM 6024 N N . LYS B 1 143 ? 4.277 1.637 -19.688 1 88 143 LYS B N 1
ATOM 6025 C CA . LYS B 1 143 ? 3.861 0.425 -20.391 1 88 143 LYS B CA 1
ATOM 6026 C C . LYS B 1 143 ? 4.777 0.133 -21.578 1 88 143 LYS B C 1
ATOM 6028 O O . LYS B 1 143 ? 5.09 -1.025 -21.859 1 88 143 LYS B O 1
ATOM 6033 N N . ASP B 1 144 ? 5.195 1.168 -22.25 1 91.56 144 ASP B N 1
ATOM 6034 C CA . ASP B 1 144 ? 5.965 0.968 -23.469 1 91.56 144 ASP B CA 1
ATOM 6035 C C . ASP B 1 144 ? 7.445 0.758 -23.156 1 91.56 144 ASP B C 1
ATOM 6037 O O . ASP B 1 144 ? 8.227 0.401 -24.047 1 91.56 144 ASP B O 1
ATOM 6041 N N . ARG B 1 145 ? 7.816 0.84 -21.969 1 95.31 145 ARG B N 1
ATOM 6042 C CA . ARG B 1 145 ? 9.227 0.754 -21.625 1 95.31 145 ARG B CA 1
ATOM 6043 C C . ARG B 1 145 ? 9.492 -0.433 -20.703 1 95.31 145 ARG B C 1
ATOM 6045 O O . ARG B 1 145 ? 10.523 -1.091 -20.812 1 95.31 145 ARG B O 1
ATOM 6052 N N . ILE B 1 146 ? 8.547 -0.674 -19.859 1 96.81 146 ILE B N 1
ATOM 6053 C CA . ILE B 1 146 ? 8.789 -1.638 -18.797 1 96.81 146 ILE B CA 1
ATOM 6054 C C . ILE B 1 146 ? 7.93 -2.879 -19 1 96.81 146 ILE B C 1
ATOM 6056 O O . ILE B 1 146 ? 6.719 -2.771 -19.219 1 96.81 146 ILE B O 1
ATOM 6060 N N . ARG B 1 147 ? 8.547 -4.004 -18.969 1 96 147 ARG B N 1
ATOM 6061 C CA . ARG B 1 147 ? 7.844 -5.281 -18.938 1 96 147 ARG B CA 1
ATOM 6062 C C . ARG B 1 147 ? 7.805 -5.848 -17.516 1 96 147 ARG B C 1
ATOM 6064 O O . ARG B 1 147 ? 8.852 -6.117 -16.922 1 96 147 ARG B O 1
ATOM 6071 N N . VAL B 1 148 ? 6.598 -6.02 -17 1 93.56 148 VAL B N 1
ATOM 6072 C CA . VAL B 1 148 ? 6.445 -6.594 -15.664 1 93.56 148 VAL B CA 1
ATOM 6073 C C . VAL B 1 148 ? 6.352 -8.117 -15.766 1 93.56 148 VAL B C 1
ATOM 6075 O O . VAL B 1 148 ? 5.48 -8.641 -16.469 1 93.56 148 VAL B O 1
ATOM 6078 N N . MET B 1 149 ? 7.203 -8.82 -15.094 1 94.69 149 MET B N 1
ATOM 6079 C CA . MET B 1 149 ? 7.262 -10.281 -15.156 1 94.69 149 MET B CA 1
ATOM 6080 C C . MET B 1 149 ? 6.805 -10.898 -13.844 1 94.69 149 MET B C 1
ATOM 6082 O O . MET B 1 149 ? 7.629 -11.219 -12.984 1 94.69 149 MET B O 1
ATOM 6086 N N . SER B 1 150 ? 5.488 -11.156 -13.758 1 90.88 150 SER B N 1
ATOM 6087 C CA . SER B 1 150 ? 4.926 -11.484 -12.445 1 90.88 150 SER B CA 1
ATOM 6088 C C . SER B 1 150 ? 4.297 -12.875 -12.445 1 90.88 150 SER B C 1
ATOM 6090 O O . SER B 1 150 ? 3.707 -13.289 -11.445 1 90.88 150 SER B O 1
ATOM 6092 N N . THR B 1 151 ? 4.379 -13.641 -13.5 1 91.06 151 THR B N 1
ATOM 6093 C CA . THR B 1 151 ? 3.791 -14.977 -13.555 1 91.06 151 THR B CA 1
ATOM 6094 C C . THR B 1 151 ? 4.871 -16.047 -13.438 1 91.06 151 THR B C 1
ATOM 6096 O O . THR B 1 151 ? 6.051 -15.773 -13.656 1 91.06 151 THR B O 1
ATOM 6099 N N . LEU B 1 152 ? 4.426 -17.172 -13.102 1 92.06 152 LEU B N 1
ATOM 6100 C CA . LEU B 1 152 ? 5.367 -18.281 -12.977 1 92.06 152 LEU B CA 1
ATOM 6101 C C . LEU B 1 152 ? 5.926 -18.672 -14.336 1 92.06 152 LEU B C 1
ATOM 6103 O O . LEU B 1 152 ? 7.047 -19.188 -14.43 1 92.06 152 LEU B O 1
ATOM 6107 N N . PHE B 1 153 ? 5.238 -18.391 -15.375 1 92.19 153 PHE B N 1
ATOM 6108 C CA . PHE B 1 153 ? 5.699 -18.703 -16.719 1 92.19 153 PHE B CA 1
ATOM 6109 C C . PHE B 1 153 ? 6.809 -17.75 -17.156 1 92.19 153 PHE B C 1
ATOM 6111 O O . PHE B 1 153 ? 7.52 -18.016 -18.125 1 92.19 153 PHE B O 1
ATOM 6118 N N . ASP B 1 154 ? 6.996 -16.688 -16.391 1 94.81 154 ASP B N 1
ATOM 6119 C CA . ASP B 1 154 ? 8.008 -15.695 -16.719 1 94.81 154 ASP B CA 1
ATOM 6120 C C . ASP B 1 154 ? 9.391 -16.125 -16.234 1 94.81 154 ASP B C 1
ATOM 6122 O O . ASP B 1 154 ? 10.406 -15.578 -16.656 1 94.81 154 ASP B O 1
ATOM 6126 N N . LEU B 1 155 ? 9.508 -17.094 -15.43 1 94.44 155 LEU B N 1
ATOM 6127 C CA . LEU B 1 155 ? 10.766 -17.453 -14.773 1 94.44 155 LEU B CA 1
ATOM 6128 C C . LEU B 1 155 ? 11.828 -17.844 -15.797 1 94.44 155 LEU B C 1
ATOM 6130 O O . LEU B 1 155 ? 12.938 -17.297 -15.773 1 94.44 155 LEU B O 1
ATOM 6134 N N . PRO B 1 156 ? 11.508 -18.688 -16.75 1 96 156 PRO B N 1
ATOM 6135 C CA . PRO B 1 156 ? 12.516 -19.016 -17.766 1 96 156 PRO B CA 1
ATOM 6136 C C . PRO B 1 156 ? 12.891 -17.797 -18.625 1 96 156 PRO B C 1
ATOM 6138 O O . PRO B 1 156 ? 14.039 -17.672 -19.047 1 96 156 PRO B O 1
ATOM 6141 N N . GLU B 1 157 ? 11.906 -16.969 -18.844 1 96.94 157 GLU B N 1
ATOM 6142 C CA . GLU B 1 157 ? 12.148 -15.766 -19.625 1 96.94 157 GLU B CA 1
ATOM 6143 C C . GLU B 1 157 ? 13.117 -14.82 -18.906 1 96.94 157 GLU B C 1
ATOM 6145 O O . GLU B 1 157 ? 14.016 -14.25 -19.531 1 96.94 157 GLU B O 1
ATOM 6150 N N . ILE B 1 158 ? 12.891 -14.648 -17.656 1 96.5 158 ILE B N 1
ATOM 6151 C CA . ILE B 1 158 ? 13.742 -13.789 -16.844 1 96.5 158 ILE B CA 1
ATOM 6152 C C . ILE B 1 158 ? 15.195 -14.266 -16.922 1 96.5 158 ILE B C 1
ATOM 6154 O O . ILE B 1 158 ? 16.109 -13.469 -17.172 1 96.5 158 ILE B O 1
ATOM 6158 N N . TYR B 1 159 ? 15.414 -15.523 -16.766 1 95.56 159 TYR B N 1
ATOM 6159 C CA . TYR B 1 159 ? 16.766 -16.094 -16.781 1 95.56 159 TYR B CA 1
ATOM 6160 C C . TYR B 1 159 ? 17.375 -15.984 -18.172 1 95.56 159 TYR B C 1
ATOM 6162 O O . TYR B 1 159 ? 18.562 -15.672 -18.312 1 95.56 159 TYR B O 1
ATOM 6170 N N . LEU B 1 160 ? 16.594 -16.25 -19.172 1 97.75 160 LEU B N 1
ATOM 6171 C CA . LEU B 1 160 ? 17.094 -16.188 -20.547 1 97.75 160 LEU B CA 1
ATOM 6172 C C . LEU B 1 160 ? 17.562 -14.781 -20.891 1 97.75 160 LEU B C 1
ATOM 6174 O O . LEU B 1 160 ? 18.609 -14.602 -21.5 1 97.75 160 LEU B O 1
ATOM 6178 N N . LEU B 1 161 ? 16.781 -13.797 -20.531 1 97.94 161 LEU B N 1
ATOM 6179 C CA . LEU B 1 161 ? 17.156 -12.406 -20.766 1 97.94 161 LEU B CA 1
ATOM 6180 C C . LEU B 1 161 ? 18.469 -12.078 -20.094 1 97.94 161 LEU B C 1
ATOM 6182 O O . LEU B 1 161 ? 19.344 -11.422 -20.688 1 97.94 161 LEU B O 1
ATOM 6186 N N . ALA B 1 162 ? 18.578 -12.547 -18.891 1 96.5 162 ALA B N 1
ATOM 6187 C CA . ALA B 1 162 ? 19.812 -12.328 -18.156 1 96.5 162 ALA B CA 1
ATOM 6188 C C . ALA B 1 162 ? 21 -12.992 -18.859 1 96.5 162 ALA B C 1
ATOM 6190 O O . ALA B 1 162 ? 22.078 -12.414 -18.969 1 96.5 162 ALA B O 1
ATOM 6191 N N . CYS B 1 163 ? 20.812 -14.211 -19.375 1 96.38 163 CYS B N 1
ATOM 6192 C CA . CYS B 1 163 ? 21.844 -14.945 -20.094 1 96.38 163 CYS B CA 1
ATOM 6193 C C . CYS B 1 163 ? 22.281 -14.188 -21.344 1 96.38 163 CYS B C 1
ATOM 6195 O O . CYS B 1 163 ? 23.469 -14.031 -21.609 1 96.38 163 CYS B O 1
ATOM 6197 N N . ILE B 1 164 ? 21.344 -13.711 -22.109 1 97.31 164 ILE B N 1
ATOM 6198 C CA . ILE B 1 164 ? 21.609 -13.039 -23.375 1 97.31 164 ILE B CA 1
ATOM 6199 C C . ILE B 1 164 ? 22.406 -11.758 -23.109 1 97.31 164 ILE B C 1
ATOM 6201 O O . ILE B 1 164 ? 23.453 -11.523 -23.75 1 97.31 164 ILE B O 1
ATOM 6205 N N . ILE B 1 165 ? 21.938 -10.969 -22.172 1 96.56 165 ILE B N 1
ATOM 6206 C CA . ILE B 1 165 ? 22.578 -9.695 -21.875 1 96.56 165 ILE B CA 1
ATOM 6207 C C . ILE B 1 165 ? 23.969 -9.945 -21.312 1 96.56 165 ILE B C 1
ATOM 6209 O O . ILE B 1 165 ? 24.938 -9.258 -21.656 1 96.56 165 ILE B O 1
ATOM 6213 N N . HIS B 1 166 ? 24.047 -10.945 -20.422 1 94.88 166 HIS B N 1
ATOM 6214 C CA . HIS B 1 166 ? 25.344 -11.32 -19.875 1 94.88 166 HIS B CA 1
ATOM 6215 C C . HIS B 1 166 ? 26.312 -11.711 -20.984 1 94.88 166 HIS B C 1
ATOM 6217 O O . HIS B 1 166 ? 27.469 -11.289 -20.984 1 94.88 166 HIS B O 1
ATOM 6223 N N . TYR B 1 167 ? 25.906 -12.523 -21.891 1 94.88 167 TYR B N 1
ATOM 6224 C CA . TYR B 1 167 ? 26.734 -12.969 -23 1 94.88 167 TYR B CA 1
ATOM 6225 C C . TYR B 1 167 ? 27.219 -11.781 -23.828 1 94.88 167 TYR B C 1
ATOM 6227 O O . TYR B 1 167 ? 28.406 -11.688 -24.156 1 94.88 167 TYR B O 1
ATOM 6235 N N . MET B 1 168 ? 26.312 -10.867 -24.141 1 94.31 168 MET B N 1
ATOM 6236 C CA . MET B 1 168 ? 26.641 -9.703 -24.953 1 94.31 168 MET B CA 1
ATOM 6237 C C . MET B 1 168 ? 27.625 -8.789 -24.234 1 94.31 168 MET B C 1
ATOM 6239 O O . MET B 1 168 ? 28.531 -8.234 -24.844 1 94.31 168 MET B O 1
ATOM 6243 N N . HIS B 1 169 ? 27.438 -8.703 -22.953 1 93.12 169 HIS B N 1
ATOM 6244 C CA . HIS B 1 169 ? 28.266 -7.789 -22.172 1 93.12 169 HIS B CA 1
ATOM 6245 C C . HIS B 1 169 ? 29.625 -8.398 -21.859 1 93.12 169 HIS B C 1
ATOM 6247 O O . HIS B 1 169 ? 30.578 -7.68 -21.594 1 93.12 169 HIS B O 1
ATOM 6253 N N . SER B 1 170 ? 29.688 -9.695 -21.828 1 91.5 170 SER B N 1
ATOM 6254 C CA . SER B 1 170 ? 30.938 -10.375 -21.453 1 91.5 170 SER B CA 1
ATOM 6255 C C . SER B 1 170 ? 31.781 -10.68 -22.688 1 91.5 170 SER B C 1
ATOM 6257 O O . SER B 1 170 ? 32.906 -11.133 -22.562 1 91.5 170 SER B O 1
ATOM 6259 N N . ASN B 1 171 ? 31.266 -10.562 -23.828 1 91.5 171 ASN B N 1
ATOM 6260 C CA . ASN B 1 171 ? 31.953 -10.812 -25.078 1 91.5 171 ASN B CA 1
ATOM 6261 C C . ASN B 1 171 ? 32.469 -9.523 -25.703 1 91.5 171 ASN B C 1
ATOM 6263 O O . ASN B 1 171 ? 31.703 -8.625 -26.031 1 91.5 171 ASN B O 1
ATOM 6267 N N . ASP B 1 172 ? 33.688 -9.461 -25.953 1 90.69 172 ASP B N 1
ATOM 6268 C CA . ASP B 1 172 ? 34.375 -8.25 -26.406 1 90.69 172 ASP B CA 1
ATOM 6269 C C . ASP B 1 172 ? 33.938 -7.875 -27.812 1 90.69 172 ASP B C 1
ATOM 6271 O O . ASP B 1 172 ? 34.156 -6.738 -28.25 1 90.69 172 ASP B O 1
ATOM 6275 N N . SER B 1 173 ? 33.406 -8.812 -28.484 1 91.69 173 SER B N 1
ATOM 6276 C CA . SER B 1 173 ? 32.938 -8.539 -29.844 1 91.69 173 SER B CA 1
ATOM 6277 C C . SER B 1 173 ? 31.734 -7.605 -29.844 1 91.69 173 SER B C 1
ATOM 6279 O O . SER B 1 173 ? 31.375 -7.035 -30.875 1 91.69 173 SER B O 1
ATOM 6281 N N . TYR B 1 174 ? 31.141 -7.504 -28.734 1 93.19 174 TYR B N 1
ATOM 6282 C CA . TYR B 1 174 ? 30 -6.617 -28.578 1 93.19 174 TYR B CA 1
ATOM 6283 C C . TYR B 1 174 ? 30.391 -5.328 -27.875 1 93.19 174 TYR B C 1
ATOM 6285 O O . TYR B 1 174 ? 31 -5.367 -26.797 1 93.19 174 TYR B O 1
ATOM 6293 N N . ILE B 1 175 ? 30.094 -4.215 -28.484 1 93.88 175 ILE B N 1
ATOM 6294 C CA . ILE B 1 175 ? 30.391 -2.92 -27.875 1 93.88 175 ILE B CA 1
ATOM 6295 C C . ILE B 1 175 ? 29.156 -2.393 -27.172 1 93.88 175 ILE B C 1
ATOM 6297 O O . ILE B 1 175 ? 28.109 -2.193 -27.797 1 93.88 175 ILE B O 1
ATOM 6301 N N . LYS B 1 176 ? 29.312 -2.148 -25.922 1 92.06 176 LYS B N 1
ATOM 6302 C CA . LYS B 1 176 ? 28.188 -1.703 -25.094 1 92.06 176 LYS B CA 1
ATOM 6303 C C . LYS B 1 176 ? 27.797 -0.265 -25.422 1 92.06 176 LYS B C 1
ATOM 6305 O O . LYS B 1 176 ? 28.656 0.602 -25.562 1 92.06 176 LYS B O 1
ATOM 6310 N N . GLU B 1 177 ? 26.531 -0.084 -25.625 1 92 177 GLU B N 1
ATOM 6311 C CA . GLU B 1 177 ? 25.922 1.234 -25.766 1 92 177 GLU B CA 1
ATOM 6312 C C . GLU B 1 177 ? 24.828 1.448 -24.719 1 92 177 GLU B C 1
ATOM 6314 O O . GLU B 1 177 ? 24.5 0.535 -23.953 1 92 177 GLU B O 1
ATOM 6319 N N . SER B 1 178 ? 24.25 2.611 -24.703 1 88.38 178 SER B N 1
ATOM 6320 C CA . SER B 1 178 ? 23.312 2.977 -23.641 1 88.38 178 SER B CA 1
ATOM 6321 C C . SER B 1 178 ? 22.047 2.135 -23.719 1 88.38 178 SER B C 1
ATOM 6323 O O . SER B 1 178 ? 21.516 1.7 -22.703 1 88.38 178 SER B O 1
ATOM 6325 N N . ASN B 1 179 ? 21.578 1.883 -24.922 1 94.5 179 ASN B N 1
ATOM 6326 C CA . ASN B 1 179 ? 20.297 1.224 -25.094 1 94.5 179 ASN B CA 1
ATOM 6327 C C . ASN B 1 179 ? 20.422 -0.099 -25.844 1 94.5 179 ASN B C 1
ATOM 6329 O O . ASN B 1 179 ? 19.438 -0.615 -26.375 1 94.5 179 ASN B O 1
ATOM 6333 N N . GLY B 1 180 ? 21.672 -0.593 -25.891 1 95.12 180 GLY B N 1
ATOM 6334 C CA . GLY B 1 180 ? 21.938 -1.824 -26.625 1 95.12 180 GLY B CA 1
ATOM 6335 C C . GLY B 1 180 ? 23.406 -2.105 -26.797 1 95.12 180 GLY B C 1
ATOM 6336 O O . GLY B 1 180 ? 24.234 -1.704 -25.984 1 95.12 180 GLY B O 1
ATOM 6337 N N . VAL B 1 181 ? 23.656 -2.979 -27.766 1 95.25 181 VAL B N 1
ATOM 6338 C CA . VAL B 1 181 ? 25.047 -3.332 -28.094 1 95.25 181 VAL B CA 1
ATOM 6339 C C . VAL B 1 181 ? 25.25 -3.254 -29.594 1 95.25 181 VAL B C 1
ATOM 6341 O O . VAL B 1 181 ? 24.312 -3.379 -30.375 1 95.25 181 VAL B O 1
ATOM 6344 N N . LYS B 1 182 ? 26.5 -2.965 -29.875 1 95.06 182 LYS B N 1
ATOM 6345 C CA . LYS B 1 182 ? 26.906 -2.99 -31.266 1 95.06 182 LYS B CA 1
ATOM 6346 C C . LYS B 1 182 ? 27.766 -4.215 -31.562 1 95.06 182 LYS B C 1
ATOM 6348 O O . LYS B 1 182 ? 28.688 -4.535 -30.812 1 95.06 182 LYS B O 1
ATOM 6353 N N . TYR B 1 183 ? 27.344 -4.996 -32.5 1 91.75 183 TYR B N 1
ATOM 6354 C CA . TYR B 1 183 ? 28.094 -6.152 -33 1 91.75 183 TYR B CA 1
ATOM 6355 C C . TYR B 1 183 ? 28.422 -6 -34.469 1 91.75 183 TYR B C 1
ATOM 6357 O O . TYR B 1 183 ? 27.547 -6.102 -35.344 1 91.75 183 TYR B O 1
ATOM 6365 N N . GLN B 1 184 ? 29.688 -5.746 -34.688 1 88.06 184 GLN B N 1
ATOM 6366 C CA . GLN B 1 184 ? 30.125 -5.449 -36.031 1 88.06 184 GLN B CA 1
ATOM 6367 C C . GLN B 1 184 ? 29.359 -4.254 -36.625 1 88.06 184 GLN B C 1
ATOM 6369 O O . GLN B 1 184 ? 29.375 -3.172 -36.031 1 88.06 184 GLN B O 1
ATOM 6374 N N . SER B 1 185 ? 28.484 -4.488 -37.688 1 89.44 185 SER B N 1
ATOM 6375 C CA . SER B 1 185 ? 27.75 -3.383 -38.312 1 89.44 185 SER B CA 1
ATOM 6376 C C . SER B 1 185 ? 26.297 -3.365 -37.844 1 89.44 185 SER B C 1
ATOM 6378 O O . SER B 1 185 ? 25.5 -2.562 -38.344 1 89.44 185 SER B O 1
ATOM 6380 N N . LEU B 1 186 ? 26.062 -4.156 -36.906 1 92 186 LEU B N 1
ATOM 6381 C CA . LEU B 1 186 ? 24.672 -4.273 -36.469 1 92 186 LEU B CA 1
ATOM 6382 C C . LEU B 1 186 ? 24.484 -3.674 -35.062 1 92 186 LEU B C 1
ATOM 6384 O O . LEU B 1 186 ? 25.344 -3.82 -34.219 1 92 186 LEU B O 1
ATOM 6388 N N . TYR B 1 187 ? 23.391 -2.977 -35 1 94.12 187 TYR B N 1
ATOM 6389 C CA . TYR B 1 187 ? 22.984 -2.486 -33.688 1 94.12 187 TYR B CA 1
ATOM 6390 C C . TYR B 1 187 ? 21.828 -3.322 -33.125 1 94.12 187 TYR B C 1
ATOM 6392 O O . TYR B 1 187 ? 20.812 -3.504 -33.781 1 94.12 187 TYR B O 1
ATOM 6400 N N . ILE B 1 188 ? 22.031 -3.84 -31.969 1 94.88 188 ILE B N 1
ATOM 6401 C CA . ILE B 1 188 ? 21.031 -4.66 -31.297 1 94.88 188 ILE B CA 1
ATOM 6402 C C . ILE B 1 188 ? 20.547 -3.943 -30.047 1 94.88 188 ILE B C 1
ATOM 6404 O O . ILE B 1 188 ? 21.25 -3.889 -2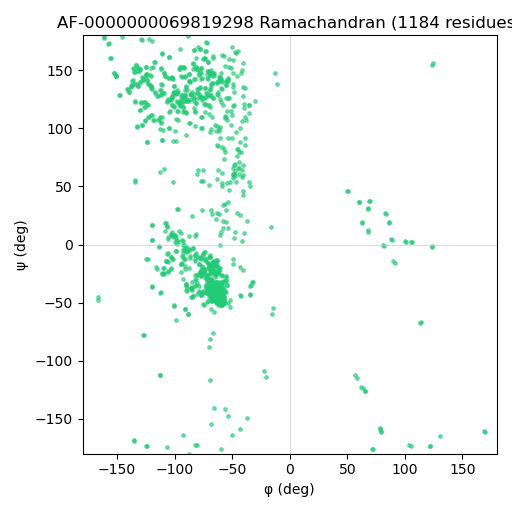9.031 1 94.88 188 ILE B O 1
ATOM 6408 N N . SER B 1 189 ? 19.312 -3.441 -30.109 1 96.44 189 SER B N 1
ATOM 6409 C CA . SER B 1 189 ? 18.75 -2.777 -28.938 1 96.44 189 SER B CA 1
ATOM 6410 C C . SER B 1 189 ? 18.203 -3.789 -27.938 1 96.44 189 SER B C 1
ATOM 6412 O O . SER B 1 189 ? 17.797 -4.891 -28.328 1 96.44 189 SER B O 1
ATOM 6414 N N . TYR B 1 190 ? 18.172 -3.467 -26.703 1 97.44 190 TYR B N 1
ATOM 6415 C CA . TYR B 1 190 ? 17.562 -4.332 -25.688 1 97.44 190 TYR B CA 1
ATOM 6416 C C . TYR B 1 190 ? 16.078 -4.508 -25.953 1 97.44 190 TYR B C 1
ATOM 6418 O O . TYR B 1 190 ? 15.508 -5.562 -25.641 1 97.44 190 TYR B O 1
ATOM 6426 N N . LYS B 1 191 ? 15.508 -3.492 -26.469 1 96.75 191 LYS B N 1
ATOM 6427 C CA . LYS B 1 191 ? 14.109 -3.57 -26.859 1 96.75 191 LYS B CA 1
ATOM 6428 C C . LYS B 1 191 ? 13.891 -4.688 -27.875 1 96.75 191 LYS B C 1
ATOM 6430 O O . LYS B 1 191 ? 12.938 -5.461 -27.766 1 96.75 191 LYS B O 1
ATOM 6435 N N . SER B 1 192 ? 14.758 -4.719 -28.828 1 96.12 192 SER B N 1
ATOM 6436 C CA . SER B 1 192 ? 14.648 -5.754 -29.859 1 96.12 192 SER B CA 1
ATOM 6437 C C . SER B 1 192 ? 14.875 -7.141 -29.266 1 96.12 192 SER B C 1
ATOM 6439 O O . SER B 1 192 ? 14.234 -8.109 -29.672 1 96.12 192 SER B O 1
ATOM 6441 N N . VAL B 1 193 ? 15.805 -7.219 -28.359 1 96.88 193 VAL B N 1
ATOM 6442 C CA . VAL B 1 193 ? 16.062 -8.484 -27.672 1 96.88 193 VAL B CA 1
ATOM 6443 C C . VAL B 1 193 ? 14.797 -8.961 -26.969 1 96.88 193 VAL B C 1
ATOM 6445 O O . VAL B 1 193 ? 14.406 -10.125 -27.094 1 96.88 193 VAL B O 1
ATOM 6448 N N . LEU B 1 194 ? 14.203 -8.07 -26.234 1 97.69 194 LEU B N 1
ATOM 6449 C CA . LEU B 1 194 ? 12.977 -8.414 -25.516 1 97.69 194 LEU B CA 1
ATOM 6450 C C . LEU B 1 194 ? 11.891 -8.844 -26.5 1 97.69 194 LEU B C 1
ATOM 6452 O O . LEU B 1 194 ? 11.172 -9.812 -26.25 1 97.69 194 LEU B O 1
ATOM 6456 N N . GLN B 1 195 ? 11.734 -8.156 -27.547 1 96.56 195 GLN B N 1
ATOM 6457 C CA . GLN B 1 195 ? 10.719 -8.461 -28.547 1 96.56 195 GLN B CA 1
ATOM 6458 C C . GLN B 1 195 ? 10.914 -9.867 -29.125 1 96.56 195 GLN B C 1
ATOM 6460 O O . GLN B 1 195 ? 9.945 -10.609 -29.297 1 96.56 195 GLN B O 1
ATOM 6465 N N . ASP B 1 196 ? 12.156 -10.172 -29.391 1 97.44 196 ASP B N 1
ATOM 6466 C CA . ASP B 1 196 ? 12.453 -11.5 -29.922 1 97.44 196 ASP B CA 1
ATOM 6467 C C . ASP B 1 196 ? 12.117 -12.586 -28.891 1 97.44 196 ASP B C 1
ATOM 6469 O O . ASP B 1 196 ? 11.562 -13.625 -29.234 1 97.44 196 ASP B O 1
ATOM 6473 N N . VAL B 1 197 ? 12.492 -12.281 -27.703 1 97.62 197 VAL B N 1
ATOM 6474 C CA . VAL B 1 197 ? 12.227 -13.242 -26.641 1 97.62 197 VAL B CA 1
ATOM 6475 C C . VAL B 1 197 ? 10.719 -13.398 -26.453 1 97.62 197 VAL B C 1
ATOM 6477 O O . VAL B 1 197 ? 10.219 -14.508 -26.266 1 97.62 197 VAL B O 1
ATOM 6480 N N . GLU B 1 198 ? 9.969 -12.344 -26.453 1 96.19 198 GLU B N 1
ATOM 6481 C CA . GLU B 1 198 ? 8.516 -12.375 -26.312 1 96.19 198 GLU B CA 1
ATOM 6482 C C . GLU B 1 198 ? 7.867 -13.133 -27.469 1 96.19 198 GLU B C 1
ATOM 6484 O O . GLU B 1 198 ? 6.883 -13.852 -27.266 1 96.19 198 GLU B O 1
ATOM 6489 N N . GLU B 1 199 ? 8.406 -12.898 -28.609 1 95.81 199 GLU B N 1
ATOM 6490 C CA . GLU B 1 199 ? 7.906 -13.648 -29.766 1 95.81 199 GLU B CA 1
ATOM 6491 C C . GLU B 1 199 ? 8.141 -15.141 -29.594 1 95.81 199 GLU B C 1
ATOM 6493 O O . GLU B 1 199 ? 7.266 -15.953 -29.906 1 95.81 199 GLU B O 1
ATOM 6498 N N . ALA B 1 200 ? 9.312 -15.453 -29.188 1 97.19 200 ALA B N 1
ATOM 6499 C CA . ALA B 1 200 ? 9.617 -16.859 -28.922 1 97.19 200 ALA B CA 1
ATOM 6500 C C . ALA B 1 200 ? 8.695 -17.422 -27.844 1 97.19 200 ALA B C 1
ATOM 6502 O O . ALA B 1 200 ? 8.25 -18.562 -27.938 1 97.19 200 ALA B O 1
ATOM 6503 N N . MET B 1 201 ? 8.438 -16.641 -26.812 1 96.56 201 MET B N 1
ATOM 6504 C CA . MET B 1 201 ? 7.539 -17.031 -25.734 1 96.56 201 MET B CA 1
ATOM 6505 C C . MET B 1 201 ? 6.137 -17.297 -26.266 1 96.56 201 MET B C 1
ATOM 6507 O O . MET B 1 201 ? 5.512 -18.297 -25.906 1 96.56 201 MET B O 1
ATOM 6511 N N . SER B 1 202 ? 5.695 -16.422 -27.078 1 93.56 202 SER B N 1
ATOM 6512 C CA . SER B 1 202 ? 4.375 -16.578 -27.672 1 93.56 202 SER B CA 1
ATOM 6513 C C . SER B 1 202 ? 4.293 -17.844 -28.5 1 93.56 202 SER B C 1
ATOM 6515 O O . SER B 1 202 ? 3.326 -18.609 -28.406 1 93.56 202 SER B O 1
ATOM 6517 N N . TRP B 1 203 ? 5.27 -18.016 -29.281 1 95.06 203 TRP B N 1
ATOM 6518 C CA . TRP B 1 203 ? 5.348 -19.219 -30.109 1 95.06 203 TRP B CA 1
ATOM 6519 C C . TRP B 1 203 ? 5.348 -20.469 -29.234 1 95.06 203 TRP B C 1
ATOM 6521 O O . TRP B 1 203 ? 4.652 -21.438 -29.547 1 95.06 203 TRP B O 1
ATOM 6531 N N . MET B 1 204 ? 6.117 -20.484 -28.25 1 96.12 204 MET B N 1
ATOM 6532 C CA . MET B 1 204 ? 6.223 -21.625 -27.328 1 96.12 204 MET B CA 1
ATOM 6533 C C . MET B 1 204 ? 4.867 -21.938 -26.719 1 96.12 204 MET B C 1
ATOM 6535 O O . MET B 1 204 ? 4.461 -23.109 -26.672 1 96.12 204 MET B O 1
ATOM 6539 N N . HIS B 1 205 ? 4.133 -20.938 -26.281 1 91.12 205 HIS B N 1
ATOM 6540 C CA . HIS B 1 205 ? 2.871 -21.125 -25.578 1 91.12 205 HIS B CA 1
ATOM 6541 C C . HIS B 1 205 ? 1.762 -21.547 -26.531 1 91.12 205 HIS B C 1
ATOM 6543 O O . HIS B 1 205 ? 0.758 -22.125 -26.109 1 91.12 205 HIS B O 1
ATOM 6549 N N . MET B 1 206 ? 1.939 -21.25 -27.766 1 87.12 206 MET B N 1
ATOM 6550 C CA . MET B 1 206 ? 0.928 -21.609 -28.766 1 87.12 206 MET B CA 1
ATOM 6551 C C . MET B 1 206 ? 0.953 -23.094 -29.062 1 87.12 206 MET B C 1
ATOM 6553 O O . MET B 1 206 ? -0.055 -23.672 -29.5 1 87.12 206 MET B O 1
ATOM 6557 N N . GLY B 1 207 ? 2.172 -23.703 -28.797 1 88.06 207 GLY B N 1
ATOM 6558 C CA . GLY B 1 207 ? 2.08 -25.109 -29.156 1 88.06 207 GLY B CA 1
ATOM 6559 C C . GLY B 1 207 ? 3.223 -25.938 -28.609 1 88.06 207 GLY B C 1
ATOM 6560 O O . GLY B 1 207 ? 2.996 -26.969 -27.984 1 88.06 207 GLY B O 1
ATOM 6561 N N . GLU B 1 208 ? 4.371 -25.516 -28.75 1 94.25 208 GLU B N 1
ATOM 6562 C CA . GLU B 1 208 ? 5.547 -26.359 -28.516 1 94.25 208 GLU B CA 1
ATOM 6563 C C . GLU B 1 208 ? 5.609 -26.828 -27.062 1 94.25 208 GLU B C 1
ATOM 6565 O O . GLU B 1 208 ? 5.887 -28 -26.797 1 94.25 208 GLU B O 1
ATOM 6570 N N . LEU B 1 209 ? 5.383 -25.953 -26.156 1 96.75 209 LEU B N 1
ATOM 6571 C CA . LEU B 1 209 ? 5.441 -26.281 -24.734 1 96.75 209 LEU B CA 1
ATOM 6572 C C . LEU B 1 209 ? 4.352 -27.297 -24.375 1 96.75 209 LEU B C 1
ATOM 6574 O O . LEU B 1 209 ? 4.613 -28.266 -23.656 1 96.75 209 LEU B O 1
ATOM 6578 N N . LYS B 1 210 ? 3.172 -27.078 -24.828 1 96.25 210 LYS B N 1
ATOM 6579 C CA . LYS B 1 210 ? 2.045 -27.969 -24.562 1 96.25 210 LYS B CA 1
ATOM 6580 C C . LYS B 1 210 ? 2.293 -29.359 -25.156 1 96.25 210 LYS B C 1
ATOM 6582 O O . LYS B 1 210 ? 2.012 -30.359 -24.5 1 96.25 210 LYS B O 1
ATOM 6587 N N . LYS B 1 211 ? 2.803 -29.328 -26.344 1 96.81 211 LYS B N 1
ATOM 6588 C CA . LYS B 1 211 ? 3.113 -30.578 -27.031 1 96.81 211 LYS B CA 1
ATOM 6589 C C . LYS B 1 211 ? 4.098 -31.422 -26.219 1 96.81 211 LYS B C 1
ATOM 6591 O O . LYS B 1 211 ? 3.859 -32.594 -25.969 1 96.81 211 LYS B O 1
ATOM 6596 N N . GLN B 1 212 ? 5.117 -30.797 -25.812 1 97.19 212 GLN B N 1
ATOM 6597 C CA . GLN B 1 212 ? 6.145 -31.516 -25.062 1 97.19 212 GLN B CA 1
ATOM 6598 C C . GLN B 1 212 ? 5.641 -31.906 -23.672 1 97.19 212 GLN B C 1
ATOM 6600 O O . GLN B 1 212 ? 6.012 -32.938 -23.141 1 97.19 212 GLN B O 1
ATOM 6605 N N . THR B 1 213 ? 4.82 -31.109 -23.109 1 97.19 213 THR B N 1
ATOM 6606 C CA . THR B 1 213 ? 4.227 -31.406 -21.812 1 97.19 213 THR B CA 1
ATOM 6607 C C . THR B 1 213 ? 3.352 -32.656 -21.891 1 97.19 213 THR B C 1
ATOM 6609 O O . THR B 1 213 ? 3.475 -33.562 -21.062 1 97.19 213 THR B O 1
ATOM 6612 N N . MET B 1 214 ? 2.5 -32.719 -22.922 1 96.94 214 MET B N 1
ATOM 6613 C CA . MET B 1 214 ? 1.571 -33.844 -23.078 1 96.94 214 MET B CA 1
ATOM 6614 C C . MET B 1 214 ? 2.32 -35.125 -23.406 1 96.94 214 MET B C 1
ATOM 6616 O O . MET B 1 214 ? 1.903 -36.219 -23 1 96.94 214 MET B O 1
ATOM 6620 N N . ALA B 1 215 ? 3.439 -34.969 -24.062 1 97.06 215 ALA B N 1
ATOM 6621 C CA . ALA B 1 215 ? 4.242 -36.125 -24.438 1 97.06 215 ALA B CA 1
ATOM 6622 C C . ALA B 1 215 ? 4.875 -36.75 -23.203 1 97.06 215 ALA B C 1
ATOM 6624 O O . ALA B 1 215 ? 5.117 -37.969 -23.172 1 97.06 215 ALA B O 1
ATOM 6625 N N . ASN B 1 216 ? 5.191 -36 -22.156 1 96.75 216 ASN B N 1
ATOM 6626 C CA . ASN B 1 216 ? 5.793 -36.469 -20.906 1 96.75 216 ASN B CA 1
ATOM 6627 C C . ASN B 1 216 ? 5.09 -35.875 -19.688 1 96.75 216 ASN B C 1
ATOM 6629 O O . ASN B 1 216 ? 5.738 -35.281 -18.828 1 96.75 216 ASN B O 1
ATOM 6633 N N . ILE B 1 217 ? 3.85 -36.062 -19.672 1 96.5 217 ILE B N 1
ATOM 6634 C CA . ILE B 1 217 ? 2.99 -35.344 -18.734 1 96.5 217 ILE B CA 1
ATOM 6635 C C . ILE B 1 217 ? 3.365 -35.75 -17.297 1 96.5 217 ILE B C 1
ATOM 6637 O O . ILE B 1 217 ? 3.393 -34.875 -16.406 1 96.5 217 ILE B O 1
ATOM 6641 N N . GLY B 1 218 ? 3.699 -37 -16.969 1 95.06 218 GLY B N 1
ATOM 6642 C CA . GLY B 1 218 ? 4.086 -37.438 -15.641 1 95.06 218 GLY B CA 1
ATOM 6643 C C . GLY B 1 218 ? 5.371 -36.812 -15.141 1 95.06 218 GLY B C 1
ATOM 6644 O O . GLY B 1 218 ? 5.57 -36.656 -13.93 1 95.06 218 GLY B O 1
ATOM 6645 N N . LYS B 1 219 ? 6.188 -36.406 -16.062 1 95.38 219 LYS B N 1
ATOM 6646 C CA . LYS B 1 219 ? 7.465 -35.781 -15.727 1 95.38 219 LYS B CA 1
ATOM 6647 C C . LYS B 1 219 ? 7.27 -34.344 -15.281 1 95.38 219 LYS B C 1
ATOM 6649 O O . LYS B 1 219 ? 8.023 -33.844 -14.445 1 95.38 219 LYS B O 1
ATOM 6654 N N . TYR B 1 220 ? 6.23 -33.719 -15.734 1 96.31 220 TYR B N 1
ATOM 6655 C CA . TYR B 1 220 ? 6.164 -32.281 -15.578 1 96.31 220 TYR B CA 1
ATOM 6656 C C . TYR B 1 220 ? 5.004 -31.875 -14.68 1 96.31 220 TYR B C 1
ATOM 6658 O O . TYR B 1 220 ? 4.977 -30.766 -14.148 1 96.31 220 TYR B O 1
ATOM 6666 N N . ILE B 1 221 ? 4.074 -32.688 -14.508 1 96.19 221 ILE B N 1
ATOM 6667 C CA . ILE B 1 221 ? 2.898 -32.344 -13.719 1 96.19 221 ILE B CA 1
ATOM 6668 C C . ILE B 1 221 ? 2.76 -33.312 -12.547 1 96.19 221 ILE B C 1
ATOM 6670 O O . ILE B 1 221 ? 2.938 -34.5 -12.703 1 96.19 221 ILE B O 1
ATOM 6674 N N . GLU B 1 222 ? 2.453 -32.75 -11.398 1 92.44 222 GLU B N 1
ATOM 6675 C CA . GLU B 1 222 ? 2.287 -33.562 -10.188 1 92.44 222 GLU B CA 1
ATOM 6676 C C . GLU B 1 222 ? 0.84 -34 -10.016 1 92.44 222 GLU B C 1
ATOM 6678 O O . GLU B 1 222 ? -0.091 -33.219 -10.203 1 92.44 222 GLU B O 1
ATOM 6683 N N . GLN B 1 223 ? 0.695 -35.344 -9.719 1 92 223 GLN B N 1
ATOM 6684 C CA . GLN B 1 223 ? -0.619 -35.844 -9.336 1 92 223 GLN B CA 1
ATOM 6685 C C . GLN B 1 223 ? -0.791 -35.844 -7.82 1 92 223 GLN B C 1
ATOM 6687 O O . GLN B 1 223 ? 0.073 -36.344 -7.098 1 92 223 GLN B O 1
ATOM 6692 N N . ASN B 1 224 ? -1.8 -35.25 -7.379 1 89.75 224 ASN B N 1
ATOM 6693 C CA . ASN B 1 224 ? -2.096 -35.156 -5.953 1 89.75 224 ASN B CA 1
ATOM 6694 C C . ASN B 1 224 ? -3.533 -35.562 -5.652 1 89.75 224 ASN B C 1
ATOM 6696 O O . ASN B 1 224 ? -4.477 -34.906 -6.066 1 89.75 224 ASN B O 1
ATOM 6700 N N . PRO B 1 225 ? -3.709 -36.625 -4.906 1 90.38 225 PRO B N 1
ATOM 6701 C CA . PRO B 1 225 ? -5.059 -37.094 -4.617 1 90.38 225 PRO B CA 1
ATOM 6702 C C . PRO B 1 225 ? -5.91 -36.062 -3.873 1 90.38 225 PRO B C 1
ATOM 6704 O O . PRO B 1 225 ? -7.141 -36.156 -3.875 1 90.38 225 PRO B O 1
ATOM 6707 N N . LYS B 1 226 ? -5.289 -35.125 -3.248 1 90.69 226 LYS B N 1
ATOM 6708 C CA . LYS B 1 226 ? -6.027 -34.094 -2.52 1 90.69 226 LYS B CA 1
ATOM 6709 C C . LYS B 1 226 ? -6.922 -33.281 -3.459 1 90.69 226 LYS B C 1
ATOM 6711 O O . LYS B 1 226 ? -7.922 -32.719 -3.029 1 90.69 226 LYS B O 1
ATOM 6716 N N . LEU B 1 227 ? -6.559 -33.312 -4.695 1 94.38 227 LEU B N 1
ATOM 6717 C CA . LEU B 1 227 ? -7.34 -32.562 -5.691 1 94.38 227 LEU B CA 1
ATOM 6718 C C . LEU B 1 227 ? -8.766 -33.094 -5.758 1 94.38 227 LEU B C 1
ATOM 6720 O O . LEU B 1 227 ? -9.727 -32.344 -5.723 1 94.38 227 LEU B O 1
ATOM 6724 N N . LEU B 1 228 ? -8.875 -34.438 -5.836 1 93.94 228 LEU B N 1
ATOM 6725 C CA . LEU B 1 228 ? -10.195 -35.062 -5.98 1 93.94 228 LEU B CA 1
ATOM 6726 C C . LEU B 1 228 ? -11.039 -34.844 -4.73 1 93.94 228 LEU B C 1
ATOM 6728 O O . LEU B 1 228 ? -12.234 -34.562 -4.828 1 93.94 228 LEU B O 1
ATOM 6732 N N . VAL B 1 229 ? -10.383 -34.875 -3.605 1 91.94 229 VAL B N 1
ATOM 6733 C CA . VAL B 1 229 ? -11.07 -34.656 -2.34 1 91.94 229 VAL B CA 1
ATOM 6734 C C . VAL B 1 229 ? -11.578 -33.219 -2.297 1 91.94 229 VAL B C 1
ATOM 6736 O O . VAL B 1 229 ? -12.727 -32.969 -1.924 1 91.94 229 VAL B O 1
ATOM 6739 N N . LEU B 1 230 ? -10.766 -32.312 -2.666 1 95.44 230 LEU B N 1
ATOM 6740 C CA . LEU B 1 230 ? -11.102 -30.891 -2.66 1 95.44 230 LEU B CA 1
ATOM 6741 C C . LEU B 1 230 ? -12.312 -30.609 -3.547 1 95.44 230 LEU B C 1
ATOM 6743 O O . LEU B 1 230 ? -13.289 -30.031 -3.096 1 95.44 230 LEU B O 1
ATOM 6747 N N . LEU B 1 231 ? -12.258 -31.094 -4.762 1 95.94 231 LEU B N 1
ATOM 6748 C CA . LEU B 1 231 ? -13.305 -30.797 -5.73 1 95.94 231 LEU B CA 1
ATOM 6749 C C . LEU B 1 231 ? -14.625 -31.438 -5.312 1 95.94 231 LEU B C 1
ATOM 6751 O O . LEU B 1 231 ? -15.688 -30.828 -5.434 1 95.94 231 LEU B O 1
ATOM 6755 N N . ASP B 1 232 ? -14.555 -32.625 -4.754 1 93.62 232 ASP B N 1
ATOM 6756 C CA . ASP B 1 232 ? -15.75 -33.312 -4.32 1 93.62 232 ASP B CA 1
ATOM 6757 C C . ASP B 1 232 ? -16.391 -32.625 -3.119 1 93.62 232 ASP B C 1
ATOM 6759 O O . ASP B 1 232 ? -17.609 -32.5 -3.051 1 93.62 232 ASP B O 1
ATOM 6763 N N . LYS B 1 233 ? -15.578 -32.25 -2.225 1 93.06 233 LYS B N 1
ATOM 6764 C CA . LYS B 1 233 ? -16.094 -31.688 -0.981 1 93.06 233 LYS B CA 1
ATOM 6765 C C . LYS B 1 233 ? -16.594 -30.25 -1.191 1 93.06 233 LYS B C 1
ATOM 6767 O O . LYS B 1 233 ? -17.453 -29.781 -0.452 1 93.06 233 LYS B O 1
ATOM 6772 N N . LEU B 1 234 ? -16.094 -29.609 -2.18 1 95.75 234 LEU B N 1
ATOM 6773 C CA . LEU B 1 234 ? -16.531 -28.25 -2.473 1 95.75 234 LEU B CA 1
ATOM 6774 C C . LEU B 1 234 ? -17.891 -28.25 -3.174 1 95.75 234 LEU B C 1
ATOM 6776 O O . LEU B 1 234 ? -18.609 -27.25 -3.168 1 95.75 234 LEU B O 1
ATOM 6780 N N . ARG B 1 235 ? -18.125 -29.344 -3.779 1 93.69 235 ARG B N 1
ATOM 6781 C CA . ARG B 1 235 ? -19.406 -29.453 -4.465 1 93.69 235 ARG B CA 1
ATOM 6782 C C . ARG B 1 235 ? -20.5 -29.953 -3.518 1 93.69 235 ARG B C 1
ATOM 6784 O O . ARG B 1 235 ? -20.516 -31.141 -3.168 1 93.69 235 ARG B O 1
ATOM 6791 N N . THR B 1 236 ? -21.312 -29.078 -3.117 1 91.38 236 THR B N 1
ATOM 6792 C CA . THR B 1 236 ? -22.438 -29.391 -2.24 1 91.38 236 THR B CA 1
ATOM 6793 C C . THR B 1 236 ? -23.75 -28.938 -2.855 1 91.38 236 THR B C 1
ATOM 6795 O O . THR B 1 236 ? -23.797 -28.547 -4.023 1 91.38 236 THR B O 1
ATOM 6798 N N . ASP B 1 237 ? -24.797 -29.047 -2.078 1 89.81 237 ASP B N 1
ATOM 6799 C CA . ASP B 1 237 ? -26.109 -28.562 -2.537 1 89.81 237 ASP B CA 1
ATOM 6800 C C . ASP B 1 237 ? -26.125 -27.047 -2.631 1 89.81 237 ASP B C 1
ATOM 6802 O O . ASP B 1 237 ? -26.891 -26.484 -3.412 1 89.81 237 ASP B O 1
ATOM 6806 N N . ARG B 1 238 ? -25.234 -26.516 -1.928 1 91.12 238 ARG B N 1
ATOM 6807 C CA . ARG B 1 238 ? -25.25 -25.062 -1.847 1 91.12 238 ARG B CA 1
ATOM 6808 C C . ARG B 1 238 ? -24.125 -24.453 -2.68 1 91.12 238 ARG B C 1
ATOM 6810 O O . ARG B 1 238 ? -24.188 -23.266 -3.029 1 91.12 238 ARG B O 1
ATOM 6817 N N . THR B 1 239 ? -23.141 -25.203 -2.924 1 95.88 239 THR B N 1
ATOM 6818 C CA . THR B 1 239 ? -21.953 -24.641 -3.566 1 95.88 239 THR B CA 1
ATOM 6819 C C . THR B 1 239 ? -21.656 -25.359 -4.883 1 95.88 239 THR B C 1
ATOM 6821 O O . THR B 1 239 ? -21.953 -26.547 -5.027 1 95.88 239 THR B O 1
ATOM 6824 N N . ASN B 1 240 ? -21.141 -24.625 -5.859 1 96.94 240 ASN B N 1
ATOM 6825 C CA . ASN B 1 240 ? -20.766 -25.109 -7.18 1 96.94 240 ASN B CA 1
ATOM 6826 C C . ASN B 1 240 ? -19.281 -24.875 -7.453 1 96.94 240 ASN B C 1
ATOM 6828 O O . ASN B 1 240 ? -18.672 -23.969 -6.879 1 96.94 240 ASN B O 1
ATOM 6832 N N . VAL B 1 241 ? -18.766 -25.75 -8.281 1 97.94 241 VAL B N 1
ATOM 6833 C CA . VAL B 1 241 ? -17.359 -25.672 -8.656 1 97.94 241 VAL B CA 1
ATOM 6834 C C . VAL B 1 241 ? -17.234 -25.469 -10.172 1 97.94 241 VAL B C 1
ATOM 6836 O O . VAL B 1 241 ? -17.969 -26.109 -10.945 1 97.94 241 VAL B O 1
ATOM 6839 N N . PHE B 1 242 ? -16.375 -24.531 -10.609 1 97.44 242 PHE B N 1
ATOM 6840 C CA . PHE B 1 242 ? -16.188 -24.359 -12.047 1 97.44 242 PHE B CA 1
ATOM 6841 C C . PHE B 1 242 ? -14.711 -24.219 -12.383 1 97.44 242 PHE B C 1
ATOM 6843 O O . PHE B 1 242 ? -13.914 -23.812 -11.539 1 97.44 242 PHE B O 1
ATOM 6850 N N . LEU B 1 243 ? -14.398 -24.641 -13.578 1 98 243 LEU B N 1
ATOM 6851 C CA . LEU B 1 243 ? -13.078 -24.453 -14.172 1 98 243 LEU B CA 1
ATOM 6852 C C . LEU B 1 243 ? -13.094 -23.312 -15.188 1 98 243 LEU B C 1
ATOM 6854 O O . LEU B 1 243 ? -14 -23.234 -16.016 1 98 243 LEU B O 1
ATOM 6858 N N . LEU B 1 244 ? -12.195 -22.375 -15.047 1 96.62 244 LEU B N 1
ATOM 6859 C CA . LEU B 1 244 ? -12.016 -21.266 -15.977 1 96.62 244 LEU B CA 1
ATOM 6860 C C . LEU B 1 244 ? -10.539 -21.094 -16.328 1 96.62 244 LEU B C 1
ATOM 6862 O O . LEU B 1 244 ? -9.773 -20.516 -15.562 1 96.62 244 LEU B O 1
ATOM 6866 N N . THR B 1 245 ? -10.07 -21.562 -17.5 1 96.38 245 THR B N 1
ATOM 6867 C CA . THR B 1 245 ? -8.656 -21.594 -17.859 1 96.38 245 THR B CA 1
ATOM 6868 C C . THR B 1 245 ? -8.438 -20.984 -19.234 1 96.38 245 THR B C 1
ATOM 6870 O O . THR B 1 245 ? -9.352 -20.953 -20.062 1 96.38 245 THR B O 1
ATOM 6873 N N . ASN B 1 246 ? -7.277 -20.422 -19.453 1 93.25 246 ASN B N 1
ATOM 6874 C CA . ASN B 1 246 ? -6.891 -19.875 -20.75 1 93.25 246 ASN B CA 1
ATOM 6875 C C . ASN B 1 246 ? -6.453 -20.984 -21.703 1 93.25 246 ASN B C 1
ATOM 6877 O O . ASN B 1 246 ? -6.332 -20.75 -22.906 1 93.25 246 ASN B O 1
ATOM 6881 N N . SER B 1 247 ? -6.156 -22.141 -21.219 1 94.81 247 SER B N 1
ATOM 6882 C CA . SER B 1 247 ? -5.707 -23.25 -22.047 1 94.81 247 SER B CA 1
ATOM 6883 C C . SER B 1 247 ? -6.832 -23.766 -22.938 1 94.81 247 SER B C 1
ATOM 6885 O O . SER B 1 247 ? -7.996 -23.781 -22.531 1 94.81 247 SER B O 1
ATOM 6887 N N . ASP B 1 248 ? -6.488 -24.203 -24.094 1 93.81 248 ASP B N 1
ATOM 6888 C CA . ASP B 1 248 ? -7.48 -24.734 -25.016 1 93.81 248 ASP B CA 1
ATOM 6889 C C . ASP B 1 248 ? -7.977 -26.109 -24.562 1 93.81 248 ASP B C 1
ATOM 6891 O O . ASP B 1 248 ? -7.457 -26.672 -23.594 1 93.81 248 ASP B O 1
ATOM 6895 N N . TYR B 1 249 ? -8.977 -26.625 -25.281 1 95.25 249 TYR B N 1
ATOM 6896 C CA . TYR B 1 249 ? -9.648 -27.859 -24.875 1 95.25 249 TYR B CA 1
ATOM 6897 C C . TYR B 1 249 ? -8.68 -29.031 -24.906 1 95.25 249 TYR B C 1
ATOM 6899 O O . TYR B 1 249 ? -8.633 -29.828 -23.953 1 95.25 249 TYR B O 1
ATOM 6907 N N . GLU B 1 250 ? -7.918 -29.172 -25.938 1 94.75 250 GLU B N 1
ATOM 6908 C CA . GLU B 1 250 ? -7.035 -30.312 -26.109 1 94.75 250 GLU B CA 1
ATOM 6909 C C . GLU B 1 250 ? -6.055 -30.438 -24.938 1 94.75 250 GLU B C 1
ATOM 6911 O O . GLU B 1 250 ? -5.895 -31.5 -24.359 1 94.75 250 GLU B O 1
ATOM 6916 N N . TYR B 1 251 ? -5.465 -29.406 -24.703 1 96.44 251 TYR B N 1
ATOM 6917 C CA . TYR B 1 251 ? -4.488 -29.391 -23.609 1 96.44 251 TYR B CA 1
ATOM 6918 C C . TYR B 1 251 ? -5.172 -29.578 -22.266 1 96.44 251 TYR B C 1
ATOM 6920 O O . TYR B 1 251 ? -4.703 -30.359 -21.422 1 96.44 251 TYR B O 1
ATOM 6928 N N . SER B 1 252 ? -6.258 -28.828 -22.031 1 97.25 252 SER B N 1
ATOM 6929 C CA . SER B 1 252 ? -6.988 -28.938 -20.781 1 97.25 252 SER B CA 1
ATOM 6930 C C . SER B 1 252 ? -7.484 -30.359 -20.547 1 97.25 252 SER B C 1
ATOM 6932 O O . SER B 1 252 ? -7.43 -30.859 -19.422 1 97.25 252 SER B O 1
ATOM 6934 N N . ASP B 1 253 ? -7.977 -30.938 -21.594 1 96.69 253 ASP B N 1
ATOM 6935 C CA . ASP B 1 253 ? -8.477 -32.312 -21.5 1 96.69 253 ASP B CA 1
ATOM 6936 C C . ASP B 1 253 ? -7.359 -33.281 -21.125 1 96.69 253 ASP B C 1
ATOM 6938 O O . ASP B 1 253 ? -7.547 -34.156 -20.266 1 96.69 253 ASP B O 1
ATOM 6942 N N . ALA B 1 254 ? -6.242 -33.125 -21.75 1 96.69 254 ALA B N 1
ATOM 6943 C CA . ALA B 1 254 ? -5.109 -34 -21.484 1 96.69 254 ALA B CA 1
ATOM 6944 C C . ALA B 1 254 ? -4.629 -33.844 -20.047 1 96.69 254 ALA B C 1
ATOM 6946 O O . ALA B 1 254 ? -4.406 -34.844 -19.344 1 96.69 254 ALA B O 1
ATOM 6947 N N . VAL B 1 255 ? -4.496 -32.656 -19.594 1 97.81 255 VAL B N 1
ATOM 6948 C CA . VAL B 1 255 ? -3.965 -32.375 -18.266 1 97.81 255 VAL B CA 1
ATOM 6949 C C . VAL B 1 255 ? -4.957 -32.812 -17.203 1 97.81 255 VAL B C 1
ATOM 6951 O O . VAL B 1 255 ? -4.582 -33.5 -16.25 1 97.81 255 VAL B O 1
ATOM 6954 N N . MET B 1 256 ? -6.18 -32.5 -17.391 1 98 256 MET B N 1
ATOM 6955 C CA . MET B 1 256 ? -7.188 -32.844 -16.391 1 98 256 MET B CA 1
ATOM 6956 C C . MET B 1 256 ? -7.426 -34.344 -16.344 1 98 256 MET B C 1
ATOM 6958 O O . MET B 1 256 ? -7.664 -34.906 -15.266 1 98 256 MET B O 1
ATOM 6962 N N . LYS B 1 257 ? -7.375 -35 -17.5 1 96.69 257 LYS B N 1
ATOM 6963 C CA . LYS B 1 257 ? -7.457 -36.469 -17.516 1 96.69 257 LYS B CA 1
ATOM 6964 C C . LYS B 1 257 ? -6.332 -37.094 -16.703 1 96.69 257 LYS B C 1
ATOM 6966 O O . LYS B 1 257 ? -6.555 -38.062 -15.961 1 96.69 257 LYS B O 1
ATOM 6971 N N . TYR B 1 258 ? -5.199 -36.562 -16.875 1 97.31 258 TYR B N 1
ATOM 6972 C CA . TYR B 1 258 ? -4.047 -37.062 -16.125 1 97.31 258 TYR B CA 1
ATOM 6973 C C . TYR B 1 258 ? -4.207 -36.812 -14.641 1 97.31 258 TYR B C 1
ATOM 6975 O O . TYR B 1 258 ? -3.979 -37.688 -13.82 1 97.31 258 TYR B O 1
ATOM 6983 N N . LEU B 1 259 ? -4.633 -35.594 -14.25 1 97.25 259 LEU B N 1
ATOM 6984 C CA . LEU B 1 259 ? -4.758 -35.188 -12.859 1 97.25 259 LEU B CA 1
ATOM 6985 C C . LEU B 1 259 ? -5.82 -36 -12.141 1 97.25 259 LEU B C 1
ATOM 6987 O O . LEU B 1 259 ? -5.66 -36.344 -10.969 1 97.25 259 LEU B O 1
ATOM 6991 N N . CYS B 1 260 ? -6.863 -36.312 -12.875 1 96 260 CYS B N 1
ATOM 6992 C CA . CYS B 1 260 ? -8.008 -36.969 -12.242 1 96 260 CYS B CA 1
ATOM 6993 C C . CYS B 1 260 ? -7.957 -38.469 -12.445 1 96 260 CYS B C 1
ATOM 6995 O O . CYS B 1 260 ? -8.891 -39.188 -12.086 1 96 260 CYS B O 1
ATOM 6997 N N . ASN B 1 261 ? -6.855 -38.875 -13.094 1 94 261 ASN B N 1
ATOM 6998 C CA . ASN B 1 261 ? -6.695 -40.312 -13.281 1 94 261 ASN B CA 1
ATOM 6999 C C . ASN B 1 261 ? -6.266 -41 -11.984 1 94 261 ASN B C 1
ATOM 7001 O O . ASN B 1 261 ? -5.238 -41.688 -11.953 1 94 261 ASN B O 1
ATOM 7005 N N . LEU B 1 262 ? -7 -40.812 -10.945 1 92.19 262 LEU B N 1
ATOM 7006 C CA . LEU B 1 262 ? -6.84 -41.375 -9.617 1 92.19 262 LEU B CA 1
ATOM 7007 C C . LEU B 1 262 ? -8.172 -41.875 -9.078 1 92.19 262 LEU B C 1
ATOM 7009 O O . LEU B 1 262 ? -9.234 -41.375 -9.453 1 92.19 262 LEU B O 1
ATOM 7013 N N . PRO B 1 263 ? -8.094 -42.906 -8.273 1 90.19 263 PRO B N 1
ATOM 7014 C CA . PRO B 1 263 ? -9.352 -43.375 -7.688 1 90.19 263 PRO B CA 1
ATOM 7015 C C . PRO B 1 263 ? -9.953 -42.406 -6.703 1 90.19 263 PRO B C 1
ATOM 7017 O O . PRO B 1 263 ? -9.234 -41.781 -5.91 1 90.19 263 PRO B O 1
ATOM 7020 N N . ASP B 1 264 ? -11.258 -42.25 -6.844 1 85.38 264 ASP B N 1
ATOM 7021 C CA . ASP B 1 264 ? -11.953 -41.375 -5.895 1 85.38 264 ASP B CA 1
ATOM 7022 C C . ASP B 1 264 ? -12.234 -42.125 -4.586 1 85.38 264 ASP B C 1
ATOM 7024 O O . ASP B 1 264 ? -11.641 -43.156 -4.316 1 85.38 264 ASP B O 1
ATOM 7028 N N . LYS B 1 265 ? -13.008 -41.5 -3.68 1 78.56 265 LYS B N 1
ATOM 7029 C CA . LYS B 1 265 ? -13.305 -42.031 -2.359 1 78.56 265 LYS B CA 1
ATOM 7030 C C . LYS B 1 265 ? -13.914 -43.438 -2.465 1 78.56 265 LYS B C 1
ATOM 7032 O O . LYS B 1 265 ? -13.742 -44.25 -1.569 1 78.56 265 LYS B O 1
ATOM 7037 N N . ASP B 1 266 ? -14.586 -43.719 -3.584 1 84.12 266 ASP B N 1
ATOM 7038 C CA . ASP B 1 266 ? -15.266 -45 -3.797 1 84.12 266 ASP B CA 1
ATOM 7039 C C . ASP B 1 266 ? -14.398 -45.969 -4.633 1 84.12 266 ASP B C 1
ATOM 7041 O O . ASP B 1 266 ? -14.844 -47.031 -5.004 1 84.12 266 ASP B O 1
ATOM 7045 N N . GLY B 1 267 ? -13.195 -45.469 -5 1 86.25 267 GLY B N 1
ATOM 7046 C CA . GLY B 1 267 ? -12.266 -46.312 -5.75 1 86.25 267 GLY B CA 1
ATOM 7047 C C . GLY B 1 267 ? -12.461 -46.219 -7.25 1 86.25 267 GLY B C 1
ATOM 7048 O O . GLY B 1 267 ? -11.844 -46.969 -8.008 1 86.25 267 GLY B O 1
ATOM 7049 N N . ASN B 1 268 ? -13.352 -45.375 -7.715 1 89.94 268 ASN B N 1
ATOM 7050 C CA . ASN B 1 268 ? -13.641 -45.219 -9.141 1 89.94 268 ASN B CA 1
ATOM 7051 C C . ASN B 1 268 ? -12.812 -44.094 -9.766 1 89.94 268 ASN B C 1
ATOM 7053 O O . ASN B 1 268 ? -12.5 -43.125 -9.102 1 89.94 268 ASN B O 1
ATOM 7057 N N . VAL B 1 269 ? -12.469 -44.375 -10.977 1 93.38 269 VAL B N 1
ATOM 7058 C CA . VAL B 1 269 ? -11.836 -43.312 -11.766 1 93.38 269 VAL B CA 1
ATOM 7059 C C . VAL B 1 269 ? -12.883 -42.625 -12.648 1 93.38 269 VAL B C 1
ATOM 7061 O O . VAL B 1 269 ? -13.352 -43.219 -13.625 1 93.38 269 VAL B O 1
ATOM 7064 N N . ARG B 1 270 ? -13.266 -41.438 -12.312 1 93.06 270 ARG B N 1
ATOM 7065 C CA . ARG B 1 270 ? -14.289 -40.688 -13.023 1 93.06 270 ARG B CA 1
ATOM 7066 C C . ARG B 1 270 ? -13.664 -39.75 -14.055 1 93.06 270 ARG B C 1
ATOM 7068 O O . ARG B 1 270 ? -12.5 -39.375 -13.922 1 93.06 270 ARG B O 1
ATOM 7075 N N . HIS B 1 271 ? -14.453 -39.531 -15.094 1 94.5 271 HIS B N 1
ATOM 7076 C CA . HIS B 1 271 ? -14.023 -38.5 -16.031 1 94.5 271 HIS B CA 1
ATOM 7077 C C . HIS B 1 271 ? -13.914 -37.156 -15.352 1 94.5 271 HIS B C 1
ATOM 7079 O O . HIS B 1 271 ? -14.75 -36.812 -14.516 1 94.5 271 HIS B O 1
ATOM 7085 N N . TRP B 1 272 ? -12.953 -36.406 -15.758 1 96.5 272 TRP B N 1
ATOM 7086 C CA . TRP B 1 272 ? -12.594 -35.188 -15.008 1 96.5 272 TRP B CA 1
ATOM 7087 C C . TRP B 1 272 ? -13.734 -34.188 -15.047 1 96.5 272 TRP B C 1
ATOM 7089 O O . TRP B 1 272 ? -13.898 -33.375 -14.117 1 96.5 272 TRP B O 1
ATOM 7099 N N . THR B 1 273 ? -14.594 -34.156 -16.062 1 96.38 273 THR B N 1
ATOM 7100 C CA . THR B 1 273 ? -15.672 -33.188 -16.188 1 96.38 273 THR B CA 1
ATOM 7101 C C . THR B 1 273 ? -16.703 -33.375 -15.078 1 96.38 273 THR B C 1
ATOM 7103 O O . THR B 1 273 ? -17.438 -32.438 -14.75 1 96.38 273 THR B O 1
ATOM 7106 N N . SER B 1 274 ? -16.75 -34.562 -14.484 1 95.25 274 SER B N 1
ATOM 7107 C CA . SER B 1 274 ? -17.734 -34.875 -13.461 1 95.25 274 SER B CA 1
ATOM 7108 C C . SER B 1 274 ? -17.438 -34.125 -12.164 1 95.25 274 SER B C 1
ATOM 7110 O O . SER B 1 274 ? -18.312 -34.031 -11.289 1 95.25 274 SER B O 1
ATOM 7112 N N . TYR B 1 275 ? -16.266 -33.625 -12.047 1 95.94 275 TYR B N 1
ATOM 7113 C CA . TYR B 1 275 ? -15.875 -32.969 -10.812 1 95.94 275 TYR B CA 1
ATOM 7114 C C . TYR B 1 275 ? -16.266 -31.484 -10.844 1 95.94 275 TYR B C 1
ATOM 7116 O O . TYR B 1 275 ? -16.109 -30.781 -9.852 1 95.94 275 TYR B O 1
ATOM 7124 N N . PHE B 1 276 ? -16.797 -31.016 -11.961 1 97.5 276 PHE B N 1
ATOM 7125 C CA . PHE B 1 276 ? -17.125 -29.609 -12.117 1 97.5 276 PHE B CA 1
ATOM 7126 C C . PHE B 1 276 ? -18.594 -29.422 -12.484 1 97.5 276 PHE B C 1
ATOM 7128 O O . PHE B 1 276 ? -19.172 -30.266 -13.164 1 97.5 276 PHE B O 1
ATOM 7135 N N . ASP B 1 277 ? -19.109 -28.359 -12.016 1 97.06 277 ASP B N 1
ATOM 7136 C CA . ASP B 1 277 ? -20.453 -27.969 -12.43 1 97.06 277 ASP B CA 1
ATOM 7137 C C . ASP B 1 277 ? -20.406 -27.188 -13.742 1 97.06 277 ASP B C 1
ATOM 7139 O O . ASP B 1 277 ? -21.312 -27.328 -14.57 1 97.06 277 ASP B O 1
ATOM 7143 N N . TYR B 1 278 ? -19.406 -26.359 -13.922 1 96.44 278 TYR B N 1
ATOM 7144 C CA . TYR B 1 278 ? -19.219 -25.562 -15.125 1 96.44 278 TYR B CA 1
ATOM 7145 C C . TYR B 1 278 ? -17.75 -25.594 -15.57 1 96.44 278 TYR B C 1
ATOM 7147 O O . TYR B 1 278 ? -16.844 -25.609 -14.734 1 96.44 278 TYR B O 1
ATOM 7155 N N . ILE B 1 279 ? -17.578 -25.656 -16.875 1 97.25 279 ILE B N 1
ATOM 7156 C CA . ILE B 1 279 ? -16.219 -25.703 -17.406 1 97.25 279 ILE B CA 1
ATOM 7157 C C . ILE B 1 279 ? -16.078 -24.734 -18.578 1 97.25 279 ILE B C 1
ATOM 7159 O O . ILE B 1 279 ? -16.844 -24.812 -19.547 1 97.25 279 ILE B O 1
ATOM 7163 N N . VAL B 1 280 ? -15.133 -23.812 -18.453 1 96 280 VAL B N 1
ATOM 7164 C CA . VAL B 1 280 ? -14.828 -22.875 -19.531 1 96 280 VAL B CA 1
ATOM 7165 C C . VAL B 1 280 ? -13.344 -22.984 -19.906 1 96 280 VAL B C 1
ATOM 7167 O O . VAL B 1 280 ? -12.477 -22.766 -19.062 1 96 280 VAL B O 1
ATOM 7170 N N . VAL B 1 281 ? -13.039 -23.312 -21.125 1 96 281 VAL B N 1
ATOM 7171 C CA . VAL B 1 281 ? -11.672 -23.375 -21.641 1 96 281 VAL B CA 1
ATOM 7172 C C . VAL B 1 281 ? -11.438 -22.25 -22.641 1 96 281 VAL B C 1
ATOM 7174 O O . VAL B 1 281 ? -12.383 -21.547 -23.031 1 96 281 VAL B O 1
ATOM 7177 N N . ASP B 1 282 ? -10.188 -21.984 -22.938 1 94.75 282 ASP B N 1
ATOM 7178 C CA . ASP B 1 282 ? -9.836 -20.938 -23.891 1 94.75 282 ASP B CA 1
ATOM 7179 C C . ASP B 1 282 ? -10.539 -19.625 -23.547 1 94.75 282 ASP B C 1
ATOM 7181 O O . ASP B 1 282 ? -11.18 -19.016 -24.406 1 94.75 282 ASP B O 1
ATOM 7185 N N . ALA B 1 283 ? -10.5 -19.281 -22.312 1 93 283 ALA B N 1
ATOM 7186 C CA . ALA B 1 283 ? -11.25 -18.125 -21.828 1 93 283 ALA B CA 1
ATOM 7187 C C . ALA B 1 283 ? -10.617 -16.812 -22.297 1 93 283 ALA B C 1
ATOM 7189 O O . ALA B 1 283 ? -11.281 -15.781 -22.344 1 93 283 ALA B O 1
ATOM 7190 N N . LYS B 1 284 ? -9.289 -16.828 -22.531 1 91.44 284 LYS B N 1
ATOM 7191 C CA . LYS B 1 284 ? -8.547 -15.672 -23.031 1 91.44 284 LYS B CA 1
ATOM 7192 C C . LYS B 1 284 ? -8.469 -14.562 -21.984 1 91.44 284 LYS B C 1
ATOM 7194 O O . LYS B 1 284 ? -8.711 -13.391 -22.281 1 91.44 284 LYS B O 1
ATOM 7199 N N . LYS B 1 285 ? -8.328 -14.977 -20.766 1 88.44 285 LYS B N 1
ATOM 7200 C CA . LYS B 1 285 ? -8.031 -13.977 -19.75 1 88.44 285 LYS B CA 1
ATOM 7201 C C . LYS B 1 285 ? -6.789 -13.172 -20.109 1 88.44 285 LYS B C 1
ATOM 7203 O O . LYS B 1 285 ? -5.82 -13.727 -20.641 1 88.44 285 LYS B O 1
ATOM 7208 N N . PRO B 1 286 ? -6.773 -11.953 -19.953 1 86.44 286 PRO B N 1
ATOM 7209 C CA . PRO B 1 286 ? -7.648 -11.094 -19.156 1 86.44 286 PRO B CA 1
ATOM 7210 C C . PRO B 1 286 ? -8.844 -10.562 -19.938 1 86.44 286 PRO B C 1
ATOM 7212 O O . PRO B 1 286 ? -9.75 -9.969 -19.359 1 86.44 286 PRO B O 1
ATOM 7215 N N . VAL B 1 287 ? -8.953 -10.797 -21.203 1 85.44 287 VAL B N 1
ATOM 7216 C CA . VAL B 1 287 ? -10.039 -10.305 -22.047 1 85.44 287 VAL B CA 1
ATOM 7217 C C . VAL B 1 287 ? -11.383 -10.797 -21.516 1 85.44 287 VAL B C 1
ATOM 7219 O O . VAL B 1 287 ? -12.383 -10.086 -21.594 1 85.44 287 VAL B O 1
ATOM 7222 N N . PHE B 1 288 ? -11.398 -11.891 -20.984 1 89.62 288 PHE B N 1
ATOM 7223 C CA . PHE B 1 288 ? -12.594 -12.5 -20.406 1 89.62 288 PHE B CA 1
ATOM 7224 C C . PHE B 1 288 ? -13.242 -11.57 -19.391 1 89.62 288 PHE B C 1
ATOM 7226 O O . PHE B 1 288 ? -14.469 -11.531 -19.266 1 89.62 288 PHE B O 1
ATOM 7233 N N . PHE B 1 289 ? -12.461 -10.828 -18.672 1 84 289 PHE B N 1
ATOM 7234 C CA . PHE B 1 289 ? -12.961 -9.992 -17.594 1 84 289 PHE B CA 1
ATOM 7235 C C . PHE B 1 289 ? -13.281 -8.594 -18.094 1 84 289 PHE B C 1
ATOM 7237 O O . PHE B 1 289 ? -13.664 -7.719 -17.312 1 84 289 PHE B O 1
ATOM 7244 N N . GLN B 1 290 ? -13.07 -8.375 -19.281 1 83.06 290 GLN B N 1
ATOM 7245 C CA . GLN B 1 290 ? -13.391 -7.105 -19.922 1 83.06 290 GLN B CA 1
ATOM 7246 C C . GLN B 1 290 ? -14.516 -7.27 -20.938 1 83.06 290 GLN B C 1
ATOM 7248 O O . GLN B 1 290 ? -15.625 -7.668 -20.594 1 83.06 290 GLN B O 1
ATOM 7253 N N . GLU B 1 291 ? -14.18 -7.102 -22.312 1 80.81 291 GLU B N 1
ATOM 7254 C CA . GLU B 1 291 ? -15.195 -7.203 -23.359 1 80.81 291 GLU B CA 1
ATOM 7255 C C . GLU B 1 291 ? -15.555 -8.664 -23.625 1 80.81 291 GLU B C 1
ATOM 7257 O O . GLU B 1 291 ? -16.688 -8.961 -24.016 1 80.81 291 GLU B O 1
ATOM 7262 N N . GLY B 1 292 ? -14.703 -9.422 -23.375 1 86.12 292 GLY B N 1
ATOM 7263 C CA . GLY B 1 292 ? -14.922 -10.844 -23.578 1 86.12 292 GLY B CA 1
ATOM 7264 C C . GLY B 1 292 ? -14.945 -11.242 -25.047 1 86.12 292 GLY B C 1
ATOM 7265 O O . GLY B 1 292 ? -14.508 -10.477 -25.906 1 86.12 292 GLY B O 1
ATOM 7266 N N . THR B 1 293 ? -15.227 -12.547 -25.312 1 88.56 293 THR B N 1
ATOM 7267 C CA . THR B 1 293 ? -15.383 -13.141 -26.641 1 88.56 293 THR B CA 1
ATOM 7268 C C . THR B 1 293 ? -16.688 -13.93 -26.734 1 88.56 293 THR B C 1
ATOM 7270 O O . THR B 1 293 ? -17.453 -13.969 -25.766 1 88.56 293 THR B O 1
ATOM 7273 N N . LEU B 1 294 ? -16.922 -14.414 -27.875 1 86.5 294 LEU B N 1
ATOM 7274 C CA . LEU B 1 294 ? -18.109 -15.242 -28.062 1 86.5 294 LEU B CA 1
ATOM 7275 C C . LEU B 1 294 ? -17.953 -16.578 -27.344 1 86.5 294 LEU B C 1
ATOM 7277 O O . LEU B 1 294 ? -16.938 -17.25 -27.469 1 86.5 294 LEU B O 1
ATOM 7281 N N . MET B 1 295 ? -18.953 -16.828 -26.562 1 90.94 295 MET B N 1
ATOM 7282 C CA . MET B 1 295 ? -18.953 -18.109 -25.859 1 90.94 295 MET B CA 1
ATOM 7283 C C . MET B 1 295 ? -19.5 -19.219 -26.75 1 90.94 295 MET B C 1
ATOM 7285 O O . MET B 1 295 ? -20.562 -19.078 -27.359 1 90.94 295 MET B O 1
ATOM 7289 N N . ARG B 1 296 ? -18.75 -20.328 -26.844 1 90.81 296 ARG B N 1
ATOM 7290 C CA . ARG B 1 296 ? -19.141 -21.453 -27.703 1 90.81 296 ARG B CA 1
ATOM 7291 C C . ARG B 1 296 ? -19.062 -22.766 -26.953 1 90.81 296 ARG B C 1
ATOM 7293 O O . ARG B 1 296 ? -18.266 -22.922 -26.031 1 90.81 296 ARG B O 1
ATOM 7300 N N . ALA B 1 297 ? -19.922 -23.656 -27.344 1 91.44 297 ALA B N 1
ATOM 7301 C CA . ALA B 1 297 ? -19.812 -25.016 -26.812 1 91.44 297 ALA B CA 1
ATOM 7302 C C . ALA B 1 297 ? -18.703 -25.797 -27.516 1 91.44 297 ALA B C 1
ATOM 7304 O O . ALA B 1 297 ? -18.469 -25.625 -28.703 1 91.44 297 ALA B O 1
ATOM 7305 N N . VAL B 1 298 ? -18.094 -26.641 -26.781 1 93.06 298 VAL B N 1
ATOM 7306 C CA . VAL B 1 298 ? -17 -27.453 -27.344 1 93.06 298 VAL B CA 1
ATOM 7307 C C . VAL B 1 298 ? -17.516 -28.859 -27.656 1 93.06 298 VAL B C 1
ATOM 7309 O O . VAL B 1 298 ? -18.203 -29.484 -26.828 1 93.06 298 VAL B O 1
ATOM 7312 N N . ASP B 1 299 ? -17.25 -29.281 -28.812 1 90.62 299 ASP B N 1
ATOM 7313 C CA . ASP B 1 299 ? -17.484 -30.688 -29.125 1 90.62 299 ASP B CA 1
ATOM 7314 C C . ASP B 1 299 ? -16.391 -31.562 -28.547 1 90.62 299 ASP B C 1
ATOM 7316 O O . ASP B 1 299 ? -15.266 -31.594 -29.062 1 90.62 299 ASP B O 1
ATOM 7320 N N . MET B 1 300 ? -16.672 -32.312 -27.594 1 88.88 300 MET B N 1
ATOM 7321 C CA . MET B 1 300 ? -15.695 -33.062 -26.828 1 88.88 300 MET B CA 1
ATOM 7322 C C . MET B 1 300 ? -15.086 -34.188 -27.641 1 88.88 300 MET B C 1
ATOM 7324 O O . MET B 1 300 ? -14.016 -34.688 -27.328 1 88.88 300 MET B O 1
ATOM 7328 N N . SER B 1 301 ? -15.727 -34.594 -28.688 1 88.19 301 SER B N 1
ATOM 7329 C CA . SER B 1 301 ? -15.211 -35.656 -29.547 1 88.19 301 SER B CA 1
ATOM 7330 C C . SER B 1 301 ? -14.188 -35.125 -30.531 1 88.19 301 SER B C 1
ATOM 7332 O O . SER B 1 301 ? -13.172 -35.781 -30.797 1 88.19 301 SER B O 1
ATOM 7334 N N . THR B 1 302 ? -14.398 -33.906 -30.984 1 87.75 302 THR B N 1
ATOM 7335 C CA . THR B 1 302 ? -13.523 -33.375 -32.031 1 87.75 302 THR B CA 1
ATOM 7336 C C . THR B 1 302 ? -12.633 -32.281 -31.469 1 87.75 302 THR B C 1
ATOM 7338 O O . THR B 1 302 ? -11.609 -31.938 -32.062 1 87.75 302 THR B O 1
ATOM 7341 N N . GLY B 1 303 ? -13.086 -31.812 -30.422 1 87.38 303 GLY B N 1
ATOM 7342 C CA . GLY B 1 303 ? -12.359 -30.688 -29.859 1 87.38 303 GLY B CA 1
ATOM 7343 C C . GLY B 1 303 ? -12.703 -29.359 -30.516 1 87.38 303 GLY B C 1
ATOM 7344 O O . GLY B 1 303 ? -12.234 -28.312 -30.078 1 87.38 303 GLY B O 1
ATOM 7345 N N . ARG B 1 304 ? -13.586 -29.312 -31.516 1 88.19 304 ARG B N 1
ATOM 7346 C CA . ARG B 1 304 ? -13.945 -28.109 -32.281 1 88.19 304 ARG B CA 1
ATOM 7347 C C . ARG B 1 304 ? -15.016 -27.312 -31.531 1 88.19 304 ARG B C 1
ATOM 7349 O O . ARG B 1 304 ? -15.797 -27.875 -30.766 1 88.19 304 ARG B O 1
ATOM 7356 N N . TYR B 1 305 ? -14.984 -26.031 -31.766 1 87.75 305 TYR B N 1
ATOM 7357 C CA . TYR B 1 305 ? -15.961 -25.125 -31.172 1 87.75 305 TYR B CA 1
ATOM 7358 C C . TYR B 1 305 ? -17.219 -25.047 -32.031 1 87.75 305 TYR B C 1
ATOM 7360 O O . TYR B 1 305 ? -17.125 -24.859 -33.25 1 87.75 305 TYR B O 1
ATOM 7368 N N . LYS B 1 306 ? -18.328 -25.312 -31.438 1 84 306 LYS B N 1
ATOM 7369 C CA . LYS B 1 306 ? -19.594 -25.297 -32.156 1 84 306 LYS B CA 1
ATOM 7370 C C . LYS B 1 306 ? -20 -23.875 -32.5 1 84 306 LYS B C 1
ATOM 7372 O O . LYS B 1 306 ? -19.672 -22.922 -31.781 1 84 306 LYS B O 1
ATOM 7377 N N . MET B 1 307 ? -20.703 -23.844 -33.75 1 75.31 307 MET B N 1
ATOM 7378 C CA . MET B 1 307 ? -21.219 -22.547 -34.188 1 75.31 307 MET B CA 1
ATOM 7379 C C . MET B 1 307 ? -22.484 -22.188 -33.438 1 75.31 307 MET B C 1
ATOM 7381 O O . MET B 1 307 ? -23.297 -23.062 -33.094 1 75.31 307 MET B O 1
ATOM 7385 N N . GLY B 1 308 ? -22.641 -20.953 -32.938 1 67.62 308 GLY B N 1
ATOM 7386 C CA . GLY B 1 308 ? -23.875 -20.469 -32.344 1 67.62 308 GLY B CA 1
ATOM 7387 C C . GLY B 1 308 ? -23.688 -19.953 -30.938 1 67.62 308 GLY B C 1
ATOM 7388 O O . GLY B 1 308 ? -22.656 -20.188 -30.312 1 67.62 308 GLY B O 1
ATOM 7389 N N . GLN B 1 309 ? -24.672 -19.047 -30.562 1 66.12 309 GLN B N 1
ATOM 7390 C CA . GLN B 1 309 ? -24.688 -18.438 -29.25 1 66.12 309 GLN B CA 1
ATOM 7391 C C . GLN B 1 309 ? -25.391 -19.328 -28.219 1 66.12 309 GLN B C 1
ATOM 7393 O O . GLN B 1 309 ? -26.359 -20 -28.547 1 66.12 309 GLN B O 1
ATOM 7398 N N . ILE B 1 310 ? -24.766 -19.5 -27.172 1 68.75 310 ILE B N 1
ATOM 7399 C CA . ILE B 1 310 ? -25.344 -20.25 -26.062 1 68.75 310 ILE B CA 1
ATOM 7400 C C . ILE B 1 310 ? -26.625 -19.562 -25.578 1 68.75 310 ILE B C 1
ATOM 7402 O O . ILE B 1 310 ? -26.594 -18.375 -25.25 1 68.75 310 ILE B O 1
ATOM 7406 N N . GLU B 1 311 ? -27.875 -20.031 -25.938 1 62.09 311 GLU B N 1
ATOM 7407 C CA . GLU B 1 311 ? -29.141 -19.391 -25.562 1 62.09 311 GLU B CA 1
ATOM 7408 C C . GLU B 1 311 ? -29.625 -19.906 -24.203 1 62.09 311 GLU B C 1
ATOM 7410 O O . GLU B 1 311 ? -30.406 -19.25 -23.531 1 62.09 311 GLU B O 1
ATOM 7415 N N . GLY B 1 312 ? -28.938 -20.656 -23.453 1 67.25 312 GLY B N 1
ATOM 7416 C CA . GLY B 1 312 ? -29.453 -21.203 -22.219 1 67.25 312 GLY B CA 1
ATOM 7417 C C . GLY B 1 312 ? -28.406 -21.328 -21.125 1 67.25 312 GLY B C 1
ATOM 7418 O O . GLY B 1 312 ? -27.281 -20.875 -21.297 1 67.25 312 GLY B O 1
ATOM 7419 N N . PRO B 1 313 ? -29 -21.828 -19.953 1 79.81 313 PRO B N 1
ATOM 7420 C CA . PRO B 1 313 ? -28.078 -22.047 -18.828 1 79.81 313 PRO B CA 1
ATOM 7421 C C . PRO B 1 313 ? -26.969 -23.031 -19.141 1 79.81 313 PRO B C 1
ATOM 7423 O O . PRO B 1 313 ? -27.141 -23.906 -20 1 79.81 313 PRO B O 1
ATOM 7426 N N . LEU B 1 314 ? -25.906 -22.828 -18.594 1 86.75 314 LEU B N 1
ATOM 7427 C CA . LEU B 1 314 ? -24.797 -23.75 -18.781 1 86.75 314 LEU B CA 1
ATOM 7428 C C . LEU B 1 314 ? -25.141 -25.125 -18.219 1 86.75 314 LEU B C 1
ATOM 7430 O O . LEU B 1 314 ? -25.828 -25.234 -17.203 1 86.75 314 LEU B O 1
ATOM 7434 N N . GLU B 1 315 ? -24.75 -26.078 -18.969 1 86.5 315 GLU B N 1
ATOM 7435 C CA . GLU B 1 315 ? -25.078 -27.438 -18.594 1 86.5 315 GLU B CA 1
ATOM 7436 C C . GLU B 1 315 ? -23.891 -28.141 -17.953 1 86.5 315 GLU B C 1
ATOM 7438 O O . GLU B 1 315 ? -22.75 -27.953 -18.391 1 86.5 315 GLU B O 1
ATOM 7443 N N . ARG B 1 316 ? -24.266 -28.922 -16.984 1 87.38 316 ARG B N 1
ATOM 7444 C CA . ARG B 1 316 ? -23.234 -29.734 -16.344 1 87.38 316 ARG B CA 1
ATOM 7445 C C . ARG B 1 316 ? -22.688 -30.781 -17.297 1 87.38 316 ARG B C 1
ATOM 7447 O O . ARG B 1 316 ? -23.438 -31.375 -18.062 1 87.38 316 ARG B O 1
ATOM 7454 N N . GLY B 1 317 ? -21.359 -30.969 -17.266 1 86.12 317 GLY B N 1
ATOM 7455 C CA . GLY B 1 317 ? -20.734 -31.984 -18.094 1 86.12 317 GLY B CA 1
ATOM 7456 C C . GLY B 1 317 ? -20.297 -31.453 -19.453 1 86.12 317 GLY B C 1
ATOM 7457 O O . GLY B 1 317 ? -19.547 -32.125 -20.156 1 86.12 317 GLY B O 1
ATOM 7458 N N . LYS B 1 318 ? -20.828 -30.312 -19.766 1 90.25 318 LYS B N 1
ATOM 7459 C CA . LYS B 1 318 ? -20.422 -29.703 -21.031 1 90.25 318 LYS B CA 1
ATOM 7460 C C . LYS B 1 318 ? -19.281 -28.719 -20.828 1 90.25 318 LYS B C 1
ATOM 7462 O O . LYS B 1 318 ? -19.094 -28.188 -19.734 1 90.25 318 LYS B O 1
ATOM 7467 N N . ILE B 1 319 ? -18.578 -28.641 -21.938 1 95.19 319 ILE B N 1
ATOM 7468 C CA . ILE B 1 319 ? -17.438 -27.734 -21.906 1 95.19 319 ILE B CA 1
ATOM 7469 C C . ILE B 1 319 ? -17.688 -26.547 -22.844 1 95.19 319 ILE B C 1
ATOM 7471 O O . ILE B 1 319 ? -18.203 -26.734 -23.953 1 95.19 319 ILE B O 1
ATOM 7475 N N . TYR B 1 320 ? -17.438 -25.375 -22.391 1 94.44 320 TYR B N 1
ATOM 7476 C CA . TYR B 1 320 ? -17.609 -24.172 -23.172 1 94.44 320 TYR B CA 1
ATOM 7477 C C . TYR B 1 320 ? -16.281 -23.453 -23.391 1 94.44 320 TYR B C 1
ATOM 7479 O O . TYR B 1 320 ? -15.312 -23.703 -22.672 1 94.44 320 TYR B O 1
ATOM 7487 N N . ALA B 1 321 ? -16.203 -22.656 -24.422 1 94.25 321 ALA B N 1
ATOM 7488 C CA . ALA B 1 321 ? -15.008 -21.875 -24.734 1 94.25 321 ALA B CA 1
ATOM 7489 C C . ALA B 1 321 ? -15.344 -20.406 -24.922 1 94.25 321 ALA B C 1
ATOM 7491 O O . ALA B 1 321 ? -16.375 -20.062 -25.5 1 94.25 321 ALA B O 1
ATOM 7492 N N . GLY B 1 322 ? -14.406 -19.547 -24.406 1 92.44 322 GLY B N 1
ATOM 7493 C CA . GLY B 1 322 ? -14.594 -18.109 -24.578 1 92.44 322 GLY B CA 1
ATOM 7494 C C . GLY B 1 322 ? -15.609 -17.531 -23.594 1 92.44 322 GLY B C 1
ATOM 7495 O O . GLY B 1 322 ? -15.703 -17.984 -22.453 1 92.44 322 GLY B O 1
ATOM 7496 N N . GLY B 1 323 ? -16.156 -16.359 -24 1 89.94 323 GLY B N 1
ATOM 7497 C CA . GLY B 1 323 ? -17.156 -15.695 -23.172 1 89.94 323 GLY B CA 1
ATOM 7498 C C . GLY B 1 323 ? -16.609 -14.5 -22.422 1 89.94 323 GLY B C 1
ATOM 7499 O O . GLY B 1 323 ? -15.516 -14.016 -22.719 1 89.94 323 GLY B O 1
ATOM 7500 N N . SER B 1 324 ? -17.484 -14 -21.562 1 89.75 324 SER B N 1
ATOM 7501 C CA . SER B 1 324 ? -17.109 -12.875 -20.703 1 89.75 324 SER B CA 1
ATOM 7502 C C . SER B 1 324 ? -17.531 -13.125 -19.266 1 89.75 324 SER B C 1
ATOM 7504 O O . SER B 1 324 ? -18.453 -13.906 -19 1 89.75 324 SER B O 1
ATOM 7506 N N . SER B 1 325 ? -16.781 -12.461 -18.422 1 88.94 325 SER B N 1
ATOM 7507 C CA . SER B 1 325 ? -17.094 -12.617 -17 1 88.94 325 SER B CA 1
ATOM 7508 C C . SER B 1 325 ? -18.516 -12.203 -16.688 1 88.94 325 SER B C 1
ATOM 7510 O O . SER B 1 325 ? -19.188 -12.836 -15.875 1 88.94 325 SER B O 1
ATOM 7512 N N . ALA B 1 326 ? -18.969 -11.164 -17.297 1 84.06 326 ALA B N 1
ATOM 7513 C CA . ALA B 1 326 ? -20.328 -10.688 -17.094 1 84.06 326 ALA B CA 1
ATOM 7514 C C . ALA B 1 326 ? -21.344 -11.734 -17.531 1 84.06 326 ALA B C 1
ATOM 7516 O O . ALA B 1 326 ? -22.266 -12.07 -16.797 1 84.06 326 ALA B O 1
ATOM 7517 N N . THR B 1 327 ? -21.172 -12.195 -18.719 1 86.19 327 THR B N 1
ATOM 7518 C CA . THR B 1 327 ? -22.078 -13.203 -19.266 1 86.19 327 THR B CA 1
ATOM 7519 C C . THR B 1 327 ? -22.016 -14.492 -18.438 1 86.19 327 THR B C 1
ATOM 7521 O O . THR B 1 327 ? -23.062 -15.094 -18.156 1 86.19 327 THR B O 1
ATOM 7524 N N . PHE B 1 328 ? -20.891 -14.891 -18.109 1 91.25 328 PHE B N 1
ATOM 7525 C CA . PHE B 1 328 ? -20.703 -16.125 -17.359 1 91.25 328 PHE B CA 1
ATOM 7526 C C . PHE B 1 328 ? -21.344 -16.031 -15.977 1 91.25 328 PHE B C 1
ATOM 7528 O O . PHE B 1 328 ? -22.062 -16.938 -15.555 1 91.25 328 PHE B O 1
ATOM 7535 N N . THR B 1 329 ? -21.031 -14.945 -15.281 1 88.19 329 THR B N 1
ATOM 7536 C CA . THR B 1 329 ? -21.594 -14.719 -13.953 1 88.19 329 THR B CA 1
ATOM 7537 C C . THR B 1 329 ? -23.125 -14.758 -14 1 88.19 329 THR B C 1
ATOM 7539 O O . THR B 1 329 ? -23.766 -15.312 -13.102 1 88.19 329 THR B O 1
ATOM 7542 N N . HIS B 1 330 ? -23.641 -14.195 -14.992 1 87 330 HIS B N 1
ATOM 7543 C CA . HIS B 1 330 ? -25.094 -14.188 -15.172 1 87 330 HIS B CA 1
ATOM 7544 C C . HIS B 1 330 ? -25.609 -15.586 -15.469 1 87 330 HIS B C 1
ATOM 7546 O O . HIS B 1 330 ? -26.641 -16 -14.906 1 87 330 HIS B O 1
ATOM 7552 N N . LEU B 1 331 ? -24.969 -16.266 -16.312 1 89.44 331 LEU B N 1
ATOM 7553 C CA . LEU B 1 331 ? -25.422 -17.578 -16.75 1 89.44 331 LEU B CA 1
ATOM 7554 C C . LEU B 1 331 ? -25.406 -18.562 -15.594 1 89.44 331 LEU B C 1
ATOM 7556 O O . LEU B 1 331 ? -26.25 -19.469 -15.539 1 89.44 331 LEU B O 1
ATOM 7560 N N . ILE B 1 332 ? -24.484 -18.422 -14.664 1 90.81 332 ILE B N 1
ATOM 7561 C CA . ILE B 1 332 ? -24.406 -19.391 -13.578 1 90.81 332 ILE B CA 1
ATOM 7562 C C . ILE B 1 332 ? -25.203 -18.906 -12.383 1 90.81 332 ILE B C 1
ATOM 7564 O O . ILE B 1 332 ? -25.359 -19.625 -11.391 1 90.81 332 ILE B O 1
ATOM 7568 N N . GLY B 1 333 ? -25.641 -17.656 -12.453 1 88.38 333 GLY B N 1
ATOM 7569 C CA . GLY B 1 333 ? -26.484 -17.109 -11.406 1 88.38 333 GLY B CA 1
ATOM 7570 C C . GLY B 1 333 ? -25.703 -16.578 -10.219 1 88.38 333 GLY B C 1
ATOM 7571 O O . GLY B 1 333 ? -26.172 -16.609 -9.086 1 88.38 333 GLY B O 1
ATOM 7572 N N . ALA B 1 334 ? -24.531 -16.203 -10.461 1 89.12 334 ALA B N 1
ATOM 7573 C CA . ALA B 1 334 ? -23.703 -15.664 -9.398 1 89.12 334 ALA B CA 1
ATOM 7574 C C . ALA B 1 334 ? -23.984 -14.172 -9.195 1 89.12 334 ALA B C 1
ATOM 7576 O O . ALA B 1 334 ? -24.422 -13.484 -10.117 1 89.12 334 ALA B O 1
ATOM 7577 N N . GLN B 1 335 ? -23.688 -13.68 -7.961 1 83.31 335 GLN B N 1
ATOM 7578 C CA . GLN B 1 335 ? -23.906 -12.273 -7.609 1 83.31 335 GLN B CA 1
ATOM 7579 C C . GLN B 1 335 ? -22.594 -11.5 -7.617 1 83.31 335 GLN B C 1
ATOM 7581 O O . GLN B 1 335 ? -22.594 -10.273 -7.535 1 83.31 335 GLN B O 1
ATOM 7586 N N . GLY B 1 336 ? -21.547 -12.164 -7.699 1 83.19 336 GLY B N 1
ATOM 7587 C CA . GLY B 1 336 ? -20.234 -11.516 -7.664 1 83.19 336 GLY B CA 1
ATOM 7588 C C . GLY B 1 336 ? -19.438 -11.859 -6.422 1 83.19 336 GLY B C 1
ATOM 7589 O O . GLY B 1 336 ? -18.547 -12.711 -6.465 1 83.19 336 GLY B O 1
ATOM 7590 N N . LYS B 1 337 ? -19.953 -11.375 -5.277 1 83.94 337 LYS B N 1
ATOM 7591 C CA . LYS B 1 337 ? -19.219 -11.555 -4.02 1 83.94 337 LYS B CA 1
ATOM 7592 C C . LYS B 1 337 ? -19.344 -12.984 -3.514 1 83.94 337 LYS B C 1
ATOM 7594 O O . LYS B 1 337 ? -18.609 -13.391 -2.604 1 83.94 337 LYS B O 1
ATOM 7599 N N . ASP B 1 338 ? -20.172 -13.719 -4.148 1 93 338 ASP B N 1
ATOM 7600 C CA . ASP B 1 338 ? -20.359 -15.109 -3.725 1 93 338 ASP B CA 1
ATOM 7601 C C . ASP B 1 338 ? -19.469 -16.047 -4.535 1 93 338 ASP B C 1
ATOM 7603 O O . ASP B 1 338 ? -19.641 -17.266 -4.492 1 93 338 ASP B O 1
ATOM 7607 N N . VAL B 1 339 ? -18.547 -15.469 -5.309 1 94.25 339 VAL B N 1
ATOM 7608 C CA . VAL B 1 339 ? -17.594 -16.25 -6.094 1 94.25 339 VAL B CA 1
ATOM 7609 C C . VAL B 1 339 ? -16.203 -16.125 -5.496 1 94.25 339 VAL B C 1
ATOM 7611 O O . VAL B 1 339 ? -15.766 -15.023 -5.148 1 94.25 339 VAL B O 1
ATOM 7614 N N . LEU B 1 340 ? -15.523 -17.219 -5.285 1 96.44 340 LEU B N 1
ATOM 7615 C CA . LEU B 1 340 ? -14.109 -17.266 -4.945 1 96.44 340 LEU B CA 1
ATOM 7616 C C . LEU B 1 340 ? -13.289 -17.859 -6.082 1 96.44 340 LEU B C 1
ATOM 7618 O O . LEU B 1 340 ? -13.359 -19.078 -6.332 1 96.44 340 LEU B O 1
ATOM 7622 N N . TYR B 1 341 ? -12.609 -17.047 -6.77 1 95.88 341 TYR B N 1
ATOM 7623 C CA . TYR B 1 341 ? -11.805 -17.484 -7.898 1 95.88 341 TYR B CA 1
ATOM 7624 C C . TYR B 1 341 ? -10.344 -17.672 -7.496 1 95.88 341 TYR B C 1
ATOM 7626 O O . TYR B 1 341 ? -9.758 -16.781 -6.871 1 95.88 341 TYR B O 1
ATOM 7634 N N . THR B 1 342 ? -9.766 -18.812 -7.863 1 96.94 342 THR B N 1
ATOM 7635 C CA . THR B 1 342 ? -8.414 -19.188 -7.457 1 96.94 342 THR B CA 1
ATOM 7636 C C . THR B 1 342 ? -7.492 -19.25 -8.672 1 96.94 342 THR B C 1
ATOM 7638 O O . THR B 1 342 ? -7.801 -19.922 -9.656 1 96.94 342 THR B O 1
ATOM 7641 N N . GLY B 1 343 ? -6.375 -18.547 -8.555 1 95.5 343 GLY B N 1
ATOM 7642 C CA . GLY B 1 343 ? -5.387 -18.578 -9.625 1 95.5 343 GLY B CA 1
ATOM 7643 C C . GLY B 1 343 ? -4.012 -18.125 -9.172 1 95.5 343 GLY B C 1
ATOM 7644 O O . GLY B 1 343 ? -3.818 -17.766 -8.008 1 95.5 343 GLY B O 1
ATOM 7645 N N . ASP B 1 344 ? -3.092 -18.172 -10.102 1 92.75 344 ASP B N 1
ATOM 7646 C CA . ASP B 1 344 ? -1.718 -17.828 -9.75 1 92.75 344 ASP B CA 1
ATOM 7647 C C . ASP B 1 344 ? -1.335 -16.469 -10.328 1 92.75 344 ASP B C 1
ATOM 7649 O O . ASP B 1 344 ? -0.342 -15.867 -9.906 1 92.75 344 ASP B O 1
ATOM 7653 N N . HIS B 1 345 ? -2.125 -15.984 -11.234 1 90 345 HIS B N 1
ATOM 7654 C CA . HIS B 1 345 ? -1.809 -14.719 -11.891 1 90 345 HIS B CA 1
ATOM 7655 C C . HIS B 1 345 ? -2.531 -13.555 -11.227 1 90 345 HIS B C 1
ATOM 7657 O O . HIS B 1 345 ? -3.764 -13.523 -11.195 1 90 345 HIS B O 1
ATOM 7663 N N . ILE B 1 346 ? -1.763 -12.641 -10.773 1 85.19 346 ILE B N 1
ATOM 7664 C CA . ILE B 1 346 ? -2.363 -11.508 -10.078 1 85.19 346 ILE B CA 1
ATOM 7665 C C . ILE B 1 346 ? -3.203 -10.688 -11.055 1 85.19 346 ILE B C 1
ATOM 7667 O O . ILE B 1 346 ? -4.348 -10.344 -10.75 1 85.19 346 ILE B O 1
ATOM 7671 N N . PHE B 1 347 ? -2.76 -10.398 -12.219 1 75.25 347 PHE B N 1
ATOM 7672 C CA . PHE B 1 347 ? -3.451 -9.508 -13.141 1 75.25 347 PHE B CA 1
ATOM 7673 C C . PHE B 1 347 ? -4.508 -10.266 -13.938 1 75.25 347 PHE B C 1
ATOM 7675 O O . PHE B 1 347 ? -5.645 -9.812 -14.062 1 75.25 347 PHE B O 1
ATOM 7682 N N . GLY B 1 348 ? -4.152 -11.359 -14.391 1 73.94 348 GLY B N 1
ATOM 7683 C CA . GLY B 1 348 ? -5.051 -12.094 -15.266 1 73.94 348 GLY B CA 1
ATOM 7684 C C . GLY B 1 348 ? -6.16 -12.812 -14.516 1 73.94 348 GLY B C 1
ATOM 7685 O O . GLY B 1 348 ? -7.258 -13 -15.047 1 73.94 348 GLY B O 1
ATOM 7686 N N . ASP B 1 349 ? -5.883 -13.102 -13.305 1 78.75 349 ASP B N 1
ATOM 7687 C CA . ASP B 1 349 ? -6.84 -13.898 -12.547 1 78.75 349 ASP B CA 1
ATOM 7688 C C . ASP B 1 349 ? -7.477 -13.078 -11.43 1 78.75 349 ASP B C 1
ATOM 7690 O O . ASP B 1 349 ? -8.688 -13.164 -11.195 1 78.75 349 ASP B O 1
ATOM 7694 N N . ILE B 1 350 ? -6.715 -12.336 -10.812 1 77.88 350 ILE B N 1
ATOM 7695 C CA . ILE B 1 350 ? -7.082 -11.812 -9.5 1 77.88 350 ILE B CA 1
ATOM 7696 C C . ILE B 1 350 ? -7.574 -10.375 -9.633 1 77.88 350 ILE B C 1
ATOM 7698 O O . ILE B 1 350 ? -8.688 -10.055 -9.219 1 77.88 350 ILE B O 1
ATOM 7702 N N . LEU B 1 351 ? -6.758 -9.594 -10.258 1 68.62 351 LEU B N 1
ATOM 7703 C CA . LEU B 1 351 ? -7.062 -8.172 -10.336 1 68.62 351 LEU B CA 1
ATOM 7704 C C . LEU B 1 351 ? -8.352 -7.93 -11.117 1 68.62 351 LEU B C 1
ATOM 7706 O O . LEU B 1 351 ? -9.266 -7.266 -10.625 1 68.62 351 LEU B O 1
ATOM 7710 N N . LYS B 1 352 ? -8.492 -8.492 -12.242 1 68.31 352 LYS B N 1
ATOM 7711 C CA . LYS B 1 352 ? -9.594 -8.188 -13.156 1 68.31 352 LYS B CA 1
ATOM 7712 C C . LYS B 1 352 ? -10.906 -8.766 -12.641 1 68.31 352 LYS B C 1
ATOM 7714 O O . LYS B 1 352 ? -11.953 -8.125 -12.75 1 68.31 352 LYS B O 1
ATOM 7719 N N . SER B 1 353 ? -10.766 -9.859 -12.039 1 71.19 353 SER B N 1
ATOM 7720 C CA . SER B 1 353 ? -11.977 -10.477 -11.492 1 71.19 353 SER B CA 1
ATOM 7721 C C . SER B 1 353 ? -12.539 -9.656 -10.336 1 71.19 353 SER B C 1
ATOM 7723 O O . SER B 1 353 ? -13.75 -9.5 -10.211 1 71.19 353 SER B O 1
ATOM 7725 N N . LYS B 1 354 ? -11.75 -9.156 -9.625 1 70.56 354 LYS B N 1
ATOM 7726 C CA . LYS B 1 354 ? -12.141 -8.391 -8.445 1 70.56 354 LYS B CA 1
ATOM 7727 C C . LYS B 1 354 ? -12.703 -7.027 -8.836 1 70.56 354 LYS B C 1
ATOM 7729 O O . LYS B 1 354 ? -13.773 -6.637 -8.367 1 70.56 354 LYS B O 1
ATOM 7734 N N . ARG B 1 355 ? -12.039 -6.316 -9.594 1 64.06 355 ARG B N 1
ATOM 7735 C CA . ARG B 1 355 ? -12.375 -4.934 -9.914 1 64.06 355 ARG B CA 1
ATOM 7736 C C . ARG B 1 355 ? -13.617 -4.863 -10.797 1 64.06 355 ARG B C 1
ATOM 7738 O O . ARG B 1 355 ? -14.469 -3.992 -10.609 1 64.06 355 ARG B O 1
ATOM 7745 N N . GLN B 1 356 ? -13.703 -5.809 -11.656 1 64.12 356 GLN B N 1
ATOM 7746 C CA . GLN B 1 356 ? -14.742 -5.688 -12.672 1 64.12 356 GLN B CA 1
ATOM 7747 C C . GLN B 1 356 ? -16.047 -6.34 -12.211 1 64.12 356 GLN B C 1
ATOM 7749 O O . GLN B 1 356 ? -17.125 -5.816 -12.477 1 64.12 356 GLN B O 1
ATOM 7754 N N . VAL B 1 357 ? -15.867 -7.477 -11.461 1 67.38 357 VAL B N 1
ATOM 7755 C CA . VAL B 1 357 ? -17.094 -8.219 -11.211 1 67.38 357 VAL B CA 1
ATOM 7756 C C . VAL B 1 357 ? -17.281 -8.406 -9.711 1 67.38 357 VAL B C 1
ATOM 7758 O O . VAL B 1 357 ? -18.359 -8.836 -9.258 1 67.38 357 VAL B O 1
ATOM 7761 N N . GLY B 1 358 ? -16.297 -8.133 -8.953 1 76.44 358 GLY B N 1
ATOM 7762 C CA . GLY B 1 358 ? -16.438 -8.164 -7.512 1 76.44 358 GLY B CA 1
ATOM 7763 C C . GLY B 1 358 ? -16.219 -9.547 -6.922 1 76.44 358 GLY B C 1
ATOM 7764 O O . GLY B 1 358 ? -16.766 -9.867 -5.855 1 76.44 358 GLY B O 1
ATOM 7765 N N . TRP B 1 359 ? -15.562 -10.453 -7.68 1 87.75 359 TRP B N 1
ATOM 7766 C CA . TRP B 1 359 ? -15.25 -11.773 -7.156 1 87.75 359 TRP B CA 1
ATOM 7767 C C . TRP B 1 359 ? -14.25 -11.672 -6.004 1 87.75 359 TRP B C 1
ATOM 7769 O O . TRP B 1 359 ? -13.461 -10.734 -5.938 1 87.75 359 TRP B O 1
ATOM 7779 N N . LYS B 1 360 ? -14.445 -12.633 -5.074 1 92.44 360 LYS B N 1
ATOM 7780 C CA . LYS B 1 360 ? -13.352 -12.859 -4.133 1 92.44 360 LYS B CA 1
ATOM 7781 C C . LYS B 1 360 ? -12.219 -13.656 -4.781 1 92.44 360 LYS B C 1
ATOM 7783 O O . LYS B 1 360 ? -12.445 -14.391 -5.746 1 92.44 360 LYS B O 1
ATOM 7788 N N . THR B 1 361 ? -11.047 -13.414 -4.27 1 94.38 361 THR B N 1
ATOM 7789 C CA . THR B 1 361 ? -9.914 -13.984 -4.988 1 94.38 361 THR B CA 1
ATOM 7790 C C . THR B 1 361 ? -8.992 -14.742 -4.031 1 94.38 361 THR B C 1
ATOM 7792 O O . THR B 1 361 ? -8.789 -14.312 -2.893 1 94.38 361 THR B O 1
ATOM 7795 N N . PHE B 1 362 ? -8.508 -15.867 -4.484 1 96.88 362 PHE B N 1
ATOM 7796 C CA . PHE B 1 362 ? -7.551 -16.719 -3.803 1 96.88 362 PHE B CA 1
ATOM 7797 C C . PHE B 1 362 ? -6.309 -16.938 -4.66 1 96.88 362 PHE B C 1
ATOM 7799 O O . PHE B 1 362 ? -6.359 -17.641 -5.672 1 96.88 362 PHE B O 1
ATOM 7806 N N . LEU B 1 363 ? -5.184 -16.312 -4.203 1 96.62 363 LEU B N 1
ATOM 7807 C CA . LEU B 1 363 ? -3.949 -16.344 -4.977 1 96.62 363 LEU B CA 1
ATOM 7808 C C . LEU B 1 363 ? -3.086 -17.531 -4.574 1 96.62 363 LEU B C 1
ATOM 7810 O O . LEU B 1 363 ? -2.83 -17.75 -3.389 1 96.62 363 LEU B O 1
ATOM 7814 N N . VAL B 1 364 ? -2.674 -18.297 -5.555 1 96.19 364 VAL B N 1
ATOM 7815 C CA . VAL B 1 364 ? -1.751 -19.391 -5.316 1 96.19 364 VAL B CA 1
ATOM 7816 C C . VAL B 1 364 ? -0.313 -18.922 -5.52 1 96.19 364 VAL B C 1
ATOM 7818 O O . VAL B 1 364 ? 0.053 -18.484 -6.613 1 96.19 364 VAL B O 1
ATOM 7821 N N . VAL B 1 365 ? 0.453 -19 -4.441 1 94.44 365 VAL B N 1
ATOM 7822 C CA . VAL B 1 365 ? 1.851 -18.578 -4.453 1 94.44 365 VAL B CA 1
ATOM 7823 C C . VAL B 1 365 ? 2.742 -19.734 -4.004 1 94.44 365 VAL B C 1
ATOM 7825 O O . VAL B 1 365 ? 3.164 -19.781 -2.846 1 94.44 365 VAL B O 1
ATOM 7828 N N . PRO B 1 366 ? 3.162 -20.562 -4.918 1 91.69 366 PRO B N 1
ATOM 7829 C CA . PRO B 1 366 ? 3.959 -21.734 -4.539 1 91.69 366 PRO B CA 1
ATOM 7830 C C . PRO B 1 366 ? 5.25 -21.359 -3.812 1 91.69 366 PRO B C 1
ATOM 7832 O O . PRO B 1 366 ? 5.723 -22.109 -2.955 1 91.69 366 PRO B O 1
ATOM 7835 N N . GLU B 1 367 ? 5.797 -20.172 -4.051 1 89.88 367 GLU B N 1
ATOM 7836 C CA . GLU B 1 367 ? 7.039 -19.703 -3.447 1 89.88 367 GLU B CA 1
ATOM 7837 C C . GLU B 1 367 ? 6.883 -19.5 -1.942 1 89.88 367 GLU B C 1
ATOM 7839 O O . GLU B 1 367 ? 7.875 -19.406 -1.217 1 89.88 367 GLU B O 1
ATOM 7844 N N . LEU B 1 368 ? 5.676 -19.469 -1.533 1 90.81 368 LEU B N 1
ATOM 7845 C CA . LEU B 1 368 ? 5.379 -19.172 -0.135 1 90.81 368 LEU B CA 1
ATOM 7846 C C . LEU B 1 368 ? 5.996 -20.219 0.785 1 90.81 368 LEU B C 1
ATOM 7848 O O . LEU B 1 368 ? 6.41 -19.906 1.902 1 90.81 368 LEU B O 1
ATOM 7852 N N . LEU B 1 369 ? 6.047 -21.438 0.346 1 85.25 369 LEU B N 1
ATOM 7853 C CA . LEU B 1 369 ? 6.629 -22.5 1.157 1 85.25 369 LEU B CA 1
ATOM 7854 C C . LEU B 1 369 ? 8.094 -22.219 1.47 1 85.25 369 LEU B C 1
ATOM 7856 O O . LEU B 1 369 ? 8.539 -22.406 2.602 1 85.25 369 LEU B O 1
ATOM 7860 N N . ASN B 1 370 ? 8.758 -21.797 0.453 1 83.31 370 ASN B N 1
ATOM 7861 C CA . ASN B 1 370 ? 10.148 -21.406 0.658 1 83.31 370 ASN B CA 1
ATOM 7862 C C . ASN B 1 370 ? 10.273 -20.188 1.557 1 83.31 370 ASN B C 1
ATOM 7864 O O . ASN B 1 370 ? 11.188 -20.094 2.379 1 83.31 370 ASN B O 1
ATOM 7868 N N . GLU B 1 371 ? 9.43 -19.25 1.385 1 86.94 371 GLU B N 1
ATOM 7869 C CA . GLU B 1 371 ? 9.43 -18.031 2.193 1 86.94 371 GLU B CA 1
ATOM 7870 C C . GLU B 1 371 ? 9.25 -18.344 3.674 1 86.94 371 GLU B C 1
ATOM 7872 O O . GLU B 1 371 ? 9.953 -17.812 4.523 1 86.94 371 GLU B O 1
ATOM 7877 N N . ILE B 1 372 ? 8.344 -19.266 3.883 1 85.06 372 ILE B N 1
ATOM 7878 C CA . ILE B 1 372 ? 8.039 -19.641 5.258 1 85.06 372 ILE B CA 1
ATOM 7879 C C . ILE B 1 372 ? 9.203 -20.438 5.84 1 85.06 372 ILE B C 1
ATOM 7881 O O . ILE B 1 372 ? 9.555 -20.266 7.012 1 85.06 372 ILE B O 1
ATOM 7885 N N . TYR B 1 373 ? 9.758 -21.25 5.039 1 81.06 373 TYR B N 1
ATOM 7886 C CA . TYR B 1 373 ? 10.898 -22.062 5.477 1 81.06 373 TYR B CA 1
ATOM 7887 C C . TYR B 1 373 ? 12.047 -21.172 5.93 1 81.06 373 TYR B C 1
ATOM 7889 O O . TYR B 1 373 ? 12.602 -21.359 7.016 1 81.06 373 TYR B O 1
ATOM 7897 N N . VAL B 1 374 ? 12.43 -20.219 5.074 1 81.75 374 VAL B N 1
ATOM 7898 C CA . VAL B 1 374 ? 13.531 -19.312 5.387 1 81.75 374 VAL B CA 1
ATOM 7899 C C . VAL B 1 374 ? 13.172 -18.453 6.594 1 81.75 374 VAL B C 1
ATOM 7901 O O . VAL B 1 374 ? 14.016 -18.203 7.461 1 81.75 374 VAL B O 1
ATOM 7904 N N . TRP B 1 375 ? 11.969 -18.078 6.637 1 79.81 375 TRP B N 1
ATOM 7905 C CA . TRP B 1 375 ? 11.477 -17.281 7.746 1 79.81 375 TRP B CA 1
ATOM 7906 C C . TRP B 1 375 ? 11.656 -18 9.07 1 79.81 375 TRP B C 1
ATOM 7908 O O . TRP B 1 375 ? 12.047 -17.406 10.078 1 79.81 375 TRP B O 1
ATOM 7918 N N . LYS B 1 376 ? 11.445 -19.234 9.07 1 77.44 376 LYS B N 1
ATOM 7919 C CA . LYS B 1 376 ? 11.531 -20.031 10.289 1 77.44 376 LYS B CA 1
ATOM 7920 C C . LYS B 1 376 ? 12.969 -20.453 10.57 1 77.44 376 LYS B C 1
ATOM 7922 O O . LYS B 1 376 ? 13.445 -20.344 11.703 1 77.44 376 LYS B O 1
ATOM 7927 N N . LYS B 1 377 ? 13.664 -20.891 9.578 1 76.94 377 LYS B N 1
ATOM 7928 C CA . LYS B 1 377 ? 14.992 -21.469 9.75 1 76.94 377 LYS B CA 1
ATOM 7929 C C . LYS B 1 377 ? 16.031 -20.391 10.07 1 76.94 377 LYS B C 1
ATOM 7931 O O . LYS B 1 377 ? 16.984 -20.625 10.797 1 76.94 377 LYS B O 1
ATOM 7936 N N . LYS B 1 378 ? 15.875 -19.312 9.492 1 80.12 378 LYS B N 1
ATOM 7937 C CA . LYS B 1 378 ? 16.875 -18.266 9.664 1 80.12 378 LYS B CA 1
ATOM 7938 C C . LYS B 1 378 ? 16.438 -17.25 10.727 1 80.12 378 LYS B C 1
ATOM 7940 O O . LYS B 1 378 ? 16.75 -16.062 10.633 1 80.12 378 LYS B O 1
ATOM 7945 N N . ASN B 1 379 ? 15.711 -17.734 11.648 1 80.56 379 ASN B N 1
ATOM 7946 C CA . ASN B 1 379 ? 15.25 -16.906 12.766 1 80.56 379 ASN B CA 1
ATOM 7947 C C . ASN B 1 379 ? 16.422 -16.266 13.508 1 80.56 379 ASN B C 1
ATOM 7949 O O . ASN B 1 379 ? 16.297 -15.164 14.031 1 80.56 379 ASN B O 1
ATOM 7953 N N . SER B 1 380 ? 17.484 -17 13.484 1 84.31 380 SER B N 1
ATOM 7954 C CA . SER B 1 380 ? 18.672 -16.516 14.188 1 84.31 380 SER B CA 1
ATOM 7955 C C . SER B 1 380 ? 19.156 -15.195 13.594 1 84.31 380 SER B C 1
ATOM 7957 O O . SER B 1 380 ? 19.656 -14.328 14.32 1 84.31 380 SER B O 1
ATOM 7959 N N . LEU B 1 381 ? 19.031 -15.102 12.32 1 85.19 381 LEU B N 1
ATOM 7960 C CA . LEU B 1 381 ? 19.453 -13.867 11.664 1 85.19 381 LEU B CA 1
ATOM 7961 C C . LEU B 1 381 ? 18.547 -12.711 12.055 1 85.19 381 LEU B C 1
ATOM 7963 O O . LEU B 1 381 ? 19.016 -11.586 12.273 1 85.19 381 LEU B O 1
ATOM 7967 N N . PHE B 1 382 ? 17.312 -12.992 12.219 1 77.88 382 PHE B N 1
ATOM 7968 C CA . PHE B 1 382 ? 16.359 -11.977 12.656 1 77.88 382 PHE B CA 1
ATOM 7969 C C . PHE B 1 382 ? 16.656 -11.531 14.086 1 77.88 382 PHE B C 1
ATOM 7971 O O . PHE B 1 382 ? 16.609 -10.344 14.391 1 77.88 382 PHE B O 1
ATOM 7978 N N . GLU B 1 383 ? 16.922 -12.484 14.875 1 84.44 383 GLU B N 1
ATOM 7979 C CA . GLU B 1 383 ? 17.266 -12.188 16.266 1 84.44 383 GLU B CA 1
ATOM 7980 C C . GLU B 1 383 ? 18.531 -11.359 16.359 1 84.44 383 GLU B C 1
ATOM 7982 O O . GLU B 1 383 ? 18.625 -10.43 17.156 1 84.44 383 GLU B O 1
ATOM 7987 N N . ARG B 1 384 ? 19.438 -11.773 15.523 1 89.25 384 ARG B N 1
ATOM 7988 C CA . ARG B 1 384 ? 20.703 -11.031 15.516 1 89.25 384 ARG B CA 1
ATOM 7989 C C . ARG B 1 384 ? 20.469 -9.586 15.078 1 89.25 384 ARG B C 1
ATOM 7991 O O . ARG B 1 384 ? 21.078 -8.664 15.641 1 89.25 384 ARG B O 1
ATOM 7998 N N . LEU B 1 385 ? 19.688 -9.383 14.133 1 85.06 385 LEU B N 1
ATOM 7999 C CA . LEU B 1 385 ? 19.359 -8.031 13.68 1 85.06 385 LEU B CA 1
ATOM 8000 C C . LEU B 1 385 ? 18.688 -7.23 14.789 1 85.06 385 LEU B C 1
ATOM 8002 O O . LEU B 1 385 ? 18.984 -6.047 14.969 1 85.06 385 LEU B O 1
ATOM 8006 N N . ASN B 1 386 ? 17.844 -7.855 15.5 1 82.44 386 ASN B N 1
ATOM 8007 C CA . ASN B 1 386 ? 17.172 -7.199 16.625 1 82.44 386 ASN B CA 1
ATOM 8008 C C . ASN B 1 386 ? 18.172 -6.816 17.719 1 82.44 386 ASN B C 1
ATOM 8010 O O . ASN B 1 386 ? 18.062 -5.746 18.312 1 82.44 386 ASN B O 1
ATOM 8014 N N . GLU B 1 387 ? 19.031 -7.711 17.938 1 89.69 387 GLU B N 1
ATOM 8015 C CA . GLU B 1 387 ? 20.062 -7.438 18.922 1 89.69 387 GLU B CA 1
ATOM 8016 C C . GLU B 1 387 ? 20.906 -6.234 18.516 1 89.69 387 GLU B C 1
ATOM 8018 O O . GLU B 1 387 ? 21.234 -5.387 19.344 1 89.69 387 GLU B O 1
ATOM 8023 N N . LEU B 1 388 ? 21.25 -6.238 17.266 1 89.81 388 LEU B N 1
ATOM 8024 C CA . LEU B 1 388 ? 22.047 -5.137 16.75 1 89.81 388 LEU B CA 1
ATOM 8025 C C . LEU B 1 388 ? 21.281 -3.822 16.812 1 89.81 388 LEU B C 1
ATOM 8027 O O . LEU B 1 388 ? 21.844 -2.775 17.125 1 89.81 388 LEU B O 1
ATOM 8031 N N . ASP B 1 389 ? 20.047 -3.855 16.594 1 84.62 389 ASP B N 1
ATOM 8032 C CA . ASP B 1 389 ? 19.203 -2.674 16.688 1 84.62 389 ASP B CA 1
ATOM 8033 C C . ASP B 1 389 ? 19.125 -2.172 18.125 1 84.62 389 ASP B C 1
ATOM 8035 O O . ASP B 1 389 ? 19.109 -0.962 18.375 1 84.62 389 ASP B O 1
ATOM 8039 N N . ASN B 1 390 ? 19.062 -3.117 19 1 85.69 390 ASN B N 1
ATOM 8040 C CA . ASN B 1 390 ? 19.062 -2.764 20.422 1 85.69 390 ASN B CA 1
ATOM 8041 C C . ASN B 1 390 ? 20.375 -2.125 20.844 1 85.69 390 ASN B C 1
ATOM 8043 O O . ASN B 1 390 ? 20.391 -1.188 21.641 1 85.69 390 ASN B O 1
ATOM 8047 N N . GLU B 1 391 ? 21.375 -2.68 20.359 1 89.56 391 GLU B N 1
ATOM 8048 C CA . GLU B 1 391 ? 22.688 -2.105 20.656 1 89.56 391 GLU B CA 1
ATOM 8049 C C . GLU B 1 391 ? 22.797 -0.681 20.125 1 89.56 391 GLU B C 1
ATOM 8051 O O . GLU B 1 391 ? 23.375 0.191 20.766 1 89.56 391 GLU B O 1
ATOM 8056 N N . LEU B 1 392 ? 22.344 -0.482 19 1 87.69 392 LEU B N 1
ATOM 8057 C CA . LEU B 1 392 ? 22.344 0.85 18.406 1 87.69 392 LEU B CA 1
ATOM 8058 C C . LEU B 1 392 ? 21.516 1.818 19.25 1 87.69 392 LEU B C 1
ATOM 8060 O O . LEU B 1 392 ? 21.938 2.951 19.484 1 87.69 392 LEU B O 1
ATOM 8064 N N . ALA B 1 393 ? 20.328 1.404 19.656 1 84.62 393 ALA B N 1
ATOM 8065 C CA . ALA B 1 393 ? 19.453 2.221 20.484 1 84.62 393 ALA B CA 1
ATOM 8066 C C . ALA B 1 393 ? 20.141 2.582 21.812 1 84.62 393 ALA B C 1
ATOM 8068 O O . ALA B 1 393 ? 20 3.705 22.297 1 84.62 393 ALA B O 1
ATOM 8069 N N . ASP B 1 394 ? 20.859 1.618 22.297 1 86.56 394 ASP B N 1
ATOM 8070 C CA . ASP B 1 394 ? 21.562 1.825 23.562 1 86.56 394 ASP B CA 1
ATOM 8071 C C . ASP B 1 394 ? 22.641 2.896 23.422 1 86.56 394 ASP B C 1
ATOM 8073 O O . ASP B 1 394 ? 22.906 3.645 24.359 1 86.56 394 ASP B O 1
ATOM 8077 N N . LYS B 1 395 ? 23.219 2.957 22.297 1 87.25 395 LYS B N 1
ATOM 8078 C CA . LYS B 1 395 ? 24.25 3.949 22.047 1 87.25 395 LYS B CA 1
ATOM 8079 C C . LYS B 1 395 ? 23.672 5.355 21.953 1 87.25 395 LYS B C 1
ATOM 8081 O O . LYS B 1 395 ? 24.328 6.332 22.312 1 87.25 395 LYS B O 1
ATOM 8086 N N . TYR B 1 396 ? 22.391 5.414 21.578 1 87.06 396 TYR B N 1
ATOM 8087 C CA . TYR B 1 396 ? 21.766 6.715 21.344 1 87.06 396 TYR B CA 1
ATOM 8088 C C . TYR B 1 396 ? 20.891 7.117 22.516 1 87.06 396 TYR B C 1
ATOM 8090 O O . TYR B 1 396 ? 20.438 8.266 22.594 1 87.06 396 TYR B O 1
ATOM 8098 N N . LYS B 1 397 ? 20.578 6.242 23.438 1 84.56 397 LYS B N 1
ATOM 8099 C CA . LYS B 1 397 ? 19.516 6.371 24.422 1 84.56 397 LYS B CA 1
ATOM 8100 C C . LYS B 1 397 ? 19.672 7.652 25.234 1 84.56 397 LYS B C 1
ATOM 8102 O O . LYS B 1 397 ? 18.688 8.297 25.594 1 84.56 397 LYS B O 1
ATOM 8107 N N . ASP B 1 398 ? 20.859 8.094 25.453 1 83.44 398 ASP B N 1
ATOM 8108 C CA . ASP B 1 398 ? 21.062 9.258 26.312 1 83.44 398 ASP B CA 1
ATOM 8109 C C . ASP B 1 398 ? 21.438 10.492 25.5 1 83.44 398 ASP B C 1
ATOM 8111 O O . ASP B 1 398 ? 21.875 11.5 26.062 1 83.44 398 ASP B O 1
ATOM 8115 N N . LEU B 1 399 ? 21.203 10.383 24.266 1 88.75 399 LEU B N 1
ATOM 8116 C CA . LEU B 1 399 ? 21.594 11.492 23.422 1 88.75 399 LEU B CA 1
ATOM 8117 C C . LEU B 1 399 ? 20.359 12.25 22.922 1 88.75 399 LEU B C 1
ATOM 8119 O O . LEU B 1 399 ? 19.281 11.672 22.781 1 88.75 399 LEU B O 1
ATOM 8123 N N . ASN B 1 400 ? 20.453 13.508 22.781 1 89.75 400 ASN B N 1
ATOM 8124 C CA . ASN B 1 400 ? 19.438 14.398 22.219 1 89.75 400 ASN B CA 1
ATOM 8125 C C . ASN B 1 400 ? 20.062 15.398 21.25 1 89.75 400 ASN B C 1
ATOM 8127 O O . ASN B 1 400 ? 21.219 15.242 20.844 1 89.75 400 ASN B O 1
ATOM 8131 N N . ILE B 1 401 ? 19.344 16.359 20.859 1 90.06 401 ILE B N 1
ATOM 8132 C CA . ILE B 1 401 ? 19.766 17.266 19.797 1 90.06 401 ILE B CA 1
ATOM 8133 C C . ILE B 1 401 ? 20.938 18.109 20.281 1 90.06 401 ILE B C 1
ATOM 8135 O O . ILE B 1 401 ? 21.719 18.609 19.469 1 90.06 401 ILE B O 1
ATOM 8139 N N . ALA B 1 402 ? 21.078 18.266 21.578 1 85.62 402 ALA B N 1
ATOM 8140 C CA . ALA B 1 402 ? 22.125 19.094 22.156 1 85.62 402 ALA B CA 1
ATOM 8141 C C . ALA B 1 402 ? 23.422 18.297 22.344 1 85.62 402 ALA B C 1
ATOM 8143 O O . ALA B 1 402 ? 24.469 18.875 22.625 1 85.62 402 ALA B O 1
ATOM 8144 N N . SER B 1 403 ? 23.281 17.016 22.156 1 85.75 403 SER B N 1
ATOM 8145 C CA . SER B 1 403 ? 24.438 16.172 22.391 1 85.75 403 SER B CA 1
ATOM 8146 C C . SER B 1 403 ? 25.5 16.375 21.312 1 85.75 403 SER B C 1
ATOM 8148 O O . SER B 1 403 ? 25.172 16.453 20.125 1 85.75 403 SER B O 1
ATOM 8150 N N . SER B 1 404 ? 26.703 16.625 21.734 1 75.94 404 SER B N 1
ATOM 8151 C CA . SER B 1 404 ? 27.812 16.828 20.797 1 75.94 404 SER B CA 1
ATOM 8152 C C . SER B 1 404 ? 28.562 15.531 20.547 1 75.94 404 SER B C 1
ATOM 8154 O O . SER B 1 404 ? 29.312 15.43 19.562 1 75.94 404 SER B O 1
ATOM 8156 N N . SER B 1 405 ? 28.281 14.625 21.438 1 79.19 405 SER B N 1
ATOM 8157 C CA . SER B 1 405 ? 29 13.359 21.297 1 79.19 405 SER B CA 1
ATOM 8158 C C . SER B 1 405 ? 28.391 12.508 20.188 1 79.19 405 SER B C 1
ATOM 8160 O O . SER B 1 405 ? 27.172 12.422 20.062 1 79.19 405 SER B O 1
ATOM 8162 N N . LYS B 1 406 ? 29.281 12.109 19.344 1 84.38 406 LYS B N 1
ATOM 8163 C CA . LYS B 1 406 ? 28.906 11.164 18.297 1 84.38 406 LYS B CA 1
ATOM 8164 C C . LYS B 1 406 ? 29.438 9.766 18.609 1 84.38 406 LYS B C 1
ATOM 8166 O O . LYS B 1 406 ? 30.625 9.492 18.406 1 84.38 406 LYS B O 1
ATOM 8171 N N . PRO B 1 407 ? 28.531 8.961 19.125 1 87.5 407 PRO B N 1
ATOM 8172 C CA . PRO B 1 407 ? 29.016 7.59 19.328 1 87.5 407 PRO B CA 1
ATOM 8173 C C . PRO B 1 407 ? 29.469 6.918 18.031 1 87.5 407 PRO B C 1
ATOM 8175 O O . PRO B 1 407 ? 28.906 7.184 16.969 1 87.5 407 PRO B O 1
ATOM 8178 N N . ASP B 1 408 ? 30.516 6.168 18.109 1 87.31 408 ASP B N 1
ATOM 8179 C CA . ASP B 1 408 ? 30.984 5.414 16.953 1 87.31 408 ASP B CA 1
ATOM 8180 C C . ASP B 1 408 ? 30.109 4.176 16.719 1 87.31 408 ASP B C 1
ATOM 8182 O O . ASP B 1 408 ? 30.25 3.176 17.422 1 87.31 408 ASP B O 1
ATOM 8186 N N . VAL B 1 409 ? 29.25 4.312 15.797 1 89.31 409 VAL B N 1
ATOM 8187 C CA . VAL B 1 409 ? 28.328 3.219 15.5 1 89.31 409 VAL B CA 1
ATOM 8188 C C . VAL B 1 409 ? 28.703 2.574 14.164 1 89.31 409 VAL B C 1
ATOM 8190 O O . VAL B 1 409 ? 27.906 1.874 13.555 1 89.31 409 VAL B O 1
ATOM 8193 N N . SER B 1 410 ? 29.906 2.754 13.648 1 88.31 410 SER B N 1
ATOM 8194 C CA . SER B 1 410 ? 30.328 2.271 12.344 1 88.31 410 SER B CA 1
ATOM 8195 C C . SER B 1 410 ? 30.359 0.747 12.297 1 88.31 410 SER B C 1
ATOM 8197 O O . SER B 1 410 ? 29.891 0.14 11.328 1 88.31 410 SER B O 1
ATOM 8199 N N . GLN B 1 411 ? 30.891 0.213 13.375 1 90.75 411 GLN B N 1
ATOM 8200 C CA . GLN B 1 411 ? 30.984 -1.242 13.422 1 90.75 411 GLN B CA 1
ATOM 8201 C C . GLN B 1 411 ? 29.594 -1.87 13.492 1 90.75 411 GLN B C 1
ATOM 8203 O O . GLN B 1 411 ? 29.344 -2.916 12.883 1 90.75 411 GLN B O 1
ATOM 8208 N N . LEU B 1 412 ? 28.75 -1.223 14.234 1 90.62 412 LEU B N 1
ATOM 8209 C CA . LEU B 1 412 ? 27.375 -1.717 14.344 1 90.62 412 LEU B CA 1
ATOM 8210 C C . LEU B 1 412 ? 26.656 -1.641 13 1 90.62 412 LEU B C 1
ATOM 8212 O O . LEU B 1 412 ? 25.953 -2.57 12.625 1 90.62 412 LEU B O 1
ATOM 8216 N N . HIS B 1 413 ? 26.906 -0.653 12.289 1 88 413 HIS B N 1
ATOM 8217 C CA . HIS B 1 413 ? 26.297 -0.491 10.977 1 88 413 HIS B CA 1
ATOM 8218 C C . HIS B 1 413 ? 26.797 -1.55 10 1 88 413 HIS B C 1
ATOM 8220 O O . HIS B 1 413 ? 26.016 -2.09 9.211 1 88 413 HIS B O 1
ATOM 8226 N N . LYS B 1 414 ? 28.031 -1.785 10.094 1 90.38 414 LYS B N 1
ATOM 8227 C CA . LYS B 1 414 ? 28.625 -2.807 9.234 1 90.38 414 LYS B CA 1
ATOM 8228 C C . LYS B 1 414 ? 28.031 -4.184 9.539 1 90.38 414 LYS B C 1
ATOM 8230 O O . LYS B 1 414 ? 27.734 -4.953 8.625 1 90.38 414 LYS B O 1
ATOM 8235 N N . GLU B 1 415 ? 27.875 -4.461 10.781 1 92.12 415 GLU B N 1
ATOM 8236 C CA . GLU B 1 415 ? 27.328 -5.746 11.188 1 92.12 415 GLU B CA 1
ATOM 8237 C C . GLU B 1 415 ? 25.859 -5.867 10.781 1 92.12 415 GLU B C 1
ATOM 8239 O O . GLU B 1 415 ? 25.406 -6.941 10.375 1 92.12 415 GLU B O 1
ATOM 8244 N N . ILE B 1 416 ? 25.125 -4.82 10.938 1 88.12 416 ILE B N 1
ATOM 8245 C CA . ILE B 1 416 ? 23.719 -4.809 10.539 1 88.12 416 ILE B CA 1
ATOM 8246 C C . ILE B 1 416 ? 23.609 -5.082 9.039 1 88.12 416 ILE B C 1
ATOM 8248 O O . ILE B 1 416 ? 22.812 -5.906 8.609 1 88.12 416 ILE B O 1
ATOM 8252 N N . ARG B 1 417 ? 24.438 -4.441 8.281 1 84.94 417 ARG B N 1
ATOM 8253 C CA . ARG B 1 417 ? 24.438 -4.637 6.84 1 84.94 417 ARG B CA 1
ATOM 8254 C C . ARG B 1 417 ? 24.797 -6.074 6.477 1 84.94 417 ARG B C 1
ATOM 8256 O O . ARG B 1 417 ? 24.203 -6.66 5.574 1 84.94 417 ARG B O 1
ATOM 8263 N N . LYS B 1 418 ? 25.734 -6.574 7.156 1 89.19 418 LYS B N 1
ATOM 8264 C CA . LYS B 1 418 ? 26.172 -7.945 6.914 1 89.19 418 LYS B CA 1
ATOM 8265 C C . LYS B 1 418 ? 25.047 -8.938 7.195 1 89.19 418 LYS B C 1
ATOM 8267 O O . LYS B 1 418 ? 24.766 -9.812 6.375 1 89.19 418 LYS B O 1
ATOM 8272 N N . VAL B 1 419 ? 24.406 -8.781 8.32 1 88.62 419 VAL B N 1
ATOM 8273 C CA . VAL B 1 419 ? 23.328 -9.688 8.703 1 88.62 419 VAL B CA 1
ATOM 8274 C C . VAL B 1 419 ? 22.156 -9.516 7.758 1 88.62 419 VAL B C 1
ATOM 8276 O O . VAL B 1 419 ? 21.5 -10.492 7.383 1 88.62 419 VAL B O 1
ATOM 8279 N N . ALA B 1 420 ? 21.875 -8.32 7.363 1 83.69 420 ALA B N 1
ATOM 8280 C CA . ALA B 1 420 ? 20.781 -8.055 6.43 1 83.69 420 ALA B CA 1
ATOM 8281 C C . ALA B 1 420 ? 21.047 -8.703 5.074 1 83.69 420 ALA B C 1
ATOM 8283 O O . ALA B 1 420 ? 20.141 -9.258 4.457 1 83.69 420 ALA B O 1
ATOM 8284 N N . THR B 1 421 ? 22.25 -8.617 4.648 1 81.88 421 THR B N 1
ATOM 8285 C CA . THR B 1 421 ? 22.641 -9.234 3.385 1 81.88 421 THR B CA 1
ATOM 8286 C C . THR B 1 421 ? 22.516 -10.75 3.461 1 81.88 421 THR B C 1
ATOM 8288 O O . THR B 1 421 ? 22.031 -11.391 2.525 1 81.88 421 THR B O 1
ATOM 8291 N N . GLU B 1 422 ? 22.938 -11.242 4.551 1 83.06 422 GLU B N 1
ATOM 8292 C CA . GLU B 1 422 ? 22.828 -12.68 4.758 1 83.06 422 GLU B CA 1
ATOM 8293 C C . GLU B 1 422 ? 21.359 -13.133 4.754 1 83.06 422 GLU B C 1
ATOM 8295 O O . GLU B 1 422 ? 21.031 -14.195 4.223 1 83.06 422 GLU B O 1
ATOM 8300 N N . MET B 1 423 ? 20.594 -12.383 5.324 1 83.19 423 MET B N 1
ATOM 8301 C CA . MET B 1 423 ? 19.156 -12.68 5.363 1 83.19 423 MET B CA 1
ATOM 8302 C C . MET B 1 423 ? 18.562 -12.68 3.957 1 83.19 423 MET B C 1
ATOM 8304 O O . MET B 1 423 ? 17.797 -13.57 3.604 1 83.19 423 MET B O 1
ATOM 8308 N N . ASN B 1 424 ? 18.922 -11.742 3.23 1 80.5 424 ASN B N 1
ATOM 8309 C CA . ASN B 1 424 ? 18.422 -11.656 1.863 1 80.5 424 ASN B CA 1
ATOM 8310 C C . ASN B 1 424 ? 18.906 -12.828 1.015 1 80.5 424 ASN B C 1
ATOM 8312 O O . ASN B 1 424 ? 18.141 -13.367 0.211 1 80.5 424 ASN B O 1
ATOM 8316 N N . GLU B 1 425 ? 20.078 -13.133 1.235 1 77.62 425 GLU B N 1
ATOM 8317 C CA . GLU B 1 425 ? 20.688 -14.203 0.452 1 77.62 425 GLU B CA 1
ATOM 8318 C C . GLU B 1 425 ? 20.078 -15.562 0.81 1 77.62 425 GLU B C 1
ATOM 8320 O O . GLU B 1 425 ? 20.141 -16.5 0.014 1 77.62 425 GLU B O 1
ATOM 8325 N N . ALA B 1 426 ? 19.516 -15.625 1.953 1 80 426 ALA B N 1
ATOM 8326 C CA . ALA B 1 426 ? 18.906 -16.875 2.381 1 80 426 ALA B CA 1
ATOM 8327 C C . ALA B 1 426 ? 17.703 -17.234 1.496 1 80 426 ALA B C 1
ATOM 8329 O O . ALA B 1 426 ? 17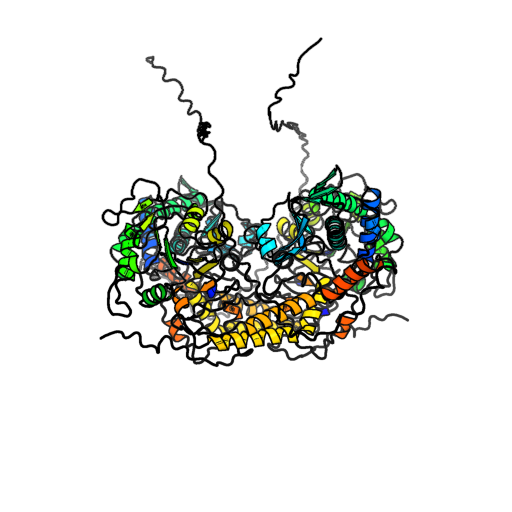.344 -18.406 1.373 1 80 426 ALA B O 1
ATOM 8330 N N . TYR B 1 427 ? 17.125 -16.266 0.883 1 79.94 427 TYR B N 1
ATOM 8331 C CA . TYR B 1 427 ? 15.961 -16.484 0.023 1 79.94 427 TYR B CA 1
ATOM 8332 C C . TYR B 1 427 ? 16.391 -16.781 -1.406 1 79.94 427 TYR B C 1
ATOM 8334 O O . TYR B 1 427 ? 15.57 -17.156 -2.244 1 79.94 427 TYR B O 1
ATOM 8342 N N . GLY B 1 428 ? 17.562 -16.703 -1.725 1 76.31 428 GLY B N 1
ATOM 8343 C CA . GLY B 1 428 ? 18.094 -16.828 -3.074 1 76.31 428 GLY B CA 1
ATOM 8344 C C . GLY B 1 428 ? 18.875 -15.609 -3.525 1 76.31 428 GLY B C 1
ATOM 8345 O O . GLY B 1 428 ? 19.016 -14.648 -2.77 1 76.31 428 GLY B O 1
ATOM 8346 N N . LEU B 1 429 ? 19.25 -15.625 -4.801 1 75.75 429 LEU B N 1
ATOM 8347 C CA . LEU B 1 429 ? 20.125 -14.586 -5.32 1 75.75 429 LEU B CA 1
ATOM 8348 C C . LEU B 1 429 ? 19.422 -13.234 -5.355 1 75.75 429 LEU B C 1
ATOM 8350 O O . LEU B 1 429 ? 20.031 -12.203 -5.047 1 75.75 429 LEU B O 1
ATOM 8354 N N . LEU B 1 430 ? 18.203 -13.383 -5.703 1 86.31 430 LEU B N 1
ATOM 8355 C CA . LEU B 1 430 ? 17.484 -12.125 -5.84 1 86.31 430 LEU B CA 1
ATOM 8356 C C . LEU B 1 430 ? 16.625 -11.859 -4.609 1 86.31 430 LEU B C 1
ATOM 8358 O O . LEU B 1 430 ? 15.828 -10.914 -4.594 1 86.31 430 LEU B O 1
ATOM 8362 N N . GLY B 1 431 ? 16.812 -12.719 -3.586 1 86.12 431 GLY B N 1
ATOM 8363 C CA . GLY B 1 431 ? 16.141 -12.508 -2.312 1 86.12 431 GLY B CA 1
ATOM 8364 C C . GLY B 1 431 ? 14.695 -12.945 -2.324 1 86.12 431 GLY B C 1
ATOM 8365 O O . GLY B 1 431 ? 14.289 -13.75 -3.166 1 86.12 431 GLY B O 1
ATOM 8366 N N . SER B 1 432 ? 13.906 -12.445 -1.381 1 89.88 432 SER B N 1
ATOM 8367 C CA . SER B 1 432 ? 12.5 -12.781 -1.214 1 89.88 432 SER B CA 1
ATOM 8368 C C . SER B 1 432 ? 11.648 -12.164 -2.322 1 89.88 432 SER B C 1
ATOM 8370 O O . SER B 1 432 ? 11.922 -11.055 -2.777 1 89.88 432 SER B O 1
ATOM 8372 N N . ILE B 1 433 ? 10.656 -12.938 -2.723 1 91.5 433 ILE B N 1
ATOM 8373 C CA . ILE B 1 433 ? 9.734 -12.391 -3.715 1 91.5 433 ILE B CA 1
ATOM 8374 C C . ILE B 1 433 ? 8.883 -11.289 -3.082 1 91.5 433 ILE B C 1
ATOM 8376 O O . ILE B 1 433 ? 8.344 -10.43 -3.785 1 91.5 433 ILE B O 1
ATOM 8380 N N . PHE B 1 434 ? 8.844 -11.281 -1.764 1 92.12 434 PHE B N 1
ATOM 8381 C CA . PHE B 1 434 ? 7.887 -10.398 -1.1 1 92.12 434 PHE B CA 1
ATOM 8382 C C . PHE B 1 434 ? 8.586 -9.164 -0.542 1 92.12 434 PHE B C 1
ATOM 8384 O O . PHE B 1 434 ? 7.941 -8.156 -0.253 1 92.12 434 PHE B O 1
ATOM 8391 N N . ARG B 1 435 ? 9.891 -9.273 -0.352 1 89.19 435 ARG B N 1
ATOM 8392 C CA . ARG B 1 435 ? 10.516 -8.125 0.298 1 89.19 435 ARG B CA 1
ATOM 8393 C C . ARG B 1 435 ? 11.992 -8.039 -0.049 1 89.19 435 ARG B C 1
ATOM 8395 O O . ARG B 1 435 ? 12.578 -9 -0.554 1 89.19 435 ARG B O 1
ATOM 8402 N N . HIS B 1 436 ? 12.539 -6.918 0.118 1 85.94 436 HIS B N 1
ATOM 8403 C CA . HIS B 1 436 ? 13.961 -6.602 0.164 1 85.94 436 HIS B CA 1
ATOM 8404 C C . HIS B 1 436 ? 14.305 -5.805 1.417 1 85.94 436 HIS B C 1
ATOM 8406 O O . HIS B 1 436 ? 13.984 -4.617 1.509 1 85.94 436 HIS B O 1
ATOM 8412 N N . GLY B 1 437 ? 14.906 -6.523 2.402 1 79.12 437 GLY B N 1
ATOM 8413 C CA . GLY B 1 437 ? 15.055 -5.887 3.701 1 79.12 437 GLY B CA 1
ATOM 8414 C C . GLY B 1 437 ? 13.734 -5.602 4.383 1 79.12 437 GLY B C 1
ATOM 8415 O O . GLY B 1 437 ? 12.898 -6.5 4.527 1 79.12 437 GLY B O 1
ATOM 8416 N N . SER B 1 438 ? 13.539 -4.324 4.773 1 77.12 438 SER B N 1
ATOM 8417 C CA . SER B 1 438 ? 12.312 -3.943 5.469 1 77.12 438 SER B CA 1
ATOM 8418 C C . SER B 1 438 ? 11.227 -3.514 4.488 1 77.12 438 SER B C 1
ATOM 8420 O O . SER B 1 438 ? 10.078 -3.293 4.883 1 77.12 438 SER B O 1
ATOM 8422 N N . ARG B 1 439 ? 11.516 -3.492 3.271 1 83.19 439 ARG B N 1
ATOM 8423 C CA . ARG B 1 439 ? 10.594 -2.943 2.283 1 83.19 439 ARG B CA 1
ATOM 8424 C C . ARG B 1 439 ? 9.875 -4.059 1.529 1 83.19 439 ARG B C 1
ATOM 8426 O O . ARG B 1 439 ? 10.477 -5.086 1.212 1 83.19 439 ARG B O 1
ATOM 8433 N N . LEU B 1 440 ? 8.656 -3.807 1.237 1 88.94 440 LEU B N 1
ATOM 8434 C CA . LEU B 1 440 ? 7.848 -4.75 0.47 1 88.94 440 LEU B CA 1
ATOM 8435 C C . LEU B 1 440 ? 8.016 -4.512 -1.027 1 88.94 440 LEU B C 1
ATOM 8437 O O . LEU B 1 440 ? 8.188 -3.371 -1.464 1 88.94 440 LEU B O 1
ATOM 8441 N N . THR B 1 441 ? 7.949 -5.574 -1.807 1 92.94 441 THR B N 1
ATOM 8442 C CA . THR B 1 441 ? 8.07 -5.484 -3.258 1 92.94 441 THR B CA 1
ATOM 8443 C C . THR B 1 441 ? 6.73 -5.117 -3.891 1 92.94 441 THR B C 1
ATOM 8445 O O . THR B 1 441 ? 5.695 -5.137 -3.221 1 92.94 441 THR B O 1
ATOM 8448 N N . THR B 1 442 ? 6.797 -4.75 -5.176 1 90.25 442 THR B N 1
ATOM 8449 C CA . THR B 1 442 ? 5.574 -4.488 -5.93 1 90.25 442 THR B CA 1
ATOM 8450 C C . THR B 1 442 ? 4.699 -5.738 -5.992 1 90.25 442 THR B C 1
ATOM 8452 O O . THR B 1 442 ? 3.473 -5.641 -5.957 1 90.25 442 THR B O 1
ATOM 8455 N N . PHE B 1 443 ? 5.293 -6.902 -6.066 1 92.06 443 PHE B N 1
ATOM 8456 C CA . PHE B 1 443 ? 4.551 -8.156 -6.094 1 92.06 443 PHE B CA 1
ATOM 8457 C C . PHE B 1 443 ? 3.723 -8.32 -4.828 1 92.06 443 PHE B C 1
ATOM 8459 O O . PHE B 1 443 ? 2.537 -8.656 -4.895 1 92.06 443 PHE B O 1
ATOM 8466 N N . SER B 1 444 ? 4.375 -8.172 -3.707 1 92.12 444 SER B N 1
ATOM 8467 C CA . SER B 1 444 ? 3.678 -8.344 -2.436 1 92.12 444 SER B CA 1
ATOM 8468 C C . SER B 1 444 ? 2.557 -7.316 -2.279 1 92.12 444 SER B C 1
ATOM 8470 O O . SER B 1 444 ? 1.479 -7.641 -1.774 1 92.12 444 SER B O 1
ATOM 8472 N N . SER B 1 445 ? 2.832 -6.102 -2.672 1 86.81 445 SER B N 1
ATOM 8473 C CA . SER B 1 445 ? 1.81 -5.062 -2.584 1 86.81 445 SER B CA 1
ATOM 8474 C C . SER B 1 445 ? 0.599 -5.406 -3.445 1 86.81 445 SER B C 1
ATOM 8476 O O . SER B 1 445 ? -0.543 -5.199 -3.029 1 86.81 445 SER B O 1
ATOM 8478 N N . GLN B 1 446 ? 0.877 -5.879 -4.598 1 88.44 446 GLN B N 1
ATOM 8479 C CA . GLN B 1 446 ? -0.207 -6.281 -5.488 1 88.44 446 GLN B CA 1
ATOM 8480 C C . GLN B 1 446 ? -0.968 -7.477 -4.926 1 88.44 446 GLN B C 1
ATOM 8482 O O . GLN B 1 446 ? -2.195 -7.543 -5.023 1 88.44 446 GLN B O 1
ATOM 8487 N N . ALA B 1 447 ? -0.265 -8.383 -4.438 1 90.62 447 ALA B N 1
ATOM 8488 C CA . ALA B 1 447 ? -0.907 -9.539 -3.812 1 90.62 447 ALA B CA 1
ATOM 8489 C C . ALA B 1 447 ? -1.817 -9.109 -2.666 1 90.62 447 ALA B C 1
ATOM 8491 O O . ALA B 1 447 ? -2.943 -9.594 -2.541 1 90.62 447 ALA B O 1
ATOM 8492 N N . MET B 1 448 ? -1.358 -8.219 -1.858 1 87.75 448 MET B N 1
ATOM 8493 C CA . MET B 1 448 ? -2.135 -7.73 -0.721 1 87.75 448 MET B CA 1
ATOM 8494 C C . MET B 1 448 ? -3.348 -6.934 -1.189 1 87.75 448 MET B C 1
ATOM 8496 O O . MET B 1 448 ? -4.398 -6.965 -0.55 1 87.75 448 MET B O 1
ATOM 8500 N N . GLN B 1 449 ? -3.184 -6.328 -2.26 1 82.44 449 GLN B N 1
ATOM 8501 C CA . GLN B 1 449 ? -4.246 -5.469 -2.771 1 82.44 449 GLN B CA 1
ATOM 8502 C C . GLN B 1 449 ? -5.348 -6.293 -3.434 1 82.44 449 GLN B C 1
ATOM 8504 O O . GLN B 1 449 ? -6.535 -6.027 -3.236 1 82.44 449 GLN B O 1
ATOM 8509 N N . PHE B 1 450 ? -4.949 -7.301 -4.152 1 85.81 450 PHE B N 1
ATOM 8510 C CA . PHE B 1 450 ? -5.934 -7.895 -5.055 1 85.81 450 PHE B CA 1
ATOM 8511 C C . PHE B 1 450 ? -6.355 -9.273 -4.562 1 85.81 450 PHE B C 1
ATOM 8513 O O . PHE B 1 450 ? -7.426 -9.766 -4.922 1 85.81 450 PHE B O 1
ATOM 8520 N N . ALA B 1 451 ? -5.539 -9.883 -3.84 1 92.56 451 ALA B N 1
ATOM 8521 C CA . ALA B 1 451 ? -5.895 -11.211 -3.338 1 92.56 451 ALA B CA 1
ATOM 8522 C C . ALA B 1 451 ? -6.535 -11.117 -1.955 1 92.56 451 ALA B C 1
ATOM 8524 O O . ALA B 1 451 ? -5.973 -10.508 -1.043 1 92.56 451 ALA B O 1
ATOM 8525 N N . ASP B 1 452 ? -7.68 -11.742 -1.798 1 92.69 452 ASP B N 1
ATOM 8526 C CA . ASP B 1 452 ? -8.273 -11.836 -0.465 1 92.69 452 ASP B CA 1
ATOM 8527 C C . ASP B 1 452 ? -7.555 -12.891 0.376 1 92.69 452 ASP B C 1
ATOM 8529 O O . ASP B 1 452 ? -7.285 -12.672 1.558 1 92.69 452 ASP B O 1
ATOM 8533 N N . LEU B 1 453 ? -7.289 -13.969 -0.264 1 96.31 453 LEU B N 1
ATOM 8534 C CA . LEU B 1 453 ? -6.586 -15.094 0.342 1 96.31 453 LEU B CA 1
ATOM 8535 C C . LEU B 1 453 ? -5.355 -15.477 -0.478 1 96.31 453 LEU B C 1
ATOM 8537 O O . LEU B 1 453 ? -5.297 -15.195 -1.678 1 96.31 453 LEU B O 1
ATOM 8541 N N . TYR B 1 454 ? -4.379 -16.031 0.176 1 96.56 454 TYR B N 1
ATOM 8542 C CA . TYR B 1 454 ? -3.264 -16.609 -0.575 1 96.56 454 TYR B CA 1
ATOM 8543 C C . TYR B 1 454 ? -2.604 -17.734 0.203 1 96.56 454 TYR B C 1
ATOM 8545 O O . TYR B 1 454 ? -2.652 -17.766 1.436 1 96.56 454 TYR B O 1
ATOM 8553 N N . SER B 1 455 ? -2.111 -18.688 -0.419 1 96 455 SER B N 1
ATOM 8554 C CA . SER B 1 455 ? -1.372 -19.828 0.115 1 96 455 SER B CA 1
ATOM 8555 C C . SER B 1 455 ? -0.485 -20.469 -0.951 1 96 455 SER B C 1
ATOM 8557 O O . SER B 1 455 ? -0.483 -20.031 -2.104 1 96 455 SER B O 1
ATOM 8559 N N . TYR B 1 456 ? 0.334 -21.406 -0.576 1 92.62 456 TYR B N 1
ATOM 8560 C CA . TYR B 1 456 ? 1.232 -22.031 -1.541 1 92.62 456 TYR B CA 1
ATOM 8561 C C . TYR B 1 456 ? 0.468 -22.969 -2.475 1 92.62 456 TYR B C 1
ATOM 8563 O O . TYR B 1 456 ? 0.927 -23.266 -3.58 1 92.62 456 TYR B O 1
ATOM 8571 N N . SER B 1 457 ? -0.711 -23.375 -1.99 1 94 457 SER B N 1
ATOM 8572 C CA . SER B 1 457 ? -1.544 -24.297 -2.771 1 94 457 SER B CA 1
ATOM 8573 C C . SER B 1 457 ? -3.023 -24.078 -2.467 1 94 457 SER B C 1
ATOM 8575 O O . SER B 1 457 ? -3.396 -23.828 -1.318 1 94 457 SER B O 1
ATOM 8577 N N . CYS B 1 458 ? -3.822 -24.266 -3.514 1 95.88 458 CYS B N 1
ATOM 8578 C CA . CYS B 1 458 ? -5.258 -24.141 -3.291 1 95.88 458 CYS B CA 1
ATOM 8579 C C . CYS B 1 458 ? -5.797 -25.359 -2.529 1 95.88 458 CYS B C 1
ATOM 8581 O O . CYS B 1 458 ? -6.895 -25.297 -1.974 1 95.88 458 CYS B O 1
ATOM 8583 N N . TYR B 1 459 ? -4.996 -26.438 -2.424 1 94.81 459 TYR B N 1
ATOM 8584 C CA . TYR B 1 459 ? -5.398 -27.641 -1.709 1 94.81 459 TYR B CA 1
ATOM 8585 C C . TYR B 1 459 ? -5.562 -27.359 -0.219 1 94.81 459 TYR B C 1
ATOM 8587 O O . TYR B 1 459 ? -6.211 -28.141 0.494 1 94.81 459 TYR B O 1
ATOM 8595 N N . ASN B 1 460 ? -5 -26.266 0.191 1 94.44 460 ASN B N 1
ATOM 8596 C CA . ASN B 1 460 ? -5.082 -25.938 1.61 1 94.44 460 ASN B CA 1
ATOM 8597 C C . ASN B 1 460 ? -6.523 -25.703 2.049 1 94.44 460 ASN B C 1
ATOM 8599 O O . ASN B 1 460 ? -6.82 -25.703 3.246 1 94.44 460 ASN B O 1
ATOM 8603 N N . LEU B 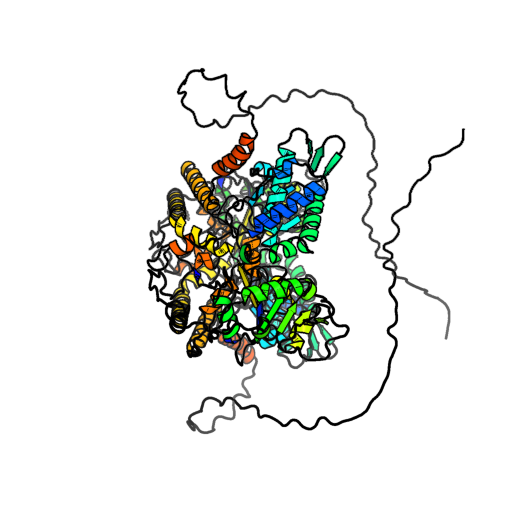1 461 ? -7.383 -25.547 1.106 1 96.06 461 LEU B N 1
ATOM 8604 C CA . LEU B 1 461 ? -8.797 -25.375 1.426 1 96.06 461 LEU B CA 1
ATOM 8605 C C . LEU B 1 461 ? -9.352 -26.609 2.125 1 96.06 461 LEU B C 1
ATOM 8607 O O . LEU B 1 461 ? -10.344 -26.531 2.852 1 96.06 461 LEU B O 1
ATOM 8611 N N . ILE B 1 462 ? -8.703 -27.781 1.922 1 95 462 ILE B N 1
ATOM 8612 C CA . ILE B 1 462 ? -9.203 -29.047 2.471 1 95 462 ILE B CA 1
ATOM 8613 C C . ILE B 1 462 ? -9.109 -29.016 3.996 1 95 462 ILE B C 1
ATOM 8615 O O . ILE B 1 462 ? -9.836 -29.734 4.68 1 95 462 ILE B O 1
ATOM 8619 N N . TYR B 1 463 ? -8.328 -28.141 4.5 1 92.38 463 TYR B N 1
ATOM 8620 C CA . TYR B 1 463 ? -8.094 -28.125 5.938 1 92.38 463 TYR B CA 1
ATOM 8621 C C . TYR B 1 463 ? -9.055 -27.172 6.641 1 92.38 463 TYR B C 1
ATOM 8623 O O . TYR B 1 463 ? -8.984 -26.984 7.855 1 92.38 463 TYR B O 1
ATOM 8631 N N . TYR B 1 464 ? -9.953 -26.594 5.938 1 93 464 TYR B N 1
ATOM 8632 C CA . TYR B 1 464 ? -10.914 -25.656 6.488 1 93 464 TYR B CA 1
ATOM 8633 C C . TYR B 1 464 ? -12.344 -26.109 6.219 1 93 464 TYR B C 1
ATOM 8635 O O . TYR B 1 464 ? -12.648 -26.609 5.137 1 93 464 TYR B O 1
ATOM 8643 N N . PRO B 1 465 ? -13.18 -25.938 7.273 1 92.69 465 PRO B N 1
ATOM 8644 C CA . PRO B 1 465 ? -14.594 -26.203 7.004 1 92.69 465 PRO B CA 1
ATOM 8645 C C . PRO B 1 465 ? -15.234 -25.125 6.109 1 92.69 465 PRO B C 1
ATOM 8647 O O . PRO B 1 465 ? -14.766 -23.984 6.07 1 92.69 465 PRO B O 1
ATOM 8650 N N . LEU B 1 466 ? -16.297 -25.469 5.441 1 92.44 466 LEU B N 1
ATOM 8651 C CA . LEU B 1 466 ? -16.922 -24.562 4.48 1 92.44 466 LEU B CA 1
ATOM 8652 C C . LEU B 1 466 ? -17.672 -23.438 5.195 1 92.44 466 LEU B C 1
ATOM 8654 O O . LEU B 1 466 ? -18.125 -22.484 4.559 1 92.44 466 LEU B O 1
ATOM 8658 N N . CYS B 1 467 ? -17.766 -23.516 6.508 1 90.94 467 CYS B N 1
ATOM 8659 C CA . CYS B 1 467 ? -18.375 -22.453 7.285 1 90.94 467 CYS B CA 1
ATOM 8660 C C . CYS B 1 467 ? -17.328 -21.547 7.895 1 90.94 467 CYS B C 1
ATOM 8662 O O . CYS B 1 467 ? -17.656 -20.625 8.664 1 90.94 467 CYS B O 1
ATOM 8664 N N . TYR B 1 468 ? -16.109 -21.75 7.543 1 91.88 468 TYR B N 1
ATOM 8665 C CA . TYR B 1 468 ? -14.984 -21.062 8.18 1 91.88 468 TYR B CA 1
ATOM 8666 C C . TYR B 1 468 ? -15.031 -19.578 7.879 1 91.88 468 TYR B C 1
ATOM 8668 O O . TYR B 1 468 ? -15.398 -19.156 6.777 1 91.88 468 TYR B O 1
ATOM 8676 N N . MET B 1 469 ? -14.617 -18.844 8.844 1 90.69 469 MET B N 1
ATOM 8677 C CA . MET B 1 469 ? -14.445 -17.406 8.68 1 90.69 469 MET B CA 1
ATOM 8678 C C . MET B 1 469 ? -12.969 -17.031 8.719 1 90.69 469 MET B C 1
ATOM 8680 O O . MET B 1 469 ? -12.344 -17.047 9.781 1 90.69 469 MET B O 1
ATOM 8684 N N . PHE B 1 470 ? -12.5 -16.641 7.543 1 91.88 470 PHE B N 1
ATOM 8685 C CA . PHE B 1 470 ? -11.141 -16.125 7.484 1 91.88 470 PHE B CA 1
ATOM 8686 C C . PHE B 1 470 ? -11.094 -14.688 7.996 1 91.88 470 PHE B C 1
ATOM 8688 O O . PHE B 1 470 ? -11.812 -13.82 7.492 1 91.88 470 PHE B O 1
ATOM 8695 N N . ARG B 1 471 ? -10.242 -14.453 8.906 1 88.5 471 ARG B N 1
ATOM 8696 C CA . ARG B 1 471 ? -10.094 -13.102 9.445 1 88.5 471 ARG B CA 1
ATOM 8697 C C . ARG B 1 471 ? -8.703 -12.539 9.156 1 88.5 471 ARG B C 1
ATOM 8699 O O . ARG B 1 471 ? -7.699 -13.188 9.445 1 88.5 471 ARG B O 1
ATOM 8706 N N . ALA B 1 472 ? -8.742 -11.352 8.648 1 88.12 472 ALA B N 1
ATOM 8707 C CA . ALA B 1 472 ? -7.477 -10.719 8.305 1 88.12 472 ALA B CA 1
ATOM 8708 C C . ALA B 1 472 ? -6.805 -10.125 9.539 1 88.12 472 ALA B C 1
ATOM 8710 O O . ALA B 1 472 ? -7.453 -9.445 10.344 1 88.12 472 ALA B O 1
ATOM 8711 N N . PRO B 1 473 ? -5.488 -10.391 9.672 1 85.56 473 PRO B N 1
ATOM 8712 C CA . PRO B 1 473 ? -4.758 -9.688 10.719 1 85.56 473 PRO B CA 1
ATOM 8713 C C . PRO B 1 473 ? -4.566 -8.203 10.414 1 85.56 473 PRO B C 1
ATOM 8715 O O . PRO B 1 473 ? -4.52 -7.812 9.242 1 85.56 473 PRO B O 1
ATOM 8718 N N . PRO B 1 474 ? -4.52 -7.391 11.438 1 80.44 474 PRO B N 1
ATOM 8719 C CA . PRO B 1 474 ? -4.305 -5.961 11.188 1 80.44 474 PRO B CA 1
ATOM 8720 C C . PRO B 1 474 ? -2.896 -5.66 10.672 1 80.44 474 PRO B C 1
ATOM 8722 O O . PRO B 1 474 ? -1.927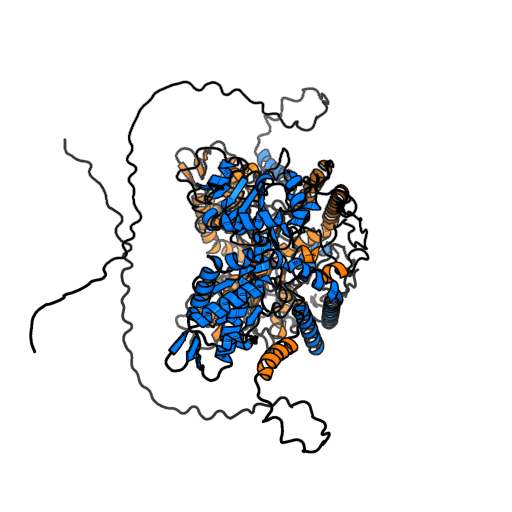 -6.277 11.125 1 80.44 474 PRO B O 1
ATOM 8725 N N . MET B 1 475 ? -2.838 -4.902 9.695 1 80.94 475 MET B N 1
ATOM 8726 C CA . MET B 1 475 ? -1.555 -4.328 9.297 1 80.94 475 MET B CA 1
ATOM 8727 C C . MET B 1 475 ? -1.221 -3.107 10.148 1 80.94 475 MET B C 1
ATOM 8729 O O . MET B 1 475 ? -1.945 -2.111 10.125 1 80.94 475 MET B O 1
ATOM 8733 N N . LEU B 1 476 ? -0.166 -3.166 10.773 1 85.56 476 LEU B N 1
ATOM 8734 C CA . LEU B 1 476 ? 0.142 -2.129 11.75 1 85.56 476 LEU B CA 1
ATOM 8735 C C . LEU B 1 476 ? 1.119 -1.109 11.172 1 85.56 476 LEU B C 1
ATOM 8737 O O . LEU B 1 476 ? 2.076 -1.479 10.492 1 85.56 476 LEU B O 1
ATOM 8741 N N . MET B 1 477 ? 0.846 0.136 11.422 1 90.12 477 MET B N 1
ATOM 8742 C CA . MET B 1 477 ? 1.792 1.21 11.133 1 90.12 477 MET B CA 1
ATOM 8743 C C . MET B 1 477 ? 2.883 1.275 12.195 1 90.12 477 MET B C 1
ATOM 8745 O O . MET B 1 477 ? 2.742 0.69 13.273 1 90.12 477 MET B O 1
ATOM 8749 N N . PRO B 1 478 ? 3.936 2.031 11.938 1 89.25 478 PRO B N 1
ATOM 8750 C CA . PRO B 1 478 ? 5.055 2.061 12.883 1 89.25 478 PRO B CA 1
ATOM 8751 C C . PRO B 1 478 ? 4.633 2.512 14.281 1 89.25 478 PRO B C 1
ATOM 8753 O O . PRO B 1 478 ? 5.113 1.971 15.281 1 89.25 478 PRO B O 1
ATOM 8756 N N . HIS B 1 479 ? 3.697 3.416 14.414 1 90.38 479 HIS B N 1
ATOM 8757 C CA . HIS B 1 479 ? 3.307 3.895 15.734 1 90.38 479 HIS B CA 1
ATOM 8758 C C . HIS B 1 479 ? 2.443 2.869 16.453 1 90.38 479 HIS B C 1
ATOM 8760 O O . HIS B 1 479 ? 2.254 2.959 17.672 1 90.38 479 HIS B O 1
ATOM 8766 N N . GLU B 1 480 ? 1.886 1.958 15.719 1 85.69 480 GLU B N 1
ATOM 8767 C CA . GLU B 1 480 ? 1.104 0.875 16.312 1 85.69 480 GLU B CA 1
ATOM 8768 C C . GLU B 1 480 ? 1.985 -0.328 16.625 1 85.69 480 GLU B C 1
ATOM 8770 O O . GLU B 1 480 ? 1.851 -0.934 17.703 1 85.69 480 GLU B O 1
ATOM 8775 N N . SER B 1 481 ? 2.908 -0.605 15.727 1 83.12 481 SER B N 1
ATOM 8776 C CA . SER B 1 481 ? 3.729 -1.805 15.859 1 83.12 481 SER B CA 1
ATOM 8777 C C . SER B 1 481 ? 4.832 -1.605 16.891 1 83.12 481 SER B C 1
ATOM 8779 O O . SER B 1 481 ? 5.297 -2.568 17.516 1 83.12 481 SER B O 1
ATOM 8781 N N . THR B 1 482 ? 5.227 -0.4 17.141 1 79.56 482 THR B N 1
ATOM 8782 C CA . THR B 1 482 ? 6.391 -0.176 17.984 1 79.56 482 THR B CA 1
ATOM 8783 C C . THR B 1 482 ? 5.965 0.354 19.359 1 79.56 482 THR B C 1
ATOM 8785 O O . THR B 1 482 ? 6.781 0.443 20.266 1 79.56 482 THR B O 1
ATOM 8788 N N . VAL B 1 483 ? 4.727 0.804 19.5 1 76.19 483 VAL B N 1
ATOM 8789 C CA . VAL B 1 483 ? 4.246 1.312 20.781 1 76.19 483 VAL B CA 1
ATOM 8790 C C . VAL B 1 483 ? 3.465 0.22 21.516 1 76.19 483 VAL B C 1
ATOM 8792 O O . VAL B 1 483 ? 2.436 -0.248 21.031 1 76.19 483 VAL B O 1
ATOM 8795 N N . PRO B 1 484 ? 3.961 -0.202 22.594 1 72.5 484 PRO B N 1
ATOM 8796 C CA . PRO B 1 484 ? 3.242 -1.233 23.344 1 72.5 484 PRO B CA 1
ATOM 8797 C C . PRO B 1 484 ? 1.94 -0.719 23.953 1 72.5 484 PRO B C 1
ATOM 8799 O O . PRO B 1 484 ? 1.828 0.468 24.281 1 72.5 484 PRO B O 1
ATOM 8802 N N . HIS B 1 485 ? 0.942 -1.548 24.125 1 67.38 485 HIS B N 1
ATOM 8803 C CA . HIS B 1 485 ? -0.348 -1.213 24.703 1 67.38 485 HIS B CA 1
ATOM 8804 C C . HIS B 1 485 ? -0.22 -0.966 26.203 1 67.38 485 HIS B C 1
ATOM 8806 O O . HIS B 1 485 ? -0.978 -0.18 26.781 1 67.38 485 HIS B O 1
ATOM 8812 N N . GLU B 1 486 ? 0.705 -1.628 26.797 1 62.75 486 GLU B N 1
ATOM 8813 C CA . GLU B 1 486 ? 0.788 -1.629 28.25 1 62.75 486 GLU B CA 1
ATOM 8814 C C . GLU B 1 486 ? 1.318 -0.297 28.766 1 62.75 486 GLU B C 1
ATOM 8816 O O . GLU B 1 486 ? 2.166 0.333 28.141 1 62.75 486 GLU B O 1
ATOM 8821 N N . GLU B 1 487 ? 0.431 0.348 29.625 1 57.5 487 GLU B N 1
ATOM 8822 C CA . GLU B 1 487 ? 0.869 1.554 30.312 1 57.5 487 GLU B CA 1
ATOM 8823 C C . GLU B 1 487 ? 2.145 1.299 31.109 1 57.5 487 GLU B C 1
ATOM 8825 O O . GLU B 1 487 ? 2.289 0.251 31.75 1 57.5 487 GLU B O 1
ATOM 8830 N N . THR B 1 488 ? 3.162 1.885 30.594 1 54.97 488 THR B N 1
ATOM 8831 C CA . THR B 1 488 ? 4.328 1.802 31.453 1 54.97 488 THR B CA 1
ATOM 8832 C C . THR B 1 488 ? 4.332 2.945 32.469 1 54.97 488 THR B C 1
ATOM 8834 O O . THR B 1 488 ? 3.594 3.92 32.312 1 54.97 488 THR B O 1
ATOM 8837 N N . ALA B 1 489 ? 4.711 2.758 33.719 1 48.09 489 ALA B N 1
ATOM 8838 C CA . ALA B 1 489 ? 4.84 3.711 34.812 1 48.09 489 ALA B CA 1
ATOM 8839 C C . ALA B 1 489 ? 5.289 5.078 34.312 1 48.09 489 ALA B C 1
ATOM 8841 O O . ALA B 1 489 ? 4.977 6.105 34.906 1 48.09 489 ALA B O 1
ATOM 8842 N N . PHE B 1 490 ? 6.062 5.137 33.375 1 47.25 490 PHE B N 1
ATOM 8843 C CA . PHE B 1 490 ? 6.703 6.375 32.938 1 47.25 490 PHE B CA 1
ATOM 8844 C C . PHE B 1 490 ? 5.871 7.086 31.875 1 47.25 490 PHE B C 1
ATOM 8846 O O . PHE B 1 490 ? 6.102 8.266 31.594 1 47.25 490 PHE B O 1
ATOM 8853 N N . GLU B 1 491 ? 5.059 6.418 31.25 1 55.31 491 GLU B N 1
ATOM 8854 C CA . GLU B 1 491 ? 4.27 7.09 30.219 1 55.31 491 GLU B CA 1
ATOM 8855 C C . GLU B 1 491 ? 2.811 7.223 30.641 1 55.31 491 GLU B C 1
ATOM 8857 O O . GLU B 1 491 ? 2.049 6.258 30.578 1 55.31 491 GLU B O 1
ATOM 8862 N N . SER B 1 492 ? 2.771 8.078 31.781 1 48.75 492 SER B N 1
ATOM 8863 C CA . SER B 1 492 ? 1.403 8.297 32.25 1 48.75 492 SER B CA 1
ATOM 8864 C C . SER B 1 492 ? 0.559 8.969 31.156 1 48.75 492 SER B C 1
ATOM 8866 O O . SER B 1 492 ? 1.077 9.742 30.344 1 48.75 492 SER B O 1
ATOM 8868 N N . PHE B 1 493 ? -0.496 8.359 30.859 1 54.12 493 PHE B N 1
ATOM 8869 C CA . PHE B 1 493 ? -1.622 8.812 30.047 1 54.12 493 PHE B CA 1
ATOM 8870 C C . PHE B 1 493 ? -1.953 10.273 30.359 1 54.12 493 PHE B C 1
ATOM 8872 O O . PHE B 1 493 ? -2.576 10.953 29.531 1 54.12 493 PHE B O 1
ATOM 8879 N N . LYS B 1 494 ? -1.501 10.664 31.578 1 53.84 494 LYS B N 1
ATOM 8880 C CA . LYS B 1 494 ? -1.989 11.953 32.062 1 53.84 494 LYS B CA 1
ATOM 8881 C C . LYS B 1 494 ? -1.533 13.086 31.141 1 53.84 494 LYS B C 1
ATOM 8883 O O . LYS B 1 494 ? -2.279 14.039 30.906 1 53.84 494 LYS B O 1
ATOM 8888 N N . ASP B 1 495 ? -0.304 12.844 30.656 1 53.25 495 ASP B N 1
ATOM 8889 C CA . ASP B 1 495 ? 0.172 13.914 29.797 1 53.25 495 ASP B CA 1
ATOM 8890 C C . ASP B 1 495 ? -0.621 13.961 28.484 1 53.25 495 ASP B C 1
ATOM 8892 O O . ASP B 1 495 ? -0.85 15.031 27.922 1 53.25 495 ASP B O 1
ATOM 8896 N N . LEU B 1 496 ? -0.984 12.797 28.016 1 56.34 496 LEU B N 1
ATOM 8897 C CA . LEU B 1 496 ? -1.79 12.773 26.797 1 56.34 496 LEU B CA 1
ATOM 8898 C C . LEU B 1 496 ? -3.207 13.266 27.078 1 56.34 496 LEU B C 1
ATOM 8900 O O . LEU B 1 496 ? -3.855 13.828 26.188 1 56.34 496 LEU B O 1
ATOM 8904 N N . GLU B 1 497 ? -3.605 13.07 28.297 1 56.06 497 GLU B N 1
ATOM 8905 C CA . GLU B 1 497 ? -4.953 13.492 28.672 1 56.06 497 GLU B CA 1
ATOM 8906 C C . GLU B 1 497 ? -5.078 15.016 28.641 1 56.06 497 GLU B C 1
ATOM 8908 O O . GLU B 1 497 ? -6.137 15.547 28.312 1 56.06 497 GLU B O 1
ATOM 8913 N N . ASP B 1 498 ? -3.906 15.719 29.062 1 49.12 498 ASP B N 1
ATOM 8914 C CA . ASP B 1 498 ? -3.947 17.172 29.172 1 49.12 498 ASP B CA 1
ATOM 8915 C C . ASP B 1 498 ? -3.756 17.844 27.812 1 49.12 498 ASP B C 1
ATOM 8917 O O . ASP B 1 498 ? -3.9 19.062 27.688 1 49.12 498 ASP B O 1
ATOM 8921 N N . SER B 1 499 ? -3.08 17.203 27.047 1 46.41 499 SER B N 1
ATOM 8922 C CA . SER B 1 499 ? -2.871 17.875 25.781 1 46.41 499 SER B CA 1
ATOM 8923 C C . SER B 1 499 ? -4.195 18.125 25.062 1 46.41 499 SER B C 1
ATOM 8925 O O . SER B 1 499 ? -4.984 17.203 24.859 1 46.41 499 SER B O 1
ATOM 8927 N N . PRO B 1 500 ? -4.625 19.391 25.25 1 42.03 500 PRO B N 1
ATOM 8928 C CA . PRO B 1 500 ? -5.82 19.719 24.469 1 42.03 500 PRO B CA 1
ATOM 8929 C C . PRO B 1 500 ? -5.781 19.141 23.062 1 42.03 500 PRO B C 1
ATOM 8931 O O . PRO B 1 500 ? -4.883 19.469 22.281 1 42.03 500 PRO B O 1
ATOM 8934 N N . CYS B 1 501 ? -5.402 18.062 22.906 1 44.47 501 CYS B N 1
ATOM 8935 C CA . CYS B 1 501 ? -5.469 17.75 21.484 1 44.47 501 CYS B CA 1
ATOM 8936 C C . CYS B 1 501 ? -6.789 18.219 20.875 1 44.47 501 CYS B C 1
ATOM 8938 O O . CYS B 1 501 ? -7.859 17.797 21.312 1 44.47 501 CYS B O 1
ATOM 8940 N N . GLY B 1 502 ? -6.914 19.438 20.766 1 40.62 502 GLY B N 1
ATOM 8941 C CA . GLY B 1 502 ? -8.039 20.062 20.078 1 40.62 502 GLY B CA 1
ATOM 8942 C C . GLY B 1 502 ? -8.828 19.078 19.234 1 40.62 502 GLY B C 1
ATOM 8943 O O . GLY B 1 502 ? -9.898 19.406 18.719 1 40.62 502 GLY B O 1
ATOM 8944 N N . LEU B 1 503 ? -8.07 18.406 18.344 1 44.41 503 LEU B N 1
ATOM 8945 C CA . LEU B 1 503 ? -8.945 17.438 17.688 1 44.41 503 LEU B CA 1
ATOM 8946 C C . LEU B 1 503 ? -9.578 16.5 18.703 1 44.41 503 LEU B C 1
ATOM 8948 O O . LEU B 1 503 ? -8.953 15.523 19.125 1 44.41 503 LEU B O 1
ATOM 8952 N N . ARG B 1 504 ? -9.906 16.875 19.906 1 39.88 504 ARG B N 1
ATOM 8953 C CA . ARG B 1 504 ? -10.578 16.359 21.109 1 39.88 504 ARG B CA 1
ATOM 8954 C C . ARG B 1 504 ? -11.305 15.062 20.797 1 39.88 504 ARG B C 1
ATOM 8956 O O . ARG B 1 504 ? -11.711 14.82 19.656 1 39.88 504 ARG B O 1
ATOM 8963 N N . ARG B 1 505 ? -11.234 14.297 22.016 1 44.62 505 ARG B N 1
ATOM 8964 C CA . ARG B 1 505 ? -11.727 12.945 22.281 1 44.62 505 ARG B CA 1
ATOM 8965 C C . ARG B 1 505 ? -13.125 12.75 21.703 1 44.62 505 ARG B C 1
ATOM 8967 O O . ARG B 1 505 ? -14.094 13.344 22.188 1 44.62 505 ARG B O 1
ATOM 8974 N N . ARG B 1 506 ? -13.125 12.789 20.734 1 43.28 506 ARG B N 1
ATOM 8975 C CA . ARG B 1 506 ? -14.273 12.57 19.859 1 43.28 506 ARG B CA 1
ATOM 8976 C C . ARG B 1 506 ? -15.133 11.422 20.375 1 43.28 506 ARG B C 1
ATOM 8978 O O . ARG B 1 506 ? -15.422 10.477 19.625 1 43.28 506 ARG B O 1
ATOM 8985 N N . THR B 1 507 ? -14.883 10.922 21.594 1 36.06 507 THR B N 1
ATOM 8986 C CA . THR B 1 507 ? -15.695 9.781 22 1 36.06 507 THR B CA 1
ATOM 8987 C C . THR B 1 507 ? -17.172 10.141 22 1 36.06 507 THR B C 1
ATOM 8989 O O . THR B 1 507 ? -17.984 9.461 22.625 1 36.06 507 THR B O 1
ATOM 8992 N N . THR B 1 508 ? -17.609 11.164 21.531 1 35.69 508 THR B N 1
ATOM 8993 C CA . THR B 1 508 ? -19.062 11.266 21.75 1 35.69 508 THR B CA 1
ATOM 8994 C C . THR B 1 508 ? -19.797 10.242 20.891 1 35.69 508 THR B C 1
ATOM 8996 O O . THR B 1 508 ? -19.516 10.109 19.688 1 35.69 508 THR B O 1
ATOM 8999 N N . THR B 1 509 ? -20.406 9.258 21.453 1 36.44 509 THR B N 1
ATOM 9000 C CA . THR B 1 509 ? -21.234 8.219 20.859 1 36.44 509 THR B CA 1
ATOM 9001 C C . THR B 1 509 ? -22.234 8.82 19.859 1 36.44 509 THR B C 1
ATOM 9003 O O . THR B 1 509 ? -22.547 10.008 19.938 1 36.44 509 THR B O 1
ATOM 9006 N N . GLU B 1 510 ? -22.516 8.094 18.812 1 36.84 510 GLU B N 1
ATOM 9007 C CA . GLU B 1 510 ? -23.609 8.406 17.891 1 36.84 510 GLU B CA 1
ATOM 9008 C C . GLU B 1 510 ? -24.797 9.016 18.609 1 36.84 510 GLU B C 1
ATOM 9010 O O . GLU B 1 510 ? -25.422 9.961 18.109 1 36.84 510 GLU B O 1
ATOM 9015 N N . ALA B 1 511 ? -25.125 8.445 19.75 1 38.72 511 ALA B N 1
ATOM 9016 C CA . ALA B 1 511 ? -26.281 8.883 20.531 1 38.72 511 ALA B CA 1
ATOM 9017 C C . ALA B 1 511 ? -26.078 10.297 21.062 1 38.72 511 ALA B C 1
ATOM 9019 O O . ALA B 1 511 ? -27 11.109 21.047 1 38.72 511 ALA B O 1
ATOM 9020 N N . GLU B 1 512 ? -24.891 10.539 21.438 1 42.22 512 GLU B N 1
ATOM 9021 C CA . GLU B 1 512 ? -24.656 11.852 22.031 1 42.22 512 GLU B CA 1
ATOM 9022 C C . GLU B 1 512 ? -24.547 12.93 20.953 1 42.22 512 GLU B C 1
ATOM 9024 O O . GLU B 1 512 ? -25.047 14.047 21.141 1 42.22 512 GLU B O 1
ATOM 9029 N N . MET B 1 513 ? -23.984 12.547 19.875 1 43.75 513 MET B N 1
ATOM 9030 C CA . MET B 1 513 ? -24.031 13.453 18.719 1 43.75 513 MET B CA 1
ATOM 9031 C C . MET B 1 513 ? -25.453 13.641 18.219 1 43.75 513 MET B C 1
ATOM 9033 O O . MET B 1 513 ? -25.859 14.766 17.922 1 43.75 513 MET B O 1
ATOM 9037 N N . ALA B 1 514 ? -26.156 12.484 18.156 1 44.16 514 ALA B N 1
ATOM 9038 C CA . ALA B 1 514 ? -27.594 12.586 17.891 1 44.16 514 ALA B CA 1
ATOM 9039 C C . ALA B 1 514 ? -28.281 13.438 18.969 1 44.16 514 ALA B C 1
ATOM 9041 O O . ALA B 1 514 ? -29.156 14.242 18.656 1 44.16 514 ALA B O 1
ATOM 9042 N N . ARG B 1 515 ? -27.891 13.281 20.234 1 46.41 515 ARG B N 1
ATOM 9043 C CA . ARG B 1 515 ? -28.5 14.086 21.281 1 46.41 515 ARG B CA 1
ATOM 9044 C C . ARG B 1 515 ? -28.078 15.547 21.172 1 46.41 515 ARG B C 1
ATOM 9046 O O . ARG B 1 515 ? -28.906 16.453 21.328 1 46.41 515 ARG B O 1
ATOM 9053 N N . HIS B 1 516 ? -26.812 15.711 20.891 1 44.69 516 HIS B N 1
ATOM 9054 C CA . HIS B 1 516 ? -26.375 17.078 20.719 1 44.69 516 HIS B CA 1
ATOM 9055 C C . HIS B 1 516 ? -26.906 17.672 19.406 1 44.69 516 HIS B C 1
ATOM 9057 O O . HIS B 1 516 ? -27.359 18.812 19.391 1 44.69 516 HIS B O 1
ATOM 9063 N N . ILE B 1 517 ? -26.844 16.797 18.422 1 46.16 517 ILE B N 1
ATOM 9064 C CA . ILE B 1 517 ? -27.531 17.172 17.188 1 46.16 517 ILE B CA 1
ATOM 9065 C C . ILE B 1 517 ? -29.031 17.25 17.438 1 46.16 517 ILE B C 1
ATOM 9067 O O . ILE B 1 517 ? -29.688 18.203 17.016 1 46.16 517 ILE B O 1
ATOM 9071 N N . LYS B 1 518 ? -29.625 16.219 18.109 1 44.09 518 LYS B N 1
ATOM 9072 C CA . LYS B 1 518 ? -31.016 16.297 18.547 1 44.09 518 LYS B CA 1
ATOM 9073 C C . LYS B 1 518 ? -31.234 17.453 19.516 1 44.09 518 LYS B C 1
ATOM 9075 O O . LYS B 1 518 ? -32.219 18.188 19.422 1 44.09 518 LYS B O 1
ATOM 9080 N N . ALA B 1 519 ? -30.438 17.578 20.531 1 44.91 519 ALA B N 1
ATOM 9081 C CA . ALA B 1 519 ? -30.562 18.703 21.453 1 44.91 519 ALA B CA 1
ATOM 9082 C C . ALA B 1 519 ? -30.453 20.031 20.719 1 44.91 519 ALA B C 1
ATOM 9084 O O . ALA B 1 519 ? -31.141 21 21.047 1 44.91 519 ALA B O 1
ATOM 9085 N N . MET B 1 520 ? -29.641 20.031 19.812 1 42.66 520 MET B N 1
ATOM 9086 C CA . MET B 1 520 ? -29.578 21.188 18.922 1 42.66 520 MET B CA 1
ATOM 9087 C C . MET B 1 520 ? -30.844 21.297 18.078 1 42.66 520 MET B C 1
ATOM 9089 O O . MET B 1 520 ? -31.328 22.406 17.812 1 42.66 520 MET B O 1
ATOM 9093 N N . LEU B 1 521 ? -31.328 20.062 17.703 1 39.25 521 LEU B N 1
ATOM 9094 C CA . LEU B 1 521 ? -32.625 20.031 17.031 1 39.25 521 LEU B CA 1
ATOM 9095 C C . LEU B 1 521 ? -33.75 20.359 18 1 39.25 521 LEU B C 1
ATOM 9097 O O . LEU B 1 521 ? -34.688 21.047 17.641 1 39.25 521 LEU B O 1
ATOM 9101 N N . LEU B 1 522 ? -33.844 19.75 19.219 1 36.97 522 LEU B N 1
ATOM 9102 C CA . LEU B 1 522 ? -34.906 19.984 20.188 1 36.97 522 LEU B CA 1
ATOM 9103 C C . LEU B 1 522 ? -34.844 21.406 20.734 1 36.97 522 LEU B C 1
ATOM 9105 O O . LEU B 1 522 ? -35.844 21.953 21.188 1 36.97 522 LEU B O 1
ATOM 9109 N N . LYS B 1 523 ? -33.812 22 21.125 1 40.38 523 LYS B N 1
ATOM 9110 C CA . LYS B 1 523 ? -33.844 23.359 21.641 1 40.38 523 LYS B CA 1
ATOM 9111 C C . LYS B 1 523 ? -34.625 24.281 20.688 1 40.38 523 LYS B C 1
ATOM 9113 O O . LYS B 1 523 ? -34.938 25.422 21.031 1 40.38 523 LYS B O 1
ATOM 9118 N N . ARG B 1 524 ? -34.938 23.922 19.531 1 37.34 524 ARG B N 1
ATOM 9119 C CA . ARG B 1 524 ? -35.781 24.828 18.766 1 37.34 524 ARG B CA 1
ATOM 9120 C C . ARG B 1 524 ? -37.25 24.469 18.938 1 37.34 524 ARG B C 1
ATOM 9122 O O . ARG B 1 524 ? -38.125 25 18.234 1 37.34 524 ARG B O 1
ATOM 9129 N N . LEU B 1 525 ? -37.656 23.234 19.672 1 32.19 525 LEU B N 1
ATOM 9130 C CA . LEU B 1 525 ? -39.094 23.141 19.781 1 32.19 525 LEU B CA 1
ATOM 9131 C C . LEU B 1 525 ? -39.656 24.078 20.844 1 32.19 525 LEU B C 1
ATOM 9133 O O . LEU B 1 525 ? -39.094 24.156 21.953 1 32.19 525 LEU B O 1
ATOM 9137 N N . PRO B 1 526 ? -40.594 24.984 20.594 1 31.25 526 PRO B N 1
ATOM 9138 C CA . PRO B 1 526 ? -41.344 25.812 21.547 1 31.25 526 PRO B CA 1
ATOM 9139 C C . PRO B 1 526 ? -42.031 24.969 22.641 1 31.25 526 PRO B C 1
ATOM 9141 O O . PRO B 1 526 ? -42.281 23.781 22.422 1 31.25 526 PRO B O 1
ATOM 9144 N N . ASP B 1 527 ? -42.219 25.297 24.062 1 31.08 527 ASP B N 1
ATOM 9145 C CA . ASP B 1 527 ? -42.812 24.828 25.312 1 31.08 527 ASP B CA 1
ATOM 9146 C C . ASP B 1 527 ? -44.219 24.266 25.094 1 31.08 527 ASP B C 1
ATOM 9148 O O . ASP B 1 527 ? -44.719 23.516 25.922 1 31.08 527 ASP B O 1
ATOM 9152 N N . SER B 1 528 ? -45.188 24.812 24.328 1 30.41 528 SER B N 1
ATOM 9153 C CA . SER B 1 528 ? -46.625 24.594 24.422 1 30.41 528 SER B CA 1
ATOM 9154 C C . SER B 1 528 ? -47 23.141 24.125 1 30.41 528 SER B C 1
ATOM 9156 O O . SER B 1 528 ? -48.062 22.672 24.516 1 30.41 528 SER B O 1
ATOM 9158 N N . MET B 1 529 ? -46.531 22.469 23.156 1 27.28 529 MET B N 1
ATOM 9159 C CA . MET B 1 529 ? -47.188 21.219 22.797 1 27.28 529 MET B CA 1
ATOM 9160 C C . MET B 1 529 ? -46.75 20.078 23.703 1 27.28 529 MET B C 1
ATOM 9162 O O . MET B 1 529 ? -47.031 18.922 23.422 1 27.28 529 MET B O 1
ATOM 9166 N N . MET B 1 530 ? -45.969 20.375 24.844 1 26.06 530 MET B N 1
ATOM 9167 C CA . MET B 1 530 ? -45.562 19.281 25.719 1 26.06 530 MET B CA 1
ATOM 9168 C C . MET B 1 530 ? -46.688 18.906 26.688 1 26.06 530 MET B C 1
ATOM 9170 O O . MET B 1 530 ? -46.469 18.141 27.625 1 26.06 530 MET B O 1
ATOM 9174 N N . ALA B 1 531 ? -47.875 19.703 26.766 1 25.09 531 ALA B N 1
ATOM 9175 C CA . ALA B 1 531 ? -48.719 19.5 27.938 1 25.09 531 ALA B CA 1
ATOM 9176 C C . ALA B 1 531 ? -49.375 18.109 27.906 1 25.09 531 ALA B C 1
ATOM 9178 O O . ALA B 1 531 ? -49.719 17.562 28.953 1 25.09 531 ALA B O 1
ATOM 9179 N N . THR B 1 532 ? -50.125 17.688 26.859 1 22.23 532 THR B N 1
ATOM 9180 C CA . THR B 1 532 ? -51.344 16.953 27.156 1 22.23 532 THR B CA 1
ATOM 9181 C C . THR B 1 532 ? -51.031 15.562 27.719 1 22.23 532 THR B C 1
ATOM 9183 O O . THR B 1 532 ? -51.656 15.109 28.672 1 22.23 532 THR B O 1
ATOM 9186 N N . HIS B 1 533 ? -50.844 14.477 26.891 1 22.3 533 HIS B N 1
ATOM 9187 C CA . HIS B 1 533 ? -51.469 13.188 27.094 1 22.3 533 HIS B CA 1
ATOM 9188 C C . HIS B 1 533 ? -50.75 12.359 28.156 1 22.3 533 HIS B C 1
ATOM 9190 O O . HIS B 1 533 ? -49.688 11.773 27.859 1 22.3 533 HIS B O 1
ATOM 9196 N N . SER B 1 534 ? -50.688 12.766 29.484 1 21.83 534 SER B N 1
ATOM 9197 C CA . SER B 1 534 ? -50.094 12.141 30.641 1 21.83 534 SER B CA 1
ATOM 9198 C C . SER B 1 534 ? -50.594 10.711 30.828 1 21.83 534 SER B C 1
ATOM 9200 O O . SER B 1 534 ? -50.031 9.961 31.641 1 21.83 534 SER B O 1
ATOM 9202 N N . SER B 1 535 ? -51.938 10.469 30.812 1 21 535 SER B N 1
ATOM 9203 C CA . SER B 1 535 ? -52.562 9.562 31.766 1 21 535 SER B CA 1
ATOM 9204 C C . SER B 1 535 ? -52.156 8.117 31.516 1 21 535 SER B C 1
ATOM 9206 O O . SER B 1 535 ? -52.5 7.227 32.281 1 21 535 SER B O 1
ATOM 9208 N N . VAL B 1 536 ? -52.25 7.707 30.266 1 21.66 536 VAL B N 1
ATOM 9209 C CA . VAL B 1 536 ? -52.719 6.344 30.125 1 21.66 536 VAL B CA 1
ATOM 9210 C C . VAL B 1 536 ? -51.781 5.371 30.812 1 21.66 536 VAL B C 1
ATOM 9212 O O . VAL B 1 536 ? -50.562 5.641 30.906 1 21.66 536 VAL B O 1
ATOM 9215 N N . GLY B 1 537 ? -52.25 4.234 31.484 1 20.53 537 GLY B N 1
ATOM 9216 C CA . GLY B 1 537 ? -52.094 3.109 32.375 1 20.53 537 GLY B CA 1
ATOM 9217 C C . GLY B 1 537 ? -50.875 2.262 32.094 1 20.53 537 GLY B C 1
ATOM 9218 O O . GLY B 1 537 ? -50.344 2.277 30.984 1 20.53 537 GLY B O 1
ATOM 9219 N N . GLU B 1 538 ? -50.125 1.86 33.125 1 20.67 538 GLU B N 1
ATOM 9220 C CA . GLU B 1 538 ? -48.844 1.246 33.469 1 20.67 538 GLU B CA 1
ATOM 9221 C C . GLU B 1 538 ? -48.719 -0.146 32.875 1 20.67 538 GLU B C 1
ATOM 9223 O O . GLU B 1 538 ? -47.781 -0.881 33.188 1 20.67 538 GLU B O 1
ATOM 9228 N N . THR B 1 539 ? -49.781 -0.666 32.125 1 20.36 539 THR B N 1
ATOM 9229 C CA . THR B 1 539 ? -49.75 -2.125 32.094 1 20.36 539 THR B CA 1
ATOM 9230 C C . THR B 1 539 ? -48.406 -2.646 31.609 1 20.36 539 THR B C 1
ATOM 9232 O O . THR B 1 539 ? -47.812 -2.117 30.656 1 20.36 539 THR B O 1
ATOM 9235 N N . GLU B 1 540 ? -47.625 -3.355 32.469 1 20.34 540 GLU B N 1
ATOM 9236 C CA . GLU B 1 540 ? -46.344 -4.039 32.562 1 20.34 540 GLU B CA 1
ATOM 9237 C C . GLU B 1 540 ? -46.125 -4.969 31.375 1 20.34 540 GLU B C 1
ATOM 9239 O O . GLU B 1 540 ? -45.156 -5.742 31.359 1 20.34 540 GLU B O 1
ATOM 9244 N N . GLU B 1 541 ? -47 -4.996 30.344 1 19.31 541 GLU B N 1
ATOM 9245 C CA . GLU B 1 541 ? -46.938 -6.23 29.562 1 19.31 541 GLU B CA 1
ATOM 9246 C C . GLU B 1 541 ? -45.531 -6.488 29.062 1 19.31 541 GLU B C 1
ATOM 9248 O O . GLU B 1 541 ? -44.75 -5.555 28.875 1 19.31 541 GLU B O 1
ATOM 9253 N N . ASP B 1 542 ? -45.094 -7.848 29.078 1 20.09 542 ASP B N 1
ATOM 9254 C CA . ASP B 1 542 ? -43.938 -8.734 28.828 1 20.09 542 ASP B CA 1
ATOM 9255 C C . ASP B 1 542 ? -43.344 -8.484 27.453 1 20.09 542 ASP B C 1
ATOM 9257 O O . ASP B 1 542 ? -44 -8.766 26.422 1 20.09 542 ASP B O 1
ATOM 9261 N N . TYR B 1 543 ? -43 -7.344 27.094 1 18.94 543 TYR B N 1
ATOM 9262 C CA . TYR B 1 543 ? -42.844 -6.914 25.719 1 18.94 543 TYR B CA 1
ATOM 9263 C C . TYR B 1 543 ? -41.844 -7.828 24.984 1 18.94 543 TYR B C 1
ATOM 9265 O O . TYR B 1 543 ? -40.688 -7.918 25.359 1 18.94 543 TYR B O 1
ATOM 9273 N N . GLU B 1 544 ? -42.406 -9.078 24.547 1 21.19 544 GLU B N 1
ATOM 9274 C CA . GLU B 1 544 ? -41.875 -10.094 23.641 1 21.19 544 GLU B CA 1
ATOM 9275 C C . GLU B 1 544 ? -41.156 -9.461 22.469 1 21.19 544 GLU B C 1
ATOM 9277 O O . GLU B 1 544 ? -41.656 -8.562 21.812 1 21.19 544 GLU B O 1
ATOM 9282 N N . GLY B 1 545 ? -39.938 -9.281 22.625 1 19.44 545 GLY B N 1
ATOM 9283 C CA . GLY B 1 545 ? -39 -8.609 21.766 1 19.44 545 GLY B CA 1
ATOM 9284 C C . GLY B 1 545 ? -39.281 -8.797 20.281 1 19.44 545 GLY B C 1
ATOM 9285 O O . GLY B 1 545 ? -39.812 -9.828 19.875 1 19.44 545 GLY B O 1
ATOM 9286 N N . PRO B 1 546 ? -39.656 -7.789 19.516 1 19.86 546 PRO B N 1
ATOM 9287 C CA . PRO B 1 546 ? -40.375 -7.844 18.234 1 19.86 546 PRO B CA 1
ATOM 9288 C C . PRO B 1 546 ? -39.906 -8.992 17.344 1 19.86 546 PRO B C 1
ATOM 9290 O O . PRO B 1 546 ? -38.75 -9.406 17.422 1 19.86 546 PRO B O 1
ATOM 9293 N N . GLU B 1 547 ? -40.844 -9.945 17.047 1 18.67 547 GLU B N 1
ATOM 9294 C CA . GLU B 1 547 ? -41.062 -10.992 16.047 1 18.67 547 GLU B CA 1
ATOM 9295 C C . GLU B 1 547 ? -40.531 -10.562 14.68 1 18.67 547 GLU B C 1
ATOM 9297 O O . GLU B 1 547 ? -40.688 -9.398 14.289 1 18.67 547 GLU B O 1
ATOM 9302 N N . CYS B 1 548 ? -39.625 -11.289 14.18 1 18.3 548 CYS B N 1
ATOM 9303 C CA . CYS B 1 548 ? -39.031 -11.391 12.859 1 18.3 548 CYS B CA 1
ATOM 9304 C C . CYS B 1 548 ? -40.062 -11.352 11.758 1 18.3 548 CYS B C 1
ATOM 9306 O O . CYS B 1 548 ? -40.875 -12.281 11.625 1 18.3 548 CYS B O 1
ATOM 9308 N N . ILE B 1 549 ? -40.875 -10.195 11.633 1 17.11 549 ILE B N 1
ATOM 9309 C CA . ILE B 1 549 ? -42 -10.141 10.727 1 17.11 549 ILE B CA 1
ATOM 9310 C C . ILE B 1 549 ? -41.656 -10.859 9.422 1 17.11 549 ILE B C 1
ATOM 9312 O O . ILE B 1 549 ? -40.656 -10.539 8.773 1 17.11 549 ILE B O 1
ATOM 9316 N N . GLU B 1 550 ? -42.344 -12.031 9.266 1 17.39 550 GLU B N 1
ATOM 9317 C CA . GLU B 1 550 ? -42.438 -12.977 8.156 1 17.39 550 GLU B CA 1
ATOM 9318 C C . GLU B 1 550 ? -42.969 -12.297 6.891 1 17.39 550 GLU B C 1
ATOM 9320 O O . GLU B 1 550 ? -44.125 -11.883 6.82 1 17.39 550 GLU B O 1
ATOM 9325 N N . ILE B 1 551 ? -42.281 -11.305 6.352 1 16.88 551 ILE B N 1
ATOM 9326 C CA . ILE B 1 551 ? -42.875 -10.742 5.137 1 16.88 551 ILE B CA 1
ATOM 9327 C C . ILE B 1 551 ? -43.375 -11.875 4.23 1 16.88 551 ILE B C 1
ATOM 9329 O O . ILE B 1 551 ? -42.594 -12.75 3.852 1 16.88 551 ILE B O 1
ATOM 9333 N N . ALA B 1 552 ? -44.656 -12.156 4.246 1 16.12 552 ALA B N 1
ATOM 9334 C CA . ALA B 1 552 ? -45.531 -13.062 3.5 1 16.12 552 ALA B CA 1
ATOM 9335 C C . ALA B 1 552 ? -45.188 -13.062 2.016 1 16.12 552 ALA B C 1
ATOM 9337 O O . ALA B 1 552 ? -44.781 -12.039 1.464 1 16.12 552 ALA B O 1
ATOM 9338 N N . ALA B 1 553 ? -45.438 -14.242 1.369 1 17.89 553 ALA B N 1
ATOM 9339 C CA . ALA B 1 553 ? -45.188 -14.938 0.105 1 17.89 553 ALA B CA 1
ATOM 9340 C C . ALA B 1 553 ? -46.094 -14.375 -0.999 1 17.89 553 ALA B C 1
ATOM 9342 O O . ALA B 1 553 ? -47.094 -14.992 -1.37 1 17.89 553 ALA B O 1
ATOM 9343 N N . ILE B 1 554 ? -46.562 -13.07 -1.043 1 16.95 554 ILE B N 1
ATOM 9344 C CA . ILE B 1 554 ? -47.688 -12.93 -1.965 1 16.95 554 ILE B CA 1
ATOM 9345 C C . ILE B 1 554 ? -47.344 -13.578 -3.303 1 16.95 554 ILE B C 1
ATOM 9347 O O . ILE B 1 554 ? -46.25 -13.391 -3.818 1 16.95 554 ILE B O 1
ATOM 9351 N N . ALA B 1 555 ? -48.375 -14.32 -3.859 1 16.22 555 ALA B N 1
ATOM 9352 C CA . ALA B 1 555 ? -48.688 -15.258 -4.938 1 16.22 555 ALA B CA 1
ATOM 9353 C C . ALA B 1 555 ? -48.375 -14.648 -6.301 1 16.22 555 ALA B C 1
ATOM 9355 O O . ALA B 1 555 ? -48.469 -13.43 -6.48 1 16.22 555 ALA B O 1
ATOM 9356 N N . ALA B 1 556 ? -47.812 -15.492 -7.184 1 16.73 556 ALA B N 1
ATOM 9357 C CA . ALA B 1 556 ? -47.344 -15.531 -8.562 1 16.73 556 ALA B CA 1
ATOM 9358 C C . ALA B 1 556 ? -48.469 -15.203 -9.547 1 16.73 556 ALA B C 1
ATOM 9360 O O . ALA B 1 556 ? -49.344 -16.016 -9.781 1 16.73 556 ALA B O 1
ATOM 9361 N N . THR B 1 557 ? -49.219 -14.055 -9.406 1 17 557 THR B N 1
ATOM 9362 C CA . THR B 1 557 ? -50.281 -14.133 -10.422 1 17 557 THR B CA 1
ATOM 9363 C C . THR B 1 557 ? -49.688 -14.383 -11.805 1 17 557 THR B C 1
ATOM 9365 O O . THR B 1 557 ? -48.531 -13.992 -12.07 1 17 557 THR B O 1
ATOM 9368 N N . PRO B 1 558 ? -50.438 -15.016 -12.734 1 17.19 558 PRO B N 1
ATOM 9369 C CA . PRO B 1 558 ? -50.219 -15.641 -14.039 1 17.19 558 PRO B CA 1
ATOM 9370 C C . PRO B 1 558 ? -49.656 -14.664 -15.07 1 17.19 558 PRO B C 1
ATOM 9372 O O . PRO B 1 558 ? -49.781 -13.445 -14.914 1 17.19 558 PRO B O 1
ATOM 9375 N N . VAL B 1 559 ? -48.625 -15.172 -15.797 1 17.88 559 VAL B N 1
ATOM 9376 C CA . VAL B 1 559 ? -47.875 -14.82 -16.984 1 17.88 559 VAL B CA 1
ATOM 9377 C C . VAL B 1 559 ? -48.844 -14.406 -18.109 1 17.88 559 VAL B C 1
ATOM 9379 O O . VAL B 1 559 ? -49.5 -15.258 -18.703 1 17.88 559 VAL B O 1
ATOM 9382 N N . LEU B 1 560 ? -49.75 -13.422 -17.828 1 17 560 LEU B N 1
ATOM 9383 C CA . LEU B 1 560 ? -50.562 -13.367 -19.031 1 17 560 LEU B CA 1
ATOM 9384 C C . LEU B 1 560 ? -49.688 -13.195 -20.281 1 17 560 LEU B C 1
ATOM 9386 O O . LEU B 1 560 ? -48.594 -12.672 -20.203 1 17 560 LEU B O 1
ATOM 9390 N N . THR B 1 561 ? -50.188 -13.555 -21.625 1 16.83 561 THR B N 1
ATOM 9391 C CA . THR B 1 561 ? -49.969 -14.062 -22.969 1 16.83 561 THR B CA 1
ATOM 9392 C C . THR B 1 561 ? -49.438 -12.969 -23.891 1 16.83 561 THR B C 1
ATOM 9394 O O . THR B 1 561 ? -48.719 -13.25 -24.844 1 16.83 561 THR B O 1
ATOM 9397 N N . THR B 1 562 ? -49.812 -11.633 -23.672 1 16.61 562 THR B N 1
ATOM 9398 C CA . THR B 1 562 ? -50.219 -11.164 -24.969 1 16.61 562 THR B CA 1
ATOM 9399 C C . THR B 1 562 ? -49.062 -11.055 -25.938 1 16.61 562 THR B C 1
ATOM 9401 O O . THR B 1 562 ? -47.906 -11.008 -25.5 1 16.61 562 THR B O 1
ATOM 9404 N N . THR B 1 563 ? -49.156 -10.141 -27.016 1 17.09 563 THR B N 1
ATOM 9405 C CA . THR B 1 563 ? -49.062 -10.016 -28.469 1 17.09 563 THR B CA 1
ATOM 9406 C C . THR B 1 563 ? -47.656 -9.555 -28.859 1 17.09 563 THR B C 1
ATOM 9408 O O . THR B 1 563 ? -46.938 -8.977 -28.047 1 17.09 563 THR B O 1
ATOM 9411 N N . VAL B 1 564 ? -47.219 -9.586 -30.156 1 16.28 564 VAL B N 1
ATOM 9412 C CA . VAL B 1 564 ? -46.25 -9.938 -31.203 1 16.28 564 VAL B CA 1
ATOM 9413 C C . VAL B 1 564 ? -45.281 -8.781 -31.422 1 16.28 564 VAL B C 1
ATOM 9415 O O . VAL B 1 564 ? -44.094 -9 -31.547 1 16.28 564 VAL B O 1
ATOM 9418 N N . PRO B 1 565 ? -45.469 -7.387 -31.266 1 17.78 565 PRO B N 1
ATOM 9419 C CA . PRO B 1 565 ? -45.156 -6.914 -32.625 1 17.78 565 PRO B CA 1
ATOM 9420 C C . PRO B 1 565 ? -43.656 -6.777 -32.875 1 17.78 565 PRO B C 1
ATOM 9422 O O . PRO B 1 565 ? -42.875 -6.633 -31.906 1 17.78 565 PRO B O 1
ATOM 9425 N N . VAL B 1 566 ? -43 -6.727 -34.188 1 16.73 566 VAL B N 1
ATOM 9426 C CA . VAL B 1 566 ? -41.969 -7.059 -35.156 1 16.73 566 VAL B CA 1
ATOM 9427 C C . VAL B 1 566 ? -40.875 -5.988 -35.156 1 16.73 566 VAL B C 1
ATOM 9429 O O . VAL B 1 566 ? -39.719 -6.266 -35.469 1 16.73 566 VAL B O 1
ATOM 9432 N N . VAL B 1 567 ? -40.969 -4.648 -34.594 1 17.8 567 VAL B N 1
ATOM 9433 C CA . VAL B 1 567 ? -40.406 -3.736 -35.594 1 17.8 567 VAL B CA 1
ATOM 9434 C C . VAL B 1 567 ? -38.875 -3.787 -35.5 1 17.8 567 VAL B C 1
ATOM 9436 O O . VAL B 1 567 ? -38.312 -3.76 -34.406 1 17.8 567 VAL B O 1
ATOM 9439 N N . LEU B 1 568 ? -37.938 -4.051 -36.594 1 15.88 568 LEU B N 1
ATOM 9440 C CA . LEU B 1 568 ? -36.688 -4.375 -37.25 1 15.88 568 LEU B CA 1
ATOM 9441 C C . LEU B 1 568 ? -35.688 -3.229 -37.094 1 15.88 568 LEU B C 1
ATOM 9443 O O . LEU B 1 568 ? -34.531 -3.348 -37.5 1 15.88 568 LEU B O 1
ATOM 9447 N N . LYS B 1 569 ? -36.062 -1.986 -36.594 1 16.58 569 LYS B N 1
ATOM 9448 C CA . LYS B 1 569 ? -35.375 -0.979 -37.375 1 16.58 569 LYS B CA 1
ATOM 9449 C C . LYS B 1 569 ? -33.844 -1.145 -37.281 1 16.58 569 LYS B C 1
ATOM 9451 O O . LYS B 1 569 ? -33.344 -1.729 -36.312 1 16.58 569 LYS B O 1
ATOM 9456 N N . ASN B 1 570 ? -33.062 -0.207 -37.906 1 16.39 570 ASN B N 1
ATOM 9457 C CA . ASN B 1 570 ? -31.984 0.099 -38.844 1 16.39 570 ASN B CA 1
ATOM 9458 C C . ASN B 1 570 ? -30.672 0.37 -38.125 1 16.39 570 ASN B C 1
ATOM 9460 O O . ASN B 1 570 ? -30.625 1.203 -37.219 1 16.39 570 ASN B O 1
ATOM 9464 N N . LEU B 1 571 ? -29.766 -0.57 -38 1 16.69 571 LEU B N 1
ATOM 9465 C CA . LEU B 1 571 ? -28.406 -0.816 -37.5 1 16.69 571 LEU B CA 1
ATOM 9466 C C . LEU B 1 571 ? -27.422 0.177 -38.094 1 16.69 571 LEU B C 1
ATOM 9468 O O . LEU B 1 571 ? -26.781 -0.109 -39.094 1 16.69 571 LEU B O 1
ATOM 9472 N N . SER B 1 572 ? -27.938 1.521 -38.281 1 16.09 572 SER B N 1
ATOM 9473 C CA . SER B 1 572 ? -27.078 2.301 -39.156 1 16.09 572 SER B CA 1
ATOM 9474 C C . SER B 1 572 ? -25.625 2.244 -38.719 1 16.09 572 SER B C 1
ATOM 9476 O O . SER B 1 572 ? -25.344 2.01 -37.531 1 16.09 572 SER B O 1
ATOM 9478 N N . SER B 1 573 ? -24.578 2.398 -39.688 1 16.16 573 SER B N 1
ATOM 9479 C CA . SER B 1 573 ? -23.25 2.139 -40.219 1 16.16 573 SER B CA 1
ATOM 9480 C C . SER B 1 573 ? -22.188 3.006 -39.531 1 16.16 573 SER B C 1
ATOM 9482 O O . SER B 1 573 ? -21.062 2.572 -39.344 1 16.16 573 SER B O 1
ATOM 9484 N N . ARG B 1 574 ? -22.438 4.297 -39.281 1 16.94 574 ARG B N 1
ATOM 9485 C CA . ARG B 1 574 ? -21.375 5.23 -39.656 1 16.94 574 ARG B CA 1
ATOM 9486 C C . ARG B 1 574 ? -20.156 5.059 -38.75 1 16.94 574 ARG B C 1
ATOM 9488 O O . ARG B 1 574 ? -20.266 5.195 -37.531 1 16.94 574 ARG B O 1
ATOM 9495 N N . MET B 1 575 ? -19.141 4.266 -39.219 1 16.86 575 MET B N 1
ATOM 9496 C CA . MET B 1 575 ? -17.75 3.898 -39 1 16.86 575 MET B CA 1
ATOM 9497 C C . MET B 1 575 ? -16.859 5.137 -38.969 1 16.86 575 MET B C 1
ATOM 9499 O O . MET B 1 575 ? -15.641 5.039 -39.156 1 16.86 575 MET B O 1
ATOM 9503 N N . GLU B 1 576 ? -17.484 6.297 -38.844 1 15.92 576 GLU B N 1
ATOM 9504 C CA . GLU B 1 576 ? -16.672 7.418 -39.312 1 15.92 576 GLU B CA 1
ATOM 9505 C C . GLU B 1 576 ? -15.258 7.344 -38.781 1 15.92 576 GLU B C 1
ATOM 9507 O O . GLU B 1 576 ? -15.016 6.699 -37.75 1 15.92 576 GLU B O 1
ATOM 9512 N N . THR B 1 577 ? -14.344 8.07 -39.312 1 16.62 577 THR B N 1
ATOM 9513 C CA . THR B 1 577 ? -13.078 8.398 -39.969 1 16.62 577 THR B CA 1
ATOM 9514 C C . THR B 1 577 ? -12.078 8.945 -38.938 1 16.62 577 THR B C 1
ATOM 9516 O O . THR B 1 577 ? -12.289 10.016 -38.375 1 16.62 577 THR B O 1
ATOM 9519 N N . MET B 1 578 ? -11.797 8.297 -37.875 1 15.73 578 MET B N 1
ATOM 9520 C CA . MET B 1 578 ? -10.789 8.977 -37.062 1 15.73 578 MET B CA 1
ATOM 9521 C C . MET B 1 578 ? -9.609 9.422 -37.906 1 15.73 578 MET B C 1
ATOM 9523 O O . MET B 1 578 ? -8.852 8.586 -38.406 1 15.73 578 MET B O 1
ATOM 9527 N N . ASP B 1 579 ? -9.758 10.32 -38.719 1 15.91 579 ASP B N 1
ATOM 9528 C CA . ASP B 1 579 ? -8.82 10.953 -39.656 1 15.91 579 ASP B CA 1
ATOM 9529 C C . ASP B 1 579 ? -7.57 11.43 -38.906 1 15.91 579 ASP B C 1
ATOM 9531 O O . ASP B 1 579 ? -7.613 12.422 -38.188 1 15.91 579 ASP B O 1
ATOM 9535 N N . ILE B 1 580 ? -6.988 10.602 -38.062 1 16.33 580 ILE B N 1
ATOM 9536 C CA . ILE B 1 580 ? -5.75 11.18 -37.562 1 16.33 580 ILE B CA 1
ATOM 9537 C C . ILE B 1 580 ? -4.895 11.672 -38.719 1 16.33 580 ILE B C 1
ATOM 9539 O O . ILE B 1 580 ? -4.512 10.883 -39.594 1 16.33 580 ILE B O 1
ATOM 9543 N N . GLY B 1 581 ? -5.059 12.867 -39.062 1 15.66 581 GLY B N 1
ATOM 9544 C CA . GLY B 1 581 ? -4.582 13.805 -40.094 1 15.66 581 GLY B CA 1
ATOM 9545 C C . GLY B 1 581 ? -3.123 13.609 -40.438 1 15.66 581 GLY B C 1
ATOM 9546 O O . GLY B 1 581 ? -2.428 12.805 -39.812 1 15.66 581 GLY B O 1
ATOM 9547 N N . THR B 1 582 ? -2.414 14.594 -40.812 1 16.44 582 THR B N 1
ATOM 9548 C CA . THR B 1 582 ? -1.723 15.141 -41.969 1 16.44 582 THR B CA 1
ATOM 9549 C C . THR B 1 582 ? -0.21 15.023 -41.812 1 16.44 582 THR B C 1
ATOM 9551 O O . THR B 1 582 ? 0.548 15.375 -42.719 1 16.44 582 THR B O 1
ATOM 9554 N N . ILE B 1 583 ? 0.453 14.25 -40.812 1 17.31 583 ILE B N 1
ATOM 9555 C CA . ILE B 1 583 ? 1.741 14.938 -40.812 1 17.31 583 ILE B CA 1
ATOM 9556 C C . ILE B 1 583 ? 2.316 14.93 -42.219 1 17.31 583 ILE B C 1
ATOM 9558 O O . ILE B 1 583 ? 2.129 13.977 -42.969 1 17.31 583 ILE B O 1
ATOM 9562 N N . THR B 1 584 ? 3.191 15.945 -42.562 1 16.52 584 THR B N 1
ATOM 9563 C CA . THR B 1 584 ? 3.797 16.75 -43.625 1 16.52 584 THR B CA 1
ATOM 9564 C C . THR B 1 584 ? 4.816 15.914 -44.406 1 16.52 584 THR B C 1
ATOM 9566 O O . THR B 1 584 ? 5.664 15.25 -43.812 1 16.52 584 THR B O 1
ATOM 9569 N N . SER B 1 585 ? 4.566 15.609 -45.75 1 16.45 585 SER B N 1
ATOM 9570 C CA . SER B 1 585 ? 5.098 14.953 -46.938 1 16.45 585 SER B CA 1
ATOM 9571 C C . SER B 1 585 ? 6.395 15.609 -47.375 1 16.45 585 SER B C 1
ATOM 9573 O O . SER B 1 585 ? 6.898 15.305 -48.469 1 16.45 585 SER B O 1
ATOM 9575 N N . SER B 1 586 ? 7.234 16.266 -46.531 1 16.59 586 SER B N 1
ATOM 9576 C CA . SER B 1 586 ? 8.016 17.125 -47.406 1 16.59 586 SER B CA 1
ATOM 9577 C C . SER B 1 586 ? 8.719 16.328 -48.5 1 16.59 586 SER B C 1
ATOM 9579 O O . SER B 1 586 ? 8.766 15.102 -48.438 1 16.59 586 SER B O 1
ATOM 9581 N N . SER B 1 587 ? 10.125 16.734 -48.906 1 17.08 587 SER B N 1
ATOM 9582 C CA . SER B 1 587 ? 10.797 17.266 -50.094 1 17.08 587 SER B CA 1
ATOM 9583 C C . SER B 1 587 ? 11.547 16.172 -50.844 1 17.08 587 SER B C 1
ATOM 9585 O O . SER B 1 587 ? 12.453 15.547 -50.281 1 17.08 587 SER B O 1
ATOM 9587 N N . ALA B 1 588 ? 10.984 15.43 -51.812 1 17.86 588 ALA B N 1
ATOM 9588 C CA . ALA B 1 588 ? 11.648 14.5 -52.719 1 17.86 588 ALA B CA 1
ATOM 9589 C C . ALA B 1 588 ? 12.578 15.242 -53.688 1 17.86 588 ALA B C 1
ATOM 9591 O O . ALA B 1 588 ? 13.086 14.664 -54.625 1 17.86 588 ALA B O 1
ATOM 9592 N N . SER B 1 589 ? 13.164 16.375 -53.5 1 16.23 589 SER B N 1
ATOM 9593 C CA . SER B 1 589 ? 13.477 17.016 -54.781 1 16.23 589 SER B CA 1
ATOM 9594 C C . SER B 1 589 ? 14.578 16.25 -55.5 1 16.23 589 SER B C 1
ATOM 9596 O O . SER B 1 589 ? 14.891 16.562 -56.656 1 16.23 589 SER B O 1
ATOM 9598 N N . SER B 1 590 ? 15.445 15.281 -55.344 1 20.48 590 SER B N 1
ATOM 9599 C CA . SER B 1 590 ? 16.609 15.75 -56.094 1 20.48 590 SER B CA 1
ATOM 9600 C C . SER B 1 590 ? 16.328 15.734 -57.594 1 20.48 590 SER B C 1
ATOM 9602 O O . SER B 1 590 ? 15.484 14.969 -58.062 1 20.48 590 SER B O 1
ATOM 9604 N N . SER B 1 591 ? 16.953 16.688 -58.406 1 17.52 591 SER B N 1
ATOM 9605 C CA . SER B 1 591 ? 16.969 17.016 -59.812 1 17.52 591 SER B CA 1
ATOM 9606 C C . SER B 1 591 ? 17.312 15.805 -60.688 1 17.52 591 SER B C 1
ATOM 9608 O O . SER B 1 591 ? 17.719 14.773 -60.156 1 17.52 591 SER B O 1
ATOM 9610 N N . HIS B 1 592 ? 18.016 16.156 -61.844 1 18.36 592 HIS B N 1
ATOM 9611 C CA . HIS B 1 592 ? 18.172 16.297 -63.281 1 18.36 592 HIS B CA 1
ATOM 9612 C C . HIS B 1 592 ? 19.125 15.227 -63.844 1 18.36 592 HIS B C 1
ATOM 9614 O O . HIS B 1 592 ? 19.891 14.625 -63.094 1 18.36 592 HIS B O 1
ATOM 9620 N N . SER B 1 593 ? 19.516 15.305 -65.312 1 20.14 593 SER B N 1
ATOM 9621 C CA . SER B 1 593 ? 19.641 14.828 -66.688 1 20.14 593 SER B CA 1
ATOM 9622 C C . SER B 1 593 ? 21.047 14.297 -66.938 1 20.14 593 SER B C 1
ATOM 9624 O O . SER B 1 593 ? 21.219 13.211 -67.5 1 20.14 593 SER B O 1
ATOM 9626 N N . PHE B 1 594 ? 22.109 15.242 -66.875 1 21.25 594 PHE B N 1
ATOM 9627 C CA . PHE B 1 594 ? 23.188 15.133 -67.875 1 21.25 594 PHE B CA 1
ATOM 9628 C C . PHE B 1 594 ? 24.219 14.086 -67.438 1 21.25 594 PHE B C 1
ATOM 9630 O O . PHE B 1 594 ? 24.547 13.992 -66.25 1 21.25 594 PHE B O 1
#